Protein 2GMG (pdb70)

Foldseek 3Di:
DDPDDDDDPPVLLVVCVVVQQVHWDAQVRSVVPDDDDPDPRNVVVLVSCVVVCVVCVVVVWHKDKDWKAAPPPGGTHGGDRDDDCADPPDRRRRIDHIIIHTDDD

Structure (mmCIF, N/CA/C/O backbone):
data_2GMG
#
_entry.id   2GMG
#
_cell.length_a   1.000
_cell.length_b   1.000
_cell.length_c   1.000
_cell.angle_alpha   90.00
_cell.angle_beta   90.00
_cell.angle_gamma   90.00
#
_symmetry.space_group_name_H-M   'P 1'
#
loop_
_atom_site.group_PDB
_atom_site.id
_atom_site.type_symbol
_atom_site.label_atom_id
_atom_site.label_alt_id
_atom_site.label_comp_id
_atom_site.label_asym_id
_atom_site.label_entity_id
_atom_site.label_seq_id
_atom_site.pdbx_PDB_ins_code
_atom_site.Cartn_x
_atom_site.Cartn_y
_atom_site.Cartn_z
_atom_site.occupancy
_atom_site.B_iso_or_equiv
_atom_site.auth_seq_id
_atom_site.auth_comp_id
_atom_site.auth_asym_id
_atom_site.auth_atom_id
_atom_site.pdbx_PDB_model_num
ATOM 1 N N . ALA A 1 1 ? 19.988 17.380 -12.959 1.00 1.00 1 ALA A N 1
ATOM 2 C CA . ALA A 1 1 ? 19.230 17.856 -14.159 1.00 1.00 1 ALA A CA 1
ATOM 3 C C . ALA A 1 1 ? 18.286 16.781 -14.768 1.00 1.00 1 ALA A C 1
ATOM 4 O O . ALA A 1 1 ? 17.196 17.160 -15.244 1.00 1.00 1 ALA A O 1
ATOM 13 N N . HIS A 1 2 ? 18.717 15.469 -14.743 1.00 1.00 2 HIS A N 1
ATOM 14 C CA . HIS A 1 2 ? 17.946 14.325 -15.275 1.00 1.00 2 HIS A CA 1
ATOM 15 C C . HIS A 1 2 ? 17.467 13.399 -14.145 1.00 1.00 2 HIS A C 1
ATOM 16 O O . HIS A 1 2 ? 18.250 13.074 -13.216 1.00 1.00 2 HIS A O 1
ATOM 31 N N . HIS A 1 3 ? 16.161 13.014 -14.248 1.00 1.00 3 HIS A N 1
ATOM 32 C CA . HIS A 1 3 ? 15.475 12.114 -13.293 1.00 1.00 3 HIS A CA 1
ATOM 33 C C . HIS A 1 3 ? 15.100 10.783 -13.955 1.00 1.00 3 HIS A C 1
ATOM 34 O O . HIS A 1 3 ? 14.602 10.766 -15.111 1.00 1.00 3 HIS A O 1
ATOM 49 N N . HIS A 1 4 ? 15.364 9.672 -13.191 1.00 1.00 4 HIS A N 1
ATOM 50 C CA . HIS A 1 4 ? 15.087 8.278 -13.614 1.00 1.00 4 HIS A CA 1
ATOM 51 C C . HIS A 1 4 ? 13.807 7.733 -12.955 1.00 1.00 4 HIS A C 1
ATOM 52 O O . HIS A 1 4 ? 13.637 7.835 -11.713 1.00 1.00 4 HIS A O 1
ATOM 67 N N . HIS A 1 5 ? 12.914 7.201 -13.836 1.00 1.00 5 HIS A N 1
ATOM 68 C CA . HIS A 1 5 ? 11.612 6.616 -13.458 1.00 1.00 5 HIS A CA 1
ATOM 69 C C . HIS A 1 5 ? 11.601 5.097 -13.688 1.00 1.00 5 HIS A C 1
ATOM 70 O O . HIS A 1 5 ? 12.128 4.610 -14.720 1.00 1.00 5 HIS A O 1
ATOM 85 N N . HIS A 1 6 ? 10.983 4.369 -12.700 1.00 1.00 6 HIS A N 1
ATOM 86 C CA . HIS A 1 6 ? 10.859 2.886 -12.698 1.00 1.00 6 HIS A CA 1
ATOM 87 C C . HIS A 1 6 ? 9.475 2.430 -13.193 1.00 1.00 6 HIS A C 1
ATOM 88 O O . HIS A 1 6 ? 8.431 2.970 -12.746 1.00 1.00 6 HIS A O 1
ATOM 103 N N . HIS A 1 7 ? 9.518 1.451 -14.149 1.00 1.00 7 HIS A N 1
ATOM 104 C CA . HIS A 1 7 ? 8.326 0.859 -14.786 1.00 1.00 7 HIS A CA 1
ATOM 105 C C . HIS A 1 7 ? 8.049 -0.560 -14.264 1.00 1.00 7 HIS A C 1
ATOM 106 O O . HIS A 1 7 ? 8.972 -1.415 -14.216 1.00 1.00 7 HIS A O 1
ATOM 121 N N . GLY A 1 8 ? 6.774 -0.743 -13.824 1.00 1.00 8 GLY A N 1
ATOM 122 C CA . GLY A 1 8 ? 6.263 -2.021 -13.299 1.00 1.00 8 GLY A CA 1
ATOM 123 C C . GLY A 1 8 ? 5.212 -2.655 -14.202 1.00 1.00 8 GLY A C 1
ATOM 124 O O . GLY A 1 8 ? 4.840 -2.078 -15.246 1.00 1.00 8 GLY A O 1
ATOM 128 N N . SER A 1 9 ? 4.749 -3.873 -13.778 1.00 1.00 9 SER A N 1
ATOM 129 C CA . SER A 1 9 ? 3.684 -4.683 -14.475 1.00 1.00 9 SER A CA 1
ATOM 130 C C . SER A 1 9 ? 2.225 -4.227 -14.143 1.00 1.00 9 SER A C 1
ATOM 131 O O . SER A 1 9 ? 1.347 -4.335 -15.013 1.00 1.00 9 SER A O 1
ATOM 139 N N . ALA A 1 10 ? 2.023 -3.702 -12.873 1.00 1.00 10 ALA A N 1
ATOM 140 C CA . ALA A 1 10 ? 0.726 -3.168 -12.333 1.00 1.00 10 ALA A CA 1
ATOM 141 C C . ALA A 1 10 ? 0.335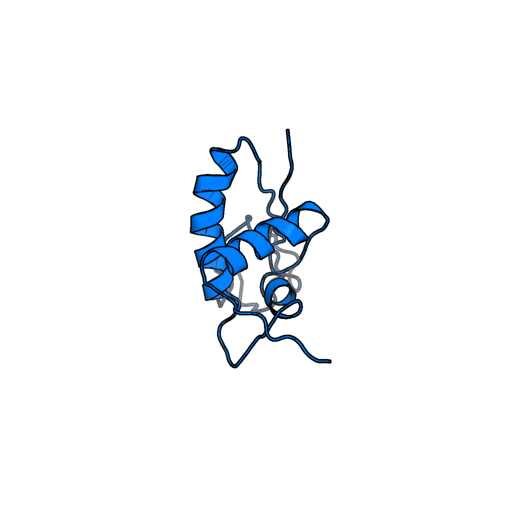 -1.748 -12.873 1.00 1.00 10 ALA A C 1
ATOM 142 O O . ALA A 1 10 ? -0.865 -1.506 -13.096 1.00 1.00 10 ALA A O 1
ATOM 149 N N . THR A 1 11 ? 1.372 -0.837 -13.071 1.00 1.00 11 THR A N 1
ATOM 150 C CA . THR A 1 11 ? 1.218 0.572 -13.620 1.00 1.00 11 THR A CA 1
ATOM 151 C C . THR A 1 11 ? 1.078 0.594 -15.181 1.00 1.00 11 THR A C 1
ATOM 152 O O . THR A 1 11 ? 0.272 1.370 -15.711 1.00 1.00 11 THR A O 1
ATOM 163 N N . ARG A 1 12 ? 1.959 -0.240 -15.874 1.00 1.00 12 ARG A N 1
ATOM 164 C CA . ARG A 1 12 ? 1.972 -0.428 -17.394 1.00 1.00 12 ARG A CA 1
ATOM 165 C C . ARG A 1 12 ? 0.553 -0.786 -17.993 1.00 1.00 12 ARG A C 1
ATOM 166 O O . ARG A 1 12 ? 0.207 -0.275 -19.068 1.00 1.00 12 ARG A O 1
ATOM 187 N N . ARG A 1 13 ? -0.239 -1.664 -17.224 1.00 1.00 13 ARG A N 1
ATOM 188 C CA . ARG A 1 13 ? -1.677 -2.058 -17.529 1.00 1.00 13 ARG A CA 1
ATOM 189 C C . ARG A 1 13 ? -2.672 -0.867 -17.270 1.00 1.00 13 ARG A C 1
ATOM 190 O O . ARG A 1 13 ? -3.644 -0.690 -18.023 1.00 1.00 13 ARG A O 1
ATOM 211 N N . GLU A 1 14 ? -2.366 -0.092 -16.153 1.00 1.00 14 GLU A N 1
ATOM 212 C CA . GLU A 1 14 ? -3.090 1.175 -15.737 1.00 1.00 14 GLU A CA 1
ATOM 213 C C . GLU A 1 14 ? -2.967 2.309 -16.835 1.00 1.00 14 GLU A C 1
ATOM 214 O O . GLU A 1 14 ? -3.891 3.123 -16.993 1.00 1.00 14 GLU A O 1
ATOM 226 N N . LYS A 1 15 ? -1.770 2.312 -17.564 1.00 1.00 15 LYS A N 1
ATOM 227 C CA . LYS A 1 15 ? -1.411 3.202 -18.735 1.00 1.00 15 LYS A CA 1
ATOM 228 C C . LYS A 1 15 ? -2.180 2.845 -20.053 1.00 1.00 15 LYS A C 1
ATOM 229 O O . LYS A 1 15 ? -2.519 3.764 -20.815 1.00 1.00 15 LYS A O 1
ATOM 248 N N . ILE A 1 16 ? -2.449 1.479 -20.302 1.00 1.00 16 ILE A N 1
ATOM 249 C CA . ILE A 1 16 ? -3.270 0.910 -21.479 1.00 1.00 16 ILE A CA 1
ATOM 250 C C . ILE A 1 16 ? -4.749 1.510 -21.422 1.00 1.00 16 ILE A C 1
ATOM 251 O O . ILE A 1 16 ? -5.239 2.050 -22.416 1.00 1.00 16 ILE A O 1
ATOM 267 N N . ILE A 1 17 ? -5.347 1.427 -20.189 1.00 1.00 17 ILE A N 1
ATOM 268 C CA . ILE A 1 17 ? -6.725 1.946 -19.808 1.00 1.00 17 ILE A CA 1
ATOM 269 C C . ILE A 1 17 ? -6.809 3.533 -19.675 1.00 1.00 17 ILE A C 1
ATOM 270 O O . ILE A 1 17 ? -7.916 4.088 -19.485 1.00 1.00 17 ILE A O 1
ATOM 286 N N . GLU A 1 18 ? -5.603 4.230 -19.832 1.00 1.00 18 GLU A N 1
ATOM 287 C CA . GLU A 1 18 ? -5.428 5.702 -19.692 1.00 1.00 18 GLU A CA 1
ATOM 288 C C . GLU A 1 18 ? -5.471 6.428 -21.077 1.00 1.00 18 GLU A C 1
ATOM 289 O O . GLU A 1 18 ? -6.119 7.488 -21.164 1.00 1.00 18 GLU A O 1
ATOM 301 N N . LEU A 1 19 ? -4.789 5.834 -22.151 1.00 1.00 19 LEU A N 1
ATOM 302 C CA . LEU A 1 19 ? -4.746 6.374 -23.562 1.00 1.00 19 LEU A CA 1
ATOM 303 C C . LEU A 1 19 ? -5.984 5.950 -24.437 1.00 1.00 19 LEU A C 1
ATOM 304 O O . LEU A 1 19 ? -6.441 6.746 -25.278 1.00 1.00 19 LEU A O 1
ATOM 320 N N . LEU A 1 20 ? -6.479 4.667 -24.194 1.00 1.00 20 LEU A N 1
ATOM 321 C CA . LEU A 1 20 ? -7.618 4.010 -24.914 1.00 1.00 20 LEU A CA 1
ATOM 322 C C . LEU A 1 20 ? -9.049 4.587 -24.607 1.00 1.00 20 LEU A C 1
ATOM 323 O O . LEU A 1 20 ? -10.007 4.282 -25.359 1.00 1.00 20 LEU A O 1
ATOM 339 N N . LEU A 1 21 ? -9.185 5.493 -23.521 1.00 1.00 21 LEU A N 1
ATOM 340 C CA . LEU A 1 21 ? -10.414 6.211 -23.078 1.00 1.00 21 LEU A CA 1
ATOM 341 C C . LEU A 1 21 ? -10.613 7.582 -23.796 1.00 1.00 21 LEU A C 1
ATOM 342 O O . LEU A 1 21 ? -11.760 8.080 -23.860 1.00 1.00 21 LEU A O 1
ATOM 358 N N . GLU A 1 22 ? -9.468 8.162 -24.320 1.00 1.00 22 GLU A N 1
ATOM 359 C CA . GLU A 1 22 ? -9.413 9.446 -25.076 1.00 1.00 22 GLU A CA 1
ATOM 360 C C . GLU A 1 22 ? -9.466 9.227 -26.626 1.00 1.00 22 GLU A C 1
ATOM 361 O O . GLU A 1 22 ? -9.966 10.123 -27.342 1.00 1.00 22 GLU A O 1
ATOM 373 N N . GLY A 1 23 ? -8.956 8.028 -27.097 1.00 1.00 23 GLY A N 1
ATOM 374 C CA . GLY A 1 23 ? -8.939 7.642 -28.526 1.00 1.00 23 GLY A CA 1
ATOM 375 C C . GLY A 1 23 ? -8.970 6.128 -28.747 1.00 1.00 23 GLY A C 1
ATOM 376 O O . GLY A 1 23 ? -9.214 5.351 -27.792 1.00 1.00 23 GLY A O 1
ATOM 380 N N . ASP A 1 24 ? -8.729 5.726 -30.025 1.00 1.00 24 ASP A N 1
ATOM 381 C CA . ASP A 1 24 ? -8.674 4.311 -30.480 1.00 1.00 24 ASP A CA 1
ATOM 382 C C . ASP A 1 24 ? -7.304 4.044 -31.128 1.00 1.00 24 ASP A C 1
ATOM 383 O O . ASP A 1 24 ? -6.890 4.803 -32.038 1.00 1.00 24 ASP A O 1
ATOM 392 N N . TYR A 1 25 ? -6.618 2.963 -30.650 1.00 1.00 25 TYR A N 1
ATOM 393 C CA . TYR A 1 25 ? -5.284 2.503 -31.114 1.00 1.00 25 TYR A CA 1
ATOM 394 C C . TYR A 1 25 ? -5.289 0.981 -31.261 1.00 1.00 25 TYR A C 1
ATOM 395 O O . TYR A 1 25 ? -5.868 0.257 -30.410 1.00 1.00 25 TYR A O 1
ATOM 413 N N . SER A 1 26 ? -4.604 0.514 -32.344 1.00 1.00 26 SER A N 1
ATOM 414 C CA . SER A 1 26 ? -4.432 -0.929 -32.736 1.00 1.00 26 SER A CA 1
ATOM 415 C C . SER A 1 26 ? -3.386 -1.662 -31.809 1.00 1.00 26 SER A C 1
ATOM 416 O O . SER A 1 26 ? -2.581 -0.911 -31.202 1.00 1.00 26 SER A O 1
ATOM 424 N N . PRO A 1 27 ? -3.326 -3.115 -31.635 1.00 1.00 27 PRO A N 1
ATOM 425 C CA . PRO A 1 27 ? -2.313 -3.810 -30.720 1.00 1.00 27 PRO A CA 1
ATOM 426 C C . PRO A 1 27 ? -0.818 -3.369 -30.926 1.00 1.00 27 PRO A C 1
ATOM 427 O O . PRO A 1 27 ? -0.128 -3.089 -29.924 1.00 1.00 27 PRO A O 1
ATOM 438 N N . SER A 1 28 ? -0.351 -3.330 -32.241 1.00 1.00 28 SER A N 1
ATOM 439 C CA . SER A 1 28 ? 0.992 -2.802 -32.681 1.00 1.00 28 SER A CA 1
ATOM 440 C C . SER A 1 28 ? 1.224 -1.272 -32.345 1.00 1.00 28 SER A C 1
ATOM 441 O O . SER A 1 28 ? 2.370 -0.880 -32.070 1.00 1.00 28 SER A O 1
ATOM 449 N N . GLU A 1 29 ? 0.091 -0.433 -32.400 1.00 1.00 29 GLU A N 1
ATOM 450 C CA . GLU A 1 29 ? 0.052 1.054 -32.056 1.00 1.00 29 GLU A CA 1
ATOM 451 C C . GLU A 1 29 ? 0.188 1.294 -30.497 1.00 1.00 29 GLU A C 1
ATOM 452 O O . GLU A 1 29 ? 0.721 2.331 -30.069 1.00 1.00 29 GLU A O 1
ATOM 464 N N . LEU A 1 30 ? -0.407 0.329 -29.719 1.00 1.00 30 LEU A N 1
ATOM 465 C CA . LEU A 1 30 ? -0.249 0.239 -28.206 1.00 1.00 30 LEU A CA 1
ATOM 466 C C . LEU A 1 30 ? 1.215 -0.185 -27.710 1.00 1.00 30 LEU A C 1
ATOM 467 O O . LEU A 1 30 ? 1.511 -0.174 -26.486 1.00 1.00 30 LEU A O 1
ATOM 483 N N . ALA A 1 31 ? 2.103 -0.488 -28.723 1.00 1.00 31 ALA A N 1
ATOM 484 C CA . ALA A 1 31 ? 3.531 -0.815 -28.582 1.00 1.00 31 ALA A CA 1
ATOM 485 C C . ALA A 1 31 ? 4.451 0.362 -28.991 1.00 1.00 31 ALA A C 1
ATOM 486 O O . ALA A 1 31 ? 5.565 0.467 -28.447 1.00 1.00 31 ALA A O 1
ATOM 493 N N . ARG A 1 32 ? 3.967 1.250 -29.970 1.00 1.00 32 ARG A N 1
ATOM 494 C CA . ARG A 1 32 ? 4.704 2.467 -30.476 1.00 1.00 32 ARG A CA 1
ATOM 495 C C . ARG A 1 32 ? 4.844 3.597 -29.371 1.00 1.00 32 ARG A C 1
ATOM 496 O O . ARG A 1 32 ? 5.921 4.195 -29.234 1.00 1.00 32 ARG A O 1
ATOM 517 N N . ILE A 1 33 ? 3.699 3.825 -28.616 1.00 1.00 33 ILE A N 1
ATOM 518 C CA . ILE A 1 33 ? 3.576 4.747 -27.436 1.00 1.00 33 ILE A CA 1
ATOM 519 C C . ILE A 1 33 ? 4.074 3.953 -26.129 1.00 1.00 33 ILE A C 1
ATOM 520 O O . ILE A 1 33 ? 3.229 3.547 -25.299 1.00 1.00 33 ILE A O 1
ATOM 536 N N . LEU A 1 34 ? 5.454 3.792 -25.936 1.00 1.00 34 LEU A N 1
ATOM 537 C CA . LEU A 1 34 ? 6.221 3.001 -24.845 1.00 1.00 34 LEU A CA 1
ATOM 538 C C . LEU A 1 34 ? 7.646 2.548 -25.379 1.00 1.00 34 LEU A C 1
ATOM 539 O O . LEU A 1 34 ? 8.189 3.173 -26.317 1.00 1.00 34 LEU A O 1
ATOM 555 N N . ASP A 1 35 ? 8.250 1.496 -24.685 1.00 1.00 35 ASP A N 1
ATOM 556 C CA . ASP A 1 35 ? 9.503 0.811 -25.030 1.00 1.00 35 ASP A CA 1
ATOM 557 C C . ASP A 1 35 ? 9.147 -0.608 -25.561 1.00 1.00 35 ASP A C 1
ATOM 558 O O . ASP A 1 35 ? 8.447 -1.396 -24.864 1.00 1.00 35 ASP A O 1
ATOM 567 N N . MET A 1 36 ? 9.572 -0.881 -26.841 1.00 1.00 36 MET A N 1
ATOM 568 C CA . MET A 1 36 ? 9.348 -2.184 -27.581 1.00 1.00 36 MET A CA 1
ATOM 569 C C . MET A 1 36 ? 10.353 -3.317 -27.236 1.00 1.00 36 MET A C 1
ATOM 570 O O . MET A 1 36 ? 9.969 -4.498 -27.268 1.00 1.00 36 MET A O 1
ATOM 584 N N . ARG A 1 37 ? 11.667 -2.931 -26.887 1.00 1.00 37 ARG A N 1
ATOM 585 C CA . ARG A 1 37 ? 12.845 -3.840 -26.481 1.00 1.00 37 ARG A CA 1
ATOM 586 C C . ARG A 1 37 ? 13.308 -4.812 -27.636 1.00 1.00 37 ARG A C 1
ATOM 587 O O . ARG A 1 37 ? 14.381 -4.568 -28.235 1.00 1.00 37 ARG A O 1
ATOM 608 N N . GLY A 1 38 ? 12.463 -5.870 -27.920 1.00 1.00 38 GLY A N 1
ATOM 609 C CA . GLY A 1 38 ? 12.696 -6.870 -28.957 1.00 1.00 38 GLY A CA 1
ATOM 610 C C . GLY A 1 38 ? 11.412 -7.186 -29.691 1.00 1.00 38 GLY A C 1
ATOM 611 O O . GLY A 1 38 ? 10.793 -6.258 -30.254 1.00 1.00 38 GLY A O 1
ATOM 615 N N . LYS A 1 39 ? 11.028 -8.497 -29.670 1.00 1.00 39 LYS A N 1
ATOM 616 C CA . LYS A 1 39 ? 9.787 -9.009 -30.316 1.00 1.00 39 LYS A CA 1
ATOM 617 C C . LYS A 1 39 ? 8.820 -9.618 -29.289 1.00 1.00 39 LYS A C 1
ATOM 618 O O . LYS A 1 39 ? 9.269 -10.315 -28.346 1.00 1.00 39 LYS A O 1
ATOM 637 N N . GLY A 1 40 ? 7.497 -9.333 -29.507 1.00 1.00 40 GLY A N 1
ATOM 638 C CA . GLY A 1 40 ? 6.409 -9.811 -28.647 1.00 1.00 40 GLY A CA 1
ATOM 639 C C . GLY A 1 40 ? 5.627 -8.669 -28.050 1.00 1.00 40 GLY A C 1
ATOM 640 O O . GLY A 1 40 ? 5.881 -8.283 -26.894 1.00 1.00 40 GLY A O 1
ATOM 644 N N . SER A 1 41 ? 4.708 -8.119 -28.889 1.00 1.00 41 SER A N 1
ATOM 645 C CA . SER A 1 41 ? 3.809 -6.981 -28.542 1.00 1.00 41 SER A CA 1
ATOM 646 C C . SER A 1 41 ? 2.310 -7.297 -28.770 1.00 1.00 41 SER A C 1
ATOM 647 O O . SER A 1 41 ? 1.497 -6.827 -27.969 1.00 1.00 41 SER A O 1
ATOM 655 N N . LYS A 1 42 ? 1.977 -8.128 -29.842 1.00 1.00 42 LYS A N 1
ATOM 656 C CA . LYS A 1 42 ? 0.577 -8.518 -30.274 1.00 1.00 42 LYS A CA 1
ATOM 657 C C . LYS A 1 42 ? -0.156 -9.523 -29.302 1.00 1.00 42 LYS A C 1
ATOM 658 O O . LYS A 1 42 ? -1.260 -9.196 -28.840 1.00 1.00 42 LYS A O 1
ATOM 677 N N . LYS A 1 43 ? 0.503 -10.709 -28.994 1.00 1.00 43 LYS A N 1
ATOM 678 C CA . LYS A 1 43 ? -0.021 -11.797 -28.067 1.00 1.00 43 LYS A CA 1
ATOM 679 C C . LYS A 1 43 ? 0.004 -11.409 -26.542 1.00 1.00 43 LYS A C 1
ATOM 680 O O . LYS A 1 43 ? -0.887 -11.827 -25.781 1.00 1.00 43 LYS A O 1
ATOM 699 N N . VAL A 1 44 ? 1.065 -10.595 -26.163 1.00 1.00 44 VAL A N 1
ATOM 700 C CA . VAL A 1 44 ? 1.308 -10.045 -24.746 1.00 1.00 44 VAL A CA 1
ATOM 701 C C . VAL A 1 44 ? 0.172 -8.990 -24.353 1.00 1.00 44 VAL A C 1
ATOM 702 O O . VAL A 1 44 ? -0.415 -9.124 -23.269 1.00 1.00 44 VAL A O 1
ATOM 715 N N . ILE A 1 45 ? -0.127 -8.043 -25.322 1.00 1.00 45 ILE A N 1
ATOM 716 C CA . ILE A 1 45 ? -1.196 -6.955 -25.164 1.00 1.00 45 ILE A CA 1
ATOM 717 C C . ILE A 1 45 ? -2.683 -7.556 -25.185 1.00 1.00 45 ILE A C 1
ATOM 718 O O . ILE A 1 45 ? -3.552 -7.048 -24.459 1.00 1.00 45 ILE A O 1
ATOM 734 N N . LEU A 1 46 ? -2.906 -8.612 -26.072 1.00 1.00 46 LEU A N 1
ATOM 735 C CA . LEU A 1 46 ? -4.179 -9.394 -26.254 1.00 1.00 46 LEU A CA 1
ATOM 736 C C . LEU A 1 46 ? -4.584 -10.272 -25.029 1.00 1.00 46 LEU A C 1
ATOM 737 O O . LEU A 1 46 ? -5.794 -10.445 -24.790 1.00 1.00 46 LEU A O 1
ATOM 753 N N . GLU A 1 47 ? -3.544 -10.857 -24.302 1.00 1.00 47 GLU A N 1
ATOM 754 C CA . GLU A 1 47 ? -3.711 -11.610 -23.000 1.00 1.00 47 GLU A CA 1
ATOM 755 C C . GLU A 1 47 ? -3.940 -10.616 -21.807 1.00 1.00 47 GLU A C 1
ATOM 756 O O . GLU A 1 47 ? -4.603 -10.980 -20.820 1.00 1.00 47 GLU A O 1
ATOM 768 N N . ASP A 1 48 ? -3.341 -9.350 -21.952 1.00 1.00 48 ASP A N 1
ATOM 769 C CA . ASP A 1 48 ? -3.546 -8.150 -21.040 1.00 1.00 48 ASP A CA 1
ATOM 770 C C . ASP A 1 48 ? -5.028 -7.625 -21.104 1.00 1.00 48 ASP A C 1
ATOM 771 O O . ASP A 1 48 ? -5.583 -7.221 -20.072 1.00 1.00 48 ASP A O 1
ATOM 780 N N . LEU A 1 49 ? -5.648 -7.736 -22.363 1.00 1.00 49 LEU A N 1
ATOM 781 C CA . LEU A 1 49 ? -7.092 -7.408 -22.681 1.00 1.00 49 LEU A CA 1
ATOM 782 C C . LEU A 1 49 ? -8.106 -8.360 -21.983 1.00 1.00 49 LEU A C 1
ATOM 783 O O . LEU A 1 49 ? -9.204 -7.923 -21.627 1.00 1.00 49 LEU A O 1
ATOM 799 N N . LYS A 1 50 ? -7.699 -9.689 -21.866 1.00 1.00 50 LYS A N 1
ATOM 800 C CA . LYS A 1 50 ? -8.449 -10.806 -21.149 1.00 1.00 50 LYS A CA 1
ATOM 801 C C . LYS A 1 50 ? -8.577 -10.535 -19.603 1.00 1.00 50 LYS A C 1
ATOM 802 O O . LYS A 1 50 ? -9.605 -10.882 -18.999 1.00 1.00 50 LYS A O 1
ATOM 821 N N . VAL A 1 51 ? -7.471 -9.922 -19.007 1.00 1.00 51 VAL A N 1
ATOM 822 C CA . VAL A 1 51 ? -7.351 -9.480 -17.557 1.00 1.00 51 VAL A CA 1
ATOM 823 C C . VAL A 1 51 ? -8.172 -8.128 -17.338 1.00 1.00 51 VAL A C 1
ATOM 824 O O . VAL A 1 51 ? -8.862 -8.009 -16.315 1.00 1.00 51 VAL A O 1
ATOM 837 N N . ILE A 1 52 ? -8.087 -7.149 -18.350 1.00 1.00 52 ILE A N 1
ATOM 838 C CA . ILE A 1 52 ? -8.829 -5.810 -18.366 1.00 1.00 52 ILE A CA 1
ATOM 839 C C . ILE A 1 52 ? -10.404 -6.016 -18.535 1.00 1.00 52 ILE A C 1
ATOM 840 O O . ILE A 1 52 ? -11.152 -5.410 -17.779 1.00 1.00 52 ILE A O 1
ATOM 856 N N . SER A 1 53 ? -10.829 -6.930 -19.492 1.00 1.00 53 SER A N 1
ATOM 857 C CA . SER A 1 53 ? -12.290 -7.277 -19.821 1.00 1.00 53 SER A CA 1
ATOM 858 C C . SER A 1 53 ? -13.162 -7.783 -18.617 1.00 1.00 53 SER A C 1
ATOM 859 O O . SER A 1 53 ? -14.396 -7.584 -18.619 1.00 1.00 53 SER A O 1
ATOM 867 N N . LYS A 1 54 ? -12.474 -8.483 -17.629 1.00 1.00 54 LYS A N 1
ATOM 868 C CA . LYS A 1 54 ? -13.063 -8.998 -16.345 1.00 1.00 54 LYS A CA 1
ATOM 869 C C . LYS A 1 54 ? -13.267 -7.895 -15.250 1.00 1.00 54 LYS A C 1
ATOM 870 O O . LYS A 1 54 ? -14.265 -7.956 -14.512 1.00 1.00 54 LYS A O 1
ATOM 889 N N . ILE A 1 55 ? -12.287 -6.909 -15.183 1.00 1.00 55 ILE A N 1
ATOM 890 C CA . ILE A 1 55 ? -12.285 -5.734 -14.215 1.00 1.00 55 ILE A CA 1
ATOM 891 C C . ILE A 1 55 ? -13.134 -4.515 -14.715 1.00 1.00 55 ILE A C 1
ATOM 892 O O . ILE A 1 55 ? -13.779 -3.838 -13.899 1.00 1.00 55 ILE A O 1
ATOM 908 N N . ALA A 1 56 ? -13.092 -4.284 -16.103 1.00 1.00 56 ALA A N 1
ATOM 909 C CA . ALA A 1 56 ? -13.849 -3.215 -16.850 1.00 1.00 56 ALA A CA 1
ATOM 910 C C . ALA A 1 56 ? -15.407 -3.298 -16.770 1.00 1.00 56 ALA A C 1
ATOM 911 O O . ALA A 1 56 ? -16.064 -2.249 -16.775 1.00 1.00 56 ALA A O 1
ATOM 918 N N . LYS A 1 57 ? -15.948 -4.571 -16.670 1.00 1.00 57 LYS A N 1
ATOM 919 C CA . LYS A 1 57 ? -17.440 -4.885 -16.599 1.00 1.00 57 LYS A CA 1
ATOM 920 C C . LYS A 1 57 ? -17.990 -4.729 -15.119 1.00 1.00 57 LYS A C 1
ATOM 921 O O . LYS A 1 57 ? -19.179 -4.435 -14.909 1.00 1.00 57 LYS A O 1
ATOM 940 N N . ARG A 1 58 ? -17.028 -4.954 -14.154 1.00 1.00 58 ARG A N 1
ATOM 941 C CA . ARG A 1 58 ? -17.193 -4.757 -12.654 1.00 1.00 58 ARG A CA 1
ATOM 942 C C . ARG A 1 58 ? -17.177 -3.241 -12.226 1.00 1.00 58 ARG A C 1
ATOM 943 O O . ARG A 1 58 ? -17.839 -2.876 -11.233 1.00 1.00 58 ARG A O 1
ATOM 964 N N . GLU A 1 59 ? -16.425 -2.413 -13.032 1.00 1.00 59 GLU A N 1
ATOM 965 C CA . GLU A 1 59 ? -16.321 -0.911 -12.868 1.00 1.00 59 GLU A CA 1
ATOM 966 C C . GLU A 1 59 ? -17.484 -0.142 -13.653 1.00 1.00 59 GLU A C 1
ATOM 967 O O . GLU A 1 59 ? -17.509 1.112 -13.704 1.00 1.00 59 GLU A O 1
ATOM 979 N N . GLY A 1 60 ? -18.443 -0.975 -14.211 1.00 1.00 60 GLY A N 1
ATOM 980 C CA . GLY A 1 60 ? -19.624 -0.523 -14.989 1.00 1.00 60 GLY A CA 1
ATOM 981 C C . GLY A 1 60 ? -19.316 0.128 -16.365 1.00 1.00 60 GLY A C 1
ATOM 982 O O . GLY A 1 60 ? -20.100 0.995 -16.790 1.00 1.00 60 GLY A O 1
ATOM 986 N N . MET A 1 61 ? -18.195 -0.313 -17.054 1.00 1.00 61 MET A N 1
ATOM 987 C CA . MET A 1 61 ? -17.684 0.212 -18.333 1.00 1.00 61 MET A CA 1
ATOM 988 C C . MET A 1 61 ? -17.794 -0.868 -19.433 1.00 1.00 61 MET A C 1
ATOM 989 O O . MET A 1 61 ? -17.576 -2.080 -19.161 1.00 1.00 61 MET A O 1
ATOM 1003 N N . VAL A 1 62 ? -18.103 -0.402 -20.670 1.00 1.00 62 VAL A N 1
ATOM 1004 C CA . VAL A 1 62 ? -18.292 -1.270 -21.862 1.00 1.00 62 VAL A CA 1
ATOM 1005 C C . VAL A 1 62 ? -17.211 -1.022 -22.917 1.00 1.00 62 VAL A C 1
ATOM 1006 O O . VAL A 1 62 ? -16.992 0.141 -23.321 1.00 1.00 62 VAL A O 1
ATOM 1019 N N . LEU A 1 63 ? -16.543 -2.156 -23.338 1.00 1.00 63 LEU A N 1
ATOM 1020 C CA . LEU A 1 63 ? -15.494 -2.165 -24.389 1.00 1.00 63 LEU A CA 1
ATOM 1021 C C . LEU A 1 63 ? -16.106 -2.595 -25.729 1.00 1.00 63 LEU A C 1
ATOM 1022 O O . LEU A 1 63 ? -16.763 -3.669 -25.823 1.00 1.00 63 LEU A O 1
ATOM 1038 N N . LEU A 1 64 ? -15.916 -1.693 -26.736 1.00 1.00 64 LEU A N 1
ATOM 1039 C CA . LEU A 1 64 ? -16.394 -1.876 -28.115 1.00 1.00 64 LEU A CA 1
ATOM 1040 C C . LEU A 1 64 ? -15.216 -2.215 -29.025 1.00 1.00 64 LEU A C 1
ATOM 1041 O O . LEU A 1 64 ? -14.196 -1.476 -29.073 1.00 1.00 64 LEU A O 1
ATOM 1057 N N . ILE A 1 65 ? -15.374 -3.391 -29.669 1.00 1.00 65 ILE A N 1
ATOM 1058 C CA . ILE A 1 65 ? -14.386 -3.982 -30.605 1.00 1.00 65 ILE A CA 1
ATOM 1059 C C . ILE A 1 65 ? -15.020 -3.928 -32.016 1.00 1.00 65 ILE A C 1
ATOM 1060 O O . ILE A 1 65 ? -16.144 -4.443 -32.218 1.00 1.00 65 ILE A O 1
ATOM 1076 N N . LYS A 1 66 ? -14.240 -3.316 -32.970 1.00 1.00 66 LYS A N 1
ATOM 1077 C CA . LYS A 1 66 ? -14.636 -3.139 -34.393 1.00 1.00 66 LYS A CA 1
ATOM 1078 C C . LYS A 1 66 ? -14.348 -4.463 -35.201 1.00 1.00 66 LYS A C 1
ATOM 1079 O O . LYS A 1 66 ? -13.215 -4.997 -35.047 1.00 1.00 66 LYS A O 1
ATOM 1098 N N . PRO A 1 67 ? -15.348 -5.070 -36.062 1.00 1.00 67 PRO A N 1
ATOM 1099 C CA . PRO A 1 67 ? -15.135 -6.388 -36.765 1.00 1.00 67 PRO A CA 1
ATOM 1100 C C . PRO A 1 67 ? -13.981 -6.421 -37.797 1.00 1.00 67 PRO A C 1
ATOM 1101 O O . PRO A 1 67 ? -13.882 -5.546 -38.693 1.00 1.00 67 PRO A O 1
ATOM 1112 N N . ALA A 1 68 ? -13.063 -7.442 -37.567 1.00 1.00 68 ALA A N 1
ATOM 1113 C CA . ALA A 1 68 ? -11.875 -7.734 -38.453 1.00 1.00 68 ALA A CA 1
ATOM 1114 C C . ALA A 1 68 ? -12.368 -8.224 -39.839 1.00 1.00 68 ALA A C 1
ATOM 1115 O O . ALA A 1 68 ? -13.345 -9.009 -39.888 1.00 1.00 68 ALA A O 1
ATOM 1122 N N . GLN A 1 69 ? -11.698 -7.792 -40.950 1.00 1.00 69 GLN A N 1
ATOM 1123 C CA . GLN A 1 69 ? -12.167 -8.084 -42.343 1.00 1.00 69 GLN A CA 1
ATOM 1124 C C . GLN A 1 69 ? -11.026 -8.450 -43.314 1.00 1.00 69 GLN A C 1
ATOM 1125 O O . GLN A 1 69 ? -9.866 -8.020 -43.125 1.00 1.00 69 GLN A O 1
ATOM 1139 N N . CYS A 1 70 ? -11.418 -9.268 -44.360 1.00 1.00 70 CYS A N 1
ATOM 1140 C CA . CYS A 1 70 ? -10.573 -9.626 -45.515 1.00 1.00 70 CYS A CA 1
ATOM 1141 C C . CYS A 1 70 ? -10.759 -8.504 -46.575 1.00 1.00 70 CYS A C 1
ATOM 1142 O O . CYS A 1 70 ? -11.890 -8.261 -47.074 1.00 1.00 70 CYS A O 1
ATOM 1150 N N . ARG A 1 71 ? -9.623 -7.797 -46.842 1.00 1.00 71 ARG A N 1
ATOM 1151 C CA . ARG A 1 71 ? -9.490 -6.600 -47.727 1.00 1.00 71 ARG A CA 1
ATOM 1152 C C . ARG A 1 71 ? -9.328 -6.917 -49.255 1.00 1.00 71 ARG A C 1
ATOM 1153 O O . ARG A 1 71 ? -9.497 -5.998 -50.095 1.00 1.00 71 ARG A O 1
ATOM 1174 N N . LYS A 1 72 ? -9.077 -8.235 -49.581 1.00 1.00 72 LYS A N 1
ATOM 1175 C CA . LYS A 1 72 ? -8.861 -8.760 -50.959 1.00 1.00 72 LYS A CA 1
ATOM 1176 C C . LYS A 1 72 ? -10.175 -9.234 -51.658 1.00 1.00 72 LYS A C 1
ATOM 1177 O O . LYS A 1 72 ? -10.373 -8.910 -52.846 1.00 1.00 72 LYS A O 1
ATOM 1196 N N . CYS A 1 73 ? -11.021 -10.006 -50.886 1.00 1.00 73 CYS A N 1
ATOM 1197 C CA . CYS A 1 73 ? -12.323 -10.537 -51.372 1.00 1.00 73 CYS A CA 1
ATOM 1198 C C . CYS A 1 73 ? -13.559 -9.690 -50.958 1.00 1.00 73 CYS A C 1
ATOM 1199 O O . CYS A 1 73 ? -14.621 -9.801 -51.623 1.00 1.00 73 CYS A O 1
ATOM 1207 N N . GLY A 1 74 ? -13.400 -8.835 -49.876 1.00 1.00 74 GLY A N 1
ATOM 1208 C CA . GLY A 1 74 ? -14.501 -8.015 -49.321 1.00 1.00 74 GLY A CA 1
ATOM 1209 C C . GLY A 1 74 ? -15.212 -8.672 -48.129 1.00 1.00 74 GLY A C 1
ATOM 1210 O O . GLY A 1 74 ? -15.909 -7.966 -47.377 1.00 1.00 74 GLY A O 1
ATOM 1214 N N . PHE A 1 75 ? -15.022 -10.063 -48.004 1.00 1.00 75 PHE A N 1
ATOM 1215 C CA . PHE A 1 75 ? -15.604 -10.925 -46.910 1.00 1.00 75 PHE A CA 1
ATOM 1216 C C . PHE A 1 75 ? -15.286 -10.364 -45.494 1.00 1.00 75 PHE A C 1
ATOM 1217 O O . PHE A 1 75 ? -14.114 -10.031 -45.194 1.00 1.00 75 PHE A O 1
ATOM 1234 N N . VAL A 1 76 ? -16.364 -10.302 -44.679 1.00 1.00 76 VAL A N 1
ATOM 1235 C CA . VAL A 1 76 ? -16.325 -9.713 -43.308 1.00 1.00 76 VAL A CA 1
ATOM 1236 C C . VAL A 1 76 ? -16.422 -10.821 -42.260 1.00 1.00 76 VAL A C 1
ATOM 1237 O O . VAL A 1 76 ? -17.364 -11.647 -42.292 1.00 1.00 76 VAL A O 1
ATOM 1250 N N . PHE A 1 77 ? -15.393 -10.807 -41.356 1.00 1.00 77 PHE A N 1
ATOM 1251 C CA . PHE A 1 77 ? -15.271 -11.757 -40.235 1.00 1.00 77 PHE A CA 1
ATOM 1252 C C . PHE A 1 77 ? -15.767 -11.134 -38.920 1.00 1.00 77 PHE A C 1
ATOM 1253 O O . PHE A 1 77 ? -15.624 -9.909 -38.705 1.00 1.00 77 PHE A O 1
ATOM 1270 N N . LYS A 1 78 ? -16.357 -12.008 -38.044 1.00 1.00 78 LYS A N 1
ATOM 1271 C CA . LYS A 1 78 ? -16.887 -11.622 -36.688 1.00 1.00 78 LYS A CA 1
ATOM 1272 C C . LYS A 1 78 ? -15.768 -11.150 -35.723 1.00 1.00 78 LYS A C 1
ATOM 1273 O O . LYS A 1 78 ? -14.657 -11.731 -35.751 1.00 1.00 78 LYS A O 1
ATOM 1292 N N . ALA A 1 79 ? -16.075 -10.064 -34.886 1.00 1.00 79 ALA A N 1
ATOM 1293 C CA . ALA A 1 79 ? -15.121 -9.411 -33.895 1.00 1.00 79 ALA A CA 1
ATOM 1294 C C . ALA A 1 79 ? -14.485 -10.442 -32.938 1.00 1.00 79 ALA A C 1
ATOM 1295 O O . ALA A 1 79 ? -15.207 -11.181 -32.212 1.00 1.00 79 ALA A O 1
ATOM 1302 N N . GLU A 1 80 ? -13.118 -10.500 -33.005 1.00 1.00 80 GLU A N 1
ATOM 1303 C CA . GLU A 1 80 ? -12.293 -11.500 -32.315 1.00 1.00 80 GLU A CA 1
ATOM 1304 C C . GLU A 1 80 ? -11.180 -10.849 -31.462 1.00 1.00 80 GLU A C 1
ATOM 1305 O O . GLU A 1 80 ? -10.813 -9.666 -31.656 1.00 1.00 80 GLU A O 1
ATOM 1317 N N . ILE A 1 81 ? -10.653 -11.715 -30.564 1.00 1.00 81 ILE A N 1
ATOM 1318 C CA . ILE A 1 81 ? -9.548 -11.353 -29.635 1.00 1.00 81 ILE A CA 1
ATOM 1319 C C . ILE A 1 81 ? -8.231 -11.924 -30.261 1.00 1.00 81 ILE A C 1
ATOM 1320 O O . ILE A 1 81 ? -7.582 -11.174 -31.022 1.00 1.00 81 ILE A O 1
ATOM 1336 N N . ASN A 1 82 ? -7.877 -13.232 -29.964 1.00 1.00 82 ASN A N 1
ATOM 1337 C CA . ASN A 1 82 ? -6.680 -13.945 -30.577 1.00 1.00 82 ASN A CA 1
ATOM 1338 C C . ASN A 1 82 ? -6.816 -13.996 -32.153 1.00 1.00 82 ASN A C 1
ATOM 1339 O O . ASN A 1 82 ? -7.941 -14.249 -32.653 1.00 1.00 82 ASN A O 1
ATOM 1350 N N . ILE A 1 83 ? -5.675 -13.777 -32.890 1.00 1.00 83 ILE A N 1
ATOM 1351 C CA . ILE A 1 83 ? -5.694 -13.626 -34.373 1.00 1.00 83 ILE A CA 1
ATOM 1352 C C . ILE A 1 83 ? -5.378 -14.949 -35.181 1.00 1.00 83 ILE A C 1
ATOM 1353 O O . ILE A 1 83 ? -4.407 -15.623 -34.790 1.00 1.00 83 ILE A O 1
ATOM 1369 N N . PRO A 1 84 ? -6.216 -15.368 -36.294 1.00 1.00 84 PRO A N 1
ATOM 1370 C CA . PRO A 1 84 ? -5.861 -16.524 -37.199 1.00 1.00 84 PRO A CA 1
ATOM 1371 C C . PRO A 1 84 ? -4.711 -16.162 -38.196 1.00 1.00 84 PRO A C 1
ATOM 1372 O O . PRO A 1 84 ? -4.653 -14.991 -38.660 1.00 1.00 84 PRO A O 1
ATOM 1383 N N . SER A 1 85 ? -3.818 -17.150 -38.495 1.00 1.00 85 SER A N 1
ATOM 1384 C CA . SER A 1 85 ? -2.667 -16.972 -39.464 1.00 1.00 85 SER A CA 1
ATOM 1385 C C . SER A 1 85 ? -3.104 -17.102 -40.976 1.00 1.00 85 SER A C 1
ATOM 1386 O O . SER A 1 85 ? -2.412 -16.598 -41.882 1.00 1.00 85 SER A O 1
ATOM 1394 N N . ARG A 1 86 ? -4.295 -17.778 -41.157 1.00 1.00 86 ARG A N 1
ATOM 1395 C CA . ARG A 1 86 ? -4.986 -18.073 -42.456 1.00 1.00 86 ARG A CA 1
ATOM 1396 C C . ARG A 1 86 ? -6.524 -18.028 -42.277 1.00 1.00 86 ARG A C 1
ATOM 1397 O O . ARG A 1 86 ? -7.034 -18.369 -41.183 1.00 1.00 86 ARG A O 1
ATOM 1418 N N . CYS A 1 87 ? -7.257 -17.612 -43.384 1.00 1.00 87 CYS A N 1
ATOM 1419 C CA . CYS A 1 87 ? -8.756 -17.548 -43.462 1.00 1.00 87 CYS A CA 1
ATOM 1420 C C . CYS A 1 87 ? -9.438 -18.997 -43.594 1.00 1.00 87 CYS A C 1
ATOM 1421 O O . CYS A 1 87 ? -8.986 -19.758 -44.487 1.00 1.00 87 CYS A O 1
ATOM 1429 N N . PRO A 1 88 ? -10.498 -19.451 -42.694 1.00 1.00 88 PRO A N 1
ATOM 1430 C CA . PRO A 1 88 ? -11.170 -20.825 -42.810 1.00 1.00 88 PRO A CA 1
ATOM 1431 C C . PRO A 1 88 ? -12.038 -21.085 -44.105 1.00 1.00 88 PRO A C 1
ATOM 1432 O O . PRO A 1 88 ? -12.282 -22.262 -44.459 1.00 1.00 88 PRO A O 1
ATOM 1443 N N . LYS A 1 89 ? -12.483 -19.953 -44.736 1.00 1.00 89 LYS A N 1
ATOM 1444 C CA . LYS A 1 89 ? -13.318 -19.924 -45.955 1.00 1.00 89 LYS A CA 1
ATOM 1445 C C . LYS A 1 89 ? -12.484 -19.817 -47.273 1.00 1.00 89 LYS A C 1
ATOM 1446 O O . LYS A 1 89 ? -12.649 -20.696 -48.147 1.00 1.00 89 LYS A O 1
ATOM 1465 N N . CYS A 1 90 ? -11.597 -18.744 -47.389 1.00 1.00 90 CYS A N 1
ATOM 1466 C CA . CYS A 1 90 ? -10.736 -18.497 -48.569 1.00 1.00 90 CYS A CA 1
ATOM 1467 C C . CYS A 1 90 ? -9.263 -19.030 -48.347 1.00 1.00 90 CYS A C 1
ATOM 1468 O O . CYS A 1 90 ? -9.121 -20.190 -47.925 1.00 1.00 90 CYS A O 1
ATOM 1476 N N . LYS A 1 91 ? -8.196 -18.170 -48.633 1.00 1.00 91 LYS A N 1
ATOM 1477 C CA . LYS A 1 91 ? -6.724 -18.516 -48.549 1.00 1.00 91 LYS A CA 1
ATOM 1478 C C . LYS A 1 91 ? -5.832 -17.299 -48.178 1.00 1.00 91 LYS A C 1
ATOM 1479 O O . LYS A 1 91 ? -4.667 -17.490 -47.749 1.00 1.00 91 LYS A O 1
ATOM 1498 N N . SER A 1 92 ? -6.413 -16.041 -48.281 1.00 1.00 92 SER A N 1
ATOM 1499 C CA . SER A 1 92 ? -5.759 -14.738 -48.029 1.00 1.00 92 SER A CA 1
ATOM 1500 C C . SER A 1 92 ? -5.290 -14.479 -46.579 1.00 1.00 92 SER A C 1
ATOM 1501 O O . SER A 1 92 ? -6.021 -14.746 -45.597 1.00 1.00 92 SER A O 1
ATOM 1509 N N . GLU A 1 93 ? -4.040 -13.950 -46.558 1.00 1.00 93 GLU A N 1
ATOM 1510 C CA . GLU A 1 93 ? -3.326 -13.550 -45.315 1.00 1.00 93 GLU A CA 1
ATOM 1511 C C . GLU A 1 93 ? -3.476 -12.011 -45.020 1.00 1.00 93 GLU A C 1
ATOM 1512 O O . GLU A 1 93 ? -2.877 -11.475 -44.048 1.00 1.00 93 GLU A O 1
ATOM 1524 N N . TRP A 1 94 ? -4.375 -11.337 -45.843 1.00 1.00 94 TRP A N 1
ATOM 1525 C CA . TRP A 1 94 ? -4.696 -9.901 -45.781 1.00 1.00 94 TRP A CA 1
ATOM 1526 C C . TRP A 1 94 ? -6.005 -9.689 -44.981 1.00 1.00 94 TRP A C 1
ATOM 1527 O O . TRP A 1 94 ? -7.155 -9.709 -45.516 1.00 1.00 94 TRP A O 1
ATOM 1548 N N . ILE A 1 95 ? -5.766 -9.598 -43.661 1.00 1.00 95 ILE A N 1
ATOM 1549 C CA . ILE A 1 95 ? -6.803 -9.368 -42.623 1.00 1.00 95 ILE A CA 1
ATOM 1550 C C . ILE A 1 95 ? -6.414 -8.061 -41.891 1.00 1.00 95 ILE A C 1
ATOM 1551 O O . ILE A 1 95 ? -5.239 -7.872 -41.494 1.00 1.00 95 ILE A O 1
ATOM 1567 N N . GLU A 1 96 ? -7.467 -7.198 -41.704 1.00 1.00 96 GLU A N 1
ATOM 1568 C CA . GLU A 1 96 ? -7.381 -5.898 -40.982 1.00 1.00 96 GLU A CA 1
ATOM 1569 C C . GLU A 1 96 ? -7.599 -6.157 -39.466 1.00 1.00 96 GLU A C 1
ATOM 1570 O O . GLU A 1 96 ? -8.553 -6.888 -39.086 1.00 1.00 96 GLU A O 1
ATOM 1582 N N . GLU A 1 97 ? -6.689 -5.567 -38.609 1.00 1.00 97 GLU A N 1
ATOM 1583 C CA . GLU A 1 97 ? -6.675 -5.762 -37.128 1.00 1.00 97 GLU A CA 1
ATOM 1584 C C . GLU A 1 97 ? -7.841 -5.019 -36.375 1.00 1.00 97 GLU A C 1
ATOM 1585 O O . GLU A 1 97 ? -8.065 -3.827 -36.695 1.00 1.00 97 GLU A O 1
ATOM 1597 N N . PRO A 1 98 ? -8.651 -5.707 -35.374 1.00 1.00 98 PRO A N 1
ATOM 1598 C CA . PRO A 1 98 ? -9.790 -5.037 -34.619 1.00 1.00 98 PRO A CA 1
ATOM 1599 C C . PRO A 1 98 ? -9.355 -3.803 -33.752 1.00 1.00 98 PRO A C 1
ATOM 1600 O O . PRO A 1 98 ? -8.170 -3.743 -33.349 1.00 1.00 98 PRO A O 1
ATOM 1611 N N . ARG A 1 99 ? -10.328 -2.862 -33.471 1.00 1.00 99 ARG A N 1
ATOM 1612 C CA . ARG A 1 99 ? -10.071 -1.626 -32.697 1.00 1.00 99 ARG A CA 1
ATOM 1613 C C . ARG A 1 99 ? -10.729 -1.749 -31.324 1.00 1.00 99 ARG A C 1
ATOM 1614 O O . ARG A 1 99 ? -11.926 -2.117 -31.215 1.00 1.00 99 ARG A O 1
ATOM 1635 N N . PHE A 1 100 ? -9.917 -1.414 -30.294 1.00 1.00 100 PHE A N 1
ATOM 1636 C CA . PHE A 1 100 ? -10.324 -1.495 -28.873 1.00 1.00 100 PHE A CA 1
ATOM 1637 C C . PHE A 1 100 ? -10.510 -0.089 -28.296 1.00 1.00 100 PHE A C 1
ATOM 1638 O O . PHE A 1 100 ? -9.636 0.779 -28.456 1.00 1.00 100 PHE A O 1
ATOM 1655 N N . LYS A 1 101 ? -11.734 0.123 -27.735 1.00 1.00 101 LYS A N 1
ATOM 1656 C CA . LYS A 1 101 ? -12.191 1.399 -27.108 1.00 1.00 101 LYS A CA 1
ATOM 1657 C C . LYS A 1 101 ? -12.972 1.134 -25.811 1.00 1.00 101 LYS A C 1
ATOM 1658 O O . LYS A 1 101 ? -13.677 0.101 -25.704 1.00 1.00 101 LYS A O 1
ATOM 1677 N N . LEU A 1 102 ? -12.868 2.113 -24.859 1.00 1.00 102 LEU A N 1
ATOM 1678 C CA . LEU A 1 102 ? -13.554 2.087 -23.556 1.00 1.00 102 LEU A CA 1
ATOM 1679 C C . LEU A 1 102 ? -14.529 3.259 -23.474 1.00 1.00 102 LEU A C 1
ATOM 1680 O O . LEU A 1 102 ? -14.140 4.435 -23.731 1.00 1.00 102 LEU A O 1
ATOM 1696 N N . GLU A 1 103 ? -15.808 2.907 -23.159 1.00 1.00 103 GLU A N 1
ATOM 1697 C CA . GLU A 1 103 ? -16.912 3.874 -23.025 1.00 1.00 103 GLU A CA 1
ATOM 1698 C C . GLU A 1 103 ? -17.501 3.841 -21.611 1.00 1.00 103 GLU A C 1
ATOM 1699 O O . GLU A 1 103 ? -17.795 2.738 -21.065 1.00 1.00 103 GLU A O 1
ATOM 1711 N N . ARG A 1 104 ? -17.636 5.072 -21.050 1.00 1.00 104 ARG A N 1
ATOM 1712 C CA . ARG A 1 104 ? -18.207 5.302 -19.694 1.00 1.00 104 ARG A CA 1
ATOM 1713 C C . ARG A 1 104 ? -19.705 5.709 -19.756 1.00 1.00 104 ARG A C 1
ATOM 1714 O O . ARG A 1 104 ? -20.071 6.747 -20.392 1.00 1.00 104 ARG A O 1
ATOM 1735 N N . LYS A 1 105 ? -20.649 4.761 -19.131 1.00 1.00 105 LYS A N 1
ATOM 1736 C CA . LYS A 1 105 ? -22.229 4.872 -19.018 1.00 1.00 105 LYS A CA 1
ATOM 1737 C C . LYS A 1 105 ? -22.729 5.103 -17.478 1.00 1.00 105 LYS A C 1
ATOM 1738 O O . LYS A 1 105 ? -23.349 6.175 -17.226 1.00 1.00 105 LYS A O 1
ATOM 1758 N N . ALA A 1 1 ? 15.909 12.491 -6.983 1.00 1.00 1 ALA A N 2
ATOM 1759 C CA . ALA A 1 1 ? 17.310 12.772 -7.420 1.00 1.00 1 ALA A CA 2
ATOM 1760 C C . ALA A 1 1 ? 18.326 11.817 -6.781 1.00 1.00 1 ALA A C 2
ATOM 1761 O O . ALA A 1 1 ? 19.328 11.462 -7.440 1.00 1.00 1 ALA A O 2
ATOM 1770 N N . HIS A 1 2 ? 18.063 11.414 -5.501 1.00 1.00 2 HIS A N 2
ATOM 1771 C CA . HIS A 1 2 ? 18.924 10.486 -4.756 1.00 1.00 2 HIS A CA 2
ATOM 1772 C C . HIS A 1 2 ? 18.335 9.077 -4.661 1.00 1.00 2 HIS A C 2
ATOM 1773 O O . HIS A 1 2 ? 19.109 8.101 -4.682 1.00 1.00 2 HIS A O 2
ATOM 1788 N N . HIS A 1 3 ? 16.970 9.006 -4.585 1.00 1.00 3 HIS A N 2
ATOM 1789 C CA . HIS A 1 3 ? 16.242 7.752 -4.474 1.00 1.00 3 HIS A CA 2
ATOM 1790 C C . HIS A 1 3 ? 15.392 7.523 -5.705 1.00 1.00 3 HIS A C 2
ATOM 1791 O O . HIS A 1 3 ? 14.631 8.437 -6.139 1.00 1.00 3 HIS A O 2
ATOM 1806 N N . HIS A 1 4 ? 15.560 6.315 -6.296 1.00 1.00 4 HIS A N 2
ATOM 1807 C CA . HIS A 1 4 ? 14.825 5.909 -7.509 1.00 1.00 4 HIS A CA 2
ATOM 1808 C C . HIS A 1 4 ? 14.014 4.660 -7.248 1.00 1.00 4 HIS A C 2
ATOM 1809 O O . HIS A 1 4 ? 14.464 3.721 -6.555 1.00 1.00 4 HIS A O 2
ATOM 1824 N N . HIS A 1 5 ? 12.803 4.653 -7.812 1.00 1.00 5 HIS A N 2
ATOM 1825 C CA . HIS A 1 5 ? 11.829 3.537 -7.676 1.00 1.00 5 HIS A CA 2
ATOM 1826 C C . HIS A 1 5 ? 11.680 2.781 -8.934 1.00 1.00 5 HIS A C 2
ATOM 1827 O O . HIS A 1 5 ? 11.590 1.535 -8.889 1.00 1.00 5 HIS A O 2
ATOM 1842 N N . HIS A 1 6 ? 11.678 3.539 -10.146 1.00 1.00 6 HIS A N 2
ATOM 1843 C CA . HIS A 1 6 ? 11.598 2.963 -11.537 1.00 1.00 6 HIS A CA 2
ATOM 1844 C C . HIS A 1 6 ? 10.278 2.194 -11.773 1.00 1.00 6 HIS A C 2
ATOM 1845 O O . HIS A 1 6 ? 9.953 1.197 -11.028 1.00 1.00 6 HIS A O 2
ATOM 1860 N N . HIS A 1 7 ? 9.486 2.700 -12.702 1.00 1.00 7 HIS A N 2
ATOM 1861 C CA . HIS A 1 7 ? 8.202 2.069 -13.047 1.00 1.00 7 HIS A CA 2
ATOM 1862 C C . HIS A 1 7 ? 8.244 1.567 -14.482 1.00 1.00 7 HIS A C 2
ATOM 1863 O O . HIS A 1 7 ? 8.737 2.302 -15.383 1.00 1.00 7 HIS A O 2
ATOM 1878 N N . GLY A 1 8 ? 7.752 0.330 -14.670 1.00 1.00 8 GLY A N 2
ATOM 1879 C CA . GLY A 1 8 ? 7.746 -0.277 -15.997 1.00 1.00 8 GLY A CA 2
ATOM 1880 C C . GLY A 1 8 ? 6.548 -1.088 -16.300 1.00 1.00 8 GLY A C 2
ATOM 1881 O O . GLY A 1 8 ? 5.824 -0.781 -17.265 1.00 1.00 8 GLY A O 2
ATOM 1885 N N . SER A 1 9 ? 6.302 -2.116 -15.442 1.00 1.00 9 SER A N 2
ATOM 1886 C CA . SER A 1 9 ? 5.143 -3.036 -15.590 1.00 1.00 9 SER A CA 2
ATOM 1887 C C . SER A 1 9 ? 3.805 -2.477 -15.058 1.00 1.00 9 SER A C 2
ATOM 1888 O O . SER A 1 9 ? 2.739 -2.810 -15.606 1.00 1.00 9 SER A O 2
ATOM 1896 N N . ALA A 1 10 ? 3.910 -1.576 -14.023 1.00 1.00 10 ALA A N 2
ATOM 1897 C CA . ALA A 1 10 ? 2.759 -0.901 -13.409 1.00 1.00 10 ALA A CA 2
ATOM 1898 C C . ALA A 1 10 ? 2.210 0.288 -14.227 1.00 1.00 10 ALA A C 2
ATOM 1899 O O . ALA A 1 10 ? 0.994 0.510 -14.248 1.00 1.00 10 ALA A O 2
ATOM 1906 N N . THR A 1 11 ? 3.142 0.987 -14.930 1.00 1.00 11 THR A N 2
ATOM 1907 C CA . THR A 1 11 ? 2.842 2.173 -15.778 1.00 1.00 11 THR A CA 2
ATOM 1908 C C . THR A 1 11 ? 2.381 1.849 -17.192 1.00 1.00 11 THR A C 2
ATOM 1909 O O . THR A 1 11 ? 1.550 2.584 -17.749 1.00 1.00 11 THR A O 2
ATOM 1920 N N . ARG A 1 12 ? 2.851 0.610 -17.658 1.00 1.00 12 ARG A N 2
ATOM 1921 C CA . ARG A 1 12 ? 2.500 0.110 -19.017 1.00 1.00 12 ARG A CA 2
ATOM 1922 C C . ARG A 1 12 ? 1.019 -0.153 -19.226 1.00 1.00 12 ARG A C 2
ATOM 1923 O O . ARG A 1 12 ? 0.418 0.462 -20.125 1.00 1.00 12 ARG A O 2
ATOM 1944 N N . ARG A 1 13 ? 0.408 -0.810 -18.165 1.00 1.00 13 ARG A N 2
ATOM 1945 C CA . ARG A 1 13 ? -1.023 -1.128 -18.129 1.00 1.00 13 ARG A CA 2
ATOM 1946 C C . ARG A 1 13 ? -1.934 0.100 -17.980 1.00 1.00 13 ARG A C 2
ATOM 1947 O O . ARG A 1 13 ? -2.910 0.198 -18.722 1.00 1.00 13 ARG A O 2
ATOM 1968 N N . GLU A 1 14 ? -1.440 1.061 -17.125 1.00 1.00 14 GLU A N 2
ATOM 1969 C CA . GLU A 1 14 ? -2.107 2.355 -16.901 1.00 1.00 14 GLU A CA 2
ATOM 1970 C C . GLU A 1 14 ? -2.104 3.234 -18.163 1.00 1.00 14 GLU A C 2
ATOM 1971 O O . GLU A 1 14 ? -3.106 3.888 -18.452 1.00 1.00 14 GLU A O 2
ATOM 1983 N N . LYS A 1 15 ? -0.962 3.157 -18.946 1.00 1.00 15 LYS A N 2
ATOM 1984 C CA . LYS A 1 15 ? -0.775 3.887 -20.213 1.00 1.00 15 LYS A CA 2
ATOM 1985 C C . LYS A 1 15 ? -1.698 3.406 -21.334 1.00 1.00 15 LYS A C 2
ATOM 1986 O O . LYS A 1 15 ? -2.138 4.215 -22.167 1.00 1.00 15 LYS A O 2
ATOM 2005 N N . ILE A 1 16 ? -2.032 2.070 -21.292 1.00 1.00 16 ILE A N 2
ATOM 2006 C CA . ILE A 1 16 ? -2.955 1.436 -22.256 1.00 1.00 16 ILE A CA 2
ATOM 2007 C C . ILE A 1 16 ? -4.393 1.999 -22.123 1.00 1.00 16 ILE A C 2
ATOM 2008 O O . ILE A 1 16 ? -4.992 2.350 -23.115 1.00 1.00 16 ILE A O 2
ATOM 2024 N N . ILE A 1 17 ? -4.864 2.049 -20.890 1.00 1.00 17 ILE A N 2
ATOM 2025 C CA . ILE A 1 17 ? -6.205 2.552 -20.533 1.00 1.00 17 ILE A CA 2
ATOM 2026 C C . ILE A 1 17 ? -6.329 4.125 -20.553 1.00 1.00 17 ILE A C 2
ATOM 2027 O O . ILE A 1 17 ? -7.329 4.687 -20.089 1.00 1.00 17 ILE A O 2
ATOM 2043 N N . GLU A 1 18 ? -5.148 4.778 -20.884 1.00 1.00 18 GLU A N 2
ATOM 2044 C CA . GLU A 1 18 ? -5.030 6.232 -20.897 1.00 1.00 18 GLU A CA 2
ATOM 2045 C C . GLU A 1 18 ? -5.171 6.859 -22.291 1.00 1.00 18 GLU A C 2
ATOM 2046 O O . GLU A 1 18 ? -5.845 7.902 -22.405 1.00 1.00 18 GLU A O 2
ATOM 2058 N N . LEU A 1 19 ? -4.472 6.262 -23.303 1.00 1.00 19 LEU A N 2
ATOM 2059 C CA . LEU A 1 19 ? -4.513 6.732 -24.685 1.00 1.00 19 LEU A CA 2
ATOM 2060 C C . LEU A 1 19 ? -5.655 6.147 -25.492 1.00 1.00 19 LEU A C 2
ATOM 2061 O O . LEU A 1 19 ? -6.217 6.833 -26.374 1.00 1.00 19 LEU A O 2
ATOM 2077 N N . LEU A 1 20 ? -6.099 4.882 -25.093 1.00 1.00 20 LEU A N 2
ATOM 2078 C CA . LEU A 1 20 ? -7.175 4.127 -25.759 1.00 1.00 20 LEU A CA 2
ATOM 2079 C C . LEU A 1 20 ? -8.576 4.674 -25.505 1.00 1.00 20 LEU A C 2
ATOM 2080 O O . LEU A 1 20 ? -9.520 4.378 -26.282 1.00 1.00 20 LEU A O 2
ATOM 2096 N N . LEU A 1 21 ? -8.703 5.665 -24.490 1.00 1.00 21 LEU A N 2
ATOM 2097 C CA . LEU A 1 21 ? -9.951 6.321 -24.125 1.00 1.00 21 LEU A CA 2
ATOM 2098 C C . LEU A 1 21 ? -10.218 7.569 -24.981 1.00 1.00 21 LEU A C 2
ATOM 2099 O O . LEU A 1 21 ? -11.351 8.086 -25.001 1.00 1.00 21 LEU A O 2
ATOM 2115 N N . GLU A 1 22 ? -9.144 8.023 -25.715 1.00 1.00 22 GLU A N 2
ATOM 2116 C CA . GLU A 1 22 ? -9.205 9.182 -26.597 1.00 1.00 22 GLU A CA 2
ATOM 2117 C C . GLU A 1 22 ? -9.342 8.809 -28.091 1.00 1.00 22 GLU A C 2
ATOM 2118 O O . GLU A 1 22 ? -9.901 9.627 -28.857 1.00 1.00 22 GLU A O 2
ATOM 2130 N N . GLY A 1 23 ? -8.853 7.602 -28.465 1.00 1.00 23 GLY A N 2
ATOM 2131 C CA . GLY A 1 23 ? -8.928 7.136 -29.824 1.00 1.00 23 GLY A CA 2
ATOM 2132 C C . GLY A 1 23 ? -8.715 5.673 -29.928 1.00 1.00 23 GLY A C 2
ATOM 2133 O O . GLY A 1 23 ? -8.814 4.933 -28.910 1.00 1.00 23 GLY A O 2
ATOM 2137 N N . ASP A 1 24 ? -8.466 5.205 -31.170 1.00 1.00 24 ASP A N 2
ATOM 2138 C CA . ASP A 1 24 ? -8.227 3.788 -31.439 1.00 1.00 24 ASP A CA 2
ATOM 2139 C C . ASP A 1 24 ? -6.853 3.613 -32.016 1.00 1.00 24 ASP A C 2
ATOM 2140 O O . ASP A 1 24 ? -6.422 4.368 -32.938 1.00 1.00 24 ASP A O 2
ATOM 2149 N N . TYR A 1 25 ? -6.131 2.602 -31.488 1.00 1.00 25 TYR A N 2
ATOM 2150 C CA . TYR A 1 25 ? -4.783 2.282 -31.934 1.00 1.00 25 TYR A CA 2
ATOM 2151 C C . TYR A 1 25 ? -4.587 0.826 -31.944 1.00 1.00 25 TYR A C 2
ATOM 2152 O O . TYR A 1 25 ? -5.113 0.100 -31.057 1.00 1.00 25 TYR A O 2
ATOM 2170 N N . SER A 1 26 ? -3.808 0.363 -32.948 1.00 1.00 26 SER A N 2
ATOM 2171 C CA . SER A 1 26 ? -3.468 -1.023 -33.112 1.00 1.00 26 SER A CA 2
ATOM 2172 C C . SER A 1 26 ? -2.388 -1.440 -32.070 1.00 1.00 26 SER A C 2
ATOM 2173 O O . SER A 1 26 ? -1.711 -0.527 -31.522 1.00 1.00 26 SER A O 2
ATOM 2181 N N . PRO A 1 27 ? -2.258 -2.803 -31.664 1.00 1.00 27 PRO A N 2
ATOM 2182 C CA . PRO A 1 27 ? -1.214 -3.269 -30.688 1.00 1.00 27 PRO A CA 2
ATOM 2183 C C . PRO A 1 27 ? 0.246 -2.879 -31.041 1.00 1.00 27 PRO A C 2
ATOM 2184 O O . PRO A 1 27 ? 1.011 -2.464 -30.136 1.00 1.00 27 PRO A O 2
ATOM 2195 N N . SER A 1 28 ? 0.594 -2.952 -32.387 1.00 1.00 28 SER A N 2
ATOM 2196 C CA . SER A 1 28 ? 1.896 -2.486 -32.926 1.00 1.00 28 SER A CA 2
ATOM 2197 C C . SER A 1 28 ? 2.064 -0.960 -32.864 1.00 1.00 28 SER A C 2
ATOM 2198 O O . SER A 1 28 ? 3.154 -0.478 -32.614 1.00 1.00 28 SER A O 2
ATOM 2206 N N . GLU A 1 29 ? 0.865 -0.248 -32.932 1.00 1.00 29 GLU A N 2
ATOM 2207 C CA . GLU A 1 29 ? 0.766 1.220 -32.855 1.00 1.00 29 GLU A CA 2
ATOM 2208 C C . GLU A 1 29 ? 0.970 1.773 -31.413 1.00 1.00 29 GLU A C 2
ATOM 2209 O O . GLU A 1 29 ? 1.619 2.804 -31.266 1.00 1.00 29 GLU A O 2
ATOM 2221 N N . LEU A 1 30 ? 0.439 0.972 -30.439 1.00 1.00 30 LEU A N 2
ATOM 2222 C CA . LEU A 1 30 ? 0.555 1.302 -29.016 1.00 1.00 30 LEU A CA 2
ATOM 2223 C C . LEU A 1 30 ? 1.990 1.220 -28.619 1.00 1.00 30 LEU A C 2
ATOM 2224 O O . LEU A 1 30 ? 2.578 2.229 -28.220 1.00 1.00 30 LEU A O 2
ATOM 2240 N N . ALA A 1 31 ? 2.608 -0.022 -28.694 1.00 1.00 31 ALA A N 2
ATOM 2241 C CA . ALA A 1 31 ? 4.048 -0.273 -28.463 1.00 1.00 31 ALA A CA 2
ATOM 2242 C C . ALA A 1 31 ? 5.002 0.673 -29.280 1.00 1.00 31 ALA A C 2
ATOM 2243 O O . ALA A 1 31 ? 6.074 1.013 -28.797 1.00 1.00 31 ALA A O 2
ATOM 2250 N N . ARG A 1 32 ? 4.426 1.302 -30.424 1.00 1.00 32 ARG A N 2
ATOM 2251 C CA . ARG A 1 32 ? 5.089 2.330 -31.245 1.00 1.00 32 ARG A CA 2
ATOM 2252 C C . ARG A 1 32 ? 5.160 3.700 -30.509 1.00 1.00 32 ARG A C 2
ATOM 2253 O O . ARG A 1 32 ? 6.210 4.320 -30.486 1.00 1.00 32 ARG A O 2
ATOM 2274 N N . ILE A 1 33 ? 4.001 4.081 -29.878 1.00 1.00 33 ILE A N 2
ATOM 2275 C CA . ILE A 1 33 ? 3.896 5.289 -29.007 1.00 1.00 33 ILE A CA 2
ATOM 2276 C C . ILE A 1 33 ? 4.414 4.862 -27.570 1.00 1.00 33 ILE A C 2
ATOM 2277 O O . ILE A 1 33 ? 3.564 4.510 -26.665 1.00 1.00 33 ILE A O 2
ATOM 2293 N N . LEU A 1 34 ? 5.688 4.906 -27.363 1.00 1.00 34 LEU A N 2
ATOM 2294 C CA . LEU A 1 34 ? 6.300 4.422 -26.097 1.00 1.00 34 LEU A CA 2
ATOM 2295 C C . LEU A 1 34 ? 7.756 4.792 -26.030 1.00 1.00 34 LEU A C 2
ATOM 2296 O O . LEU A 1 34 ? 8.330 5.354 -26.999 1.00 1.00 34 LEU A O 2
ATOM 2312 N N . ASP A 1 35 ? 8.350 4.461 -24.857 1.00 1.00 35 ASP A N 2
ATOM 2313 C CA . ASP A 1 35 ? 9.794 4.612 -24.611 1.00 1.00 35 ASP A CA 2
ATOM 2314 C C . ASP A 1 35 ? 10.557 3.269 -24.798 1.00 1.00 35 ASP A C 2
ATOM 2315 O O . ASP A 1 35 ? 11.814 3.252 -24.798 1.00 1.00 35 ASP A O 2
ATOM 2324 N N . MET A 1 36 ? 9.778 2.171 -25.058 1.00 1.00 36 MET A N 2
ATOM 2325 C CA . MET A 1 36 ? 10.332 0.825 -25.217 1.00 1.00 36 MET A CA 2
ATOM 2326 C C . MET A 1 36 ? 10.220 0.343 -26.651 1.00 1.00 36 MET A C 2
ATOM 2327 O O . MET A 1 36 ? 9.243 0.685 -27.358 1.00 1.00 36 MET A O 2
ATOM 2341 N N . ARG A 1 37 ? 11.251 -0.435 -27.078 1.00 1.00 37 ARG A N 2
ATOM 2342 C CA . ARG A 1 37 ? 11.302 -1.009 -28.433 1.00 1.00 37 ARG A CA 2
ATOM 2343 C C . ARG A 1 37 ? 11.079 -2.525 -28.365 1.00 1.00 37 ARG A C 2
ATOM 2344 O O . ARG A 1 37 ? 11.625 -3.195 -27.448 1.00 1.00 37 ARG A O 2
ATOM 2365 N N . GLY A 1 38 ? 10.267 -3.027 -29.306 1.00 1.00 38 GLY A N 2
ATOM 2366 C CA . GLY A 1 38 ? 9.966 -4.448 -29.370 1.00 1.00 38 GLY A CA 2
ATOM 2367 C C . GLY A 1 38 ? 9.606 -4.894 -30.754 1.00 1.00 38 GLY A C 2
ATOM 2368 O O . GLY A 1 38 ? 9.249 -4.050 -31.619 1.00 1.00 38 GLY A O 2
ATOM 2372 N N . LYS A 1 39 ? 9.713 -6.223 -30.972 1.00 1.00 39 LYS A N 2
ATOM 2373 C CA . LYS A 1 39 ? 9.374 -6.859 -32.275 1.00 1.00 39 LYS A CA 2
ATOM 2374 C C . LYS A 1 39 ? 8.000 -7.580 -32.240 1.00 1.00 39 LYS A C 2
ATOM 2375 O O . LYS A 1 39 ? 7.245 -7.453 -33.225 1.00 1.00 39 LYS A O 2
ATOM 2394 N N . GLY A 1 40 ? 7.714 -8.306 -31.114 1.00 1.00 40 GLY A N 2
ATOM 2395 C CA . GLY A 1 40 ? 6.458 -9.002 -30.955 1.00 1.00 40 GLY A CA 2
ATOM 2396 C C . GLY A 1 40 ? 5.693 -8.447 -29.802 1.00 1.00 40 GLY A C 2
ATOM 2397 O O . GLY A 1 40 ? 5.885 -8.896 -28.668 1.00 1.00 40 GLY A O 2
ATOM 2401 N N . SER A 1 41 ? 4.811 -7.482 -30.114 1.00 1.00 41 SER A N 2
ATOM 2402 C CA . SER A 1 41 ? 4.000 -6.765 -29.096 1.00 1.00 41 SER A CA 2
ATOM 2403 C C . SER A 1 41 ? 2.520 -7.029 -29.189 1.00 1.00 41 SER A C 2
ATOM 2404 O O . SER A 1 41 ? 1.793 -6.836 -28.190 1.00 1.00 41 SER A O 2
ATOM 2412 N N . LYS A 1 42 ? 2.089 -7.590 -30.362 1.00 1.00 42 LYS A N 2
ATOM 2413 C CA . LYS A 1 42 ? 0.659 -7.880 -30.694 1.00 1.00 42 LYS A CA 2
ATOM 2414 C C . LYS A 1 42 ? -0.036 -8.848 -29.707 1.00 1.00 42 LYS A C 2
ATOM 2415 O O . LYS A 1 42 ? -1.118 -8.510 -29.231 1.00 1.00 42 LYS A O 2
ATOM 2434 N N . LYS A 1 43 ? 0.713 -9.933 -29.331 1.00 1.00 43 LYS A N 2
ATOM 2435 C CA . LYS A 1 43 ? 0.258 -10.928 -28.333 1.00 1.00 43 LYS A CA 2
ATOM 2436 C C . LYS A 1 43 ? 0.245 -10.370 -26.896 1.00 1.00 43 LYS A C 2
ATOM 2437 O O . LYS A 1 43 ? -0.601 -10.732 -26.082 1.00 1.00 43 LYS A O 2
ATOM 2456 N N . VAL A 1 44 ? 1.194 -9.409 -26.670 1.00 1.00 44 VAL A N 2
ATOM 2457 C CA . VAL A 1 44 ? 1.361 -8.714 -25.360 1.00 1.00 44 VAL A CA 2
ATOM 2458 C C . VAL A 1 44 ? 0.148 -7.785 -25.067 1.00 1.00 44 VAL A C 2
ATOM 2459 O O . VAL A 1 44 ? -0.383 -7.826 -23.964 1.00 1.00 44 VAL A O 2
ATOM 2472 N N . ILE A 1 45 ? -0.233 -7.018 -26.098 1.00 1.00 45 ILE A N 2
ATOM 2473 C CA . ILE A 1 45 ? -1.371 -6.088 -26.028 1.00 1.00 45 ILE A CA 2
ATOM 2474 C C . ILE A 1 45 ? -2.707 -6.807 -26.058 1.00 1.00 45 ILE A C 2
ATOM 2475 O O . ILE A 1 45 ? -3.671 -6.301 -25.447 1.00 1.00 45 ILE A O 2
ATOM 2491 N N . LEU A 1 46 ? -2.742 -7.939 -26.781 1.00 1.00 46 LEU A N 2
ATOM 2492 C CA . LEU A 1 46 ? -3.928 -8.783 -26.894 1.00 1.00 46 LEU A CA 2
ATOM 2493 C C . LEU A 1 46 ? -4.322 -9.446 -25.534 1.00 1.00 46 LEU A C 2
ATOM 2494 O O . LEU A 1 46 ? -5.507 -9.483 -25.206 1.00 1.00 46 LEU A O 2
ATOM 2510 N N . GLU A 1 47 ? -3.250 -9.883 -24.786 1.00 1.00 47 GLU A N 2
ATOM 2511 C CA . GLU A 1 47 ? -3.393 -10.488 -23.449 1.00 1.00 47 GLU A CA 2
ATOM 2512 C C . GLU A 1 47 ? -3.660 -9.428 -22.371 1.00 1.00 47 GLU A C 2
ATOM 2513 O O . GLU A 1 47 ? -4.323 -9.709 -21.372 1.00 1.00 47 GLU A O 2
ATOM 2525 N N . ASP A 1 48 ? -3.145 -8.158 -22.660 1.00 1.00 48 ASP A N 2
ATOM 2526 C CA . ASP A 1 48 ? -3.384 -6.941 -21.821 1.00 1.00 48 ASP A CA 2
ATOM 2527 C C . ASP A 1 48 ? -4.869 -6.543 -21.808 1.00 1.00 48 ASP A C 2
ATOM 2528 O O . ASP A 1 48 ? -5.399 -6.138 -20.777 1.00 1.00 48 ASP A O 2
ATOM 2537 N N . LEU A 1 49 ? -5.564 -6.840 -22.969 1.00 1.00 49 LEU A N 2
ATOM 2538 C CA . LEU A 1 49 ? -7.008 -6.694 -23.104 1.00 1.00 49 LEU A CA 2
ATOM 2539 C C . LEU A 1 49 ? -7.840 -7.611 -22.268 1.00 1.00 49 LEU A C 2
ATOM 2540 O O . LEU A 1 49 ? -8.887 -7.208 -21.793 1.00 1.00 49 LEU A O 2
ATOM 2556 N N . LYS A 1 50 ? -7.280 -8.833 -22.076 1.00 1.00 50 LYS A N 2
ATOM 2557 C CA . LYS A 1 50 ? -7.889 -9.912 -21.267 1.00 1.00 50 LYS A CA 2
ATOM 2558 C C . LYS A 1 50 ? -8.048 -9.545 -19.772 1.00 1.00 50 LYS A C 2
ATOM 2559 O O . LYS A 1 50 ? -9.121 -9.710 -19.209 1.00 1.00 50 LYS A O 2
ATOM 2578 N N . VAL A 1 51 ? -7.014 -8.851 -19.250 1.00 1.00 51 VAL A N 2
ATOM 2579 C CA . VAL A 1 51 ? -6.928 -8.347 -17.863 1.00 1.00 51 VAL A CA 2
ATOM 2580 C C . VAL A 1 51 ? -7.715 -7.063 -17.648 1.00 1.00 51 VAL A C 2
ATOM 2581 O O . VAL A 1 51 ? -8.454 -6.967 -16.673 1.00 1.00 51 VAL A O 2
ATOM 2594 N N . ILE A 1 52 ? -7.662 -6.163 -18.699 1.00 1.00 52 ILE A N 2
ATOM 2595 C CA . ILE A 1 52 ? -8.406 -4.891 -18.711 1.00 1.00 52 ILE A CA 2
ATOM 2596 C C . ILE A 1 52 ? -9.945 -5.095 -18.798 1.00 1.00 52 ILE A C 2
ATOM 2597 O O . ILE A 1 52 ? -10.681 -4.297 -18.206 1.00 1.00 52 ILE A O 2
ATOM 2613 N N . SER A 1 53 ? -10.332 -6.105 -19.620 1.00 1.00 53 SER A N 2
ATOM 2614 C CA . SER A 1 53 ? -11.766 -6.441 -19.859 1.00 1.00 53 SER A CA 2
ATOM 2615 C C . SER A 1 53 ? -12.540 -6.856 -18.585 1.00 1.00 53 SER A C 2
ATOM 2616 O O . SER A 1 53 ? -13.717 -6.509 -18.433 1.00 1.00 53 SER A O 2
ATOM 2624 N N . LYS A 1 54 ? -11.767 -7.473 -17.608 1.00 1.00 54 LYS A N 2
ATOM 2625 C CA . LYS A 1 54 ? -12.306 -7.930 -16.316 1.00 1.00 54 LYS A CA 2
ATOM 2626 C C . LYS A 1 54 ? -12.612 -6.790 -15.346 1.00 1.00 54 LYS A C 2
ATOM 2627 O O . LYS A 1 54 ? -13.608 -6.835 -14.622 1.00 1.00 54 LYS A O 2
ATOM 2646 N N . ILE A 1 55 ? -11.754 -5.736 -15.432 1.00 1.00 55 ILE A N 2
ATOM 2647 C CA . ILE A 1 55 ? -11.863 -4.533 -14.591 1.00 1.00 55 ILE A CA 2
ATOM 2648 C C . ILE A 1 55 ? -12.826 -3.533 -15.188 1.00 1.00 55 ILE A C 2
ATOM 2649 O O . ILE A 1 55 ? -13.603 -2.934 -14.427 1.00 1.00 55 ILE A O 2
ATOM 2665 N N . ALA A 1 56 ? -12.751 -3.372 -16.568 1.00 1.00 56 ALA A N 2
ATOM 2666 C CA . ALA A 1 56 ? -13.625 -2.442 -17.301 1.00 1.00 56 ALA A CA 2
ATOM 2667 C C . ALA A 1 56 ? -15.168 -2.729 -17.137 1.00 1.00 56 ALA A C 2
ATOM 2668 O O . ALA A 1 56 ? -15.962 -1.859 -17.380 1.00 1.00 56 ALA A O 2
ATOM 2675 N N . LYS A 1 57 ? -15.466 -4.063 -16.840 1.00 1.00 57 LYS A N 2
ATOM 2676 C CA . LYS A 1 57 ? -16.840 -4.550 -16.649 1.00 1.00 57 LYS A CA 2
ATOM 2677 C C . LYS A 1 57 ? -17.362 -4.400 -15.159 1.00 1.00 57 LYS A C 2
ATOM 2678 O O . LYS A 1 57 ? -18.562 -4.152 -14.979 1.00 1.00 57 LYS A O 2
ATOM 2697 N N . ARG A 1 58 ? -16.403 -4.563 -14.239 1.00 1.00 58 ARG A N 2
ATOM 2698 C CA . ARG A 1 58 ? -16.634 -4.287 -12.767 1.00 1.00 58 ARG A CA 2
ATOM 2699 C C . ARG A 1 58 ? -16.688 -2.748 -12.510 1.00 1.00 58 ARG A C 2
ATOM 2700 O O . ARG A 1 58 ? -17.279 -2.286 -11.541 1.00 1.00 58 ARG A O 2
ATOM 2721 N N . GLU A 1 59 ? -16.118 -1.992 -13.523 1.00 1.00 59 GLU A N 2
ATOM 2722 C CA . GLU A 1 59 ? -16.123 -0.519 -13.525 1.00 1.00 59 GLU A CA 2
ATOM 2723 C C . GLU A 1 59 ? -17.380 0.076 -14.206 1.00 1.00 59 GLU A C 2
ATOM 2724 O O . GLU A 1 59 ? -17.510 1.315 -14.353 1.00 1.00 59 GLU A O 2
ATOM 2736 N N . GLY A 1 60 ? -18.333 -0.858 -14.601 1.00 1.00 60 GLY A N 2
ATOM 2737 C CA . GLY A 1 60 ? -19.581 -0.472 -15.277 1.00 1.00 60 GLY A CA 2
ATOM 2738 C C . GLY A 1 60 ? -19.394 0.161 -16.644 1.00 1.00 60 GLY A C 2
ATOM 2739 O O . GLY A 1 60 ? -20.085 1.139 -16.952 1.00 1.00 60 GLY A O 2
ATOM 2743 N N . MET A 1 61 ? -18.276 -0.236 -17.352 1.00 1.00 61 MET A N 2
ATOM 2744 C CA . MET A 1 61 ? -17.929 0.283 -18.661 1.00 1.00 61 MET A CA 2
ATOM 2745 C C . MET A 1 61 ? -18.042 -0.833 -19.700 1.00 1.00 61 MET A C 2
ATOM 2746 O O . MET A 1 61 ? -17.789 -2.023 -19.402 1.00 1.00 61 MET A O 2
ATOM 2760 N N . VAL A 1 62 ? -18.369 -0.427 -20.922 1.00 1.00 62 VAL A N 2
ATOM 2761 C CA . VAL A 1 62 ? -18.562 -1.352 -22.042 1.00 1.00 62 VAL A CA 2
ATOM 2762 C C . VAL A 1 62 ? -17.521 -1.128 -23.124 1.00 1.00 62 VAL A C 2
ATOM 2763 O O . VAL A 1 62 ? -17.387 0.019 -23.624 1.00 1.00 62 VAL A O 2
ATOM 2776 N N . LEU A 1 63 ? -16.817 -2.221 -23.478 1.00 1.00 63 LEU A N 2
ATOM 2777 C CA . LEU A 1 63 ? -15.813 -2.186 -24.556 1.00 1.00 63 LEU A CA 2
ATOM 2778 C C . LEU A 1 63 ? -16.408 -2.757 -25.844 1.00 1.00 63 LEU A C 2
ATOM 2779 O O . LEU A 1 63 ? -17.046 -3.848 -25.812 1.00 1.00 63 LEU A O 2
ATOM 2795 N N . LEU A 1 64 ? -16.305 -1.956 -26.929 1.00 1.00 64 LEU A N 2
ATOM 2796 C CA . LEU A 1 64 ? -16.827 -2.362 -28.255 1.00 1.00 64 LEU A CA 2
ATOM 2797 C C . LEU A 1 64 ? -15.697 -2.708 -29.206 1.00 1.00 64 LEU A C 2
ATOM 2798 O O . LEU A 1 64 ? -14.719 -1.924 -29.348 1.00 1.00 64 LEU A O 2
ATOM 2814 N N . ILE A 1 65 ? -15.821 -3.899 -29.821 1.00 1.00 65 ILE A N 2
ATOM 2815 C CA . ILE A 1 65 ? -14.794 -4.411 -30.758 1.00 1.00 65 ILE A CA 2
ATOM 2816 C C . ILE A 1 65 ? -15.417 -4.473 -32.147 1.00 1.00 65 ILE A C 2
ATOM 2817 O O . ILE A 1 65 ? -16.521 -5.033 -32.315 1.00 1.00 65 ILE A O 2
ATOM 2833 N N . LYS A 1 66 ? -14.656 -3.891 -33.137 1.00 1.00 66 LYS A N 2
ATOM 2834 C CA . LYS A 1 66 ? -15.056 -3.877 -34.525 1.00 1.00 66 LYS A CA 2
ATOM 2835 C C . LYS A 1 66 ? -14.743 -5.232 -35.202 1.00 1.00 66 LYS A C 2
ATOM 2836 O O . LYS A 1 66 ? -13.653 -5.821 -34.980 1.00 1.00 66 LYS A O 2
ATOM 2855 N N . PRO A 1 67 ? -15.735 -5.806 -36.023 1.00 1.00 67 PRO A N 2
ATOM 2856 C CA . PRO A 1 67 ? -15.544 -7.103 -36.700 1.00 1.00 67 PRO A CA 2
ATOM 2857 C C . PRO A 1 67 ? -14.489 -7.168 -37.817 1.00 1.00 67 PRO A C 2
ATOM 2858 O O . PRO A 1 67 ? -14.439 -6.334 -38.772 1.00 1.00 67 PRO A O 2
ATOM 2869 N N . ALA A 1 68 ? -13.578 -8.159 -37.573 1.00 1.00 68 ALA A N 2
ATOM 2870 C CA . ALA A 1 68 ? -12.485 -8.489 -38.523 1.00 1.00 68 ALA A CA 2
ATOM 2871 C C . ALA A 1 68 ? -13.085 -9.046 -39.810 1.00 1.00 68 ALA A C 2
ATOM 2872 O O . ALA A 1 68 ? -14.071 -9.849 -39.776 1.00 1.00 68 ALA A O 2
ATOM 2879 N N . GLN A 1 69 ? -12.512 -8.623 -40.942 1.00 1.00 69 GLN A N 2
ATOM 2880 C CA . GLN A 1 69 ? -13.048 -8.946 -42.244 1.00 1.00 69 GLN A CA 2
ATOM 2881 C C . GLN A 1 69 ? -11.959 -9.348 -43.216 1.00 1.00 69 GLN A C 2
ATOM 2882 O O . GLN A 1 69 ? -10.808 -8.908 -43.107 1.00 1.00 69 GLN A O 2
ATOM 2896 N N . CYS A 1 70 ? -12.366 -10.247 -44.186 1.00 1.00 70 CYS A N 2
ATOM 2897 C CA . CYS A 1 70 ? -11.487 -10.673 -45.309 1.00 1.00 70 CYS A CA 2
ATOM 2898 C C . CYS A 1 70 ? -11.690 -9.632 -46.416 1.00 1.00 70 CYS A C 2
ATOM 2899 O O . CYS A 1 70 ? -12.844 -9.443 -46.922 1.00 1.00 70 CYS A O 2
ATOM 2907 N N . ARG A 1 71 ? -10.584 -8.941 -46.782 1.00 1.00 71 ARG A N 2
ATOM 2908 C CA . ARG A 1 71 ? -10.620 -7.844 -47.771 1.00 1.00 71 ARG A CA 2
ATOM 2909 C C . ARG A 1 71 ? -10.393 -8.270 -49.226 1.00 1.00 71 ARG A C 2
ATOM 2910 O O . ARG A 1 71 ? -10.530 -7.433 -50.157 1.00 1.00 71 ARG A O 2
ATOM 2931 N N . LYS A 1 72 ? -10.148 -9.592 -49.429 1.00 1.00 72 LYS A N 2
ATOM 2932 C CA . LYS A 1 72 ? -9.882 -10.177 -50.744 1.00 1.00 72 LYS A CA 2
ATOM 2933 C C . LYS A 1 72 ? -11.109 -10.814 -51.392 1.00 1.00 72 LYS A C 2
ATOM 2934 O O . LYS A 1 72 ? -11.440 -10.481 -52.543 1.00 1.00 72 LYS A O 2
ATOM 2953 N N . CYS A 1 73 ? -11.833 -11.626 -50.569 1.00 1.00 73 CYS A N 2
ATOM 2954 C CA . CYS A 1 73 ? -13.044 -12.312 -51.030 1.00 1.00 73 CYS A CA 2
ATOM 2955 C C . CYS A 1 73 ?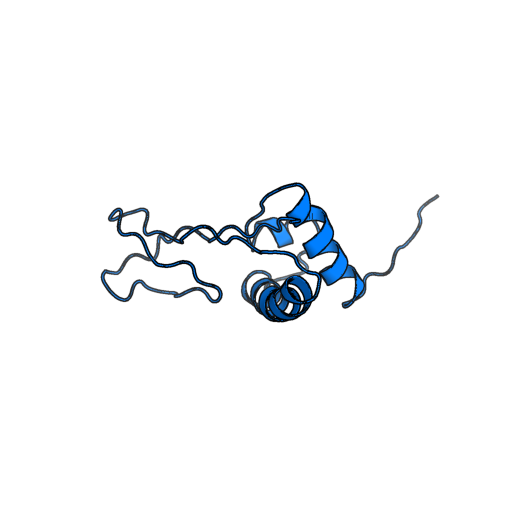 -14.331 -11.567 -50.690 1.00 1.00 73 CYS A C 2
ATOM 2956 O O . CYS A 1 73 ? -15.373 -11.775 -51.350 1.00 1.00 73 CYS A O 2
ATOM 2964 N N . GLY A 1 74 ? -14.227 -10.663 -49.650 1.00 1.00 74 GLY A N 2
ATOM 2965 C CA . GLY A 1 74 ? -15.370 -9.900 -49.172 1.00 1.00 74 GLY A CA 2
ATOM 2966 C C . GLY A 1 74 ? -16.040 -10.507 -47.981 1.00 1.00 74 GLY A C 2
ATOM 2967 O O . GLY A 1 74 ? -16.802 -9.811 -47.299 1.00 1.00 74 GLY A O 2
ATOM 2971 N N . PHE A 1 75 ? -15.759 -11.862 -47.762 1.00 1.00 75 PHE A N 2
ATOM 2972 C CA . PHE A 1 75 ? -16.299 -12.627 -46.629 1.00 1.00 75 PHE A CA 2
ATOM 2973 C C . PHE A 1 75 ? -16.020 -11.947 -45.270 1.00 1.00 75 PHE A C 2
ATOM 2974 O O . PHE A 1 75 ? -14.885 -11.467 -45.034 1.00 1.00 75 PHE A O 2
ATOM 2991 N N . VAL A 1 76 ? -17.075 -11.903 -44.453 1.00 1.00 76 VAL A N 2
ATOM 2992 C CA . VAL A 1 76 ? -17.018 -11.205 -43.177 1.00 1.00 76 VAL A CA 2
ATOM 2993 C C . VAL A 1 76 ? -16.909 -12.210 -42.058 1.00 1.00 76 VAL A C 2
ATOM 2994 O O . VAL A 1 76 ? -17.697 -13.177 -41.992 1.00 1.00 76 VAL A O 2
ATOM 3007 N N . PHE A 1 77 ? -15.893 -11.967 -41.201 1.00 1.00 77 PHE A N 2
ATOM 3008 C CA . PHE A 1 77 ? -15.697 -12.795 -40.023 1.00 1.00 77 PHE A CA 2
ATOM 3009 C C . PHE A 1 77 ? -16.257 -12.137 -38.785 1.00 1.00 77 PHE A C 2
ATOM 3010 O O . PHE A 1 77 ? -16.272 -10.886 -38.698 1.00 1.00 77 PHE A O 2
ATOM 3027 N N . LYS A 1 78 ? -16.729 -12.993 -37.837 1.00 1.00 78 LYS A N 2
ATOM 3028 C CA . LYS A 1 78 ? -17.274 -12.516 -36.533 1.00 1.00 78 LYS A CA 2
ATOM 3029 C C . LYS A 1 78 ? -16.164 -11.824 -35.717 1.00 1.00 78 LYS A C 2
ATOM 3030 O O . LYS A 1 78 ? -14.952 -12.174 -35.914 1.00 1.00 78 LYS A O 2
ATOM 3049 N N . ALA A 1 79 ? -16.556 -10.811 -34.874 1.00 1.00 79 ALA A N 2
ATOM 3050 C CA . ALA A 1 79 ? -15.612 -10.019 -34.035 1.00 1.00 79 ALA A CA 2
ATOM 3051 C C . ALA A 1 79 ? -14.877 -10.935 -33.051 1.00 1.00 79 ALA A C 2
ATOM 3052 O O . ALA A 1 79 ? -15.492 -11.799 -32.372 1.00 1.00 79 ALA A O 2
ATOM 3059 N N . GLU A 1 80 ? -13.541 -10.816 -33.079 1.00 1.00 80 GLU A N 2
ATOM 3060 C CA . GLU A 1 80 ? -12.604 -11.716 -32.370 1.00 1.00 80 GLU A CA 2
ATOM 3061 C C . GLU A 1 80 ? -11.436 -10.920 -31.741 1.00 1.00 80 GLU A C 2
ATOM 3062 O O . GLU A 1 80 ? -11.390 -9.695 -31.871 1.00 1.00 80 GLU A O 2
ATOM 3074 N N . ILE A 1 81 ? -10.712 -11.637 -30.882 1.00 1.00 81 ILE A N 2
ATOM 3075 C CA . ILE A 1 81 ? -9.546 -11.077 -30.180 1.00 1.00 81 ILE A CA 2
ATOM 3076 C C . ILE A 1 81 ? -8.227 -11.609 -30.845 1.00 1.00 81 ILE A C 2
ATOM 3077 O O . ILE A 1 81 ? -7.514 -10.821 -31.487 1.00 1.00 81 ILE A O 2
ATOM 3093 N N . ASN A 1 82 ? -7.863 -12.890 -30.457 1.00 1.00 82 ASN A N 2
ATOM 3094 C CA . ASN A 1 82 ? -6.719 -13.617 -31.066 1.00 1.00 82 ASN A CA 2
ATOM 3095 C C . ASN A 1 82 ? -7.036 -13.783 -32.587 1.00 1.00 82 ASN A C 2
ATOM 3096 O O . ASN A 1 82 ? -8.242 -13.979 -32.957 1.00 1.00 82 ASN A O 2
ATOM 3107 N N . ILE A 1 83 ? -5.994 -13.698 -33.413 1.00 1.00 83 ILE A N 2
ATOM 3108 C CA . ILE A 1 83 ? -6.115 -13.748 -34.855 1.00 1.00 83 ILE A CA 2
ATOM 3109 C C . ILE A 1 83 ? -5.657 -15.128 -35.380 1.00 1.00 83 ILE A C 2
ATOM 3110 O O . ILE A 1 83 ? -4.581 -15.583 -35.011 1.00 1.00 83 ILE A O 2
ATOM 3126 N N . PRO A 1 84 ? -6.466 -15.754 -36.360 1.00 1.00 84 PRO A N 2
ATOM 3127 C CA . PRO A 1 84 ? -6.052 -16.997 -37.044 1.00 1.00 84 PRO A CA 2
ATOM 3128 C C . PRO A 1 84 ? -4.938 -16.800 -38.115 1.00 1.00 84 PRO A C 2
ATOM 3129 O O . PRO A 1 84 ? -4.811 -15.690 -38.713 1.00 1.00 84 PRO A O 2
ATOM 3140 N N . SER A 1 85 ? -4.161 -17.881 -38.307 1.00 1.00 85 SER A N 2
ATOM 3141 C CA . SER A 1 85 ? -3.077 -17.926 -39.305 1.00 1.00 85 SER A CA 2
ATOM 3142 C C . SER A 1 85 ? -3.577 -18.389 -40.688 1.00 1.00 85 SER A C 2
ATOM 3143 O O . SER A 1 85 ? -2.967 -18.050 -41.720 1.00 1.00 85 SER A O 2
ATOM 3151 N N . ARG A 1 86 ? -4.716 -19.162 -40.683 1.00 1.00 86 ARG A N 2
ATOM 3152 C CA . ARG A 1 86 ? -5.343 -19.680 -41.888 1.00 1.00 86 ARG A CA 2
ATOM 3153 C C . ARG A 1 86 ? -6.827 -19.672 -41.744 1.00 1.00 86 ARG A C 2
ATOM 3154 O O . ARG A 1 86 ? -7.379 -20.016 -40.657 1.00 1.00 86 ARG A O 2
ATOM 3175 N N . CYS A 1 87 ? -7.530 -19.362 -42.900 1.00 1.00 87 CYS A N 2
ATOM 3176 C CA . CYS A 1 87 ? -8.987 -19.402 -42.982 1.00 1.00 87 CYS A CA 2
ATOM 3177 C C . CYS A 1 87 ? -9.512 -20.872 -42.979 1.00 1.00 87 CYS A C 2
ATOM 3178 O O . CYS A 1 87 ? -8.822 -21.752 -43.572 1.00 1.00 87 CYS A O 2
ATOM 3186 N N . PRO A 1 88 ? -10.620 -21.210 -42.167 1.00 1.00 88 PRO A N 2
ATOM 3187 C CA . PRO A 1 88 ? -11.214 -22.575 -42.202 1.00 1.00 88 PRO A CA 2
ATOM 3188 C C . PRO A 1 88 ? -12.120 -22.911 -43.443 1.00 1.00 88 PRO A C 2
ATOM 3189 O O . PRO A 1 88 ? -12.351 -24.083 -43.731 1.00 1.00 88 PRO A O 2
ATOM 3200 N N . LYS A 1 89 ? -12.594 -21.827 -44.136 1.00 1.00 89 LYS A N 2
ATOM 3201 C CA . LYS A 1 89 ? -13.451 -21.968 -45.300 1.00 1.00 89 LYS A CA 2
ATOM 3202 C C . LYS A 1 89 ? -12.635 -22.005 -46.594 1.00 1.00 89 LYS A C 2
ATOM 3203 O O . LYS A 1 89 ? -12.558 -23.078 -47.228 1.00 1.00 89 LYS A O 2
ATOM 3222 N N . CYS A 1 90 ? -11.893 -20.872 -46.845 1.00 1.00 90 CYS A N 2
ATOM 3223 C CA . CYS A 1 90 ? -11.130 -20.710 -48.032 1.00 1.00 90 CYS A CA 2
ATOM 3224 C C . CYS A 1 90 ? -9.775 -20.120 -47.748 1.00 1.00 90 CYS A C 2
ATOM 3225 O O . CYS A 1 90 ? -8.890 -20.825 -47.242 1.00 1.00 90 CYS A O 2
ATOM 3233 N N . LYS A 1 91 ? -9.628 -18.812 -48.116 1.00 1.00 91 LYS A N 2
ATOM 3234 C CA . LYS A 1 91 ? -8.368 -18.113 -48.097 1.00 1.00 91 LYS A CA 2
ATOM 3235 C C . LYS A 1 91 ? -8.524 -16.742 -47.606 1.00 1.00 91 LYS A C 2
ATOM 3236 O O . LYS A 1 91 ? -9.533 -16.033 -47.943 1.00 1.00 91 LYS A O 2
ATOM 3255 N N . SER A 1 92 ? -7.451 -16.284 -46.841 1.00 1.00 92 SER A N 2
ATOM 3256 C CA . SER A 1 92 ? -7.440 -14.901 -46.260 1.00 1.00 92 SER A CA 2
ATOM 3257 C C . SER A 1 92 ? -6.153 -14.524 -45.567 1.00 1.00 92 SER A C 2
ATOM 3258 O O . SER A 1 92 ? -5.973 -14.788 -44.328 1.00 1.00 92 SER A O 2
ATOM 3266 N N . GLU A 1 93 ? -5.134 -14.206 -46.387 1.00 1.00 93 GLU A N 2
ATOM 3267 C CA . GLU A 1 93 ? -3.854 -13.658 -45.838 1.00 1.00 93 GLU A CA 2
ATOM 3268 C C . GLU A 1 93 ? -3.934 -12.080 -45.632 1.00 1.00 93 GLU A C 2
ATOM 3269 O O . GLU A 1 93 ? -3.167 -11.532 -44.827 1.00 1.00 93 GLU A O 2
ATOM 3281 N N . TRP A 1 94 ? -4.906 -11.469 -46.359 1.00 1.00 94 TRP A N 2
ATOM 3282 C CA . TRP A 1 94 ? -5.207 -10.028 -46.251 1.00 1.00 94 TRP A CA 2
ATOM 3283 C C . TRP A 1 94 ? -6.505 -9.815 -45.490 1.00 1.00 94 TRP A C 2
ATOM 3284 O O . TRP A 1 94 ? -7.617 -9.857 -46.062 1.00 1.00 94 TRP A O 2
ATOM 3305 N N . ILE A 1 95 ? -6.358 -9.645 -44.174 1.00 1.00 95 ILE A N 2
ATOM 3306 C CA . ILE A 1 95 ? -7.510 -9.481 -43.261 1.00 1.00 95 ILE A CA 2
ATOM 3307 C C . ILE A 1 95 ? -7.364 -8.194 -42.460 1.00 1.00 95 ILE A C 2
ATOM 3308 O O . ILE A 1 95 ? -6.224 -7.799 -42.122 1.00 1.00 95 ILE A O 2
ATOM 3324 N N . GLU A 1 96 ? -8.540 -7.606 -42.089 1.00 1.00 96 GLU A N 2
ATOM 3325 C CA . GLU A 1 96 ? -8.566 -6.382 -41.275 1.00 1.00 96 GLU A CA 2
ATOM 3326 C C . GLU A 1 96 ? -8.573 -6.732 -39.776 1.00 1.00 96 GLU A C 2
ATOM 3327 O O . GLU A 1 96 ? -9.325 -7.645 -39.352 1.00 1.00 96 GLU A O 2
ATOM 3339 N N . GLU A 1 97 ? -7.674 -6.035 -39.013 1.00 1.00 97 GLU A N 2
ATOM 3340 C CA . GLU A 1 97 ? -7.557 -6.237 -37.572 1.00 1.00 97 GLU A CA 2
ATOM 3341 C C . GLU A 1 97 ? -8.654 -5.461 -36.804 1.00 1.00 97 GLU A C 2
ATOM 3342 O O . GLU A 1 97 ? -9.004 -4.331 -37.227 1.00 1.00 97 GLU A O 2
ATOM 3354 N N . PRO A 1 98 ? -9.265 -6.061 -35.675 1.00 1.00 98 PRO A N 2
ATOM 3355 C CA . PRO A 1 98 ? -10.281 -5.367 -34.874 1.00 1.00 98 PRO A CA 2
ATOM 3356 C C . PRO A 1 98 ? -9.797 -4.077 -34.151 1.00 1.00 98 PRO A C 2
ATOM 3357 O O . PRO A 1 98 ? -8.568 -3.892 -33.906 1.00 1.00 98 PRO A O 2
ATOM 3368 N N . ARG A 1 99 ? -10.801 -3.228 -33.840 1.00 1.00 99 ARG A N 2
ATOM 3369 C CA . ARG A 1 99 ? -10.569 -1.977 -33.138 1.00 1.00 99 ARG A CA 2
ATOM 3370 C C . ARG A 1 99 ? -11.084 -2.073 -31.713 1.00 1.00 99 ARG A C 2
ATOM 3371 O O . ARG A 1 99 ? -12.187 -2.635 -31.464 1.00 1.00 99 ARG A O 2
ATOM 3392 N N . PHE A 1 100 ? -10.253 -1.545 -30.785 1.00 1.00 100 PHE A N 2
ATOM 3393 C CA . PHE A 1 100 ? -10.576 -1.564 -29.347 1.00 1.00 100 PHE A CA 2
ATOM 3394 C C . PHE A 1 100 ? -10.735 -0.183 -28.826 1.00 1.00 100 PHE A C 2
ATOM 3395 O O . PHE A 1 100 ? -9.863 0.688 -29.059 1.00 1.00 100 PHE A O 2
ATOM 3412 N N . LYS A 1 101 ? -11.907 0.060 -28.191 1.00 1.00 101 LYS A N 2
ATOM 3413 C CA . LYS A 1 101 ? -12.235 1.389 -27.626 1.00 1.00 101 LYS A CA 2
ATOM 3414 C C . LYS A 1 101 ? -12.962 1.240 -26.303 1.00 1.00 101 LYS A C 2
ATOM 3415 O O . LYS A 1 101 ? -13.622 0.202 -26.060 1.00 1.00 101 LYS A O 2
ATOM 3434 N N . LEU A 1 102 ? -12.894 2.318 -25.465 1.00 1.00 102 LEU A N 2
ATOM 3435 C CA . LEU A 1 102 ? -13.562 2.359 -24.166 1.00 1.00 102 LEU A CA 2
ATOM 3436 C C . LEU A 1 102 ? -14.568 3.472 -24.141 1.00 1.00 102 LEU A C 2
ATOM 3437 O O . LEU A 1 102 ? -14.258 4.634 -24.533 1.00 1.00 102 LEU A O 2
ATOM 3453 N N . GLU A 1 103 ? -15.801 3.117 -23.713 1.00 1.00 103 GLU A N 2
ATOM 3454 C CA . GLU A 1 103 ? -16.892 4.087 -23.609 1.00 1.00 103 GLU A CA 2
ATOM 3455 C C . GLU A 1 103 ? -17.354 4.182 -22.176 1.00 1.00 103 GLU A C 2
ATOM 3456 O O . GLU A 1 103 ? -17.582 3.145 -21.501 1.00 1.00 103 GLU A O 2
ATOM 3468 N N . ARG A 1 104 ? -17.534 5.457 -21.719 1.00 1.00 104 ARG A N 2
ATOM 3469 C CA . ARG A 1 104 ? -18.039 5.745 -20.335 1.00 1.00 104 ARG A CA 2
ATOM 3470 C C . ARG A 1 104 ? -19.569 5.476 -20.261 1.00 1.00 104 ARG A C 2
ATOM 3471 O O . ARG A 1 104 ? -20.255 5.668 -21.303 1.00 1.00 104 ARG A O 2
ATOM 3492 N N . LYS A 1 105 ? -20.115 4.902 -19.058 1.00 1.00 105 LYS A N 2
ATOM 3493 C CA . LYS A 1 105 ? -21.627 4.643 -18.754 1.00 1.00 105 LYS A CA 2
ATOM 3494 C C . LYS A 1 105 ? -21.961 4.994 -17.221 1.00 1.00 105 LYS A C 2
ATOM 3495 O O . LYS A 1 105 ? -22.709 5.984 -17.004 1.00 1.00 105 LYS A O 2
ATOM 3515 N N . ALA A 1 1 ? 16.229 3.537 3.544 1.00 1.00 1 ALA A N 3
ATOM 3516 C CA . ALA A 1 1 ? 15.895 4.550 2.507 1.00 1.00 1 ALA A CA 3
ATOM 3517 C C . ALA A 1 1 ? 15.423 3.865 1.229 1.00 1.00 1 ALA A C 3
ATOM 3518 O O . ALA A 1 1 ? 16.051 2.869 0.762 1.00 1.00 1 ALA A O 3
ATOM 3527 N N . HIS A 1 2 ? 14.297 4.382 0.663 1.00 1.00 2 HIS A N 3
ATOM 3528 C CA . HIS A 1 2 ? 13.712 3.829 -0.581 1.00 1.00 2 HIS A CA 3
ATOM 3529 C C . HIS A 1 2 ? 13.717 4.864 -1.683 1.00 1.00 2 HIS A C 3
ATOM 3530 O O . HIS A 1 2 ? 13.355 6.046 -1.459 1.00 1.00 2 HIS A O 3
ATOM 3545 N N . HIS A 1 3 ? 14.158 4.425 -2.873 1.00 1.00 3 HIS A N 3
ATOM 3546 C CA . HIS A 1 3 ? 14.247 5.298 -4.069 1.00 1.00 3 HIS A CA 3
ATOM 3547 C C . HIS A 1 3 ? 13.422 4.710 -5.210 1.00 1.00 3 HIS A C 3
ATOM 3548 O O . HIS A 1 3 ? 13.621 3.511 -5.576 1.00 1.00 3 HIS A O 3
ATOM 3563 N N . HIS A 1 4 ? 12.496 5.537 -5.739 1.00 1.00 4 HIS A N 3
ATOM 3564 C CA . HIS A 1 4 ? 11.614 5.131 -6.849 1.00 1.00 4 HIS A CA 3
ATOM 3565 C C . HIS A 1 4 ? 11.714 6.106 -8.002 1.00 1.00 4 HIS A C 3
ATOM 3566 O O . HIS A 1 4 ? 11.610 7.349 -7.810 1.00 1.00 4 HIS A O 3
ATOM 3581 N N . HIS A 1 5 ? 11.970 5.538 -9.208 1.00 1.00 5 HIS A N 3
ATOM 3582 C CA . HIS A 1 5 ? 12.087 6.324 -10.455 1.00 1.00 5 HIS A CA 3
ATOM 3583 C C . HIS A 1 5 ? 11.040 5.904 -11.488 1.00 1.00 5 HIS A C 3
ATOM 3584 O O . HIS A 1 5 ? 10.330 6.780 -12.020 1.00 1.00 5 HIS A O 3
ATOM 3599 N N . HIS A 1 6 ? 10.963 4.563 -11.765 1.00 1.00 6 HIS A N 3
ATOM 3600 C CA . HIS A 1 6 ? 10.043 4.003 -12.752 1.00 1.00 6 HIS A CA 3
ATOM 3601 C C . HIS A 1 6 ? 9.256 2.857 -12.168 1.00 1.00 6 HIS A C 3
ATOM 3602 O O . HIS A 1 6 ? 9.755 2.126 -11.279 1.00 1.00 6 HIS A O 3
ATOM 3617 N N . HIS A 1 7 ? 8.010 2.681 -12.691 1.00 1.00 7 HIS A N 3
ATOM 3618 C CA . HIS A 1 7 ? 7.131 1.580 -12.257 1.00 1.00 7 HIS A CA 3
ATOM 3619 C C . HIS A 1 7 ? 7.289 0.325 -13.149 1.00 1.00 7 HIS A C 3
ATOM 3620 O O . HIS A 1 7 ? 7.418 -0.784 -12.600 1.00 1.00 7 HIS A O 3
ATOM 3635 N N . GLY A 1 8 ? 7.303 0.556 -14.499 1.00 1.00 8 GLY A N 3
ATOM 3636 C CA . GLY A 1 8 ? 7.470 -0.507 -15.454 1.00 1.00 8 GLY A CA 3
ATOM 3637 C C . GLY A 1 8 ? 6.199 -0.916 -16.122 1.00 1.00 8 GLY A C 3
ATOM 3638 O O . GLY A 1 8 ? 5.817 -0.309 -17.130 1.00 1.00 8 GLY A O 3
ATOM 3642 N N . SER A 1 9 ? 5.508 -1.923 -15.506 1.00 1.00 9 SER A N 3
ATOM 3643 C CA . SER A 1 9 ? 4.225 -2.451 -16.037 1.00 1.00 9 SER A CA 3
ATOM 3644 C C . SER A 1 9 ? 2.978 -1.648 -15.610 1.00 1.00 9 SER A C 3
ATOM 3645 O O . SER A 1 9 ? 1.961 -1.640 -16.339 1.00 1.00 9 SER A O 3
ATOM 3653 N N . ALA A 1 10 ? 3.118 -0.901 -14.463 1.00 1.00 10 ALA A N 3
ATOM 3654 C CA . ALA A 1 10 ? 2.048 -0.056 -13.903 1.00 1.00 10 ALA A CA 3
ATOM 3655 C C . ALA A 1 10 ? 1.745 1.210 -14.737 1.00 1.00 10 ALA A C 3
ATOM 3656 O O . ALA A 1 10 ? 0.582 1.605 -14.850 1.00 1.00 10 ALA A O 3
ATOM 3663 N N . THR A 1 11 ? 2.819 1.765 -15.362 1.00 1.00 11 THR A N 3
ATOM 3664 C CA . THR A 1 11 ? 2.748 2.977 -16.223 1.00 1.00 11 THR A CA 3
ATOM 3665 C C . THR A 1 11 ? 2.349 2.679 -17.665 1.00 1.00 11 THR A C 3
ATOM 3666 O O . THR A 1 11 ? 1.536 3.408 -18.244 1.00 1.00 11 THR A O 3
ATOM 3677 N N . ARG A 1 12 ? 2.902 1.499 -18.165 1.00 1.00 12 ARG A N 3
ATOM 3678 C CA . ARG A 1 12 ? 2.616 1.016 -19.547 1.00 1.00 12 ARG A CA 3
ATOM 3679 C C . ARG A 1 12 ? 1.153 0.671 -19.778 1.00 1.00 12 ARG A C 3
ATOM 3680 O O . ARG A 1 12 ? 0.543 1.193 -20.715 1.00 1.00 12 ARG A O 3
ATOM 3701 N N . ARG A 1 13 ? 0.563 0.009 -18.719 1.00 1.00 13 ARG A N 3
ATOM 3702 C CA . ARG A 1 13 ? -0.860 -0.376 -18.693 1.00 1.00 13 ARG A CA 3
ATOM 3703 C C . ARG A 1 13 ? -1.810 0.823 -18.541 1.00 1.00 13 ARG A C 3
ATOM 3704 O O . ARG A 1 13 ? -2.806 0.890 -19.266 1.00 1.00 13 ARG A O 3
ATOM 3725 N N . GLU A 1 14 ? -1.356 1.790 -17.672 1.00 1.00 14 GLU A N 3
ATOM 3726 C CA . GLU A 1 14 ? -2.071 3.061 -17.447 1.00 1.00 14 GLU A CA 3
ATOM 3727 C C . GLU A 1 14 ? -2.087 3.953 -18.706 1.00 1.00 14 GLU A C 3
ATOM 3728 O O . GLU A 1 14 ? -3.089 4.611 -18.980 1.00 1.00 14 GLU A O 3
ATOM 3740 N N . LYS A 1 15 ? -0.960 3.886 -19.500 1.00 1.00 15 LYS A N 3
ATOM 3741 C CA . LYS A 1 15 ? -0.799 4.627 -20.762 1.00 1.00 15 LYS A CA 3
ATOM 3742 C C . LYS A 1 15 ? -1.724 4.136 -21.874 1.00 1.00 15 LYS A C 3
ATOM 3743 O O . LYS A 1 15 ? -2.208 4.948 -22.677 1.00 1.00 15 LYS A O 3
ATOM 3762 N N . ILE A 1 16 ? -2.030 2.794 -21.842 1.00 1.00 16 ILE A N 3
ATOM 3763 C CA . ILE A 1 16 ? -2.939 2.153 -22.813 1.00 1.00 16 ILE A CA 3
ATOM 3764 C C . ILE A 1 16 ? -4.391 2.681 -22.675 1.00 1.00 16 ILE A C 3
ATOM 3765 O O . ILE A 1 16 ? -5.020 2.997 -23.676 1.00 1.00 16 ILE A O 3
ATOM 3781 N N . ILE A 1 17 ? -4.846 2.762 -21.435 1.00 1.00 17 ILE A N 3
ATOM 3782 C CA . ILE A 1 17 ? -6.195 3.233 -21.081 1.00 1.00 17 ILE A CA 3
ATOM 3783 C C . ILE A 1 17 ? -6.351 4.803 -21.117 1.00 1.00 17 ILE A C 3
ATOM 3784 O O . ILE A 1 17 ? -7.348 5.351 -20.621 1.00 1.00 17 ILE A O 3
ATOM 3800 N N . GLU A 1 18 ? -5.226 5.474 -21.546 1.00 1.00 18 GLU A N 3
ATOM 3801 C CA . GLU A 1 18 ? -5.145 6.938 -21.584 1.00 1.00 18 GLU A CA 3
ATOM 3802 C C . GLU A 1 18 ? -5.387 7.526 -22.983 1.00 1.00 18 GLU A C 3
ATOM 3803 O O . GLU A 1 18 ? -6.074 8.555 -23.089 1.00 1.00 18 GLU A O 3
ATOM 3815 N N . LEU A 1 19 ? -4.770 6.904 -24.006 1.00 1.00 19 LEU A N 3
ATOM 3816 C CA . LEU A 1 19 ? -4.912 7.325 -25.403 1.00 1.00 19 LEU A CA 3
ATOM 3817 C C . LEU A 1 19 ? -6.129 6.697 -26.091 1.00 1.00 19 LEU A C 3
ATOM 3818 O O . LEU A 1 19 ? -6.751 7.320 -26.957 1.00 1.00 19 LEU A O 3
ATOM 3834 N N . LEU A 1 20 ? -6.468 5.417 -25.633 1.00 1.00 20 LEU A N 3
ATOM 3835 C CA . LEU A 1 20 ? -7.561 4.607 -26.176 1.00 1.00 20 LEU A CA 3
ATOM 3836 C C . LEU A 1 20 ? -8.959 5.152 -25.848 1.00 1.00 20 LEU A C 3
ATOM 3837 O O . LEU A 1 20 ? -9.940 4.825 -26.559 1.00 1.00 20 LEU A O 3
ATOM 3853 N N . LEU A 1 21 ? -9.023 6.186 -24.881 1.00 1.00 21 LEU A N 3
ATOM 3854 C CA . LEU A 1 21 ? -10.252 6.844 -24.457 1.00 1.00 21 LEU A CA 3
ATOM 3855 C C . LEU A 1 21 ? -10.564 8.078 -25.311 1.00 1.00 21 LEU A C 3
ATOM 3856 O O . LEU A 1 21 ? -11.704 8.580 -25.289 1.00 1.00 21 LEU A O 3
ATOM 3872 N N . GLU A 1 22 ? -9.524 8.544 -26.079 1.00 1.00 22 GLU A N 3
ATOM 3873 C CA . GLU A 1 22 ? -9.635 9.692 -26.968 1.00 1.00 22 GLU A CA 3
ATOM 3874 C C . GLU A 1 22 ? -9.774 9.293 -28.456 1.00 1.00 22 GLU A C 3
ATOM 3875 O O . GLU A 1 22 ? -10.377 10.075 -29.225 1.00 1.00 22 GLU A O 3
ATOM 3887 N N . GLY A 1 23 ? -9.238 8.106 -28.819 1.00 1.00 23 GLY A N 3
ATOM 3888 C CA . GLY A 1 23 ? -9.314 7.619 -30.171 1.00 1.00 23 GLY A CA 3
ATOM 3889 C C . GLY A 1 23 ? -9.209 6.140 -30.230 1.00 1.00 23 GLY A C 3
ATOM 3890 O O . GLY A 1 23 ? -9.361 5.434 -29.197 1.00 1.00 23 GLY A O 3
ATOM 3894 N N . ASP A 1 24 ? -8.991 5.631 -31.443 1.00 1.00 24 ASP A N 3
ATOM 3895 C CA . ASP A 1 24 ? -8.874 4.189 -31.694 1.00 1.00 24 ASP A CA 3
ATOM 3896 C C . ASP A 1 24 ? -7.585 3.898 -32.409 1.00 1.00 24 ASP A C 3
ATOM 3897 O O . ASP A 1 24 ? -7.251 4.574 -33.428 1.00 1.00 24 ASP A O 3
ATOM 3906 N N . TYR A 1 25 ? -6.865 2.888 -31.908 1.00 1.00 25 TYR A N 3
ATOM 3907 C CA . TYR A 1 25 ? -5.598 2.485 -32.498 1.00 1.00 25 TYR A CA 3
ATOM 3908 C C . TYR A 1 25 ? -5.506 1.017 -32.539 1.00 1.00 25 TYR A C 3
ATOM 3909 O O . TYR A 1 25 ? -6.006 0.320 -31.619 1.00 1.00 25 TYR A O 3
ATOM 3927 N N . SER A 1 26 ? -4.846 0.518 -33.605 1.00 1.00 26 SER A N 3
ATOM 3928 C CA . SER A 1 26 ? -4.605 -0.887 -33.795 1.00 1.00 26 SER A CA 3
ATOM 3929 C C . SER A 1 26 ? -3.419 -1.347 -32.905 1.00 1.00 26 SER A C 3
ATOM 3930 O O . SER A 1 26 ? -2.673 -0.468 -32.437 1.00 1.00 26 SER A O 3
ATOM 3938 N N . PRO A 1 27 ? -3.257 -2.714 -32.542 1.00 1.00 27 PRO A N 3
ATOM 3939 C CA . PRO A 1 27 ? -2.122 -3.216 -31.720 1.00 1.00 27 PRO A CA 3
ATOM 3940 C C . PRO A 1 27 ? -0.697 -2.780 -32.186 1.00 1.00 27 PRO A C 3
ATOM 3941 O O . PRO A 1 27 ? 0.103 -2.305 -31.352 1.00 1.00 27 PRO A O 3
ATOM 3952 N N . SER A 1 28 ? -0.449 -2.916 -33.553 1.00 1.00 28 SER A N 3
ATOM 3953 C CA . SER A 1 28 ? 0.788 -2.432 -34.205 1.00 1.00 28 SER A CA 3
ATOM 3954 C C . SER A 1 28 ? 0.970 -0.901 -34.094 1.00 1.00 28 SER A C 3
ATOM 3955 O O . SER A 1 28 ? 2.084 -0.423 -33.923 1.00 1.00 28 SER A O 3
ATOM 3963 N N . GLU A 1 29 ? -0.231 -0.174 -34.097 1.00 1.00 29 GLU A N 3
ATOM 3964 C CA . GLU A 1 29 ? -0.314 1.286 -33.925 1.00 1.00 29 GLU A CA 3
ATOM 3965 C C . GLU A 1 29 ? -0.040 1.749 -32.459 1.00 1.00 29 GLU A C 3
ATOM 3966 O O . GLU A 1 29 ? 0.709 2.707 -32.262 1.00 1.00 29 GLU A O 3
ATOM 3978 N N . LEU A 1 30 ? -0.524 0.883 -31.474 1.00 1.00 30 LEU A N 3
ATOM 3979 C CA . LEU A 1 30 ? -0.251 1.068 -30.037 1.00 1.00 30 LEU A CA 3
ATOM 3980 C C . LEU A 1 30 ? 1.215 0.740 -29.681 1.00 1.00 30 LEU A C 3
ATOM 3981 O O . LEU A 1 30 ? 1.664 0.956 -28.571 1.00 1.00 30 LEU A O 3
ATOM 3997 N N . ALA A 1 31 ? 1.983 0.356 -30.775 1.00 1.00 31 ALA A N 3
ATOM 3998 C CA . ALA A 1 31 ? 3.397 0.081 -30.702 1.00 1.00 31 ALA A CA 3
ATOM 3999 C C . ALA A 1 31 ? 4.191 1.221 -31.290 1.00 1.00 31 ALA A C 3
ATOM 4000 O O . ALA A 1 31 ? 5.333 1.462 -30.863 1.00 1.00 31 ALA A O 3
ATOM 4007 N N . ARG A 1 32 ? 3.534 1.987 -32.248 1.00 1.00 32 ARG A N 3
ATOM 4008 C CA . ARG A 1 32 ? 4.123 3.198 -32.892 1.00 1.00 32 ARG A CA 3
ATOM 4009 C C . ARG A 1 32 ? 4.348 4.332 -31.872 1.00 1.00 32 ARG A C 3
ATOM 4010 O O . ARG A 1 32 ? 5.411 4.951 -31.855 1.00 1.00 32 ARG A O 3
ATOM 4031 N N . ILE A 1 33 ? 3.336 4.531 -30.969 1.00 1.00 33 ILE A N 3
ATOM 4032 C CA . ILE A 1 33 ? 3.395 5.481 -29.856 1.00 1.00 33 ILE A CA 3
ATOM 4033 C C . ILE A 1 33 ? 4.110 4.803 -28.628 1.00 1.00 33 ILE A C 3
ATOM 4034 O O . ILE A 1 33 ? 3.403 4.260 -27.703 1.00 1.00 33 ILE A O 3
ATOM 4050 N N . LEU A 1 34 ? 5.399 4.864 -28.583 1.00 1.00 34 LEU A N 3
ATOM 4051 C CA . LEU A 1 34 ? 6.178 4.234 -27.501 1.00 1.00 34 LEU A CA 3
ATOM 4052 C C . LEU A 1 34 ? 7.640 4.571 -27.622 1.00 1.00 34 LEU A C 3
ATOM 4053 O O . LEU A 1 34 ? 8.108 5.061 -28.672 1.00 1.00 34 LEU A O 3
ATOM 4069 N N . ASP A 1 35 ? 8.349 4.300 -26.524 1.00 1.00 35 ASP A N 3
ATOM 4070 C CA . ASP A 1 35 ? 9.814 4.486 -26.421 1.00 1.00 35 ASP A CA 3
ATOM 4071 C C . ASP A 1 35 ? 10.535 3.135 -26.154 1.00 1.00 35 ASP A C 3
ATOM 4072 O O . ASP A 1 35 ? 11.536 3.061 -25.385 1.00 1.00 35 ASP A O 3
ATOM 4081 N N . MET A 1 36 ? 9.999 2.049 -26.773 1.00 1.00 36 MET A N 3
ATOM 4082 C CA . MET A 1 36 ? 10.530 0.705 -26.560 1.00 1.00 36 MET A CA 3
ATOM 4083 C C . MET A 1 36 ? 11.267 0.202 -27.726 1.00 1.00 36 MET A C 3
ATOM 4084 O O . MET A 1 36 ? 12.474 -0.125 -27.572 1.00 1.00 36 MET A O 3
ATOM 4098 N N . ARG A 1 37 ? 10.575 0.181 -28.965 1.00 1.00 37 ARG A N 3
ATOM 4099 C CA . ARG A 1 37 ? 11.146 -0.349 -30.260 1.00 1.00 37 ARG A CA 3
ATOM 4100 C C . ARG A 1 37 ? 11.560 -1.861 -30.084 1.00 1.00 37 ARG A C 3
ATOM 4101 O O . ARG A 1 37 ? 12.612 -2.172 -29.411 1.00 1.00 37 ARG A O 3
ATOM 4122 N N . GLY A 1 38 ? 10.689 -2.733 -30.521 1.00 1.00 38 GLY A N 3
ATOM 4123 C CA . GLY A 1 38 ? 10.944 -4.154 -30.405 1.00 1.00 38 GLY A CA 3
ATOM 4124 C C . GLY A 1 38 ? 10.533 -4.897 -31.641 1.00 1.00 38 GLY A C 3
ATOM 4125 O O . GLY A 1 38 ? 10.318 -4.274 -32.717 1.00 1.00 38 GLY A O 3
ATOM 4129 N N . LYS A 1 39 ? 10.440 -6.231 -31.495 1.00 1.00 39 LYS A N 3
ATOM 4130 C CA . LYS A 1 39 ? 10.031 -7.139 -32.596 1.00 1.00 39 LYS A CA 3
ATOM 4131 C C . LYS A 1 39 ? 8.595 -7.697 -32.416 1.00 1.00 39 LYS A C 3
ATOM 4132 O O . LYS A 1 39 ? 7.883 -7.827 -33.432 1.00 1.00 39 LYS A O 3
ATOM 4151 N N . GLY A 1 40 ? 8.213 -7.999 -31.140 1.00 1.00 40 GLY A N 3
ATOM 4152 C CA . GLY A 1 40 ? 6.901 -8.524 -30.850 1.00 1.00 40 GLY A CA 3
ATOM 4153 C C . GLY A 1 40 ? 6.127 -7.624 -29.957 1.00 1.00 40 GLY A C 3
ATOM 4154 O O . GLY A 1 40 ? 6.524 -7.410 -28.807 1.00 1.00 40 GLY A O 3
ATOM 4158 N N . SER A 1 41 ? 5.039 -7.063 -30.511 1.00 1.00 41 SER A N 3
ATOM 4159 C CA . SER A 1 41 ? 4.161 -6.107 -29.783 1.00 1.00 41 SER A CA 3
ATOM 4160 C C . SER A 1 41 ? 2.695 -6.498 -29.836 1.00 1.00 41 SER A C 3
ATOM 4161 O O . SER A 1 41 ? 1.897 -6.074 -28.963 1.00 1.00 41 SER A O 3
ATOM 4169 N N . LYS A 1 42 ? 2.352 -7.380 -30.832 1.00 1.00 42 LYS A N 3
ATOM 4170 C CA . LYS A 1 42 ? 0.968 -7.840 -31.088 1.00 1.00 42 LYS A CA 3
ATOM 4171 C C . LYS A 1 42 ? 0.398 -8.763 -29.985 1.00 1.00 42 LYS A C 3
ATOM 4172 O O . LYS A 1 42 ? -0.643 -8.424 -29.423 1.00 1.00 42 LYS A O 3
ATOM 4191 N N . LYS A 1 43 ? 1.195 -9.812 -29.617 1.00 1.00 43 LYS A N 3
ATOM 4192 C CA . LYS A 1 43 ? 0.819 -10.788 -28.570 1.00 1.00 43 LYS A CA 3
ATOM 4193 C C . LYS A 1 43 ? 0.929 -10.220 -27.150 1.00 1.00 43 LYS A C 3
ATOM 4194 O O . LYS A 1 43 ? 0.128 -10.548 -26.278 1.00 1.00 43 LYS A O 3
ATOM 4213 N N . VAL A 1 44 ? 1.913 -9.292 -27.004 1.00 1.00 44 VAL A N 3
ATOM 4214 C CA . VAL A 1 44 ? 2.199 -8.598 -25.717 1.00 1.00 44 VAL A CA 3
ATOM 4215 C C . VAL A 1 44 ? 1.062 -7.611 -25.335 1.00 1.00 44 VAL A C 3
ATOM 4216 O O . VAL A 1 44 ? 0.621 -7.624 -24.184 1.00 1.00 44 VAL A O 3
ATOM 4229 N N . ILE A 1 45 ? 0.627 -6.840 -26.351 1.00 1.00 45 ILE A N 3
ATOM 4230 C CA . ILE A 1 45 ? -0.465 -5.870 -26.178 1.00 1.00 45 ILE A CA 3
ATOM 4231 C C . ILE A 1 45 ? -1.885 -6.557 -26.057 1.00 1.00 45 ILE A C 3
ATOM 4232 O O . ILE A 1 45 ? -2.833 -5.864 -25.676 1.00 1.00 45 ILE A O 3
ATOM 4248 N N . LEU A 1 46 ? -1.949 -7.771 -26.634 1.00 1.00 46 LEU A N 3
ATOM 4249 C CA . LEU A 1 46 ? -3.132 -8.566 -26.633 1.00 1.00 46 LEU A CA 3
ATOM 4250 C C . LEU A 1 46 ? -3.471 -9.192 -25.299 1.00 1.00 46 LEU A C 3
ATOM 4251 O O . LEU A 1 46 ? -4.660 -9.305 -24.957 1.00 1.00 46 LEU A O 3
ATOM 4267 N N . GLU A 1 47 ? -2.375 -9.568 -24.591 1.00 1.00 47 GLU A N 3
ATOM 4268 C CA . GLU A 1 47 ? -2.445 -10.127 -23.234 1.00 1.00 47 GLU A CA 3
ATOM 4269 C C . GLU A 1 47 ? -2.669 -9.027 -22.184 1.00 1.00 47 GLU A C 3
ATOM 4270 O O . GLU A 1 47 ? -3.299 -9.274 -21.151 1.00 1.00 47 GLU A O 3
ATOM 4282 N N . ASP A 1 48 ? -2.181 -7.769 -22.536 1.00 1.00 48 ASP A N 3
ATOM 4283 C CA . ASP A 1 48 ? -2.389 -6.529 -21.729 1.00 1.00 48 ASP A CA 3
ATOM 4284 C C . ASP A 1 48 ? -3.868 -6.110 -21.673 1.00 1.00 48 ASP A C 3
ATOM 4285 O O . ASP A 1 48 ? -4.355 -5.688 -20.624 1.00 1.00 48 ASP A O 3
ATOM 4294 N N . LEU A 1 49 ? -4.609 -6.448 -22.798 1.00 1.00 49 LEU A N 3
ATOM 4295 C CA . LEU A 1 49 ? -6.071 -6.244 -22.920 1.00 1.00 49 LEU A CA 3
ATOM 4296 C C . LEU A 1 49 ? -6.871 -7.133 -21.971 1.00 1.00 49 LEU A C 3
ATOM 4297 O O . LEU A 1 49 ? -7.889 -6.706 -21.450 1.00 1.00 49 LEU A O 3
ATOM 4313 N N . LYS A 1 50 ? -6.312 -8.370 -21.742 1.00 1.00 50 LYS A N 3
ATOM 4314 C CA . LYS A 1 50 ? -6.887 -9.384 -20.819 1.00 1.00 50 LYS A CA 3
ATOM 4315 C C . LYS A 1 50 ? -6.925 -8.912 -19.344 1.00 1.00 50 LYS A C 3
ATOM 4316 O O . LYS A 1 50 ? -7.933 -9.079 -18.666 1.00 1.00 50 LYS A O 3
ATOM 4335 N N . VAL A 1 51 ? -5.868 -8.157 -18.965 1.00 1.00 51 VAL A N 3
ATOM 4336 C CA . VAL A 1 51 ? -5.688 -7.570 -17.623 1.00 1.00 51 VAL A CA 3
ATOM 4337 C C . VAL A 1 51 ? -6.538 -6.311 -17.425 1.00 1.00 51 VAL A C 3
ATOM 4338 O O . VAL A 1 51 ? -7.239 -6.237 -16.414 1.00 1.00 51 VAL A O 3
ATOM 4351 N N . ILE A 1 52 ? -6.559 -5.445 -18.479 1.00 1.00 52 ILE A N 3
ATOM 4352 C CA . ILE A 1 52 ? -7.326 -4.190 -18.477 1.00 1.00 52 ILE A CA 3
ATOM 4353 C C . ILE A 1 52 ? -8.859 -4.432 -18.503 1.00 1.00 52 ILE A C 3
ATOM 4354 O O . ILE A 1 52 ? -9.595 -3.641 -17.887 1.00 1.00 52 ILE A O 3
ATOM 4370 N N . SER A 1 53 ? -9.259 -5.477 -19.267 1.00 1.00 53 SER A N 3
ATOM 4371 C CA . SER A 1 53 ? -10.691 -5.855 -19.423 1.00 1.00 53 SER A CA 3
ATOM 4372 C C . SER A 1 53 ? -11.391 -6.223 -18.090 1.00 1.00 53 SER A C 3
ATOM 4373 O O . SER A 1 53 ? -12.579 -5.917 -17.905 1.00 1.00 53 SER A O 3
ATOM 4381 N N . LYS A 1 54 ? -10.556 -6.745 -17.112 1.00 1.00 54 LYS A N 3
ATOM 4382 C CA . LYS A 1 54 ? -11.018 -7.135 -15.773 1.00 1.00 54 LYS A CA 3
ATOM 4383 C C . LYS A 1 54 ? -11.313 -5.942 -14.855 1.00 1.00 54 LYS A C 3
ATOM 4384 O O . LYS A 1 54 ? -12.270 -5.975 -14.087 1.00 1.00 54 LYS A O 3
ATOM 4403 N N . ILE A 1 55 ? -10.501 -4.877 -15.041 1.00 1.00 55 ILE A N 3
ATOM 4404 C CA . ILE A 1 55 ? -10.590 -3.637 -14.256 1.00 1.00 55 ILE A CA 3
ATOM 4405 C C . ILE A 1 55 ? -11.583 -2.668 -14.849 1.00 1.00 55 ILE A C 3
ATOM 4406 O O . ILE A 1 55 ? -12.356 -2.067 -14.089 1.00 1.00 55 ILE A O 3
ATOM 4422 N N . ALA A 1 56 ? -11.589 -2.581 -16.237 1.00 1.00 56 ALA A N 3
ATOM 4423 C CA . ALA A 1 56 ? -12.498 -1.693 -16.972 1.00 1.00 56 ALA A CA 3
ATOM 4424 C C . ALA A 1 56 ? -14.029 -2.001 -16.755 1.00 1.00 56 ALA A C 3
ATOM 4425 O O . ALA A 1 56 ? -14.848 -1.132 -16.980 1.00 1.00 56 ALA A O 3
ATOM 4432 N N . LYS A 1 57 ? -14.293 -3.316 -16.378 1.00 1.00 57 LYS A N 3
ATOM 4433 C CA . LYS A 1 57 ? -15.659 -3.820 -16.159 1.00 1.00 57 LYS A CA 3
ATOM 4434 C C . LYS A 1 57 ? -16.136 -3.651 -14.661 1.00 1.00 57 LYS A C 3
ATOM 4435 O O . LYS A 1 57 ? -17.342 -3.450 -14.442 1.00 1.00 57 LYS A O 3
ATOM 4454 N N . ARG A 1 58 ? -15.147 -3.752 -13.771 1.00 1.00 58 ARG A N 3
ATOM 4455 C CA . ARG A 1 58 ? -15.333 -3.417 -12.303 1.00 1.00 58 ARG A CA 3
ATOM 4456 C C . ARG A 1 58 ? -15.400 -1.873 -12.110 1.00 1.00 58 ARG A C 3
ATOM 4457 O O . ARG A 1 58 ? -15.962 -1.374 -11.140 1.00 1.00 58 ARG A O 3
ATOM 4478 N N . GLU A 1 59 ? -14.882 -1.153 -13.176 1.00 1.00 59 GLU A N 3
ATOM 4479 C CA . GLU A 1 59 ? -14.913 0.322 -13.241 1.00 1.00 59 GLU A CA 3
ATOM 4480 C C . GLU A 1 59 ? -16.214 0.864 -13.883 1.00 1.00 59 GLU A C 3
ATOM 4481 O O . GLU A 1 59 ? -16.369 2.087 -14.101 1.00 1.00 59 GLU A O 3
ATOM 4493 N N . GLY A 1 60 ? -17.169 -0.104 -14.180 1.00 1.00 60 GLY A N 3
ATOM 4494 C CA . GLY A 1 60 ? -18.462 0.233 -14.787 1.00 1.00 60 GLY A CA 3
ATOM 4495 C C . GLY A 1 60 ? -18.374 0.767 -16.203 1.00 1.00 60 GLY A C 3
ATOM 4496 O O . GLY A 1 60 ? -19.127 1.688 -16.544 1.00 1.00 60 GLY A O 3
ATOM 4500 N N . MET A 1 61 ? -17.294 0.348 -16.951 1.00 1.00 61 MET A N 3
ATOM 4501 C CA . MET A 1 61 ? -17.054 0.778 -18.314 1.00 1.00 61 MET A CA 3
ATOM 4502 C C . MET A 1 61 ? -17.137 -0.428 -19.248 1.00 1.00 61 MET A C 3
ATOM 4503 O O . MET A 1 61 ? -16.760 -1.561 -18.879 1.00 1.00 61 MET A O 3
ATOM 4517 N N . VAL A 1 62 ? -17.580 -0.159 -20.472 1.00 1.00 62 VAL A N 3
ATOM 4518 C CA . VAL A 1 62 ? -17.761 -1.192 -21.496 1.00 1.00 62 VAL A CA 3
ATOM 4519 C C . VAL A 1 62 ? -16.775 -1.007 -22.638 1.00 1.00 62 VAL A C 3
ATOM 4520 O O . VAL A 1 62 ? -16.679 0.116 -23.195 1.00 1.00 62 VAL A O 3
ATOM 4533 N N . LEU A 1 63 ? -16.077 -2.106 -22.980 1.00 1.00 63 LEU A N 3
ATOM 4534 C CA . LEU A 1 63 ? -15.124 -2.100 -24.096 1.00 1.00 63 LEU A CA 3
ATOM 4535 C C . LEU A 1 63 ? -15.768 -2.713 -25.344 1.00 1.00 63 LEU A C 3
ATOM 4536 O O . LEU A 1 63 ? -16.413 -3.793 -25.253 1.00 1.00 63 LEU A O 3
ATOM 4552 N N . LEU A 1 64 ? -15.699 -1.953 -26.461 1.00 1.00 64 LEU A N 3
ATOM 4553 C CA . LEU A 1 64 ? -16.270 -2.400 -27.748 1.00 1.00 64 LEU A CA 3
ATOM 4554 C C . LEU A 1 64 ? -15.181 -2.640 -28.771 1.00 1.00 64 LEU A C 3
ATOM 4555 O O . LEU A 1 64 ? -14.285 -1.776 -28.973 1.00 1.00 64 LEU A O 3
ATOM 4571 N N . ILE A 1 65 ? -15.247 -3.825 -29.402 1.00 1.00 65 ILE A N 3
ATOM 4572 C CA . ILE A 1 65 ? -14.256 -4.234 -30.422 1.00 1.00 65 ILE A CA 3
ATOM 4573 C C . ILE A 1 65 ? -14.960 -4.303 -31.770 1.00 1.00 65 ILE A C 3
ATOM 4574 O O . ILE A 1 65 ? -16.073 -4.864 -31.867 1.00 1.00 65 ILE A O 3
ATOM 4590 N N . LYS A 1 66 ? -14.265 -3.728 -32.813 1.00 1.00 66 LYS A N 3
ATOM 4591 C CA . LYS A 1 66 ? -14.761 -3.721 -34.166 1.00 1.00 66 LYS A CA 3
ATOM 4592 C C . LYS A 1 66 ? -14.490 -5.077 -34.857 1.00 1.00 66 LYS A C 3
ATOM 4593 O O . LYS A 1 66 ? -13.384 -5.661 -34.719 1.00 1.00 66 LYS A O 3
ATOM 4612 N N . PRO A 1 67 ? -15.538 -5.654 -35.606 1.00 1.00 67 PRO A N 3
ATOM 4613 C CA . PRO A 1 67 ? -15.399 -6.961 -36.273 1.00 1.00 67 PRO A CA 3
ATOM 4614 C C . PRO A 1 67 ? -14.427 -7.045 -37.467 1.00 1.00 67 PRO A C 3
ATOM 4615 O O . PRO A 1 67 ? -14.502 -6.296 -38.485 1.00 1.00 67 PRO A O 3
ATOM 4626 N N . ALA A 1 68 ? -13.430 -7.952 -37.228 1.00 1.00 68 ALA A N 3
ATOM 4627 C CA . ALA A 1 68 ? -12.403 -8.284 -38.230 1.00 1.00 68 ALA A CA 3
ATOM 4628 C C . ALA A 1 68 ? -13.038 -9.083 -39.368 1.00 1.00 68 ALA A C 3
ATOM 4629 O O . ALA A 1 68 ? -13.927 -9.940 -39.138 1.00 1.00 68 ALA A O 3
ATOM 4636 N N . GLN A 1 69 ? -12.581 -8.805 -40.578 1.00 1.00 69 GLN A N 3
ATOM 4637 C CA . GLN A 1 69 ? -13.164 -9.379 -41.788 1.00 1.00 69 GLN A CA 3
ATOM 4638 C C . GLN A 1 69 ? -12.084 -9.747 -42.815 1.00 1.00 69 GLN A C 3
ATOM 4639 O O . GLN A 1 69 ? -11.004 -9.132 -42.815 1.00 1.00 69 GLN A O 3
ATOM 4653 N N . CYS A 1 70 ? -12.472 -10.664 -43.724 1.00 1.00 70 CYS A N 3
ATOM 4654 C CA . CYS A 1 70 ? -11.636 -11.027 -44.894 1.00 1.00 70 CYS A CA 3
ATOM 4655 C C . CYS A 1 70 ? -11.931 -10.009 -46.000 1.00 1.00 70 CYS A C 3
ATOM 4656 O O . CYS A 1 70 ? -13.121 -9.839 -46.413 1.00 1.00 70 CYS A O 3
ATOM 4664 N N . ARG A 1 71 ? -10.868 -9.314 -46.458 1.00 1.00 71 ARG A N 3
ATOM 4665 C CA . ARG A 1 71 ? -10.989 -8.240 -47.475 1.00 1.00 71 ARG A CA 3
ATOM 4666 C C . ARG A 1 71 ? -10.957 -8.739 -48.927 1.00 1.00 71 ARG A C 3
ATOM 4667 O O . ARG A 1 71 ? -11.266 -7.963 -49.864 1.00 1.00 71 ARG A O 3
ATOM 4688 N N . LYS A 1 72 ? -10.713 -10.068 -49.092 1.00 1.00 72 LYS A N 3
ATOM 4689 C CA . LYS A 1 72 ? -10.610 -10.716 -50.400 1.00 1.00 72 LYS A CA 3
ATOM 4690 C C . LYS A 1 72 ? -11.922 -11.327 -50.902 1.00 1.00 72 LYS A C 3
ATOM 4691 O O . LYS A 1 72 ? -12.338 -11.033 -52.037 1.00 1.00 72 LYS A O 3
ATOM 4710 N N . CYS A 1 73 ? -12.602 -12.067 -49.985 1.00 1.00 73 CYS A N 3
ATOM 4711 C CA . CYS A 1 73 ? -13.860 -12.730 -50.312 1.00 1.00 73 CYS A CA 3
ATOM 4712 C C . CYS A 1 73 ? -15.092 -11.954 -49.867 1.00 1.00 73 CYS A C 3
ATOM 4713 O O . CYS A 1 73 ? -16.210 -12.192 -50.389 1.00 1.00 73 CYS A O 3
ATOM 4721 N N . GLY A 1 74 ? -14.874 -10.982 -48.911 1.00 1.00 74 GLY A N 3
ATOM 4722 C CA . GLY A 1 74 ? -15.957 -10.192 -48.345 1.00 1.00 74 GLY A CA 3
ATOM 4723 C C . GLY A 1 74 ? -16.519 -10.760 -47.072 1.00 1.00 74 GLY A C 3
ATOM 4724 O O . GLY A 1 74 ? -17.254 -10.054 -46.370 1.00 1.00 74 GLY A O 3
ATOM 4728 N N . PHE A 1 75 ? -16.193 -12.096 -46.815 1.00 1.00 75 PHE A N 3
ATOM 4729 C CA . PHE A 1 75 ? -16.612 -12.811 -45.604 1.00 1.00 75 PHE A CA 3
ATOM 4730 C C . PHE A 1 75 ? -16.219 -12.041 -44.316 1.00 1.00 75 PHE A C 3
ATOM 4731 O O . PHE A 1 75 ? -15.098 -11.522 -44.216 1.00 1.00 75 PHE A O 3
ATOM 4748 N N . VAL A 1 76 ? -17.173 -11.970 -43.408 1.00 1.00 76 VAL A N 3
ATOM 4749 C CA . VAL A 1 76 ? -17.031 -11.204 -42.175 1.00 1.00 76 VAL A CA 3
ATOM 4750 C C . VAL A 1 76 ? -16.927 -12.120 -40.985 1.00 1.00 76 VAL A C 3
ATOM 4751 O O . VAL A 1 76 ? -17.769 -13.050 -40.830 1.00 1.00 76 VAL A O 3
ATOM 4764 N N . PHE A 1 77 ? -15.872 -11.895 -40.195 1.00 1.00 77 PHE A N 3
ATOM 4765 C CA . PHE A 1 77 ? -15.644 -12.707 -39.000 1.00 1.00 77 PHE A CA 3
ATOM 4766 C C . PHE A 1 77 ? -16.075 -11.992 -37.751 1.00 1.00 77 PHE A C 3
ATOM 4767 O O . PHE A 1 77 ? -16.024 -10.744 -37.702 1.00 1.00 77 PHE A O 3
ATOM 4784 N N . LYS A 1 78 ? -16.509 -12.800 -36.743 1.00 1.00 78 LYS A N 3
ATOM 4785 C CA . LYS A 1 78 ? -16.914 -12.260 -35.419 1.00 1.00 78 LYS A CA 3
ATOM 4786 C C . LYS A 1 78 ? -15.694 -11.634 -34.706 1.00 1.00 78 LYS A C 3
ATOM 4787 O O . LYS A 1 78 ? -14.523 -12.011 -35.043 1.00 1.00 78 LYS A O 3
ATOM 4806 N N . ALA A 1 79 ? -15.956 -10.663 -33.776 1.00 1.00 79 ALA A N 3
ATOM 4807 C CA . ALA A 1 79 ? -14.898 -9.941 -33.028 1.00 1.00 79 ALA A CA 3
ATOM 4808 C C . ALA A 1 79 ? -14.095 -10.907 -32.143 1.00 1.00 79 ALA A C 3
ATOM 4809 O O . ALA A 1 79 ? -14.667 -11.765 -31.428 1.00 1.00 79 ALA A O 3
ATOM 4816 N N . GLU A 1 80 ? -12.773 -10.818 -32.293 1.00 1.00 80 GLU A N 3
ATOM 4817 C CA . GLU A 1 80 ? -11.803 -11.745 -31.674 1.00 1.00 80 GLU A CA 3
ATOM 4818 C C . GLU A 1 80 ? -10.649 -10.973 -31.007 1.00 1.00 80 GLU A C 3
ATOM 4819 O O . GLU A 1 80 ? -10.561 -9.746 -31.148 1.00 1.00 80 GLU A O 3
ATOM 4831 N N . ILE A 1 81 ? -9.928 -11.693 -30.144 1.00 1.00 81 ILE A N 3
ATOM 4832 C CA . ILE A 1 81 ? -8.761 -11.152 -29.443 1.00 1.00 81 ILE A CA 3
ATOM 4833 C C . ILE A 1 81 ? -7.464 -11.726 -30.109 1.00 1.00 81 ILE A C 3
ATOM 4834 O O . ILE A 1 81 ? -6.752 -10.972 -30.798 1.00 1.00 81 ILE A O 3
ATOM 4850 N N . ASN A 1 82 ? -7.110 -13.001 -29.704 1.00 1.00 82 ASN A N 3
ATOM 4851 C CA . ASN A 1 82 ? -6.018 -13.768 -30.347 1.00 1.00 82 ASN A CA 3
ATOM 4852 C C . ASN A 1 82 ? -6.447 -13.974 -31.830 1.00 1.00 82 ASN A C 3
ATOM 4853 O O . ASN A 1 82 ? -7.665 -14.267 -32.099 1.00 1.00 82 ASN A O 3
ATOM 4864 N N . ILE A 1 83 ? -5.477 -13.829 -32.747 1.00 1.00 83 ILE A N 3
ATOM 4865 C CA . ILE A 1 83 ? -5.725 -13.899 -34.160 1.00 1.00 83 ILE A CA 3
ATOM 4866 C C . ILE A 1 83 ? -5.494 -15.331 -34.757 1.00 1.00 83 ILE A C 3
ATOM 4867 O O . ILE A 1 83 ? -4.555 -16.014 -34.338 1.00 1.00 83 ILE A O 3
ATOM 4883 N N . PRO A 1 84 ? -6.306 -15.715 -35.827 1.00 1.00 84 PRO A N 3
ATOM 4884 C CA . PRO A 1 84 ? -6.042 -16.942 -36.599 1.00 1.00 84 PRO A CA 3
ATOM 4885 C C . PRO A 1 84 ? -4.919 -16.811 -37.687 1.00 1.00 84 PRO A C 3
ATOM 4886 O O . PRO A 1 84 ? -4.595 -15.675 -38.134 1.00 1.00 84 PRO A O 3
ATOM 4897 N N . SER A 1 85 ? -4.367 -17.977 -38.052 1.00 1.00 85 SER A N 3
ATOM 4898 C CA . SER A 1 85 ? -3.363 -18.084 -39.113 1.00 1.00 85 SER A CA 3
ATOM 4899 C C . SER A 1 85 ? -3.993 -18.524 -40.448 1.00 1.00 85 SER A C 3
ATOM 4900 O O . SER A 1 85 ? -3.443 -18.224 -41.527 1.00 1.00 85 SER A O 3
ATOM 4908 N N . ARG A 1 86 ? -5.148 -19.263 -40.349 1.00 1.00 86 ARG A N 3
ATOM 4909 C CA . ARG A 1 86 ? -5.877 -19.772 -41.506 1.00 1.00 86 ARG A CA 3
ATOM 4910 C C . ARG A 1 86 ? -7.351 -19.721 -41.250 1.00 1.00 86 ARG A C 3
ATOM 4911 O O . ARG A 1 86 ? -7.824 -20.052 -40.126 1.00 1.00 86 ARG A O 3
ATOM 4932 N N . CYS A 1 87 ? -8.125 -19.421 -42.353 1.00 1.00 87 CYS A N 3
ATOM 4933 C CA . CYS A 1 87 ? -9.578 -19.402 -42.322 1.00 1.00 87 CYS A CA 3
ATOM 4934 C C . CYS A 1 87 ? -10.139 -20.827 -42.458 1.00 1.00 87 CYS A C 3
ATOM 4935 O O . CYS A 1 87 ? -9.501 -21.677 -43.133 1.00 1.00 87 CYS A O 3
ATOM 4943 N N . PRO A 1 88 ? -11.288 -21.182 -41.742 1.00 1.00 88 PRO A N 3
ATOM 4944 C CA . PRO A 1 88 ? -11.912 -22.541 -41.856 1.00 1.00 88 PRO A CA 3
ATOM 4945 C C . PRO A 1 88 ? -12.707 -22.837 -43.175 1.00 1.00 88 PRO A C 3
ATOM 4946 O O . PRO A 1 88 ? -12.882 -24.016 -43.525 1.00 1.00 88 PRO A O 3
ATOM 4957 N N . LYS A 1 89 ? -13.084 -21.744 -43.914 1.00 1.00 89 LYS A N 3
ATOM 4958 C CA . LYS A 1 89 ? -13.854 -21.873 -45.137 1.00 1.00 89 LYS A CA 3
ATOM 4959 C C . LYS A 1 89 ? -12.949 -21.929 -46.378 1.00 1.00 89 LYS A C 3
ATOM 4960 O O . LYS A 1 89 ? -12.789 -23.024 -46.957 1.00 1.00 89 LYS A O 3
ATOM 4979 N N . CYS A 1 90 ? -12.324 -20.773 -46.709 1.00 1.00 90 CYS A N 3
ATOM 4980 C CA . CYS A 1 90 ? -11.469 -20.642 -47.860 1.00 1.00 90 CYS A CA 3
ATOM 4981 C C . CYS A 1 90 ? -10.123 -20.075 -47.448 1.00 1.00 90 CYS A C 3
ATOM 4982 O O . CYS A 1 90 ? -9.851 -19.868 -46.239 1.00 1.00 90 CYS A O 3
ATOM 4990 N N . LYS A 1 91 ? -9.284 -19.753 -48.487 1.00 1.00 91 LYS A N 3
ATOM 4991 C CA . LYS A 1 91 ? -7.978 -19.137 -48.302 1.00 1.00 91 LYS A CA 3
ATOM 4992 C C . LYS A 1 91 ? -8.144 -17.671 -47.942 1.00 1.00 91 LYS A C 3
ATOM 4993 O O . LYS A 1 91 ? -9.141 -17.002 -48.383 1.00 1.00 91 LYS A O 3
ATOM 5012 N N . SER A 1 92 ? -7.175 -17.171 -47.102 1.00 1.00 92 SER A N 3
ATOM 5013 C CA . SER A 1 92 ? -7.262 -15.779 -46.566 1.00 1.00 92 SER A CA 3
ATOM 5014 C C . SER A 1 92 ? -6.018 -15.341 -45.842 1.00 1.00 92 SER A C 3
ATOM 5015 O O . SER A 1 92 ? -5.876 -15.523 -44.590 1.00 1.00 92 SER A O 3
ATOM 5023 N N . GLU A 1 93 ? -4.988 -14.994 -46.646 1.00 1.00 93 GLU A N 3
ATOM 5024 C CA . GLU A 1 93 ? -3.743 -14.384 -46.085 1.00 1.00 93 GLU A CA 3
ATOM 5025 C C . GLU A 1 93 ? -3.866 -12.816 -45.911 1.00 1.00 93 GLU A C 3
ATOM 5026 O O . GLU A 1 93 ? -3.107 -12.223 -45.127 1.00 1.00 93 GLU A O 3
ATOM 5038 N N . TRP A 1 94 ? -4.876 -12.248 -46.623 1.00 1.00 94 TRP A N 3
ATOM 5039 C CA . TRP A 1 94 ? -5.203 -10.810 -46.551 1.00 1.00 94 TRP A CA 3
ATOM 5040 C C . TRP A 1 94 ? -6.469 -10.574 -45.747 1.00 1.00 94 TRP A C 3
ATOM 5041 O O . TRP A 1 94 ? -7.604 -10.660 -46.273 1.00 1.00 94 TRP A O 3
ATOM 5062 N N . ILE A 1 95 ? -6.266 -10.331 -44.449 1.00 1.00 95 ILE A N 3
ATOM 5063 C CA . ILE A 1 95 ? -7.383 -10.129 -43.508 1.00 1.00 95 ILE A CA 3
ATOM 5064 C C . ILE A 1 95 ? -7.205 -8.813 -42.783 1.00 1.00 95 ILE A C 3
ATOM 5065 O O . ILE A 1 95 ? -6.055 -8.365 -42.548 1.00 1.00 95 ILE A O 3
ATOM 5081 N N . GLU A 1 96 ? -8.366 -8.183 -42.421 1.00 1.00 96 GLU A N 3
ATOM 5082 C CA . GLU A 1 96 ? -8.360 -6.905 -41.682 1.00 1.00 96 GLU A CA 3
ATOM 5083 C C . GLU A 1 96 ? -8.297 -7.160 -40.164 1.00 1.00 96 GLU A C 3
ATOM 5084 O O . GLU A 1 96 ? -9.002 -8.065 -39.649 1.00 1.00 96 GLU A O 3
ATOM 5096 N N . GLU A 1 97 ? -7.375 -6.411 -39.487 1.00 1.00 97 GLU A N 3
ATOM 5097 C CA . GLU A 1 97 ? -7.186 -6.528 -38.041 1.00 1.00 97 GLU A CA 3
ATOM 5098 C C . GLU A 1 97 ? -8.254 -5.716 -37.267 1.00 1.00 97 GLU A C 3
ATOM 5099 O O . GLU A 1 97 ? -8.629 -4.609 -37.725 1.00 1.00 97 GLU A O 3
ATOM 5111 N N . PRO A 1 98 ? -8.816 -6.269 -36.091 1.00 1.00 98 PRO A N 3
ATOM 5112 C CA . PRO A 1 98 ? -9.809 -5.542 -35.293 1.00 1.00 98 PRO A CA 3
ATOM 5113 C C . PRO A 1 98 ? -9.303 -4.232 -34.625 1.00 1.00 98 PRO A C 3
ATOM 5114 O O . PRO A 1 98 ? -8.070 -4.034 -34.426 1.00 1.00 98 PRO A O 3
ATOM 5125 N N . ARG A 1 99 ? -10.294 -3.371 -34.311 1.00 1.00 99 ARG A N 3
ATOM 5126 C CA . ARG A 1 99 ? -10.041 -2.108 -33.648 1.00 1.00 99 ARG A CA 3
ATOM 5127 C C . ARG A 1 99 ? -10.561 -2.159 -32.217 1.00 1.00 99 ARG A C 3
ATOM 5128 O O . ARG A 1 99 ? -11.631 -2.759 -31.952 1.00 1.00 99 ARG A O 3
ATOM 5149 N N . PHE A 1 100 ? -9.772 -1.535 -31.320 1.00 1.00 100 PHE A N 3
ATOM 5150 C CA . PHE A 1 100 ? -10.099 -1.493 -29.891 1.00 1.00 100 PHE A CA 3
ATOM 5151 C C . PHE A 1 100 ? -10.433 -0.105 -29.451 1.00 1.00 100 PHE A C 3
ATOM 5152 O O . PHE A 1 100 ? -9.701 0.857 -29.785 1.00 1.00 100 PHE A O 3
ATOM 5169 N N . LYS A 1 101 ? -11.587 0.016 -28.752 1.00 1.00 101 LYS A N 3
ATOM 5170 C CA . LYS A 1 101 ? -12.059 1.320 -28.242 1.00 1.00 101 LYS A CA 3
ATOM 5171 C C . LYS A 1 101 ? -12.642 1.171 -26.847 1.00 1.00 101 LYS A C 3
ATOM 5172 O O . LYS A 1 101 ? -13.177 0.089 -26.505 1.00 1.00 101 LYS A O 3
ATOM 5191 N N . LEU A 1 102 ? -12.578 2.283 -26.057 1.00 1.00 102 LEU A N 3
ATOM 5192 C CA . LEU A 1 102 ? -13.135 2.320 -24.700 1.00 1.00 102 LEU A CA 3
ATOM 5193 C C . LEU A 1 102 ? -14.290 3.292 -24.664 1.00 1.00 102 LEU A C 3
ATOM 5194 O O . LEU A 1 102 ? -14.157 4.473 -25.094 1.00 1.00 102 LEU A O 3
ATOM 5210 N N . GLU A 1 103 ? -15.452 2.780 -24.205 1.00 1.00 103 GLU A N 3
ATOM 5211 C CA . GLU A 1 103 ? -16.668 3.591 -24.109 1.00 1.00 103 GLU A CA 3
ATOM 5212 C C . GLU A 1 103 ? -17.174 3.610 -22.682 1.00 1.00 103 GLU A C 3
ATOM 5213 O O . GLU A 1 103 ? -17.160 2.566 -21.988 1.00 1.00 103 GLU A O 3
ATOM 5225 N N . ARG A 1 104 ? -17.647 4.814 -22.262 1.00 1.00 104 ARG A N 3
ATOM 5226 C CA . ARG A 1 104 ? -18.233 4.999 -20.909 1.00 1.00 104 ARG A CA 3
ATOM 5227 C C . ARG A 1 104 ? -19.722 4.607 -20.919 1.00 1.00 104 ARG A C 3
ATOM 5228 O O . ARG A 1 104 ? -20.373 4.730 -21.986 1.00 1.00 104 ARG A O 3
ATOM 5249 N N . LYS A 1 105 ? -20.320 4.130 -19.687 1.00 1.00 105 LYS A N 3
ATOM 5250 C CA . LYS A 1 105 ? -21.821 3.769 -19.462 1.00 1.00 105 LYS A CA 3
ATOM 5251 C C . LYS A 1 105 ? -22.570 4.923 -18.607 1.00 1.00 105 LYS A C 3
ATOM 5252 O O . LYS A 1 105 ? -22.225 5.177 -17.408 1.00 1.00 105 LYS A O 3
ATOM 5272 N N . ALA A 1 1 ? 19.510 9.309 -24.590 1.00 1.00 1 ALA A N 4
ATOM 5273 C CA . ALA A 1 1 ? 20.801 9.790 -24.013 1.00 1.00 1 ALA A CA 4
ATOM 5274 C C . ALA A 1 1 ? 20.995 9.329 -22.559 1.00 1.00 1 ALA A C 4
ATOM 5275 O O . ALA A 1 1 ? 22.145 9.035 -22.170 1.00 1.00 1 ALA A O 4
ATOM 5284 N N . HIS A 1 2 ? 19.868 9.288 -21.770 1.00 1.00 2 HIS A N 4
ATOM 5285 C CA . HIS A 1 2 ? 19.888 8.866 -20.374 1.00 1.00 2 HIS A CA 4
ATOM 5286 C C . HIS A 1 2 ? 19.096 7.585 -20.204 1.00 1.00 2 HIS A C 4
ATOM 5287 O O . HIS A 1 2 ? 17.975 7.449 -20.771 1.00 1.00 2 HIS A O 4
ATOM 5302 N N . HIS A 1 3 ? 19.686 6.644 -19.417 1.00 1.00 3 HIS A N 4
ATOM 5303 C CA . HIS A 1 3 ? 19.059 5.342 -19.138 1.00 1.00 3 HIS A CA 4
ATOM 5304 C C . HIS A 1 3 ? 18.657 5.231 -17.682 1.00 1.00 3 HIS A C 4
ATOM 5305 O O . HIS A 1 3 ? 19.477 5.487 -16.758 1.00 1.00 3 HIS A O 4
ATOM 5320 N N . HIS A 1 4 ? 17.369 4.907 -17.478 1.00 1.00 4 HIS A N 4
ATOM 5321 C CA . HIS A 1 4 ? 16.768 4.764 -16.123 1.00 1.00 4 HIS A CA 4
ATOM 5322 C C . HIS A 1 4 ? 15.997 3.444 -16.014 1.00 1.00 4 HIS A C 4
ATOM 5323 O O . HIS A 1 4 ? 15.256 3.083 -16.973 1.00 1.00 4 HIS A O 4
ATOM 5338 N N . HIS A 1 5 ? 16.115 2.804 -14.831 1.00 1.00 5 HIS A N 4
ATOM 5339 C CA . HIS A 1 5 ? 15.425 1.537 -14.542 1.00 1.00 5 HIS A CA 4
ATOM 5340 C C . HIS A 1 5 ? 14.325 1.760 -13.507 1.00 1.00 5 HIS A C 4
ATOM 5341 O O . HIS A 1 5 ? 14.604 2.197 -12.353 1.00 1.00 5 HIS A O 4
ATOM 5356 N N . HIS A 1 6 ? 13.050 1.559 -13.956 1.00 1.00 6 HIS A N 4
ATOM 5357 C CA . HIS A 1 6 ? 11.867 1.752 -13.086 1.00 1.00 6 HIS A CA 4
ATOM 5358 C C . HIS A 1 6 ? 10.916 0.578 -13.172 1.00 1.00 6 HIS A C 4
ATOM 5359 O O . HIS A 1 6 ? 10.722 0.004 -14.273 1.00 1.00 6 HIS A O 4
ATOM 5374 N N . HIS A 1 7 ? 10.311 0.225 -12.000 1.00 1.00 7 HIS A N 4
ATOM 5375 C CA . HIS A 1 7 ? 9.341 -0.879 -11.920 1.00 1.00 7 HIS A CA 4
ATOM 5376 C C . HIS A 1 7 ? 7.926 -0.354 -11.685 1.00 1.00 7 HIS A C 4
ATOM 5377 O O . HIS A 1 7 ? 7.734 0.547 -10.819 1.00 1.00 7 HIS A O 4
ATOM 5392 N N . GLY A 1 8 ? 6.978 -0.882 -12.491 1.00 1.00 8 GLY A N 4
ATOM 5393 C CA . GLY A 1 8 ? 5.593 -0.472 -12.369 1.00 1.00 8 GLY A CA 4
ATOM 5394 C C . GLY A 1 8 ? 4.712 -1.139 -13.343 1.00 1.00 8 GLY A C 4
ATOM 5395 O O . GLY A 1 8 ? 4.522 -0.614 -14.463 1.00 1.00 8 GLY A O 4
ATOM 5399 N N . SER A 1 9 ? 4.177 -2.321 -12.932 1.00 1.00 9 SER A N 4
ATOM 5400 C CA . SER A 1 9 ? 3.229 -3.110 -13.771 1.00 1.00 9 SER A CA 4
ATOM 5401 C C . SER A 1 9 ? 1.755 -2.664 -13.630 1.00 1.00 9 SER A C 4
ATOM 5402 O O . SER A 1 9 ? 0.963 -2.819 -14.584 1.00 1.00 9 SER A O 4
ATOM 5410 N N . ALA A 1 10 ? 1.437 -2.035 -12.442 1.00 1.00 10 ALA A N 4
ATOM 5411 C CA . ALA A 1 10 ? 0.098 -1.503 -12.131 1.00 1.00 10 ALA A CA 4
ATOM 5412 C C . ALA A 1 10 ? -0.219 -0.163 -12.832 1.00 1.00 10 ALA A C 4
ATOM 5413 O O . ALA A 1 10 ? -1.385 0.109 -13.155 1.00 1.00 10 ALA A O 4
ATOM 5420 N N . THR A 1 11 ? 0.868 0.606 -13.143 1.00 1.00 11 THR A N 4
ATOM 5421 C CA . THR A 1 11 ? 0.794 1.925 -13.840 1.00 1.00 11 THR A CA 4
ATOM 5422 C C . THR A 1 11 ? 0.645 1.799 -15.354 1.00 1.00 11 THR A C 4
ATOM 5423 O O . THR A 1 11 ? -0.094 2.576 -15.965 1.00 1.00 11 THR A O 4
ATOM 5434 N N . ARG A 1 12 ? 1.347 0.710 -15.889 1.00 1.00 12 ARG A N 4
ATOM 5435 C CA . ARG A 1 12 ? 1.276 0.362 -17.350 1.00 1.00 12 ARG A CA 4
ATOM 5436 C C . ARG A 1 12 ? -0.149 0.020 -17.810 1.00 1.00 12 ARG A C 4
ATOM 5437 O O . ARG A 1 12 ? -0.609 0.562 -18.818 1.00 1.00 12 ARG A O 4
ATOM 5458 N N . ARG A 1 13 ? -0.885 -0.713 -16.885 1.00 1.00 13 ARG A N 4
ATOM 5459 C CA . ARG A 1 13 ? -2.304 -1.039 -17.058 1.00 1.00 13 ARG A CA 4
ATOM 5460 C C . ARG A 1 13 ? -3.231 0.186 -16.923 1.00 1.00 13 ARG A C 4
ATOM 5461 O O . ARG A 1 13 ? -4.161 0.322 -17.724 1.00 1.00 13 ARG A O 4
ATOM 5482 N N . GLU A 1 14 ? -2.819 1.103 -15.973 1.00 1.00 14 GLU A N 4
ATOM 5483 C CA . GLU A 1 14 ? -3.518 2.384 -15.732 1.00 1.00 14 GLU A CA 4
ATOM 5484 C C . GLU A 1 14 ? -3.435 3.330 -16.938 1.00 1.00 14 GLU A C 4
ATOM 5485 O O . GLU A 1 14 ? -4.419 3.990 -17.253 1.00 1.00 14 GLU A O 4
ATOM 5497 N N . LYS A 1 15 ? -2.251 3.281 -17.665 1.00 1.00 15 LYS A N 4
ATOM 5498 C CA . LYS A 1 15 ? -1.990 4.073 -18.884 1.00 1.00 15 LYS A CA 4
ATOM 5499 C C . LYS A 1 15 ? -2.899 3.689 -20.056 1.00 1.00 15 LYS A C 4
ATOM 5500 O O . LYS A 1 15 ? -3.337 4.569 -20.809 1.00 1.00 15 LYS A O 4
ATOM 5519 N N . ILE A 1 16 ? -3.247 2.355 -20.124 1.00 1.00 16 ILE A N 4
ATOM 5520 C CA . ILE A 1 16 ? -4.170 1.802 -21.138 1.00 1.00 16 ILE A CA 4
ATOM 5521 C C . ILE A 1 16 ? -5.608 2.331 -20.918 1.00 1.00 16 ILE A C 4
ATOM 5522 O O . ILE A 1 16 ? -6.226 2.773 -21.871 1.00 1.00 16 ILE A O 4
ATOM 5538 N N . ILE A 1 17 ? -6.072 2.277 -19.647 1.00 1.00 17 ILE A N 4
ATOM 5539 C CA . ILE A 1 17 ? -7.395 2.783 -19.271 1.00 1.00 17 ILE A CA 4
ATOM 5540 C C . ILE A 1 17 ? -7.519 4.382 -19.335 1.00 1.00 17 ILE A C 4
ATOM 5541 O O . ILE A 1 17 ? -8.577 4.925 -18.955 1.00 1.00 17 ILE A O 4
ATOM 5557 N N . GLU A 1 18 ? -6.324 5.005 -19.484 1.00 1.00 18 GLU A N 4
ATOM 5558 C CA . GLU A 1 18 ? -6.216 6.455 -19.430 1.00 1.00 18 GLU A CA 4
ATOM 5559 C C . GLU A 1 18 ? -6.207 7.134 -20.809 1.00 1.00 18 GLU A C 4
ATOM 5560 O O . GLU A 1 18 ? -6.827 8.207 -20.937 1.00 1.00 18 GLU A O 4
ATOM 5572 N N . LEU A 1 19 ? -5.461 6.528 -21.778 1.00 1.00 19 LEU A N 4
ATOM 5573 C CA . LEU A 1 19 ? -5.338 7.064 -23.129 1.00 1.00 19 LEU A CA 4
ATOM 5574 C C . LEU A 1 19 ? -6.416 6.577 -24.095 1.00 1.00 19 LEU A C 4
ATOM 5575 O O . LEU A 1 19 ? -6.778 7.316 -25.043 1.00 1.00 19 LEU A O 4
ATOM 5591 N N . LEU A 1 20 ? -7.003 5.365 -23.780 1.00 1.00 20 LEU A N 4
ATOM 5592 C CA . LEU A 1 20 ? -8.015 4.694 -24.610 1.00 1.00 20 LEU A CA 4
ATOM 5593 C C . LEU A 1 20 ? -9.430 5.245 -24.458 1.00 1.00 20 LEU A C 4
ATOM 5594 O O . LEU A 1 20 ? -10.300 4.986 -25.336 1.00 1.00 20 LEU A O 4
ATOM 5610 N N . LEU A 1 21 ? -9.649 6.164 -23.405 1.00 1.00 21 LEU A N 4
ATOM 5611 C CA . LEU A 1 21 ? -10.931 6.799 -23.120 1.00 1.00 21 LEU A CA 4
ATOM 5612 C C . LEU A 1 21 ? -11.143 8.094 -23.928 1.00 1.00 21 LEU A C 4
ATOM 5613 O O . LEU A 1 21 ? -12.266 8.636 -23.972 1.00 1.00 21 LEU A O 4
ATOM 5629 N N . GLU A 1 22 ? -10.025 8.562 -24.578 1.00 1.00 22 GLU A N 4
ATOM 5630 C CA . GLU A 1 22 ? -10.023 9.761 -25.412 1.00 1.00 22 GLU A CA 4
ATOM 5631 C C . GLU A 1 22 ? -10.032 9.454 -26.924 1.00 1.00 22 GLU A C 4
ATOM 5632 O O . GLU A 1 22 ? -10.520 10.308 -27.702 1.00 1.00 22 GLU A O 4
ATOM 5644 N N . GLY A 1 23 ? -9.523 8.257 -27.303 1.00 1.00 23 GLY A N 4
ATOM 5645 C CA . GLY A 1 23 ? -9.481 7.849 -28.680 1.00 1.00 23 GLY A CA 4
ATOM 5646 C C . GLY A 1 23 ? -9.275 6.389 -28.819 1.00 1.00 23 GLY A C 4
ATOM 5647 O O . GLY A 1 23 ? -9.368 5.618 -27.828 1.00 1.00 23 GLY A O 4
ATOM 5651 N N . ASP A 1 24 ? -9.021 5.967 -30.060 1.00 1.00 24 ASP A N 4
ATOM 5652 C CA . ASP A 1 24 ? -8.800 4.552 -30.396 1.00 1.00 24 ASP A CA 4
ATOM 5653 C C . ASP A 1 24 ? -7.412 4.365 -30.954 1.00 1.00 24 ASP A C 4
ATOM 5654 O O . ASP A 1 24 ? -6.988 5.129 -31.873 1.00 1.00 24 ASP A O 4
ATOM 5663 N N . TYR A 1 25 ? -6.710 3.361 -30.423 1.00 1.00 25 TYR A N 4
ATOM 5664 C CA . TYR A 1 25 ? -5.355 3.053 -30.859 1.00 1.00 25 TYR A CA 4
ATOM 5665 C C . TYR A 1 25 ? -5.183 1.602 -30.959 1.00 1.00 25 TYR A C 4
ATOM 5666 O O . TYR A 1 25 ? -5.745 0.833 -30.131 1.00 1.00 25 TYR A O 4
ATOM 5684 N N . SER A 1 26 ? -4.382 1.183 -31.961 1.00 1.00 26 SER A N 4
ATOM 5685 C CA . SER A 1 26 ? -4.069 -0.195 -32.205 1.00 1.00 26 SER A CA 4
ATOM 5686 C C . SER A 1 26 ? -2.960 -0.677 -31.226 1.00 1.00 26 SER A C 4
ATOM 5687 O O . SER A 1 26 ? -2.316 0.195 -30.612 1.00 1.00 26 SER A O 4
ATOM 5695 N N . PRO A 1 27 ? -2.774 -2.063 -30.952 1.00 1.00 27 PRO A N 4
ATOM 5696 C CA . PRO A 1 27 ? -1.698 -2.587 -30.064 1.00 1.00 27 PRO A CA 4
ATOM 5697 C C . PRO A 1 27 ? -0.262 -2.057 -30.359 1.00 1.00 27 PRO A C 4
ATOM 5698 O O . PRO A 1 27 ? 0.441 -1.634 -29.416 1.00 1.00 27 PRO A O 4
ATOM 5709 N N . SER A 1 28 ? 0.115 -2.063 -31.713 1.00 1.00 28 SER A N 4
ATOM 5710 C CA . SER A 1 28 ? 1.390 -1.484 -32.202 1.00 1.00 28 SER A CA 4
ATOM 5711 C C . SER A 1 28 ? 1.516 0.038 -31.916 1.00 1.00 28 SER A C 4
ATOM 5712 O O . SER A 1 28 ? 2.603 0.523 -31.635 1.00 1.00 28 SER A O 4
ATOM 5720 N N . GLU A 1 29 ? 0.292 0.729 -31.943 1.00 1.00 29 GLU A N 4
ATOM 5721 C CA . GLU A 1 29 ? 0.140 2.159 -31.608 1.00 1.00 29 GLU A CA 4
ATOM 5722 C C . GLU A 1 29 ? 0.260 2.436 -30.073 1.00 1.00 29 GLU A C 4
ATOM 5723 O O . GLU A 1 29 ? 0.960 3.373 -29.685 1.00 1.00 29 GLU A O 4
ATOM 5735 N N . LEU A 1 30 ? -0.294 1.434 -29.257 1.00 1.00 30 LEU A N 4
ATOM 5736 C CA . LEU A 1 30 ? -0.156 1.422 -27.784 1.00 1.00 30 LEU A CA 4
ATOM 5737 C C . LEU A 1 30 ? 1.290 1.089 -27.346 1.00 1.00 30 LEU A C 4
ATOM 5738 O O . LEU A 1 30 ? 1.660 1.214 -26.185 1.00 1.00 30 LEU A O 4
ATOM 5754 N N . ALA A 1 31 ? 2.144 0.808 -28.416 1.00 1.00 31 ALA A N 4
ATOM 5755 C CA . ALA A 1 31 ? 3.557 0.558 -28.267 1.00 1.00 31 ALA A CA 4
ATOM 5756 C C . ALA A 1 31 ? 4.349 1.786 -28.638 1.00 1.00 31 ALA A C 4
ATOM 5757 O O . ALA A 1 31 ? 5.413 2.031 -28.040 1.00 1.00 31 ALA A O 4
ATOM 5764 N N . ARG A 1 32 ? 3.782 2.620 -29.606 1.00 1.00 32 ARG A N 4
ATOM 5765 C CA . ARG A 1 32 ? 4.380 3.904 -30.061 1.00 1.00 32 ARG A CA 4
ATOM 5766 C C . ARG A 1 32 ? 4.416 4.943 -28.929 1.00 1.00 32 ARG A C 4
ATOM 5767 O O . ARG A 1 32 ? 5.463 5.544 -28.669 1.00 1.00 32 ARG A O 4
ATOM 5788 N N . ILE A 1 33 ? 3.261 5.086 -28.196 1.00 1.00 33 ILE A N 4
ATOM 5789 C CA . ILE A 1 33 ? 3.124 5.942 -27.016 1.00 1.00 33 ILE A CA 4
ATOM 5790 C C . ILE A 1 33 ? 3.660 5.152 -25.778 1.00 1.00 33 ILE A C 4
ATOM 5791 O O . ILE A 1 33 ? 2.810 4.670 -24.935 1.00 1.00 33 ILE A O 4
ATOM 5807 N N . LEU A 1 34 ? 4.942 5.104 -25.584 1.00 1.00 34 LEU A N 4
ATOM 5808 C CA . LEU A 1 34 ? 5.567 4.310 -24.483 1.00 1.00 34 LEU A CA 4
ATOM 5809 C C . LEU A 1 34 ? 7.039 4.104 -24.777 1.00 1.00 34 LEU A C 4
ATOM 5810 O O . LEU A 1 34 ? 7.610 4.732 -25.706 1.00 1.00 34 LEU A O 4
ATOM 5826 N N . ASP A 1 35 ? 7.676 3.253 -23.920 1.00 1.00 35 ASP A N 4
ATOM 5827 C CA . ASP A 1 35 ? 9.052 2.815 -24.067 1.00 1.00 35 ASP A CA 4
ATOM 5828 C C . ASP A 1 35 ? 9.050 1.329 -24.443 1.00 1.00 35 ASP A C 4
ATOM 5829 O O . ASP A 1 35 ? 8.336 0.502 -23.789 1.00 1.00 35 ASP A O 4
ATOM 5838 N N . MET A 1 36 ? 9.873 0.982 -25.469 1.00 1.00 36 MET A N 4
ATOM 5839 C CA . MET A 1 36 ? 9.957 -0.409 -25.984 1.00 1.00 36 MET A CA 4
ATOM 5840 C C . MET A 1 36 ? 11.240 -1.093 -25.546 1.00 1.00 36 MET A C 4
ATOM 5841 O O . MET A 1 36 ? 12.349 -0.520 -25.677 1.00 1.00 36 MET A O 4
ATOM 5855 N N . ARG A 1 37 ? 11.068 -2.294 -24.953 1.00 1.00 37 ARG A N 4
ATOM 5856 C CA . ARG A 1 37 ? 12.204 -3.107 -24.456 1.00 1.00 37 ARG A CA 4
ATOM 5857 C C . ARG A 1 37 ? 12.225 -4.506 -25.072 1.00 1.00 37 ARG A C 4
ATOM 5858 O O . ARG A 1 37 ? 13.326 -5.064 -25.269 1.00 1.00 37 ARG A O 4
ATOM 5879 N N . GLY A 1 38 ? 11.004 -5.019 -25.419 1.00 1.00 38 GLY A N 4
ATOM 5880 C CA . GLY A 1 38 ? 10.856 -6.335 -25.992 1.00 1.00 38 GLY A CA 4
ATOM 5881 C C . GLY A 1 38 ? 10.506 -6.306 -27.462 1.00 1.00 38 GLY A C 4
ATOM 5882 O O . GLY A 1 38 ? 10.561 -5.220 -28.111 1.00 1.00 38 GLY A O 4
ATOM 5886 N N . LYS A 1 39 ? 10.172 -7.494 -27.976 1.00 1.00 39 LYS A N 4
ATOM 5887 C CA . LYS A 1 39 ? 9.792 -7.677 -29.400 1.00 1.00 39 LYS A CA 4
ATOM 5888 C C . LYS A 1 39 ? 8.285 -7.936 -29.606 1.00 1.00 39 LYS A C 4
ATOM 5889 O O . LYS A 1 39 ? 7.746 -7.516 -30.653 1.00 1.00 39 LYS A O 4
ATOM 5908 N N . GLY A 1 40 ? 7.629 -8.578 -28.586 1.00 1.00 40 GLY A N 4
ATOM 5909 C CA . GLY A 1 40 ? 6.215 -8.884 -28.661 1.00 1.00 40 GLY A CA 4
ATOM 5910 C C . GLY A 1 40 ? 5.384 -7.980 -27.802 1.00 1.00 40 GLY A C 4
ATOM 5911 O O . GLY A 1 40 ? 5.667 -7.850 -26.603 1.00 1.00 40 GLY A O 4
ATOM 5915 N N . SER A 1 41 ? 4.419 -7.300 -28.452 1.00 1.00 41 SER A N 4
ATOM 5916 C CA . SER A 1 41 ? 3.513 -6.343 -27.771 1.00 1.00 41 SER A CA 4
ATOM 5917 C C . SER A 1 41 ? 2.053 -6.643 -28.026 1.00 1.00 41 SER A C 4
ATOM 5918 O O . SER A 1 41 ? 1.179 -6.257 -27.208 1.00 1.00 41 SER A O 4
ATOM 5926 N N . LYS A 1 42 ? 1.784 -7.426 -29.126 1.00 1.00 42 LYS A N 4
ATOM 5927 C CA . LYS A 1 42 ? 0.419 -7.800 -29.568 1.00 1.00 42 LYS A CA 4
ATOM 5928 C C . LYS A 1 42 ? -0.301 -8.793 -28.634 1.00 1.00 42 LYS A C 4
ATOM 5929 O O . LYS A 1 42 ? -1.398 -8.468 -28.168 1.00 1.00 42 LYS A O 4
ATOM 5948 N N . LYS A 1 43 ? 0.421 -9.908 -28.266 1.00 1.00 43 LYS A N 4
ATOM 5949 C CA . LYS A 1 43 ? -0.095 -10.959 -27.371 1.00 1.00 43 LYS A CA 4
ATOM 5950 C C . LYS A 1 43 ? -0.133 -10.543 -25.905 1.00 1.00 43 LYS A C 4
ATOM 5951 O O . LYS A 1 43 ? -1.056 -10.899 -25.177 1.00 1.00 43 LYS A O 4
ATOM 5970 N N . VAL A 1 44 ? 0.875 -9.694 -25.544 1.00 1.00 44 VAL A N 4
ATOM 5971 C CA . VAL A 1 44 ? 1.041 -9.141 -24.170 1.00 1.00 44 VAL A CA 4
ATOM 5972 C C . VAL A 1 44 ? -0.099 -8.142 -23.829 1.00 1.00 44 VAL A C 4
ATOM 5973 O O . VAL A 1 44 ? -0.624 -8.196 -22.714 1.00 1.00 44 VAL A O 4
ATOM 5986 N N . ILE A 1 45 ? -0.403 -7.273 -24.822 1.00 1.00 45 ILE A N 4
ATOM 5987 C CA . ILE A 1 45 ? -1.499 -6.312 -24.695 1.00 1.00 45 ILE A CA 4
ATOM 5988 C C . ILE A 1 45 ? -2.921 -6.992 -24.812 1.00 1.00 45 ILE A C 4
ATOM 5989 O O . ILE A 1 45 ? -3.912 -6.330 -24.487 1.00 1.00 45 ILE A O 4
ATOM 6005 N N . LEU A 1 46 ? -2.932 -8.162 -25.509 1.00 1.00 46 LEU A N 4
ATOM 6006 C CA . LEU A 1 46 ? -4.137 -8.932 -25.758 1.00 1.00 46 LEU A CA 4
ATOM 6007 C C . LEU A 1 46 ? -4.670 -9.618 -24.475 1.00 1.00 46 LEU A C 4
ATOM 6008 O O . LEU A 1 46 ? -5.879 -9.613 -24.249 1.00 1.00 46 LEU A O 4
ATOM 6024 N N . GLU A 1 47 ? -3.675 -10.115 -23.658 1.00 1.00 47 GLU A N 4
ATOM 6025 C CA . GLU A 1 47 ? -3.958 -10.763 -22.360 1.00 1.00 47 GLU A CA 4
ATOM 6026 C C . GLU A 1 47 ? -4.324 -9.735 -21.275 1.00 1.00 47 GLU A C 4
ATOM 6027 O O . GLU A 1 47 ? -5.085 -10.044 -20.351 1.00 1.00 47 GLU A O 4
ATOM 6039 N N . ASP A 1 48 ? -3.779 -8.468 -21.471 1.00 1.00 48 ASP A N 4
ATOM 6040 C CA . ASP A 1 48 ? -4.103 -7.280 -20.627 1.00 1.00 48 ASP A CA 4
ATOM 6041 C C . ASP A 1 48 ? -5.571 -6.844 -20.781 1.00 1.00 48 ASP A C 4
ATOM 6042 O O . ASP A 1 48 ? -6.223 -6.489 -19.801 1.00 1.00 48 ASP A O 4
ATOM 6051 N N . LEU A 1 49 ? -6.112 -7.063 -22.044 1.00 1.00 49 LEU A N 4
ATOM 6052 C CA . LEU A 1 49 ? -7.531 -6.826 -22.386 1.00 1.00 49 LEU A CA 4
ATOM 6053 C C . LEU A 1 49 ? -8.477 -7.794 -21.682 1.00 1.00 49 LEU A C 4
ATOM 6054 O O . LEU A 1 49 ? -9.560 -7.406 -21.295 1.00 1.00 49 LEU A O 4
ATOM 6070 N N . LYS A 1 50 ? -7.972 -9.060 -21.495 1.00 1.00 50 LYS A N 4
ATOM 6071 C CA . LYS A 1 50 ? -8.695 -10.167 -20.814 1.00 1.00 50 LYS A CA 4
ATOM 6072 C C . LYS A 1 50 ? -8.980 -9.878 -19.330 1.00 1.00 50 LYS A C 4
ATOM 6073 O O . LYS A 1 50 ? -10.101 -10.064 -18.866 1.00 1.00 50 LYS A O 4
ATOM 6092 N N . VAL A 1 51 ? -7.979 -9.221 -18.680 1.00 1.00 51 VAL A N 4
ATOM 6093 C CA . VAL A 1 51 ? -8.028 -8.812 -17.263 1.00 1.00 51 VAL A CA 4
ATOM 6094 C C . VAL A 1 51 ? -8.871 -7.543 -17.068 1.00 1.00 51 VAL A C 4
ATOM 6095 O O . VAL A 1 51 ? -9.732 -7.550 -16.181 1.00 1.00 51 VAL A O 4
ATOM 6108 N N . ILE A 1 52 ? -8.643 -6.544 -17.973 1.00 1.00 52 ILE A N 4
ATOM 6109 C CA . ILE A 1 52 ? -9.355 -5.258 -17.952 1.00 1.00 52 ILE A CA 4
ATOM 6110 C C . ILE A 1 52 ? -10.872 -5.417 -18.228 1.00 1.00 52 ILE A C 4
ATOM 6111 O O . ILE A 1 52 ? -11.652 -4.668 -17.636 1.00 1.00 52 ILE A O 4
ATOM 6127 N N . SER A 1 53 ? -11.181 -6.328 -19.192 1.00 1.00 53 SER A N 4
ATOM 6128 C CA . SER A 1 53 ? -12.588 -6.628 -19.593 1.00 1.00 53 SER A CA 4
ATOM 6129 C C . SER A 1 53 ? -13.468 -7.138 -18.421 1.00 1.00 53 SER A C 4
ATOM 6130 O O . SER A 1 53 ? -14.657 -6.801 -18.346 1.00 1.00 53 SER A O 4
ATOM 6138 N N . LYS A 1 54 ? -12.772 -7.835 -17.429 1.00 1.00 54 LYS A N 4
ATOM 6139 C CA . LYS A 1 54 ? -13.409 -8.361 -16.211 1.00 1.00 54 LYS A CA 4
ATOM 6140 C C . LYS A 1 54 ? -13.788 -7.268 -15.202 1.00 1.00 54 LYS A C 4
ATOM 6141 O O . LYS A 1 54 ? -14.839 -7.342 -14.569 1.00 1.00 54 LYS A O 4
ATOM 6160 N N . ILE A 1 55 ? -12.931 -6.214 -15.174 1.00 1.00 55 ILE A N 4
ATOM 6161 C CA . ILE A 1 55 ? -13.095 -5.051 -14.280 1.00 1.00 55 ILE A CA 4
ATOM 6162 C C . ILE A 1 55 ? -13.999 -4.009 -14.894 1.00 1.00 55 ILE A C 4
ATOM 6163 O O . ILE A 1 55 ? -14.833 -3.445 -14.172 1.00 1.00 55 ILE A O 4
ATOM 6179 N N . ALA A 1 56 ? -13.842 -3.800 -16.263 1.00 1.00 56 ALA A N 4
ATOM 6180 C CA . ALA A 1 56 ? -14.660 -2.847 -17.024 1.00 1.00 56 ALA A CA 4
ATOM 6181 C C . ALA A 1 56 ? -16.203 -3.151 -16.991 1.00 1.00 56 ALA A C 4
ATOM 6182 O O . ALA A 1 56 ? -16.988 -2.291 -17.295 1.00 1.00 56 ALA A O 4
ATOM 6189 N N . LYS A 1 57 ? -16.504 -4.485 -16.762 1.00 1.00 57 LYS A N 4
ATOM 6190 C CA . LYS A 1 57 ? -17.897 -5.002 -16.696 1.00 1.00 57 LYS A CA 4
ATOM 6191 C C . LYS A 1 57 ? -18.521 -4.911 -15.250 1.00 1.00 57 LYS A C 4
ATOM 6192 O O . LYS A 1 57 ? -19.731 -4.661 -15.135 1.00 1.00 57 LYS A O 4
ATOM 6211 N N . ARG A 1 58 ? -17.631 -5.123 -14.270 1.00 1.00 58 ARG A N 4
ATOM 6212 C CA . ARG A 1 58 ? -17.954 -4.881 -12.809 1.00 1.00 58 ARG A CA 4
ATOM 6213 C C . ARG A 1 58 ? -18.062 -3.345 -12.520 1.00 1.00 58 ARG A C 4
ATOM 6214 O O . ARG A 1 58 ? -18.746 -2.919 -11.597 1.00 1.00 58 ARG A O 4
ATOM 6235 N N . GLU A 1 59 ? -17.428 -2.551 -13.470 1.00 1.00 59 GLU A N 4
ATOM 6236 C CA . GLU A 1 59 ? -17.463 -1.082 -13.443 1.00 1.00 59 GLU A CA 4
ATOM 6237 C C . GLU A 1 59 ? -18.656 -0.489 -14.231 1.00 1.00 59 GLU A C 4
ATOM 6238 O O . GLU A 1 59 ? -18.788 0.755 -14.357 1.00 1.00 59 GLU A O 4
ATOM 6250 N N . GLY A 1 60 ? -19.560 -1.425 -14.719 1.00 1.00 60 GLY A N 4
ATOM 6251 C CA . GLY A 1 60 ? -20.752 -1.038 -15.495 1.00 1.00 60 GLY A CA 4
ATOM 6252 C C . GLY A 1 60 ? -20.462 -0.343 -16.815 1.00 1.00 60 GLY A C 4
ATOM 6253 O O . GLY A 1 60 ? -21.136 0.646 -17.130 1.00 1.00 60 GLY A O 4
ATOM 6257 N N . MET A 1 61 ? -19.300 -0.717 -17.453 1.00 1.00 61 MET A N 4
ATOM 6258 C CA . MET A 1 61 ? -18.848 -0.128 -18.702 1.00 1.00 61 MET A CA 4
ATOM 6259 C C . MET A 1 61 ? -18.864 -1.192 -19.797 1.00 1.00 61 MET A C 4
ATOM 6260 O O . MET A 1 61 ? -18.579 -2.384 -19.541 1.00 1.00 61 MET A O 4
ATOM 6274 N N . VAL A 1 62 ? -19.134 -0.732 -21.017 1.00 1.00 62 VAL A N 4
ATOM 6275 C CA . VAL A 1 62 ? -19.238 -1.603 -22.190 1.00 1.00 62 VAL A CA 4
ATOM 6276 C C . VAL A 1 62 ? -18.119 -1.333 -23.180 1.00 1.00 62 VAL A C 4
ATOM 6277 O O . VAL A 1 62 ? -17.943 -0.165 -23.613 1.00 1.00 62 VAL A O 4
ATOM 6290 N N . LEU A 1 63 ? -17.378 -2.410 -23.515 1.00 1.00 63 LEU A N 4
ATOM 6291 C CA . LEU A 1 63 ? -16.295 -2.333 -24.509 1.00 1.00 63 LEU A CA 4
ATOM 6292 C C . LEU A 1 63 ? -16.769 -2.908 -25.848 1.00 1.00 63 LEU A C 4
ATOM 6293 O O . LEU A 1 63 ? -17.347 -4.030 -25.881 1.00 1.00 63 LEU A O 4
ATOM 6309 N N . LEU A 1 64 ? -16.639 -2.073 -26.901 1.00 1.00 64 LEU A N 4
ATOM 6310 C CA . LEU A 1 64 ? -17.039 -2.473 -28.272 1.00 1.00 64 LEU A CA 4
ATOM 6311 C C . LEU A 1 64 ? -15.824 -2.737 -29.145 1.00 1.00 64 LEU A C 4
ATOM 6312 O O . LEU A 1 64 ? -14.863 -1.920 -29.165 1.00 1.00 64 LEU A O 4
ATOM 6328 N N . ILE A 1 65 ? -15.858 -3.899 -29.825 1.00 1.00 65 ILE A N 4
ATOM 6329 C CA . ILE A 1 65 ? -14.745 -4.334 -30.696 1.00 1.00 65 ILE A CA 4
ATOM 6330 C C . ILE A 1 65 ? -15.247 -4.346 -32.138 1.00 1.00 65 ILE A C 4
ATOM 6331 O O . ILE A 1 65 ? -16.331 -4.904 -32.416 1.00 1.00 65 ILE A O 4
ATOM 6347 N N . LYS A 1 66 ? -14.405 -3.727 -33.039 1.00 1.00 66 LYS A N 4
ATOM 6348 C CA . LYS A 1 66 ? -14.689 -3.659 -34.451 1.00 1.00 66 LYS A CA 4
ATOM 6349 C C . LYS A 1 66 ? -14.316 -4.985 -35.150 1.00 1.00 66 LYS A C 4
ATOM 6350 O O . LYS A 1 66 ? -13.236 -5.575 -34.873 1.00 1.00 66 LYS A O 4
ATOM 6369 N N . PRO A 1 67 ? -15.243 -5.535 -36.062 1.00 1.00 67 PRO A N 4
ATOM 6370 C CA . PRO A 1 67 ? -14.998 -6.812 -36.761 1.00 1.00 67 PRO A CA 4
ATOM 6371 C C . PRO A 1 67 ? -13.868 -6.840 -37.804 1.00 1.00 67 PRO A C 4
ATOM 6372 O O . PRO A 1 67 ? -13.756 -5.984 -38.733 1.00 1.00 67 PRO A O 4
ATOM 6383 N N . ALA A 1 68 ? -12.963 -7.824 -37.522 1.00 1.00 68 ALA A N 4
ATOM 6384 C CA . ALA A 1 68 ? -11.811 -8.122 -38.396 1.00 1.00 68 ALA A CA 4
ATOM 6385 C C . ALA A 1 68 ? -12.296 -8.739 -39.706 1.00 1.00 68 ALA A C 4
ATOM 6386 O O . ALA A 1 68 ? -13.259 -9.542 -39.721 1.00 1.00 68 ALA A O 4
ATOM 6393 N N . GLN A 1 69 ? -11.657 -8.342 -40.794 1.00 1.00 69 GLN A N 4
ATOM 6394 C CA . GLN A 1 69 ? -12.065 -8.745 -42.140 1.00 1.00 69 GLN A CA 4
ATOM 6395 C C . GLN A 1 69 ? -10.844 -9.070 -43.023 1.00 1.00 69 GLN A C 4
ATOM 6396 O O . GLN A 1 69 ? -9.751 -8.531 -42.773 1.00 1.00 69 GLN A O 4
ATOM 6410 N N . CYS A 1 70 ? -11.122 -9.844 -44.099 1.00 1.00 70 CYS A N 4
ATOM 6411 C CA . CYS A 1 70 ? -10.127 -10.128 -45.154 1.00 1.00 70 CYS A CA 4
ATOM 6412 C C . CYS A 1 70 ? -10.245 -9.010 -46.199 1.00 1.00 70 CYS A C 4
ATOM 6413 O O . CYS A 1 70 ? -11.368 -8.758 -46.744 1.00 1.00 70 CYS A O 4
ATOM 6421 N N . ARG A 1 71 ? -9.108 -8.323 -46.456 1.00 1.00 71 ARG A N 4
ATOM 6422 C CA . ARG A 1 71 ? -9.060 -7.179 -47.391 1.00 1.00 71 ARG A CA 4
ATOM 6423 C C . ARG A 1 71 ? -8.758 -7.551 -48.853 1.00 1.00 71 ARG A C 4
ATOM 6424 O O . ARG A 1 71 ? -8.932 -6.699 -49.765 1.00 1.00 71 ARG A O 4
ATOM 6445 N N . LYS A 1 72 ? -8.445 -8.856 -49.080 1.00 1.00 72 LYS A N 4
ATOM 6446 C CA . LYS A 1 72 ? -8.096 -9.390 -50.403 1.00 1.00 72 LYS A CA 4
ATOM 6447 C C . LYS A 1 72 ? -9.286 -9.970 -51.175 1.00 1.00 72 LYS A C 4
ATOM 6448 O O . LYS A 1 72 ? -9.513 -9.576 -52.332 1.00 1.00 72 LYS A O 4
ATOM 6467 N N . CYS A 1 73 ? -10.088 -10.796 -50.447 1.00 1.00 73 CYS A N 4
ATOM 6468 C CA . CYS A 1 73 ? -11.272 -11.433 -51.032 1.00 1.00 73 CYS A CA 4
ATOM 6469 C C . CYS A 1 73 ? -12.565 -10.672 -50.755 1.00 1.00 73 CYS A C 4
ATOM 6470 O O . CYS A 1 73 ? -13.574 -10.854 -51.479 1.00 1.00 73 CYS A O 4
ATOM 6478 N N . GLY A 1 74 ? -12.515 -9.795 -49.682 1.00 1.00 74 GLY A N 4
ATOM 6479 C CA . GLY A 1 74 ? -13.679 -9.028 -49.264 1.00 1.00 74 GLY A CA 4
ATOM 6480 C C . GLY A 1 74 ? -14.461 -9.676 -48.164 1.00 1.00 74 GLY A C 4
ATOM 6481 O O . GLY A 1 74 ? -15.281 -9.003 -47.528 1.00 1.00 74 GLY A O 4
ATOM 6485 N N . PHE A 1 75 ? -14.210 -11.044 -47.975 1.00 1.00 75 PHE A N 4
ATOM 6486 C CA . PHE A 1 75 ? -14.846 -11.850 -46.930 1.00 1.00 75 PHE A CA 4
ATOM 6487 C C . PHE A 1 75 ? -14.636 -11.236 -45.520 1.00 1.00 75 PHE A C 4
ATOM 6488 O O . PHE A 1 75 ? -13.527 -10.791 -45.198 1.00 1.00 75 PHE A O 4
ATOM 6505 N N . VAL A 1 76 ? -15.722 -11.203 -44.778 1.00 1.00 76 VAL A N 4
ATOM 6506 C CA . VAL A 1 76 ? -15.764 -10.571 -43.464 1.00 1.00 76 VAL A CA 4
ATOM 6507 C C . VAL A 1 76 ? -15.817 -11.595 -42.365 1.00 1.00 76 VAL A C 4
ATOM 6508 O O . VAL A 1 76 ? -16.646 -12.548 -42.432 1.00 1.00 76 VAL A O 4
ATOM 6521 N N . PHE A 1 77 ? -14.893 -11.439 -41.414 1.00 1.00 77 PHE A N 4
ATOM 6522 C CA . PHE A 1 77 ? -14.841 -12.348 -40.260 1.00 1.00 77 PHE A CA 4
ATOM 6523 C C . PHE A 1 77 ? -15.494 -11.740 -39.050 1.00 1.00 77 PHE A C 4
ATOM 6524 O O . PHE A 1 77 ? -15.550 -10.493 -38.934 1.00 1.00 77 PHE A O 4
ATOM 6541 N N . LYS A 1 78 ? -16.031 -12.627 -38.175 1.00 1.00 78 LYS A N 4
ATOM 6542 C CA . LYS A 1 78 ? -16.660 -12.193 -36.897 1.00 1.00 78 LYS A CA 4
ATOM 6543 C C . LYS A 1 78 ? -15.601 -11.541 -35.984 1.00 1.00 78 LYS A C 4
ATOM 6544 O O . LYS A 1 78 ? -14.384 -11.904 -36.101 1.00 1.00 78 LYS A O 4
ATOM 6563 N N . ALA A 1 79 ? -16.046 -10.552 -35.136 1.00 1.00 79 ALA A N 4
ATOM 6564 C CA . ALA A 1 79 ? -15.153 -9.797 -34.216 1.00 1.00 79 ALA A CA 4
ATOM 6565 C C . ALA A 1 79 ? -14.493 -10.746 -33.201 1.00 1.00 79 ALA A C 4
ATOM 6566 O O . ALA A 1 79 ? -15.175 -11.615 -32.593 1.00 1.00 79 ALA A O 4
ATOM 6573 N N . GLU A 1 80 ? -13.135 -10.649 -33.140 1.00 1.00 80 GLU A N 4
ATOM 6574 C CA . GLU A 1 80 ? -12.287 -11.556 -32.365 1.00 1.00 80 GLU A CA 4
ATOM 6575 C C . GLU A 1 80 ? -11.189 -10.773 -31.624 1.00 1.00 80 GLU A C 4
ATOM 6576 O O . GLU A 1 80 ? -11.148 -9.539 -31.680 1.00 1.00 80 GLU A O 4
ATOM 6588 N N . ILE A 1 81 ? -10.532 -11.520 -30.722 1.00 1.00 81 ILE A N 4
ATOM 6589 C CA . ILE A 1 81 ? -9.431 -10.982 -29.906 1.00 1.00 81 ILE A CA 4
ATOM 6590 C C . ILE A 1 81 ? -8.060 -11.474 -30.491 1.00 1.00 81 ILE A C 4
ATOM 6591 O O . ILE A 1 81 ? -7.317 -10.655 -31.065 1.00 1.00 81 ILE A O 4
ATOM 6607 N N . ASN A 1 82 ? -7.701 -12.756 -30.118 1.00 1.00 82 ASN A N 4
ATOM 6608 C CA . ASN A 1 82 ? -6.500 -13.447 -30.666 1.00 1.00 82 ASN A CA 4
ATOM 6609 C C . ASN A 1 82 ? -6.702 -13.580 -32.205 1.00 1.00 82 ASN A C 4
ATOM 6610 O O . ASN A 1 82 ? -7.883 -13.740 -32.671 1.00 1.00 82 ASN A O 4
ATOM 6621 N N . ILE A 1 83 ? -5.596 -13.515 -32.947 1.00 1.00 83 ILE A N 4
ATOM 6622 C CA . ILE A 1 83 ? -5.609 -13.529 -34.393 1.00 1.00 83 ILE A CA 4
ATOM 6623 C C . ILE A 1 83 ? -5.141 -14.904 -34.921 1.00 1.00 83 ILE A C 4
ATOM 6624 O O . ILE A 1 83 ? -4.112 -15.401 -34.477 1.00 1.00 83 ILE A O 4
ATOM 6640 N N . PRO A 1 84 ? -5.886 -15.480 -35.980 1.00 1.00 84 PRO A N 4
ATOM 6641 C CA . PRO A 1 84 ? -5.446 -16.711 -36.670 1.00 1.00 84 PRO A CA 4
ATOM 6642 C C . PRO A 1 84 ? -4.255 -16.504 -37.650 1.00 1.00 84 PRO A C 4
ATOM 6643 O O . PRO A 1 84 ? -4.067 -15.379 -38.203 1.00 1.00 84 PRO A O 4
ATOM 6654 N N . SER A 1 85 ? -3.484 -17.598 -37.823 1.00 1.00 85 SER A N 4
ATOM 6655 C CA . SER A 1 85 ? -2.333 -17.634 -38.746 1.00 1.00 85 SER A CA 4
ATOM 6656 C C . SER A 1 85 ? -2.759 -17.981 -40.190 1.00 1.00 85 SER A C 4
ATOM 6657 O O . SER A 1 85 ? -2.060 -17.613 -41.153 1.00 1.00 85 SER A O 4
ATOM 6665 N N . ARG A 1 86 ? -3.929 -18.700 -40.309 1.00 1.00 86 ARG A N 4
ATOM 6666 C CA . ARG A 1 86 ? -4.500 -19.103 -41.581 1.00 1.00 86 ARG A CA 4
ATOM 6667 C C . ARG A 1 86 ? -5.996 -19.029 -41.523 1.00 1.00 86 ARG A C 4
ATOM 6668 O O . ARG A 1 86 ? -6.624 -19.438 -40.506 1.00 1.00 86 ARG A O 4
ATOM 6689 N N . CYS A 1 87 ? -6.609 -18.616 -42.693 1.00 1.00 87 CYS A N 4
ATOM 6690 C CA . CYS A 1 87 ? -8.056 -18.568 -42.859 1.00 1.00 87 CYS A CA 4
ATOM 6691 C C . CYS A 1 87 ? -8.600 -19.970 -43.235 1.00 1.00 87 CYS A C 4
ATOM 6692 O O . CYS A 1 87 ? -7.875 -20.716 -43.954 1.00 1.00 87 CYS A O 4
ATOM 6700 N N . PRO A 1 88 ? -9.825 -20.414 -42.696 1.00 1.00 88 PRO A N 4
ATOM 6701 C CA . PRO A 1 88 ? -10.414 -21.729 -43.077 1.00 1.00 88 PRO A CA 4
ATOM 6702 C C . PRO A 1 88 ? -11.023 -21.847 -44.525 1.00 1.00 88 PRO A C 4
ATOM 6703 O O . PRO A 1 88 ? -11.264 -22.969 -44.996 1.00 1.00 88 PRO A O 4
ATOM 6714 N N . LYS A 1 89 ? -11.198 -20.662 -45.196 1.00 1.00 89 LYS A N 4
ATOM 6715 C CA . LYS A 1 89 ? -11.802 -20.608 -46.500 1.00 1.00 89 LYS A CA 4
ATOM 6716 C C . LYS A 1 89 ? -10.791 -20.623 -47.640 1.00 1.00 89 LYS A C 4
ATOM 6717 O O . LYS A 1 89 ? -10.547 -21.712 -48.216 1.00 1.00 89 LYS A O 4
ATOM 6736 N N . CYS A 1 90 ? -10.079 -19.465 -47.804 1.00 1.00 90 CYS A N 4
ATOM 6737 C CA . CYS A 1 90 ? -9.194 -19.259 -48.901 1.00 1.00 90 CYS A CA 4
ATOM 6738 C C . CYS A 1 90 ? -7.856 -18.693 -48.489 1.00 1.00 90 CYS A C 4
ATOM 6739 O O . CYS A 1 90 ? -7.028 -19.429 -47.940 1.00 1.00 90 CYS A O 4
ATOM 6747 N N . LYS A 1 91 ? -7.691 -17.360 -48.769 1.00 1.00 91 LYS A N 4
ATOM 6748 C CA . LYS A 1 91 ? -6.453 -16.645 -48.596 1.00 1.00 91 LYS A CA 4
ATOM 6749 C C . LYS A 1 91 ? -6.242 -16.182 -47.159 1.00 1.00 91 LYS A C 4
ATOM 6750 O O . LYS A 1 91 ? -7.194 -16.164 -46.354 1.00 1.00 91 LYS A O 4
ATOM 6769 N N . SER A 1 92 ? -4.954 -15.825 -46.842 1.00 1.00 92 SER A N 4
ATOM 6770 C CA . SER A 1 92 ? -4.558 -15.455 -45.482 1.00 1.00 92 SER A CA 4
ATOM 6771 C C . SER A 1 92 ? -3.241 -14.742 -45.447 1.00 1.00 92 SER A C 4
ATOM 6772 O O . SER A 1 92 ? -2.140 -15.343 -45.225 1.00 1.00 92 SER A O 4
ATOM 6780 N N . GLU A 1 93 ? -3.302 -13.424 -45.748 1.00 1.00 93 GLU A N 4
ATOM 6781 C CA . GLU A 1 93 ? -2.105 -12.543 -45.677 1.00 1.00 93 GLU A CA 4
ATOM 6782 C C . GLU A 1 93 ? -2.500 -11.134 -45.235 1.00 1.00 93 GLU A C 4
ATOM 6783 O O . GLU A 1 93 ? -1.905 -10.619 -44.264 1.00 1.00 93 GLU A O 4
ATOM 6795 N N . TRP A 1 94 ? -3.488 -10.546 -45.967 1.00 1.00 94 TRP A N 4
ATOM 6796 C CA . TRP A 1 94 ? -3.974 -9.194 -45.720 1.00 1.00 94 TRP A CA 4
ATOM 6797 C C . TRP A 1 94 ? -5.308 -9.175 -44.987 1.00 1.00 94 TRP A C 4
ATOM 6798 O O . TRP A 1 94 ? -6.391 -9.338 -45.593 1.00 1.00 94 TRP A O 4
ATOM 6819 N N . ILE A 1 95 ? -5.204 -9.054 -43.668 1.00 1.00 95 ILE A N 4
ATOM 6820 C CA . ILE A 1 95 ? -6.382 -9.017 -42.781 1.00 1.00 95 ILE A CA 4
ATOM 6821 C C . ILE A 1 95 ? -6.330 -7.767 -41.924 1.00 1.00 95 ILE A C 4
ATOM 6822 O O . ILE A 1 95 ? -5.221 -7.357 -41.496 1.00 1.00 95 ILE A O 4
ATOM 6838 N N . GLU A 1 96 ? -7.536 -7.226 -41.605 1.00 1.00 96 GLU A N 4
ATOM 6839 C CA . GLU A 1 96 ? -7.650 -6.034 -40.748 1.00 1.00 96 GLU A CA 4
ATOM 6840 C C . GLU A 1 96 ? -7.765 -6.438 -39.271 1.00 1.00 96 GLU A C 4
ATOM 6841 O O . GLU A 1 96 ? -8.507 -7.385 -38.948 1.00 1.00 96 GLU A O 4
ATOM 6853 N N . GLU A 1 97 ? -6.934 -5.767 -38.415 1.00 1.00 97 GLU A N 4
ATOM 6854 C CA . GLU A 1 97 ? -6.931 -6.014 -36.982 1.00 1.00 97 GLU A CA 4
ATOM 6855 C C . GLU A 1 97 ? -8.050 -5.210 -36.289 1.00 1.00 97 GLU A C 4
ATOM 6856 O O . GLU A 1 97 ? -8.352 -4.070 -36.719 1.00 1.00 97 GLU A O 4
ATOM 6868 N N . PRO A 1 98 ? -8.740 -5.796 -35.202 1.00 1.00 98 PRO A N 4
ATOM 6869 C CA . PRO A 1 98 ? -9.816 -5.097 -34.474 1.00 1.00 98 PRO A CA 4
ATOM 6870 C C . PRO A 1 98 ? -9.385 -3.848 -33.678 1.00 1.00 98 PRO A C 4
ATOM 6871 O O . PRO A 1 98 ? -8.175 -3.646 -33.366 1.00 1.00 98 PRO A O 4
ATOM 6882 N N . ARG A 1 99 ? -10.410 -2.975 -33.428 1.00 1.00 99 ARG A N 4
ATOM 6883 C CA . ARG A 1 99 ? -10.230 -1.742 -32.679 1.00 1.00 99 ARG A CA 4
ATOM 6884 C C . ARG A 1 99 ? -10.904 -1.859 -31.323 1.00 1.00 99 ARG A C 4
ATOM 6885 O O . ARG A 1 99 ? -12.037 -2.406 -31.212 1.00 1.00 99 ARG A O 4
ATOM 6906 N N . PHE A 1 100 ? -10.183 -1.350 -30.296 1.00 1.00 100 PHE A N 4
ATOM 6907 C CA . PHE A 1 100 ? -10.662 -1.395 -28.904 1.00 1.00 100 PHE A CA 4
ATOM 6908 C C . PHE A 1 100 ? -10.921 -0.021 -28.389 1.00 1.00 100 PHE A C 4
ATOM 6909 O O . PHE A 1 100 ? -10.060 0.883 -28.536 1.00 1.00 100 PHE A O 4
ATOM 6926 N N . LYS A 1 101 ? -12.158 0.172 -27.876 1.00 1.00 101 LYS A N 4
ATOM 6927 C CA . LYS A 1 101 ? -12.591 1.482 -27.336 1.00 1.00 101 LYS A CA 4
ATOM 6928 C C . LYS A 1 101 ? -13.443 1.300 -26.095 1.00 1.00 101 LYS A C 4
ATOM 6929 O O . LYS A 1 101 ? -14.102 0.243 -25.935 1.00 1.00 101 LYS A O 4
ATOM 6948 N N . LEU A 1 102 ? -13.452 2.352 -25.226 1.00 1.00 102 LEU A N 4
ATOM 6949 C CA . LEU A 1 102 ? -14.246 2.360 -23.996 1.00 1.00 102 LEU A CA 4
ATOM 6950 C C . LEU A 1 102 ? -15.254 3.478 -24.049 1.00 1.00 102 LEU A C 4
ATOM 6951 O O . LEU A 1 102 ? -14.904 4.651 -24.369 1.00 1.00 102 LEU A O 4
ATOM 6967 N N . GLU A 1 103 ? -16.528 3.111 -23.777 1.00 1.00 103 GLU A N 4
ATOM 6968 C CA . GLU A 1 103 ? -17.627 4.079 -23.772 1.00 1.00 103 GLU A CA 4
ATOM 6969 C C . GLU A 1 103 ? -18.265 4.118 -22.402 1.00 1.00 103 GLU A C 4
ATOM 6970 O O . GLU A 1 103 ? -18.529 3.053 -21.786 1.00 1.00 103 GLU A O 4
ATOM 6982 N N . ARG A 1 104 ? -18.553 5.374 -21.938 1.00 1.00 104 ARG A N 4
ATOM 6983 C CA . ARG A 1 104 ? -19.227 5.603 -20.622 1.00 1.00 104 ARG A CA 4
ATOM 6984 C C . ARG A 1 104 ? -20.747 5.322 -20.747 1.00 1.00 104 ARG A C 4
ATOM 6985 O O . ARG A 1 104 ? -21.310 5.556 -21.847 1.00 1.00 104 ARG A O 4
ATOM 7006 N N . LYS A 1 105 ? -21.439 4.782 -19.600 1.00 1.00 105 LYS A N 4
ATOM 7007 C CA . LYS A 1 105 ? -22.967 4.493 -19.490 1.00 1.00 105 LYS A CA 4
ATOM 7008 C C . LYS A 1 105 ? -23.673 5.481 -18.425 1.00 1.00 105 LYS A C 4
ATOM 7009 O O . LYS A 1 105 ? -23.361 5.443 -17.191 1.00 1.00 105 LYS A O 4
ATOM 7029 N N . ALA A 1 1 ? 12.688 15.576 -16.386 1.00 1.00 1 ALA A N 5
ATOM 7030 C CA . ALA A 1 1 ? 12.825 16.645 -15.351 1.00 1.00 1 ALA A CA 5
ATOM 7031 C C . ALA A 1 1 ? 11.580 16.751 -14.460 1.00 1.00 1 ALA A C 5
ATOM 7032 O O . ALA A 1 1 ? 11.721 17.001 -13.248 1.00 1.00 1 ALA A O 5
ATOM 7041 N N . HIS A 1 2 ? 10.373 16.581 -15.074 1.00 1.00 2 HIS A N 5
ATOM 7042 C CA . HIS A 1 2 ? 9.095 16.629 -14.359 1.00 1.00 2 HIS A CA 5
ATOM 7043 C C . HIS A 1 2 ? 8.443 15.251 -14.224 1.00 1.00 2 HIS A C 5
ATOM 7044 O O . HIS A 1 2 ? 7.766 14.997 -13.212 1.00 1.00 2 HIS A O 5
ATOM 7059 N N . HIS A 1 3 ? 8.677 14.381 -15.249 1.00 1.00 3 HIS A N 5
ATOM 7060 C CA . HIS A 1 3 ? 8.136 13.033 -15.289 1.00 1.00 3 HIS A CA 5
ATOM 7061 C C . HIS A 1 3 ? 9.240 11.998 -15.168 1.00 1.00 3 HIS A C 5
ATOM 7062 O O . HIS A 1 3 ? 10.315 12.133 -15.811 1.00 1.00 3 HIS A O 5
ATOM 7077 N N . HIS A 1 4 ? 8.975 10.981 -14.312 1.00 1.00 4 HIS A N 5
ATOM 7078 C CA . HIS A 1 4 ? 9.917 9.875 -14.073 1.00 1.00 4 HIS A CA 5
ATOM 7079 C C . HIS A 1 4 ? 9.336 8.555 -14.560 1.00 1.00 4 HIS A C 5
ATOM 7080 O O . HIS A 1 4 ? 8.111 8.315 -14.428 1.00 1.00 4 HIS A O 5
ATOM 7095 N N . HIS A 1 5 ? 10.238 7.692 -15.107 1.00 1.00 5 HIS A N 5
ATOM 7096 C CA . HIS A 1 5 ? 9.862 6.364 -15.626 1.00 1.00 5 HIS A CA 5
ATOM 7097 C C . HIS A 1 5 ? 10.220 5.266 -14.615 1.00 1.00 5 HIS A C 5
ATOM 7098 O O . HIS A 1 5 ? 11.349 5.263 -14.062 1.00 1.00 5 HIS A O 5
ATOM 7113 N N . HIS A 1 6 ? 9.225 4.394 -14.328 1.00 1.00 6 HIS A N 5
ATOM 7114 C CA . HIS A 1 6 ? 9.403 3.287 -13.370 1.00 1.00 6 HIS A CA 5
ATOM 7115 C C . HIS A 1 6 ? 9.291 1.938 -14.058 1.00 1.00 6 HIS A C 5
ATOM 7116 O O . HIS A 1 6 ? 8.506 1.785 -15.020 1.00 1.00 6 HIS A O 5
ATOM 7131 N N . HIS A 1 7 ? 10.073 0.944 -13.542 1.00 1.00 7 HIS A N 5
ATOM 7132 C CA . HIS A 1 7 ? 10.056 -0.419 -14.089 1.00 1.00 7 HIS A CA 5
ATOM 7133 C C . HIS A 1 7 ? 9.112 -1.329 -13.287 1.00 1.00 7 HIS A C 5
ATOM 7134 O O . HIS A 1 7 ? 9.160 -1.324 -12.029 1.00 1.00 7 HIS A O 5
ATOM 7149 N N . GLY A 1 8 ? 8.241 -2.029 -14.019 1.00 1.00 8 GLY A N 5
ATOM 7150 C CA . GLY A 1 8 ? 7.281 -2.916 -13.393 1.00 1.00 8 GLY A CA 5
ATOM 7151 C C . GLY A 1 8 ? 6.263 -3.421 -14.351 1.00 1.00 8 GLY A C 5
ATOM 7152 O O . GLY A 1 8 ? 6.043 -2.814 -15.430 1.00 1.00 8 GLY A O 5
ATOM 7156 N N . SER A 1 9 ? 5.617 -4.546 -13.970 1.00 1.00 9 SER A N 5
ATOM 7157 C CA . SER A 1 9 ? 4.542 -5.168 -14.790 1.00 1.00 9 SER A CA 5
ATOM 7158 C C . SER A 1 9 ? 3.146 -4.558 -14.543 1.00 1.00 9 SER A C 5
ATOM 7159 O O . SER A 1 9 ? 2.293 -4.565 -15.452 1.00 1.00 9 SER A O 5
ATOM 7167 N N . ALA A 1 10 ? 2.973 -3.951 -13.320 1.00 1.00 10 ALA A N 5
ATOM 7168 C CA . ALA A 1 10 ? 1.722 -3.290 -12.910 1.00 1.00 10 ALA A CA 5
ATOM 7169 C C . ALA A 1 10 ? 1.513 -1.902 -13.552 1.00 1.00 10 ALA A C 5
ATOM 7170 O O . ALA A 1 10 ? 0.368 -1.490 -13.784 1.00 1.00 10 ALA A O 5
ATOM 7177 N N . THR A 1 11 ? 2.650 -1.254 -13.927 1.00 1.00 11 THR A N 5
ATOM 7178 C CA . THR A 1 11 ? 2.669 0.092 -14.570 1.00 1.00 11 THR A CA 5
ATOM 7179 C C . THR A 1 11 ? 2.388 0.045 -16.078 1.00 1.00 11 THR A C 5
ATOM 7180 O O . THR A 1 11 ? 1.660 0.896 -16.590 1.00 1.00 11 THR A O 5
ATOM 7191 N N . ARG A 1 12 ? 2.962 -1.055 -16.710 1.00 1.00 12 ARG A N 5
ATOM 7192 C CA . ARG A 1 12 ? 2.766 -1.305 -18.169 1.00 1.00 12 ARG A CA 5
ATOM 7193 C C . ARG A 1 12 ? 1.297 -1.551 -18.529 1.00 1.00 12 ARG A C 5
ATOM 7194 O O . ARG A 1 12 ? 0.790 -0.955 -19.483 1.00 1.00 12 ARG A O 5
ATOM 7215 N N . ARG A 1 13 ? 0.593 -2.296 -17.596 1.00 1.00 13 ARG A N 5
ATOM 7216 C CA . ARG A 1 13 ? -0.847 -2.557 -17.690 1.00 1.00 13 ARG A CA 5
ATOM 7217 C C . ARG A 1 13 ? -1.694 -1.299 -17.429 1.00 1.00 13 ARG A C 5
ATOM 7218 O O . ARG A 1 13 ? -2.669 -1.070 -18.147 1.00 1.00 13 ARG A O 5
ATOM 7239 N N . GLU A 1 14 ? -1.182 -0.465 -16.458 1.00 1.00 14 GLU A N 5
ATOM 7240 C CA . GLU A 1 14 ? -1.792 0.835 -16.115 1.00 1.00 14 GLU A CA 5
ATOM 7241 C C . GLU A 1 14 ? -1.713 1.839 -17.279 1.00 1.00 14 GLU A C 5
ATOM 7242 O O . GLU A 1 14 ? -2.666 2.581 -17.508 1.00 1.00 14 GLU A O 5
ATOM 7254 N N . LYS A 1 15 ? -0.581 1.756 -18.066 1.00 1.00 15 LYS A N 5
ATOM 7255 C CA . LYS A 1 15 ? -0.336 2.596 -19.252 1.00 1.00 15 LYS A CA 5
ATOM 7256 C C . LYS A 1 15 ? -1.299 2.298 -20.405 1.00 1.00 15 LYS A C 5
ATOM 7257 O O . LYS A 1 15 ? -1.675 3.213 -21.155 1.00 1.00 15 LYS A O 5
ATOM 7276 N N . ILE A 1 16 ? -1.742 1.002 -20.484 1.00 1.00 16 ILE A N 5
ATOM 7277 C CA . ILE A 1 16 ? -2.721 0.546 -21.490 1.00 1.00 16 ILE A CA 5
ATOM 7278 C C . ILE A 1 16 ? -4.109 1.189 -21.260 1.00 1.00 16 ILE A C 5
ATOM 7279 O O . ILE A 1 16 ? -4.693 1.697 -22.186 1.00 1.00 16 ILE A O 5
ATOM 7295 N N . ILE A 1 17 ? -4.561 1.139 -20.018 1.00 1.00 17 ILE A N 5
ATOM 7296 C CA . ILE A 1 17 ? -5.860 1.689 -19.589 1.00 1.00 17 ILE A CA 5
ATOM 7297 C C . ILE A 1 17 ? -5.865 3.254 -19.435 1.00 1.00 17 ILE A C 5
ATOM 7298 O O . ILE A 1 17 ? -6.825 3.835 -18.919 1.00 1.00 17 ILE A O 5
ATOM 7314 N N . GLU A 1 18 ? -4.656 3.851 -19.703 1.00 1.00 18 GLU A N 5
ATOM 7315 C CA . GLU A 1 18 ? -4.433 5.288 -19.551 1.00 1.00 18 GLU A CA 5
ATOM 7316 C C . GLU A 1 18 ? -4.439 6.051 -20.885 1.00 1.00 18 GLU A C 5
ATOM 7317 O O . GLU A 1 18 ? -4.991 7.167 -20.929 1.00 1.00 18 GLU A O 5
ATOM 7329 N N . LEU A 1 19 ? -3.771 5.469 -21.922 1.00 1.00 19 LEU A N 5
ATOM 7330 C CA . LEU A 1 19 ? -3.688 6.079 -23.248 1.00 1.00 19 LEU A CA 5
ATOM 7331 C C . LEU A 1 19 ? -4.841 5.684 -24.173 1.00 1.00 19 LEU A C 5
ATOM 7332 O O . LEU A 1 19 ? -5.246 6.487 -25.038 1.00 1.00 19 LEU A O 5
ATOM 7348 N N . LEU A 1 20 ? -5.440 4.464 -23.897 1.00 1.00 20 LEU A N 5
ATOM 7349 C CA . LEU A 1 20 ? -6.528 3.882 -24.696 1.00 1.00 20 LEU A CA 5
ATOM 7350 C C . LEU A 1 20 ? -7.903 4.492 -24.406 1.00 1.00 20 LEU A C 5
ATOM 7351 O O . LEU A 1 20 ? -8.857 4.304 -25.203 1.00 1.00 20 LEU A O 5
ATOM 7367 N N . LEU A 1 21 ? -7.994 5.357 -23.296 1.00 1.00 21 LEU A N 5
ATOM 7368 C CA . LEU A 1 21 ? -9.212 6.051 -22.890 1.00 1.00 21 LEU A CA 5
ATOM 7369 C C . LEU A 1 21 ? -9.376 7.408 -23.608 1.00 1.00 21 LEU A C 5
ATOM 7370 O O . LEU A 1 21 ? -10.456 8.023 -23.556 1.00 1.00 21 LEU A O 5
ATOM 7386 N N . GLU A 1 22 ? -8.266 7.844 -24.291 1.00 1.00 22 GLU A N 5
ATOM 7387 C CA . GLU A 1 22 ? -8.236 9.088 -25.052 1.00 1.00 22 GLU A CA 5
ATOM 7388 C C . GLU A 1 22 ? -8.320 8.867 -26.578 1.00 1.00 22 GLU A C 5
ATOM 7389 O O . GLU A 1 22 ? -8.800 9.776 -27.289 1.00 1.00 22 GLU A O 5
ATOM 7401 N N . GLY A 1 23 ? -7.871 7.679 -27.044 1.00 1.00 23 GLY A N 5
ATOM 7402 C CA . GLY A 1 23 ? -7.906 7.350 -28.445 1.00 1.00 23 GLY A CA 5
ATOM 7403 C C . GLY A 1 23 ? -7.795 5.886 -28.678 1.00 1.00 23 GLY A C 5
ATOM 7404 O O . GLY A 1 23 ? -8.005 5.063 -27.749 1.00 1.00 23 GLY A O 5
ATOM 7408 N N . ASP A 1 24 ? -7.509 5.527 -29.929 1.00 1.00 24 ASP A N 5
ATOM 7409 C CA . ASP A 1 24 ? -7.365 4.124 -30.339 1.00 1.00 24 ASP A CA 5
ATOM 7410 C C . ASP A 1 24 ? -5.991 3.885 -30.902 1.00 1.00 24 ASP A C 5
ATOM 7411 O O . ASP A 1 24 ? -5.510 4.681 -31.761 1.00 1.00 24 ASP A O 5
ATOM 7420 N N . TYR A 1 25 ? -5.365 2.795 -30.459 1.00 1.00 25 TYR A N 5
ATOM 7421 C CA . TYR A 1 25 ? -4.042 2.422 -30.933 1.00 1.00 25 TYR A CA 5
ATOM 7422 C C . TYR A 1 25 ? -3.970 0.961 -31.095 1.00 1.00 25 TYR A C 5
ATOM 7423 O O . TYR A 1 25 ? -4.530 0.194 -30.266 1.00 1.00 25 TYR A O 5
ATOM 7441 N N . SER A 1 26 ? -3.249 0.540 -32.149 1.00 1.00 26 SER A N 5
ATOM 7442 C CA . SER A 1 26 ? -3.050 -0.849 -32.469 1.00 1.00 26 SER A CA 5
ATOM 7443 C C . SER A 1 26 ? -1.980 -1.478 -31.533 1.00 1.00 26 SER A C 5
ATOM 7444 O O . SER A 1 26 ? -1.262 -0.707 -30.871 1.00 1.00 26 SER A O 5
ATOM 7452 N N . PRO A 1 27 ? -1.906 -2.883 -31.352 1.00 1.00 27 PRO A N 5
ATOM 7453 C CA . PRO A 1 27 ? -0.872 -3.541 -30.510 1.00 1.00 27 PRO A CA 5
ATOM 7454 C C . PRO A 1 27 ? 0.603 -3.126 -30.802 1.00 1.00 27 PRO A C 5
ATOM 7455 O O . PRO A 1 27 ? 1.359 -2.825 -29.856 1.00 1.00 27 PRO A O 5
ATOM 7466 N N . SER A 1 28 ? 0.953 -3.085 -32.152 1.00 1.00 28 SER A N 5
ATOM 7467 C CA . SER A 1 28 ? 2.263 -2.594 -32.635 1.00 1.00 28 SER A CA 5
ATOM 7468 C C . SER A 1 28 ? 2.516 -1.107 -32.274 1.00 1.00 28 SER A C 5
ATOM 7469 O O . SER A 1 28 ? 3.643 -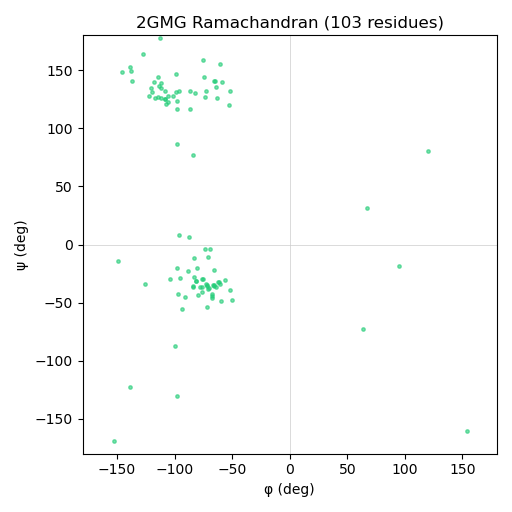0.729 -31.974 1.00 1.00 28 SER A O 5
ATOM 7477 N N . GLU A 1 29 ? 1.359 -0.321 -32.220 1.00 1.00 29 GLU A N 5
ATOM 7478 C CA . GLU A 1 29 ? 1.341 1.096 -31.820 1.00 1.00 29 GLU A CA 5
ATOM 7479 C C . GLU A 1 29 ? 1.520 1.288 -30.286 1.00 1.00 29 GLU A C 5
ATOM 7480 O O . GLU A 1 29 ? 2.310 2.140 -29.871 1.00 1.00 29 GLU A O 5
ATOM 7492 N N . LEU A 1 30 ? 0.895 0.316 -29.493 1.00 1.00 30 LEU A N 5
ATOM 7493 C CA . LEU A 1 30 ? 1.072 0.233 -28.032 1.00 1.00 30 LEU A CA 5
ATOM 7494 C C . LEU A 1 30 ? 2.489 -0.254 -27.655 1.00 1.00 30 LEU A C 5
ATOM 7495 O O . LEU A 1 30 ? 2.885 -0.248 -26.499 1.00 1.00 30 LEU A O 5
ATOM 7511 N N . ALA A 1 31 ? 3.289 -0.550 -28.749 1.00 1.00 31 ALA A N 5
ATOM 7512 C CA . ALA A 1 31 ? 4.679 -0.929 -28.642 1.00 1.00 31 ALA A CA 5
ATOM 7513 C C . ALA A 1 31 ? 5.573 0.231 -29.018 1.00 1.00 31 ALA A C 5
ATOM 7514 O O . ALA A 1 31 ? 6.678 0.354 -28.465 1.00 1.00 31 ALA A O 5
ATOM 7521 N N . ARG A 1 32 ? 5.048 1.135 -29.935 1.00 1.00 32 ARG A N 5
ATOM 7522 C CA . ARG A 1 32 ? 5.746 2.377 -30.366 1.00 1.00 32 ARG A CA 5
ATOM 7523 C C . ARG A 1 32 ? 5.912 3.358 -29.192 1.00 1.00 32 ARG A C 5
ATOM 7524 O O . ARG A 1 32 ? 7.003 3.885 -28.968 1.00 1.00 32 ARG A O 5
ATOM 7545 N N . ILE A 1 33 ? 4.806 3.542 -28.401 1.00 1.00 33 ILE A N 5
ATOM 7546 C CA . ILE A 1 33 ? 4.789 4.334 -27.165 1.00 1.00 33 ILE A CA 5
ATOM 7547 C C . ILE A 1 33 ? 5.303 3.436 -25.975 1.00 1.00 33 ILE A C 5
ATOM 7548 O O . ILE A 1 33 ? 4.469 2.827 -25.221 1.00 1.00 33 ILE A O 5
ATOM 7564 N N . LEU A 1 34 ? 6.577 3.360 -25.801 1.00 1.00 34 LEU A N 5
ATOM 7565 C CA . LEU A 1 34 ? 7.163 2.512 -24.746 1.00 1.00 34 LEU A CA 5
ATOM 7566 C C . LEU A 1 34 ? 8.561 2.790 -24.517 1.00 1.00 34 LEU A C 5
ATOM 7567 O O . LEU A 1 34 ? 9.081 2.495 -23.406 1.00 1.00 34 LEU A O 5
ATOM 7583 N N . ASP A 1 35 ? 9.263 3.406 -25.572 1.00 1.00 35 ASP A N 5
ATOM 7584 C CA . ASP A 1 35 ? 10.758 3.685 -25.567 1.00 1.00 35 ASP A CA 5
ATOM 7585 C C . ASP A 1 35 ? 11.600 2.363 -25.400 1.00 1.00 35 ASP A C 5
ATOM 7586 O O . ASP A 1 35 ? 12.660 2.343 -24.744 1.00 1.00 35 ASP A O 5
ATOM 7595 N N . MET A 1 36 ? 11.007 1.225 -25.901 1.00 1.00 36 MET A N 5
ATOM 7596 C CA . MET A 1 36 ? 11.609 -0.099 -25.769 1.00 1.00 36 MET A CA 5
ATOM 7597 C C . MET A 1 36 ? 11.647 -0.807 -27.097 1.00 1.00 36 MET A C 5
ATOM 7598 O O . MET A 1 36 ? 10.696 -0.694 -27.905 1.00 1.00 36 MET A O 5
ATOM 7612 N N . ARG A 1 37 ? 12.760 -1.554 -27.318 1.00 1.00 37 ARG A N 5
ATOM 7613 C CA . ARG A 1 37 ? 12.957 -2.327 -28.556 1.00 1.00 37 ARG A CA 5
ATOM 7614 C C . ARG A 1 37 ? 12.884 -3.827 -28.256 1.00 1.00 37 ARG A C 5
ATOM 7615 O O . ARG A 1 37 ? 13.478 -4.296 -27.250 1.00 1.00 37 ARG A O 5
ATOM 7636 N N . GLY A 1 38 ? 12.139 -4.546 -29.106 1.00 1.00 38 GLY A N 5
ATOM 7637 C CA . GLY A 1 38 ? 11.977 -5.983 -28.944 1.00 1.00 38 GLY A CA 5
ATOM 7638 C C . GLY A 1 38 ? 10.930 -6.554 -29.853 1.00 1.00 38 GLY A C 5
ATOM 7639 O O . GLY A 1 38 ? 10.103 -5.792 -30.420 1.00 1.00 38 GLY A O 5
ATOM 7643 N N . LYS A 1 39 ? 10.951 -7.900 -29.978 1.00 1.00 39 LYS A N 5
ATOM 7644 C CA . LYS A 1 39 ? 9.992 -8.637 -30.835 1.00 1.00 39 LYS A CA 5
ATOM 7645 C C . LYS A 1 39 ? 8.991 -9.418 -29.981 1.00 1.00 39 LYS A C 5
ATOM 7646 O O . LYS A 1 39 ? 9.394 -10.103 -29.005 1.00 1.00 39 LYS A O 5
ATOM 7665 N N . GLY A 1 40 ? 7.686 -9.268 -30.323 1.00 1.00 40 GLY A N 5
ATOM 7666 C CA . GLY A 1 40 ? 6.630 -9.966 -29.584 1.00 1.00 40 GLY A CA 5
ATOM 7667 C C . GLY A 1 40 ? 5.846 -9.052 -28.698 1.00 1.00 40 GLY A C 5
ATOM 7668 O O . GLY A 1 40 ? 6.202 -8.871 -27.510 1.00 1.00 40 GLY A O 5
ATOM 7672 N N . SER A 1 41 ? 4.821 -8.444 -29.284 1.00 1.00 41 SER A N 5
ATOM 7673 C CA . SER A 1 41 ? 3.944 -7.465 -28.590 1.00 1.00 41 SER A CA 5
ATOM 7674 C C . SER A 1 41 ? 2.472 -7.685 -28.884 1.00 1.00 41 SER A C 5
ATOM 7675 O O . SER A 1 41 ? 1.602 -7.269 -28.081 1.00 1.00 41 SER A O 5
ATOM 7683 N N . LYS A 1 42 ? 2.198 -8.418 -30.012 1.00 1.00 42 LYS A N 5
ATOM 7684 C CA . LYS A 1 42 ? 0.834 -8.675 -30.512 1.00 1.00 42 LYS A CA 5
ATOM 7685 C C . LYS A 1 42 ? 0.015 -9.654 -29.642 1.00 1.00 42 LYS A C 5
ATOM 7686 O O . LYS A 1 42 ? -1.012 -9.232 -29.099 1.00 1.00 42 LYS A O 5
ATOM 7705 N N . LYS A 1 43 ? 0.595 -10.867 -29.390 1.00 1.00 43 LYS A N 5
ATOM 7706 C CA . LYS A 1 43 ? -0.049 -11.926 -28.594 1.00 1.00 43 LYS A CA 5
ATOM 7707 C C . LYS A 1 43 ? -0.044 -11.656 -27.087 1.00 1.00 43 LYS A C 5
ATOM 7708 O O . LYS A 1 43 ? -0.988 -11.996 -26.388 1.00 1.00 43 LYS A O 5
ATOM 7727 N N . VAL A 1 44 ? 1.038 -10.970 -26.663 1.00 1.00 44 VAL A N 5
ATOM 7728 C CA . VAL A 1 44 ? 1.273 -10.576 -25.247 1.00 1.00 44 VAL A CA 5
ATOM 7729 C C . VAL A 1 44 ? 0.263 -9.518 -24.761 1.00 1.00 44 VAL A C 5
ATOM 7730 O O . VAL A 1 44 ? -0.224 -9.613 -23.637 1.00 1.00 44 VAL A O 5
ATOM 7743 N N . ILE A 1 45 ? -0.063 -8.576 -25.690 1.00 1.00 45 ILE A N 5
ATOM 7744 C CA . ILE A 1 45 ? -1.067 -7.540 -25.424 1.00 1.00 45 ILE A CA 5
ATOM 7745 C C . ILE A 1 45 ? -2.546 -8.093 -25.458 1.00 1.00 45 ILE A C 5
ATOM 7746 O O . ILE A 1 45 ? -3.447 -7.387 -24.999 1.00 1.00 45 ILE A O 5
ATOM 7762 N N . LEU A 1 46 ? -2.708 -9.202 -26.207 1.00 1.00 46 LEU A N 5
ATOM 7763 C CA . LEU A 1 46 ? -3.988 -9.861 -26.400 1.00 1.00 46 LEU A CA 5
ATOM 7764 C C . LEU A 1 46 ? -4.458 -10.608 -25.154 1.00 1.00 46 LEU A C 5
ATOM 7765 O O . LEU A 1 46 ? -5.650 -10.593 -24.842 1.00 1.00 46 LEU A O 5
ATOM 7781 N N . GLU A 1 47 ? -3.444 -11.217 -24.459 1.00 1.00 47 GLU A N 5
ATOM 7782 C CA . GLU A 1 47 ? -3.660 -11.934 -23.188 1.00 1.00 47 GLU A CA 5
ATOM 7783 C C . GLU A 1 47 ? -3.841 -10.953 -22.016 1.00 1.00 47 GLU A C 5
ATOM 7784 O O . GLU A 1 47 ? -4.545 -11.257 -21.044 1.00 1.00 47 GLU A O 5
ATOM 7796 N N . ASP A 1 48 ? -3.206 -9.729 -22.177 1.00 1.00 48 ASP A N 5
ATOM 7797 C CA . ASP A 1 48 ? -3.353 -8.582 -21.234 1.00 1.00 48 ASP A CA 5
ATOM 7798 C C . ASP A 1 48 ? -4.777 -7.999 -21.249 1.00 1.00 48 ASP A C 5
ATOM 7799 O O . ASP A 1 48 ? -5.307 -7.645 -20.206 1.00 1.00 48 ASP A O 5
ATOM 7808 N N . LEU A 1 49 ? -5.433 -8.102 -22.464 1.00 1.00 49 LEU A N 5
ATOM 7809 C CA . LEU A 1 49 ? -6.846 -7.714 -22.671 1.00 1.00 49 LEU A CA 5
ATOM 7810 C C . LEU A 1 49 ? -7.822 -8.624 -21.928 1.00 1.00 49 LEU A C 5
ATOM 7811 O O . LEU A 1 49 ? -8.836 -8.157 -21.427 1.00 1.00 49 LEU A O 5
ATOM 7827 N N . LYS A 1 50 ? -7.419 -9.932 -21.831 1.00 1.00 50 LYS A N 5
ATOM 7828 C CA . LYS A 1 50 ? -8.187 -10.990 -21.135 1.00 1.00 50 LYS A CA 5
ATOM 7829 C C . LYS A 1 50 ? -8.322 -10.739 -19.623 1.00 1.00 50 LYS A C 5
ATOM 7830 O O . LYS A 1 50 ? -9.408 -10.878 -19.064 1.00 1.00 50 LYS A O 5
ATOM 7849 N N . VAL A 1 51 ? -7.232 -10.182 -19.035 1.00 1.00 51 VAL A N 5
ATOM 7850 C CA . VAL A 1 51 ? -7.138 -9.840 -17.603 1.00 1.00 51 VAL A CA 5
ATOM 7851 C C . VAL A 1 51 ? -7.922 -8.560 -17.279 1.00 1.00 51 VAL A C 5
ATOM 7852 O O . VAL A 1 51 ? -8.721 -8.577 -16.344 1.00 1.00 51 VAL A O 5
ATOM 7865 N N . ILE A 1 52 ? -7.757 -7.545 -18.150 1.00 1.00 52 ILE A N 5
ATOM 7866 C CA . ILE A 1 52 ? -8.398 -6.230 -17.991 1.00 1.00 52 ILE A CA 5
ATOM 7867 C C . ILE A 1 52 ? -9.897 -6.258 -18.226 1.00 1.00 52 ILE A C 5
ATOM 7868 O O . ILE A 1 52 ? -10.590 -5.482 -17.576 1.00 1.00 52 ILE A O 5
ATOM 7884 N N . SER A 1 53 ? -10.308 -7.135 -19.149 1.00 1.00 53 SER A N 5
ATOM 7885 C CA . SER A 1 53 ? -11.741 -7.326 -19.481 1.00 1.00 53 SER A CA 5
ATOM 7886 C C . SER A 1 53 ? -12.593 -7.825 -18.283 1.00 1.00 53 SER A C 5
ATOM 7887 O O . SER A 1 53 ? -13.749 -7.409 -18.130 1.00 1.00 53 SER A O 5
ATOM 7895 N N . LYS A 1 54 ? -11.910 -8.617 -17.372 1.00 1.00 54 LYS A N 5
ATOM 7896 C CA . LYS A 1 54 ? -12.535 -9.160 -16.154 1.00 1.00 54 LYS A CA 5
ATOM 7897 C C . LYS A 1 54 ? -12.784 -8.097 -15.080 1.00 1.00 54 LYS A C 5
ATOM 7898 O O . LYS A 1 54 ? -13.797 -8.134 -14.386 1.00 1.00 54 LYS A O 5
ATOM 7917 N N . ILE A 1 55 ? -11.858 -7.108 -15.046 1.00 1.00 55 ILE A N 5
ATOM 7918 C CA . ILE A 1 55 ? -11.899 -5.988 -14.091 1.00 1.00 55 ILE A CA 5
ATOM 7919 C C . ILE A 1 55 ? -12.755 -4.853 -14.605 1.00 1.00 55 ILE A C 5
ATOM 7920 O O . ILE A 1 55 ? -13.522 -4.281 -13.823 1.00 1.00 55 ILE A O 5
ATOM 7936 N N . ALA A 1 56 ? -12.643 -4.579 -15.961 1.00 1.00 56 ALA A N 5
ATOM 7937 C CA . ALA A 1 56 ? -13.417 -3.520 -16.624 1.00 1.00 56 ALA A CA 5
ATOM 7938 C C . ALA A 1 56 ? -14.972 -3.707 -16.527 1.00 1.00 56 ALA A C 5
ATOM 7939 O O . ALA A 1 56 ? -15.697 -2.769 -16.717 1.00 1.00 56 ALA A O 5
ATOM 7946 N N . LYS A 1 57 ? -15.373 -5.012 -16.332 1.00 1.00 57 LYS A N 5
ATOM 7947 C CA . LYS A 1 57 ? -16.797 -5.412 -16.227 1.00 1.00 57 LYS A CA 5
ATOM 7948 C C . LYS A 1 57 ? -17.339 -5.368 -14.752 1.00 1.00 57 LYS A C 5
ATOM 7949 O O . LYS A 1 57 ? -18.515 -5.034 -14.553 1.00 1.00 57 LYS A O 5
ATOM 7968 N N . ARG A 1 58 ? -16.429 -5.705 -13.839 1.00 1.00 58 ARG A N 5
ATOM 7969 C CA . ARG A 1 58 ? -16.666 -5.531 -12.353 1.00 1.00 58 ARG A CA 5
ATOM 7970 C C . ARG A 1 58 ? -16.615 -4.020 -11.968 1.00 1.00 58 ARG A C 5
ATOM 7971 O O . ARG A 1 58 ? -17.180 -3.599 -10.966 1.00 1.00 58 ARG A O 5
ATOM 7992 N N . GLU A 1 59 ? -15.974 -3.223 -12.898 1.00 1.00 59 GLU A N 5
ATOM 7993 C CA . GLU A 1 59 ? -15.878 -1.762 -12.772 1.00 1.00 59 GLU A CA 5
ATOM 7994 C C . GLU A 1 59 ? -17.051 -1.025 -13.453 1.00 1.00 59 GLU A C 5
ATOM 7995 O O . GLU A 1 59 ? -17.088 0.229 -13.498 1.00 1.00 59 GLU A O 5
ATOM 8007 N N . GLY A 1 60 ? -18.050 -1.846 -13.950 1.00 1.00 60 GLY A N 5
ATOM 8008 C CA . GLY A 1 60 ? -19.235 -1.308 -14.637 1.00 1.00 60 GLY A CA 5
ATOM 8009 C C . GLY A 1 60 ? -18.936 -0.560 -15.929 1.00 1.00 60 GLY A C 5
ATOM 8010 O O . GLY A 1 60 ? -19.528 0.499 -16.161 1.00 1.00 60 GLY A O 5
ATOM 8014 N N . MET A 1 61 ? -17.846 -0.994 -16.643 1.00 1.00 61 MET A N 5
ATOM 8015 C CA . MET A 1 61 ? -17.413 -0.382 -17.885 1.00 1.00 61 MET A CA 5
ATOM 8016 C C . MET A 1 61 ? -17.560 -1.388 -19.030 1.00 1.00 61 MET A C 5
ATOM 8017 O O . MET A 1 61 ? -17.389 -2.611 -18.845 1.00 1.00 61 MET A O 5
ATOM 8031 N N . VAL A 1 62 ? -17.833 -0.850 -20.216 1.00 1.00 62 VAL A N 5
ATOM 8032 C CA . VAL A 1 62 ? -18.053 -1.655 -21.415 1.00 1.00 62 VAL A CA 5
ATOM 8033 C C . VAL A 1 62 ? -16.972 -1.402 -22.453 1.00 1.00 62 VAL A C 5
ATOM 8034 O O . VAL A 1 62 ? -16.748 -0.230 -22.844 1.00 1.00 62 VAL A O 5
ATOM 8047 N N . LEU A 1 63 ? -16.321 -2.497 -22.882 1.00 1.00 63 LEU A N 5
ATOM 8048 C CA . LEU A 1 63 ? -15.301 -2.430 -23.932 1.00 1.00 63 LEU A CA 5
ATOM 8049 C C . LEU A 1 63 ? -15.893 -2.850 -25.277 1.00 1.00 63 LEU A C 5
ATOM 8050 O O . LEU A 1 63 ? -16.585 -3.899 -25.359 1.00 1.00 63 LEU A O 5
ATOM 8066 N N . LEU A 1 64 ? -15.723 -1.965 -26.285 1.00 1.00 64 LEU A N 5
ATOM 8067 C CA . LEU A 1 64 ? -16.239 -2.225 -27.644 1.00 1.00 64 LEU A CA 5
ATOM 8068 C C . LEU A 1 64 ? -15.103 -2.455 -28.624 1.00 1.00 64 LEU A C 5
ATOM 8069 O O . LEU A 1 64 ? -14.135 -1.654 -28.680 1.00 1.00 64 LEU A O 5
ATOM 8085 N N . ILE A 1 65 ? -15.221 -3.559 -29.378 1.00 1.00 65 ILE A N 5
ATOM 8086 C CA . ILE A 1 65 ? -14.198 -3.946 -30.371 1.00 1.00 65 ILE A CA 5
ATOM 8087 C C . ILE A 1 65 ? -14.791 -3.788 -31.770 1.00 1.00 65 ILE A C 5
ATOM 8088 O O . ILE A 1 65 ? -15.925 -4.244 -32.022 1.00 1.00 65 ILE A O 5
ATOM 8104 N N . LYS A 1 66 ? -13.969 -3.163 -32.674 1.00 1.00 66 LYS A N 5
ATOM 8105 C CA . LYS A 1 66 ? -14.348 -2.957 -34.053 1.00 1.00 66 LYS A CA 5
ATOM 8106 C C . LYS A 1 66 ? -14.167 -4.265 -34.871 1.00 1.00 66 LYS A C 5
ATOM 8107 O O . LYS A 1 66 ? -13.123 -4.953 -34.721 1.00 1.00 66 LYS A O 5
ATOM 8126 N N . PRO A 1 67 ? -15.209 -4.668 -35.732 1.00 1.00 67 PRO A N 5
ATOM 8127 C CA . PRO A 1 67 ? -15.128 -5.899 -36.517 1.00 1.00 67 PRO A CA 5
ATOM 8128 C C . PRO A 1 67 ? -14.055 -5.954 -37.633 1.00 1.00 67 PRO A C 5
ATOM 8129 O O . PRO A 1 67 ? -13.975 -5.077 -38.546 1.00 1.00 67 PRO A O 5
ATOM 8140 N N . ALA A 1 68 ? -13.216 -6.994 -37.462 1.00 1.00 68 ALA A N 5
ATOM 8141 C CA . ALA A 1 68 ? -12.155 -7.314 -38.421 1.00 1.00 68 ALA A CA 5
ATOM 8142 C C . ALA A 1 68 ? -12.761 -7.826 -39.726 1.00 1.00 68 ALA A C 5
ATOM 8143 O O . ALA A 1 68 ? -13.764 -8.571 -39.721 1.00 1.00 68 ALA A O 5
ATOM 8150 N N . GLN A 1 69 ? -12.159 -7.415 -40.826 1.00 1.00 69 GLN A N 5
ATOM 8151 C CA . GLN A 1 69 ? -12.681 -7.703 -42.162 1.00 1.00 69 GLN A CA 5
ATOM 8152 C C . GLN A 1 69 ? -11.556 -8.074 -43.136 1.00 1.00 69 GLN A C 5
ATOM 8153 O O . GLN A 1 69 ? -10.411 -7.658 -42.934 1.00 1.00 69 GLN A O 5
ATOM 8167 N N . CYS A 1 70 ? -11.946 -8.787 -44.212 1.00 1.00 70 CYS A N 5
ATOM 8168 C CA . CYS A 1 70 ? -11.033 -9.125 -45.322 1.00 1.00 70 CYS A CA 5
ATOM 8169 C C . CYS A 1 70 ? -11.100 -7.987 -46.337 1.00 1.00 70 CYS A C 5
ATOM 8170 O O . CYS A 1 70 ? -12.214 -7.616 -46.819 1.00 1.00 70 CYS A O 5
ATOM 8178 N N . ARG A 1 71 ? -9.921 -7.397 -46.638 1.00 1.00 71 ARG A N 5
ATOM 8179 C CA . ARG A 1 71 ? -9.820 -6.228 -47.535 1.00 1.00 71 ARG A CA 5
ATOM 8180 C C . ARG A 1 71 ? -9.764 -6.565 -49.036 1.00 1.00 71 ARG A C 5
ATOM 8181 O O . ARG A 1 71 ? -9.978 -5.669 -49.888 1.00 1.00 71 ARG A O 5
ATOM 8202 N N . LYS A 1 72 ? -9.588 -7.877 -49.343 1.00 1.00 72 LYS A N 5
ATOM 8203 C CA . LYS A 1 72 ? -9.456 -8.374 -50.714 1.00 1.00 72 LYS A CA 5
ATOM 8204 C C . LYS A 1 72 ? -10.773 -8.829 -51.350 1.00 1.00 72 LYS A C 5
ATOM 8205 O O . LYS A 1 72 ? -11.123 -8.349 -52.441 1.00 1.00 72 LYS A O 5
ATOM 8224 N N . CYS A 1 73 ? -11.538 -9.642 -50.578 1.00 1.00 73 CYS A N 5
ATOM 8225 C CA . CYS A 1 73 ? -12.814 -10.181 -51.049 1.00 1.00 73 CYS A CA 5
ATOM 8226 C C . CYS A 1 73 ? -14.014 -9.372 -50.591 1.00 1.00 73 CYS A C 5
ATOM 8227 O O . CYS A 1 73 ? -15.110 -9.468 -51.192 1.00 1.00 73 CYS A O 5
ATOM 8235 N N . GLY A 1 74 ? -13.793 -8.541 -49.511 1.00 1.00 74 GLY A N 5
ATOM 8236 C CA . GLY A 1 74 ? -14.855 -7.725 -48.937 1.00 1.00 74 GLY A CA 5
ATOM 8237 C C . GLY A 1 74 ? -15.566 -8.376 -47.786 1.00 1.00 74 GLY A C 5
ATOM 8238 O O . GLY A 1 74 ? -16.298 -7.692 -47.061 1.00 1.00 74 GLY A O 5
ATOM 8242 N N . PHE A 1 75 ? -15.367 -9.751 -47.666 1.00 1.00 75 PHE A N 5
ATOM 8243 C CA . PHE A 1 75 ? -15.954 -10.564 -46.593 1.00 1.00 75 PHE A CA 5
ATOM 8244 C C . PHE A 1 75 ? -15.619 -9.998 -45.192 1.00 1.00 75 PHE A C 5
ATOM 8245 O O . PHE A 1 75 ? -14.475 -9.628 -44.936 1.00 1.00 75 PHE A O 5
ATOM 8262 N N . VAL A 1 76 ? -16.648 -9.924 -44.373 1.00 1.00 76 VAL A N 5
ATOM 8263 C CA . VAL A 1 76 ? -16.557 -9.316 -43.046 1.00 1.00 76 VAL A CA 5
ATOM 8264 C C . VAL A 1 76 ? -16.618 -10.363 -41.963 1.00 1.00 76 VAL A C 5
ATOM 8265 O O . VAL A 1 76 ? -17.514 -11.247 -41.993 1.00 1.00 76 VAL A O 5
ATOM 8278 N N . PHE A 1 77 ? -15.631 -10.301 -41.070 1.00 1.00 77 PHE A N 5
ATOM 8279 C CA . PHE A 1 77 ? -15.563 -11.244 -39.953 1.00 1.00 77 PHE A CA 5
ATOM 8280 C C . PHE A 1 77 ? -16.080 -10.637 -38.675 1.00 1.00 77 PHE A C 5
ATOM 8281 O O . PHE A 1 77 ? -15.962 -9.409 -38.479 1.00 1.00 77 PHE A O 5
ATOM 8298 N N . LYS A 1 78 ? -16.652 -11.511 -37.811 1.00 1.00 78 LYS A N 5
ATOM 8299 C CA . LYS A 1 78 ? -17.172 -11.083 -36.485 1.00 1.00 78 LYS A CA 5
ATOM 8300 C C . LYS A 1 78 ? -16.011 -10.627 -35.577 1.00 1.00 78 LYS A C 5
ATOM 8301 O O . LYS A 1 78 ? -14.866 -11.144 -35.734 1.00 1.00 78 LYS A O 5
ATOM 8320 N N . ALA A 1 79 ? -16.293 -9.644 -34.672 1.00 1.00 79 ALA A N 5
ATOM 8321 C CA . ALA A 1 79 ? -15.275 -9.061 -33.766 1.00 1.00 79 ALA A CA 5
ATOM 8322 C C . ALA A 1 79 ? -14.796 -10.094 -32.728 1.00 1.00 79 ALA A C 5
ATOM 8323 O O . ALA A 1 79 ? -15.617 -10.720 -32.014 1.00 1.00 79 ALA A O 5
ATOM 8330 N N . GLU A 1 80 ? -13.468 -10.345 -32.776 1.00 1.00 80 GLU A N 5
ATOM 8331 C CA . GLU A 1 80 ? -12.816 -11.363 -31.946 1.00 1.00 80 GLU A CA 5
ATOM 8332 C C . GLU A 1 80 ? -11.639 -10.748 -31.160 1.00 1.00 80 GLU A C 5
ATOM 8333 O O . GLU A 1 80 ? -11.445 -9.526 -31.164 1.00 1.00 80 GLU A O 5
ATOM 8345 N N . ILE A 1 81 ? -11.028 -11.608 -30.342 1.00 1.00 81 ILE A N 5
ATOM 8346 C CA . ILE A 1 81 ? -9.880 -11.232 -29.496 1.00 1.00 81 ILE A CA 5
ATOM 8347 C C . ILE A 1 81 ? -8.560 -11.778 -30.133 1.00 1.00 81 ILE A C 5
ATOM 8348 O O . ILE A 1 81 ? -7.848 -11.003 -30.770 1.00 1.00 81 ILE A O 5
ATOM 8364 N N . ASN A 1 82 ? -8.255 -13.096 -29.841 1.00 1.00 82 ASN A N 5
ATOM 8365 C CA . ASN A 1 82 ? -7.114 -13.820 -30.458 1.00 1.00 82 ASN A CA 5
ATOM 8366 C C . ASN A 1 82 ? -7.339 -13.819 -31.999 1.00 1.00 82 ASN A C 5
ATOM 8367 O O . ASN A 1 82 ? -8.519 -13.938 -32.462 1.00 1.00 82 ASN A O 5
ATOM 8378 N N . ILE A 1 83 ? -6.246 -13.673 -32.745 1.00 1.00 83 ILE A N 5
ATOM 8379 C CA . ILE A 1 83 ? -6.279 -13.556 -34.178 1.00 1.00 83 ILE A CA 5
ATOM 8380 C C . ILE A 1 83 ? -5.986 -14.919 -34.913 1.00 1.00 83 ILE A C 5
ATOM 8381 O O . ILE A 1 83 ? -5.063 -15.636 -34.513 1.00 1.00 83 ILE A O 5
ATOM 8397 N N . PRO A 1 84 ? -6.733 -15.206 -36.041 1.00 1.00 84 PRO A N 5
ATOM 8398 C CA . PRO A 1 84 ? -6.379 -16.324 -36.924 1.00 1.00 84 PRO A CA 5
ATOM 8399 C C . PRO A 1 84 ? -5.229 -16.026 -37.934 1.00 1.00 84 PRO A C 5
ATOM 8400 O O . PRO A 1 84 ? -5.026 -14.847 -38.345 1.00 1.00 84 PRO A O 5
ATOM 8411 N N . SER A 1 85 ? -4.514 -17.106 -38.301 1.00 1.00 85 SER A N 5
ATOM 8412 C CA . SER A 1 85 ? -3.463 -17.057 -39.332 1.00 1.00 85 SER A CA 5
ATOM 8413 C C 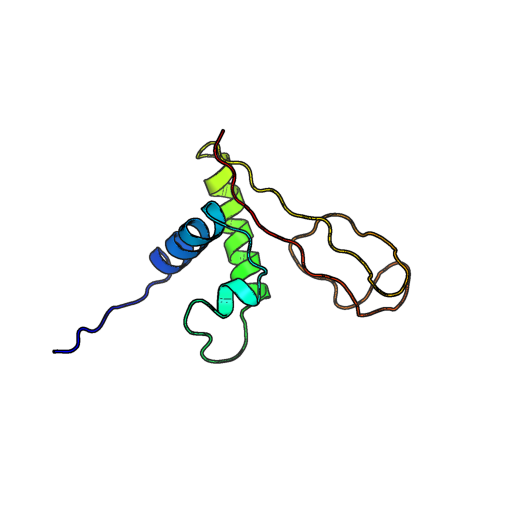. SER A 1 85 ? -4.060 -17.254 -40.740 1.00 1.00 85 SER A C 5
ATOM 8414 O O . SER A 1 85 ? -3.435 -16.909 -41.758 1.00 1.00 85 SER A O 5
ATOM 8422 N N . ARG A 1 86 ? -5.313 -17.801 -40.778 1.00 1.00 86 ARG A N 5
ATOM 8423 C CA . ARG A 1 86 ? -6.057 -18.077 -42.015 1.00 1.00 86 ARG A CA 5
ATOM 8424 C C . ARG A 1 86 ? -7.548 -17.948 -41.769 1.00 1.00 86 ARG A C 5
ATOM 8425 O O . ARG A 1 86 ? -8.049 -18.423 -40.714 1.00 1.00 86 ARG A O 5
ATOM 8446 N N . CYS A 1 87 ? -8.273 -17.470 -42.827 1.00 1.00 87 CYS A N 5
ATOM 8447 C CA . CYS A 1 87 ? -9.728 -17.337 -42.794 1.00 1.00 87 CYS A CA 5
ATOM 8448 C C . CYS A 1 87 ? -10.394 -18.734 -42.935 1.00 1.00 87 CYS A C 5
ATOM 8449 O O . CYS A 1 87 ? -10.005 -19.506 -43.839 1.00 1.00 87 CYS A O 5
ATOM 8457 N N . PRO A 1 88 ? -11.340 -19.150 -41.975 1.00 1.00 88 PRO A N 5
ATOM 8458 C CA . PRO A 1 88 ? -12.020 -20.473 -42.065 1.00 1.00 88 PRO A CA 5
ATOM 8459 C C . PRO A 1 88 ? -13.007 -20.693 -43.264 1.00 1.00 88 PRO A C 5
ATOM 8460 O O . PRO A 1 88 ? -13.240 -21.843 -43.642 1.00 1.00 88 PRO A O 5
ATOM 8471 N N . LYS A 1 89 ? -13.484 -19.571 -43.861 1.00 1.00 89 LYS A N 5
ATOM 8472 C CA . LYS A 1 89 ? -14.421 -19.623 -44.963 1.00 1.00 89 LYS A CA 5
ATOM 8473 C C . LYS A 1 89 ? -13.755 -19.437 -46.310 1.00 1.00 89 LYS A C 5
ATOM 8474 O O . LYS A 1 89 ? -13.612 -20.419 -47.065 1.00 1.00 89 LYS A O 5
ATOM 8493 N N . CYS A 1 90 ? -13.135 -18.235 -46.498 1.00 1.00 90 CYS A N 5
ATOM 8494 C CA . CYS A 1 90 ? -12.560 -17.852 -47.761 1.00 1.00 90 CYS A CA 5
ATOM 8495 C C . CYS A 1 90 ? -11.142 -18.081 -47.849 1.00 1.00 90 CYS A C 5
ATOM 8496 O O . CYS A 1 90 ? -10.649 -18.387 -48.980 1.00 1.00 90 CYS A O 5
ATOM 8504 N N . LYS A 1 91 ? -10.442 -18.212 -46.625 1.00 1.00 91 LYS A N 5
ATOM 8505 C CA . LYS A 1 91 ? -8.961 -18.305 -46.512 1.00 1.00 91 LYS A CA 5
ATOM 8506 C C . LYS A 1 91 ? -8.276 -17.276 -47.467 1.00 1.00 91 LYS A C 5
ATOM 8507 O O . LYS A 1 91 ? -8.730 -17.093 -48.646 1.00 1.00 91 LYS A O 5
ATOM 8526 N N . SER A 1 92 ? -7.138 -16.843 -47.059 1.00 1.00 92 SER A N 5
ATOM 8527 C CA . SER A 1 92 ? -6.328 -15.944 -47.910 1.00 1.00 92 SER A CA 5
ATOM 8528 C C . SER A 1 92 ? -5.119 -15.447 -47.163 1.00 1.00 92 SER A C 5
ATOM 8529 O O . SER A 1 92 ? -4.383 -16.238 -46.550 1.00 1.00 92 SER A O 5
ATOM 8537 N N . GLU A 1 93 ? -4.879 -14.117 -47.314 1.00 1.00 93 GLU A N 5
ATOM 8538 C CA . GLU A 1 93 ? -3.662 -13.454 -46.842 1.00 1.00 93 GLU A CA 5
ATOM 8539 C C . GLU A 1 93 ? -3.909 -12.043 -46.286 1.00 1.00 93 GLU A C 5
ATOM 8540 O O . GLU A 1 93 ? -3.233 -11.672 -45.311 1.00 1.00 93 GLU A O 5
ATOM 8552 N N . TRP A 1 94 ? -4.863 -11.321 -46.924 1.00 1.00 94 TRP A N 5
ATOM 8553 C CA . TRP A 1 94 ? -5.175 -9.934 -46.572 1.00 1.00 94 TRP A CA 5
ATOM 8554 C C . TRP A 1 94 ? -6.318 -9.791 -45.581 1.00 1.00 94 TRP A C 5
ATOM 8555 O O . TRP A 1 94 ? -7.515 -9.852 -45.955 1.00 1.00 94 TRP A O 5
ATOM 8576 N N . ILE A 1 95 ? -5.932 -9.711 -44.292 1.00 1.00 95 ILE A N 5
ATOM 8577 C CA . ILE A 1 95 ? -6.919 -9.562 -43.211 1.00 1.00 95 ILE A CA 5
ATOM 8578 C C . ILE A 1 95 ? -6.609 -8.260 -42.462 1.00 1.00 95 ILE A C 5
ATOM 8579 O O . ILE A 1 95 ? -5.435 -7.957 -42.203 1.00 1.00 95 ILE A O 5
ATOM 8595 N N . GLU A 1 96 ? -7.714 -7.548 -42.102 1.00 1.00 96 GLU A N 5
ATOM 8596 C CA . GLU A 1 96 ? -7.611 -6.301 -41.328 1.00 1.00 96 GLU A CA 5
ATOM 8597 C C . GLU A 1 96 ? -7.743 -6.606 -39.838 1.00 1.00 96 GLU A C 5
ATOM 8598 O O . GLU A 1 96 ? -8.589 -7.447 -39.438 1.00 1.00 96 GLU A O 5
ATOM 8610 N N . GLU A 1 97 ? -6.838 -5.984 -39.022 1.00 1.00 97 GLU A N 5
ATOM 8611 C CA . GLU A 1 97 ? -6.827 -6.176 -37.577 1.00 1.00 97 GLU A CA 5
ATOM 8612 C C . GLU A 1 97 ? -7.892 -5.305 -36.873 1.00 1.00 97 GLU A C 5
ATOM 8613 O O . GLU A 1 97 ? -8.228 -4.208 -37.368 1.00 1.00 97 GLU A O 5
ATOM 8625 N N . PRO A 1 98 ? -8.521 -5.816 -35.720 1.00 1.00 98 PRO A N 5
ATOM 8626 C CA . PRO A 1 98 ? -9.523 -5.046 -34.967 1.00 1.00 98 PRO A CA 5
ATOM 8627 C C . PRO A 1 98 ? -8.970 -3.853 -34.149 1.00 1.00 98 PRO A C 5
ATOM 8628 O O . PRO A 1 98 ? -7.731 -3.718 -33.932 1.00 1.00 98 PRO A O 5
ATOM 8639 N N . ARG A 1 99 ? -9.923 -2.955 -33.776 1.00 1.00 99 ARG A N 5
ATOM 8640 C CA . ARG A 1 99 ? -9.619 -1.777 -32.982 1.00 1.00 99 ARG A CA 5
ATOM 8641 C C . ARG A 1 99 ? -10.263 -1.904 -31.614 1.00 1.00 99 ARG A C 5
ATOM 8642 O O . ARG A 1 99 ? -11.424 -2.374 -31.492 1.00 1.00 99 ARG A O 5
ATOM 8663 N N . PHE A 1 100 ? -9.486 -1.487 -30.592 1.00 1.00 100 PHE A N 5
ATOM 8664 C CA . PHE A 1 100 ? -9.930 -1.550 -29.194 1.00 1.00 100 PHE A CA 5
ATOM 8665 C C . PHE A 1 100 ? -10.120 -0.183 -28.620 1.00 1.00 100 PHE A C 5
ATOM 8666 O O . PHE A 1 100 ? -9.236 0.694 -28.770 1.00 1.00 100 PHE A O 5
ATOM 8683 N N . LYS A 1 101 ? -11.317 0.031 -28.035 1.00 1.00 101 LYS A N 5
ATOM 8684 C CA . LYS A 1 101 ? -11.669 1.331 -27.426 1.00 1.00 101 LYS A CA 5
ATOM 8685 C C . LYS A 1 101 ? -12.383 1.131 -26.108 1.00 1.00 101 LYS A C 5
ATOM 8686 O O . LYS A 1 101 ? -13.114 0.130 -25.937 1.00 1.00 101 LYS A O 5
ATOM 8705 N N . LEU A 1 102 ? -12.208 2.113 -25.176 1.00 1.00 102 LEU A N 5
ATOM 8706 C CA . LEU A 1 102 ? -12.859 2.089 -23.867 1.00 1.00 102 LEU A CA 5
ATOM 8707 C C . LEU A 1 102 ? -13.718 3.315 -23.700 1.00 1.00 102 LEU A C 5
ATOM 8708 O O . LEU A 1 102 ? -13.271 4.459 -23.994 1.00 1.00 102 LEU A O 5
ATOM 8724 N N . GLU A 1 103 ? -14.976 3.081 -23.262 1.00 1.00 103 GLU A N 5
ATOM 8725 C CA . GLU A 1 103 ? -15.930 4.172 -23.027 1.00 1.00 103 GLU A CA 5
ATOM 8726 C C . GLU A 1 103 ? -16.354 4.186 -21.564 1.00 1.00 103 GLU A C 5
ATOM 8727 O O . GLU A 1 103 ? -16.690 3.119 -20.991 1.00 1.00 103 GLU A O 5
ATOM 8739 N N . ARG A 1 104 ? -16.347 5.408 -20.985 1.00 1.00 104 ARG A N 5
ATOM 8740 C CA . ARG A 1 104 ? -16.742 5.597 -19.575 1.00 1.00 104 ARG A CA 5
ATOM 8741 C C . ARG A 1 104 ? -18.182 6.149 -19.471 1.00 1.00 104 ARG A C 5
ATOM 8742 O O . ARG A 1 104 ? -18.473 7.211 -20.075 1.00 1.00 104 ARG A O 5
ATOM 8763 N N . LYS A 1 105 ? -19.134 5.343 -18.746 1.00 1.00 105 LYS A N 5
ATOM 8764 C CA . LYS A 1 105 ? -20.638 5.672 -18.495 1.00 1.00 105 LYS A CA 5
ATOM 8765 C C . LYS A 1 105 ? -20.944 5.940 -16.936 1.00 1.00 105 LYS A C 5
ATOM 8766 O O . LYS A 1 105 ? -20.767 5.025 -16.068 1.00 1.00 105 LYS A O 5
ATOM 8786 N N . ALA A 1 1 ? 2.832 11.629 -10.743 1.00 1.00 1 ALA A N 6
ATOM 8787 C CA . ALA A 1 1 ? 3.499 10.619 -9.882 1.00 1.00 1 ALA A CA 6
ATOM 8788 C C . ALA A 1 1 ? 4.745 11.213 -9.234 1.00 1.00 1 ALA A C 6
ATOM 8789 O O . ALA A 1 1 ? 5.541 11.927 -9.904 1.00 1.00 1 ALA A O 6
ATOM 8798 N N . HIS A 1 2 ? 4.907 10.947 -7.914 1.00 1.00 2 HIS A N 6
ATOM 8799 C CA . HIS A 1 2 ? 6.085 11.421 -7.146 1.00 1.00 2 HIS A CA 6
ATOM 8800 C C . HIS A 1 2 ? 7.053 10.284 -6.800 1.00 1.00 2 HIS A C 6
ATOM 8801 O O . HIS A 1 2 ? 8.276 10.498 -6.864 1.00 1.00 2 HIS A O 6
ATOM 8816 N N . HIS A 1 3 ? 6.476 9.098 -6.438 1.00 1.00 3 HIS A N 6
ATOM 8817 C CA . HIS A 1 3 ? 7.243 7.922 -6.065 1.00 1.00 3 HIS A CA 6
ATOM 8818 C C . HIS A 1 3 ? 6.938 6.776 -6.998 1.00 1.00 3 HIS A C 6
ATOM 8819 O O . HIS A 1 3 ? 5.760 6.339 -7.121 1.00 1.00 3 HIS A O 6
ATOM 8834 N N . HIS A 1 4 ? 8.002 6.317 -7.715 1.00 1.00 4 HIS A N 6
ATOM 8835 C CA . HIS A 1 4 ? 7.894 5.196 -8.676 1.00 1.00 4 HIS A CA 6
ATOM 8836 C C . HIS A 1 4 ? 8.996 4.184 -8.453 1.00 1.00 4 HIS A C 6
ATOM 8837 O O . HIS A 1 4 ? 10.192 4.548 -8.308 1.00 1.00 4 HIS A O 6
ATOM 8852 N N . HIS A 1 5 ? 8.583 2.891 -8.385 1.00 1.00 5 HIS A N 6
ATOM 8853 C CA . HIS A 1 5 ? 9.511 1.770 -8.176 1.00 1.00 5 HIS A CA 6
ATOM 8854 C C . HIS A 1 5 ? 9.362 0.827 -9.281 1.00 1.00 5 HIS A C 6
ATOM 8855 O O . HIS A 1 5 ? 8.205 0.466 -9.675 1.00 1.00 5 HIS A O 6
ATOM 8870 N N . HIS A 1 6 ? 10.548 0.367 -9.880 1.00 1.00 6 HIS A N 6
ATOM 8871 C CA . HIS A 1 6 ? 10.601 -0.648 -11.029 1.00 1.00 6 HIS A CA 6
ATOM 8872 C C . HIS A 1 6 ? 9.922 -0.104 -12.309 1.00 1.00 6 HIS A C 6
ATOM 8873 O O . HIS A 1 6 ? 8.700 0.281 -12.294 1.00 1.00 6 HIS A O 6
ATOM 8888 N N . HIS A 1 7 ? 10.696 -0.008 -13.372 1.00 1.00 7 HIS A N 6
ATOM 8889 C CA . HIS A 1 7 ? 10.183 0.511 -14.649 1.00 1.00 7 HIS A CA 6
ATOM 8890 C C . HIS A 1 7 ? 10.183 -0.576 -15.715 1.00 1.00 7 HIS A C 6
ATOM 8891 O O . HIS A 1 7 ? 11.195 -1.318 -15.844 1.00 1.00 7 HIS A O 6
ATOM 8906 N N . GLY A 1 8 ? 9.039 -0.689 -16.419 1.00 1.00 8 GLY A N 6
ATOM 8907 C CA . GLY A 1 8 ? 8.923 -1.672 -17.488 1.00 1.00 8 GLY A CA 6
ATOM 8908 C C . GLY A 1 8 ? 7.577 -2.259 -17.629 1.00 1.00 8 GLY A C 6
ATOM 8909 O O . GLY A 1 8 ? 6.860 -1.929 -18.589 1.00 1.00 8 GLY A O 6
ATOM 8913 N N . SER A 1 9 ? 7.202 -3.125 -16.649 1.00 1.00 9 SER A N 6
ATOM 8914 C CA . SER A 1 9 ? 5.876 -3.805 -16.643 1.00 1.00 9 SER A CA 6
ATOM 8915 C C . SER A 1 9 ? 4.731 -2.953 -16.053 1.00 1.00 9 SER A C 6
ATOM 8916 O O . SER A 1 9 ? 3.587 -3.058 -16.525 1.00 1.00 9 SER A O 6
ATOM 8924 N N . ALA A 1 10 ? 5.094 -2.084 -15.055 1.00 1.00 10 ALA A N 6
ATOM 8925 C CA . ALA A 1 10 ? 4.151 -1.179 -14.385 1.00 1.00 10 ALA A CA 6
ATOM 8926 C C . ALA A 1 10 ? 3.777 0.065 -15.219 1.00 1.00 10 ALA A C 6
ATOM 8927 O O . ALA A 1 10 ? 2.641 0.540 -15.140 1.00 1.00 10 ALA A O 6
ATOM 8934 N N . THR A 1 11 ? 4.753 0.527 -16.045 1.00 1.00 11 THR A N 6
ATOM 8935 C CA . THR A 1 11 ? 4.605 1.707 -16.943 1.00 1.00 11 THR A CA 6
ATOM 8936 C C . THR A 1 11 ? 3.960 1.396 -18.292 1.00 1.00 11 THR A C 6
ATOM 8937 O O . THR A 1 11 ? 3.180 2.213 -18.807 1.00 1.00 11 THR A O 6
ATOM 8948 N N . ARG A 1 12 ? 4.151 0.071 -18.712 1.00 1.00 12 ARG A N 6
ATOM 8949 C CA . ARG A 1 12 ? 3.585 -0.418 -19.984 1.00 1.00 12 ARG A CA 6
ATOM 8950 C C . ARG A 1 12 ? 2.085 -0.552 -19.980 1.00 1.00 12 ARG A C 6
ATOM 8951 O O . ARG A 1 12 ? 1.409 0.121 -20.788 1.00 1.00 12 ARG A O 6
ATOM 8972 N N . ARG A 1 13 ? 1.571 -1.173 -18.853 1.00 1.00 13 ARG A N 6
ATOM 8973 C CA . ARG A 1 13 ? 0.144 -1.400 -18.640 1.00 1.00 13 ARG A CA 6
ATOM 8974 C C . ARG A 1 13 ? -0.674 -0.122 -18.440 1.00 1.00 13 ARG A C 6
ATOM 8975 O O . ARG A 1 13 ? -1.696 0.030 -19.116 1.00 1.00 13 ARG A O 6
ATOM 8996 N N . GLU A 1 14 ? -0.063 0.834 -17.662 1.00 1.00 14 GLU A N 6
ATOM 8997 C CA . GLU A 1 14 ? -0.642 2.160 -17.411 1.00 1.00 14 GLU A CA 6
ATOM 8998 C C . GLU A 1 14 ? -0.706 3.010 -18.683 1.00 1.00 14 GLU A C 6
ATOM 8999 O O . GLU A 1 14 ? -1.709 3.682 -18.911 1.00 1.00 14 GLU A O 6
ATOM 9011 N N . LYS A 1 15 ? 0.369 2.885 -19.547 1.00 1.00 15 LYS A N 6
ATOM 9012 C CA . LYS A 1 15 ? 0.466 3.587 -20.840 1.00 1.00 15 LYS A CA 6
ATOM 9013 C C . LYS A 1 15 ? -0.574 3.121 -21.865 1.00 1.00 15 LYS A C 6
ATOM 9014 O O . LYS A 1 15 ? -1.038 3.921 -22.694 1.00 1.00 15 LYS A O 6
ATOM 9033 N N . ILE A 1 16 ? -0.971 1.814 -21.750 1.00 1.00 16 ILE A N 6
ATOM 9034 C CA . ILE A 1 16 ? -2.006 1.208 -22.606 1.00 1.00 16 ILE A CA 6
ATOM 9035 C C . ILE A 1 16 ? -3.395 1.848 -22.355 1.00 1.00 16 ILE A C 6
ATOM 9036 O O . ILE A 1 16 ? -4.065 2.213 -23.287 1.00 1.00 16 ILE A O 6
ATOM 9052 N N . ILE A 1 17 ? -3.752 1.943 -21.088 1.00 1.00 17 ILE A N 6
ATOM 9053 C CA . ILE A 1 17 ? -5.030 2.513 -20.633 1.00 1.00 17 ILE A CA 6
ATOM 9054 C C . ILE A 1 17 ? -5.073 4.080 -20.661 1.00 1.00 17 ILE A C 6
ATOM 9055 O O . ILE A 1 17 ? -6.033 4.697 -20.180 1.00 1.00 17 ILE A O 6
ATOM 9071 N N . GLU A 1 18 ? -3.892 4.672 -21.051 1.00 1.00 18 GLU A N 6
ATOM 9072 C CA . GLU A 1 18 ? -3.696 6.121 -21.066 1.00 1.00 18 GLU A CA 6
ATOM 9073 C C . GLU A 1 18 ? -3.791 6.743 -22.464 1.00 1.00 18 GLU A C 6
ATOM 9074 O O . GLU A 1 18 ? -4.366 7.840 -22.588 1.00 1.00 18 GLU A O 6
ATOM 9086 N N . LEU A 1 19 ? -3.173 6.072 -23.462 1.00 1.00 19 LEU A N 6
ATOM 9087 C CA . LEU A 1 19 ? -3.173 6.541 -24.853 1.00 1.00 19 LEU A CA 6
ATOM 9088 C C . LEU A 1 19 ? -4.376 6.067 -25.660 1.00 1.00 19 LEU A C 6
ATOM 9089 O O . LEU A 1 19 ? -4.784 6.740 -26.635 1.00 1.00 19 LEU A O 6
ATOM 9105 N N . LEU A 1 20 ? -5.009 4.941 -25.194 1.00 1.00 20 LEU A N 6
ATOM 9106 C CA . LEU A 1 20 ? -6.140 4.288 -25.868 1.00 1.00 20 LEU A CA 6
ATOM 9107 C C . LEU A 1 20 ? -7.497 4.924 -25.593 1.00 1.00 20 LEU A C 6
ATOM 9108 O O . LEU A 1 20 ? -8.477 4.666 -26.348 1.00 1.00 20 LEU A O 6
ATOM 9124 N N . LEU A 1 21 ? -7.548 5.901 -24.582 1.00 1.00 21 LEU A N 6
ATOM 9125 C CA . LEU A 1 21 ? -8.768 6.605 -24.182 1.00 1.00 21 LEU A CA 6
ATOM 9126 C C . LEU A 1 21 ? -9.023 7.866 -25.017 1.00 1.00 21 LEU A C 6
ATOM 9127 O O . LEU A 1 21 ? -10.114 8.464 -24.941 1.00 1.00 21 LEU A O 6
ATOM 9143 N N . GLU A 1 22 ? -7.980 8.265 -25.812 1.00 1.00 22 GLU A N 6
ATOM 9144 C CA . GLU A 1 22 ? -8.037 9.431 -26.689 1.00 1.00 22 GLU A CA 6
ATOM 9145 C C . GLU A 1 22 ? -8.240 9.061 -28.176 1.00 1.00 22 GLU A C 6
ATOM 9146 O O . GLU A 1 22 ? -8.805 9.888 -28.923 1.00 1.00 22 GLU A O 6
ATOM 9158 N N . GLY A 1 23 ? -7.793 7.847 -28.561 1.00 1.00 23 GLY A N 6
ATOM 9159 C CA . GLY A 1 23 ? -7.936 7.380 -29.919 1.00 1.00 23 GLY A CA 6
ATOM 9160 C C . GLY A 1 23 ? -7.817 5.901 -30.023 1.00 1.00 23 GLY A C 6
ATOM 9161 O O . GLY A 1 23 ? -7.846 5.178 -28.992 1.00 1.00 23 GLY A O 6
ATOM 9165 N N . ASP A 1 24 ? -7.730 5.410 -31.275 1.00 1.00 24 ASP A N 6
ATOM 9166 C CA . ASP A 1 24 ? -7.596 3.974 -31.541 1.00 1.00 24 ASP A CA 6
ATOM 9167 C C . ASP A 1 24 ? -6.312 3.716 -32.275 1.00 1.00 24 ASP A C 6
ATOM 9168 O O . ASP A 1 24 ? -5.967 4.418 -33.270 1.00 1.00 24 ASP A O 6
ATOM 9177 N N . TYR A 1 25 ? -5.572 2.705 -31.788 1.00 1.00 25 TYR A N 6
ATOM 9178 C CA . TYR A 1 25 ? -4.299 2.319 -32.381 1.00 1.00 25 TYR A CA 6
ATOM 9179 C C . TYR A 1 25 ? -4.175 0.852 -32.420 1.00 1.00 25 TYR A C 6
ATOM 9180 O O . TYR A 1 25 ? -4.661 0.145 -31.503 1.00 1.00 25 TYR A O 6
ATOM 9198 N N . SER A 1 26 ? -3.505 0.366 -33.487 1.00 1.00 26 SER A N 6
ATOM 9199 C CA . SER A 1 26 ? -3.234 -1.035 -33.674 1.00 1.00 26 SER A CA 6
ATOM 9200 C C . SER A 1 26 ? -2.061 -1.479 -32.752 1.00 1.00 26 SER A C 6
ATOM 9201 O O . SER A 1 26 ? -1.321 -0.585 -32.270 1.00 1.00 26 SER A O 6
ATOM 9209 N N . PRO A 1 27 ? -1.900 -2.846 -32.384 1.00 1.00 27 PRO A N 6
ATOM 9210 C CA . PRO A 1 27 ? -0.776 -3.324 -31.521 1.00 1.00 27 PRO A CA 6
ATOM 9211 C C . PRO A 1 27 ? 0.646 -2.908 -31.980 1.00 1.00 27 PRO A C 6
ATOM 9212 O O . PRO A 1 27 ? 1.472 -2.488 -31.133 1.00 1.00 27 PRO A O 6
ATOM 9223 N N . SER A 1 28 ? 0.900 -2.996 -33.340 1.00 1.00 28 SER A N 6
ATOM 9224 C CA . SER A 1 28 ? 2.151 -2.512 -33.967 1.00 1.00 28 SER A CA 6
ATOM 9225 C C . SER A 1 28 ? 2.319 -0.982 -33.896 1.00 1.00 28 SER A C 6
ATOM 9226 O O . SER A 1 28 ? 3.426 -0.494 -33.718 1.00 1.00 28 SER A O 6
ATOM 9234 N N . GLU A 1 29 ? 1.122 -0.274 -33.881 1.00 1.00 29 GLU A N 6
ATOM 9235 C CA . GLU A 1 29 ? 1.034 1.191 -33.782 1.00 1.00 29 GLU A CA 6
ATOM 9236 C C . GLU A 1 29 ? 1.325 1.723 -32.349 1.00 1.00 29 GLU A C 6
ATOM 9237 O O . GLU A 1 29 ? 2.003 2.736 -32.223 1.00 1.00 29 GLU A O 6
ATOM 9249 N N . LEU A 1 30 ? 0.845 0.923 -31.343 1.00 1.00 30 LEU A N 6
ATOM 9250 C CA . LEU A 1 30 ? 1.050 1.235 -29.934 1.00 1.00 30 LEU A CA 6
ATOM 9251 C C . LEU A 1 30 ? 2.504 1.142 -29.630 1.00 1.00 30 LEU A C 6
ATOM 9252 O O . LEU A 1 30 ? 3.117 2.147 -29.291 1.00 1.00 30 LEU A O 6
ATOM 9268 N N . ALA A 1 31 ? 3.102 -0.100 -29.719 1.00 1.00 31 ALA A N 6
ATOM 9269 C CA . ALA A 1 31 ? 4.550 -0.359 -29.553 1.00 1.00 31 ALA A CA 6
ATOM 9270 C C . ALA A 1 31 ? 5.473 0.598 -30.386 1.00 1.00 31 ALA A C 6
ATOM 9271 O O . ALA A 1 31 ? 6.552 0.942 -29.925 1.00 1.00 31 ALA A O 6
ATOM 9278 N N . ARG A 1 32 ? 4.864 1.226 -31.502 1.00 1.00 32 ARG A N 6
ATOM 9279 C CA . ARG A 1 32 ? 5.505 2.257 -32.334 1.00 1.00 32 ARG A CA 6
ATOM 9280 C C . ARG A 1 32 ? 5.661 3.604 -31.567 1.00 1.00 32 ARG A C 6
ATOM 9281 O O . ARG A 1 32 ? 6.723 4.203 -31.606 1.00 1.00 32 ARG A O 6
ATOM 9302 N N . ILE A 1 33 ? 4.569 3.991 -30.836 1.00 1.00 33 ILE A N 6
ATOM 9303 C CA . ILE A 1 33 ? 4.563 5.166 -29.928 1.00 1.00 33 ILE A CA 6
ATOM 9304 C C . ILE A 1 33 ? 5.158 4.700 -28.542 1.00 1.00 33 ILE A C 6
ATOM 9305 O O . ILE A 1 33 ? 4.364 4.339 -27.603 1.00 1.00 33 ILE A O 6
ATOM 9321 N N . LEU A 1 34 ? 6.443 4.722 -28.408 1.00 1.00 34 LEU A N 6
ATOM 9322 C CA . LEU A 1 34 ? 7.120 4.198 -27.196 1.00 1.00 34 LEU A CA 6
ATOM 9323 C C . LEU A 1 34 ? 8.579 4.554 -27.198 1.00 1.00 34 LEU A C 6
ATOM 9324 O O . LEU A 1 34 ? 9.115 5.098 -28.197 1.00 1.00 34 LEU A O 6
ATOM 9340 N N . ASP A 1 35 ? 9.230 4.222 -26.054 1.00 1.00 35 ASP A N 6
ATOM 9341 C CA . ASP A 1 35 ? 10.687 4.363 -25.879 1.00 1.00 35 ASP A CA 6
ATOM 9342 C C . ASP A 1 35 ? 11.437 3.036 -26.197 1.00 1.00 35 ASP A C 6
ATOM 9343 O O . ASP A 1 35 ? 12.689 3.001 -26.207 1.00 1.00 35 ASP A O 6
ATOM 9352 N N . MET A 1 36 ? 10.643 1.973 -26.531 1.00 1.00 36 MET A N 6
ATOM 9353 C CA . MET A 1 36 ? 11.180 0.652 -26.847 1.00 1.00 36 MET A CA 6
ATOM 9354 C C . MET A 1 36 ? 11.154 0.401 -28.346 1.00 1.00 36 MET A C 6
ATOM 9355 O O . MET A 1 36 ? 10.386 1.059 -29.097 1.00 1.00 36 MET A O 6
ATOM 9369 N N . ARG A 1 37 ? 12.007 -0.571 -28.798 1.00 1.00 37 ARG A N 6
ATOM 9370 C CA . ARG A 1 37 ? 12.091 -0.954 -30.226 1.00 1.00 37 ARG A CA 6
ATOM 9371 C C . ARG A 1 37 ? 10.826 -1.743 -30.702 1.00 1.00 37 ARG A C 6
ATOM 9372 O O . ARG A 1 37 ? 10.229 -1.348 -31.715 1.00 1.00 37 ARG A O 6
ATOM 9393 N N . GLY A 1 38 ? 10.424 -2.759 -29.882 1.00 1.00 38 GLY A N 6
ATOM 9394 C CA . GLY A 1 38 ? 9.272 -3.555 -30.170 1.00 1.00 38 GLY A CA 6
ATOM 9395 C C . GLY A 1 38 ? 9.600 -4.934 -30.683 1.00 1.00 38 GLY A C 6
ATOM 9396 O O . GLY A 1 38 ? 9.613 -5.133 -31.920 1.00 1.00 38 GLY A O 6
ATOM 9400 N N . LYS A 1 39 ? 9.919 -5.840 -29.735 1.00 1.00 39 LYS A N 6
ATOM 9401 C CA . LYS A 1 39 ? 10.244 -7.248 -30.048 1.00 1.00 39 LYS A CA 6
ATOM 9402 C C . LYS A 1 39 ? 9.129 -8.166 -29.499 1.00 1.00 39 LYS A C 6
ATOM 9403 O O . LYS A 1 39 ? 9.284 -8.860 -28.455 1.00 1.00 39 LYS A O 6
ATOM 9422 N N . GLY A 1 40 ? 7.959 -8.164 -30.205 1.00 1.00 40 GLY A N 6
ATOM 9423 C CA . GLY A 1 40 ? 6.810 -8.979 -29.759 1.00 1.00 40 GLY A CA 6
ATOM 9424 C C . GLY A 1 40 ? 5.845 -8.155 -28.951 1.00 1.00 40 GLY A C 6
ATOM 9425 O O . GLY A 1 40 ? 6.061 -7.958 -27.730 1.00 1.00 40 GLY A O 6
ATOM 9429 N N . SER A 1 41 ? 4.844 -7.626 -29.643 1.00 1.00 41 SER A N 6
ATOM 9430 C CA . SER A 1 41 ? 3.837 -6.716 -29.049 1.00 1.00 41 SER A CA 6
ATOM 9431 C C . SER A 1 41 ? 2.422 -7.080 -29.423 1.00 1.00 41 SER A C 6
ATOM 9432 O O . SER A 1 41 ? 1.476 -6.684 -28.720 1.00 1.00 41 SER A O 6
ATOM 9440 N N . LYS A 1 42 ? 2.274 -7.923 -30.497 1.00 1.00 42 LYS A N 6
ATOM 9441 C CA . LYS A 1 42 ? 0.968 -8.333 -31.053 1.00 1.00 42 LYS A CA 6
ATOM 9442 C C . LYS A 1 42 ? 0.147 -9.255 -30.116 1.00 1.00 42 LYS A C 6
ATOM 9443 O O . LYS A 1 42 ? -0.905 -8.813 -29.643 1.00 1.00 42 LYS A O 6
ATOM 9462 N N . LYS A 1 43 ? 0.727 -10.439 -29.791 1.00 1.00 43 LYS A N 6
ATOM 9463 C CA . LYS A 1 43 ? 0.099 -11.433 -28.900 1.00 1.00 43 LYS A CA 6
ATOM 9464 C C . LYS A 1 43 ? 0.172 -11.043 -27.414 1.00 1.00 43 LYS A C 6
ATOM 9465 O O . LYS A 1 43 ? -0.710 -11.373 -26.632 1.00 1.00 43 LYS A O 6
ATOM 9484 N N . VAL A 1 44 ? 1.243 -10.271 -27.111 1.00 1.00 44 VAL A N 6
ATOM 9485 C CA . VAL A 1 44 ? 1.529 -9.768 -25.736 1.00 1.00 44 VAL A CA 6
ATOM 9486 C C . VAL A 1 44 ? 0.472 -8.723 -25.283 1.00 1.00 44 VAL A C 6
ATOM 9487 O O . VAL A 1 44 ? 0.097 -8.723 -24.117 1.00 1.00 44 VAL A O 6
ATOM 9500 N N . ILE A 1 45 ? 0.074 -7.892 -26.254 1.00 1.00 45 ILE A N 6
ATOM 9501 C CA . ILE A 1 45 ? -0.966 -6.867 -26.012 1.00 1.00 45 ILE A CA 6
ATOM 9502 C C . ILE A 1 45 ? -2.419 -7.485 -25.909 1.00 1.00 45 ILE A C 6
ATOM 9503 O O . ILE A 1 45 ? -3.335 -6.762 -25.506 1.00 1.00 45 ILE A O 6
ATOM 9519 N N . LEU A 1 46 ? -2.558 -8.673 -26.517 1.00 1.00 46 LEU A N 6
ATOM 9520 C CA . LEU A 1 46 ? -3.812 -9.410 -26.564 1.00 1.00 46 LEU A CA 6
ATOM 9521 C C . LEU A 1 46 ? -4.157 -10.058 -25.226 1.00 1.00 46 LEU A C 6
ATOM 9522 O O . LEU A 1 46 ? -5.327 -10.116 -24.856 1.00 1.00 46 LEU A O 6
ATOM 9538 N N . GLU A 1 47 ? -3.060 -10.524 -24.543 1.00 1.00 47 GLU A N 6
ATOM 9539 C CA . GLU A 1 47 ? -3.150 -11.114 -23.195 1.00 1.00 47 GLU A CA 6
ATOM 9540 C C . GLU A 1 47 ? -3.320 -10.027 -22.119 1.00 1.00 47 GLU A C 6
ATOM 9541 O O . GLU A 1 47 ? -3.951 -10.261 -21.085 1.00 1.00 47 GLU A O 6
ATOM 9553 N N . ASP A 1 48 ? -2.771 -8.785 -22.448 1.00 1.00 48 ASP A N 6
ATOM 9554 C CA . ASP A 1 48 ? -2.911 -7.553 -21.611 1.00 1.00 48 ASP A CA 6
ATOM 9555 C C . ASP A 1 48 ? -4.368 -7.071 -21.543 1.00 1.00 48 ASP A C 6
ATOM 9556 O O . ASP A 1 48 ? -4.827 -6.640 -20.498 1.00 1.00 48 ASP A O 6
ATOM 9565 N N . LEU A 1 49 ? -5.125 -7.345 -22.660 1.00 1.00 49 LEU A N 6
ATOM 9566 C CA . LEU A 1 49 ? -6.565 -7.103 -22.735 1.00 1.00 49 LEU A CA 6
ATOM 9567 C C . LEU A 1 49 ? -7.410 -7.947 -21.832 1.00 1.00 49 LEU A C 6
ATOM 9568 O O . LEU A 1 49 ? -8.399 -7.461 -21.302 1.00 1.00 49 LEU A O 6
ATOM 9584 N N . LYS A 1 50 ? -6.922 -9.197 -21.646 1.00 1.00 50 LYS A N 6
ATOM 9585 C CA . LYS A 1 50 ? -7.557 -10.211 -20.784 1.00 1.00 50 LYS A CA 6
ATOM 9586 C C . LYS A 1 50 ? -7.621 -9.805 -19.294 1.00 1.00 50 LYS A C 6
ATOM 9587 O O . LYS A 1 50 ? -8.668 -9.916 -18.668 1.00 1.00 50 LYS A O 6
ATOM 9606 N N . VAL A 1 51 ? -6.543 -9.136 -18.845 1.00 1.00 51 VAL A N 6
ATOM 9607 C CA . VAL A 1 51 ? -6.367 -8.631 -17.468 1.00 1.00 51 VAL A CA 6
ATOM 9608 C C . VAL A 1 51 ? -7.134 -7.348 -17.203 1.00 1.00 51 VAL A C 6
ATOM 9609 O O . VAL A 1 51 ? -7.902 -7.296 -16.244 1.00 1.00 51 VAL A O 6
ATOM 9622 N N . ILE A 1 52 ? -7.076 -6.426 -18.200 1.00 1.00 52 ILE A N 6
ATOM 9623 C CA . ILE A 1 52 ? -7.760 -5.116 -18.138 1.00 1.00 52 ILE A CA 6
ATOM 9624 C C . ILE A 1 52 ? -9.272 -5.211 -18.273 1.00 1.00 52 ILE A C 6
ATOM 9625 O O . ILE A 1 52 ? -9.950 -4.377 -17.682 1.00 1.00 52 ILE A O 6
ATOM 9641 N N . SER A 1 53 ? -9.703 -6.202 -19.058 1.00 1.00 53 SER A N 6
ATOM 9642 C CA . SER A 1 53 ? -11.149 -6.478 -19.262 1.00 1.00 53 SER A CA 6
ATOM 9643 C C . SER A 1 53 ? -11.887 -6.876 -17.947 1.00 1.00 53 SER A C 6
ATOM 9644 O O . SER A 1 53 ? -13.045 -6.500 -17.751 1.00 1.00 53 SER A O 6
ATOM 9652 N N . LYS A 1 54 ? -11.100 -7.536 -17.019 1.00 1.00 54 LYS A N 6
ATOM 9653 C CA . LYS A 1 54 ? -11.607 -7.977 -15.708 1.00 1.00 54 LYS A CA 6
ATOM 9654 C C . LYS A 1 54 ? -11.821 -6.823 -14.725 1.00 1.00 54 LYS A C 6
ATOM 9655 O O . LYS A 1 54 ? -12.759 -6.840 -13.934 1.00 1.00 54 LYS A O 6
ATOM 9674 N N . ILE A 1 55 ? -10.944 -5.801 -14.869 1.00 1.00 55 ILE A N 6
ATOM 9675 C CA . ILE A 1 55 ? -10.959 -4.593 -14.024 1.00 1.00 55 ILE A CA 6
ATOM 9676 C C . ILE A 1 55 ? -11.901 -3.547 -14.570 1.00 1.00 55 ILE A C 6
ATOM 9677 O O . ILE A 1 55 ? -12.637 -2.936 -13.788 1.00 1.00 55 ILE A O 6
ATOM 9693 N N . ALA A 1 56 ? -11.898 -3.399 -15.952 1.00 1.00 56 ALA A N 6
ATOM 9694 C CA . ALA A 1 56 ? -12.773 -2.440 -16.645 1.00 1.00 56 ALA A CA 6
ATOM 9695 C C . ALA A 1 56 ? -14.305 -2.691 -16.416 1.00 1.00 56 ALA A C 6
ATOM 9696 O O . ALA A 1 56 ? -15.098 -1.818 -16.652 1.00 1.00 56 ALA A O 6
ATOM 9703 N N . LYS A 1 57 ? -14.617 -3.994 -16.067 1.00 1.00 57 LYS A N 6
ATOM 9704 C CA . LYS A 1 57 ? -16.003 -4.457 -15.834 1.00 1.00 57 LYS A CA 6
ATOM 9705 C C . LYS A 1 57 ? -16.443 -4.302 -14.320 1.00 1.00 57 LYS A C 6
ATOM 9706 O O . LYS A 1 57 ? -17.621 -4.010 -14.077 1.00 1.00 57 LYS A O 6
ATOM 9725 N N . ARG A 1 58 ? -15.454 -4.509 -13.454 1.00 1.00 58 ARG A N 6
ATOM 9726 C CA . ARG A 1 58 ? -15.598 -4.215 -11.979 1.00 1.00 58 ARG A CA 6
ATOM 9727 C C . ARG A 1 58 ? -15.610 -2.665 -11.734 1.00 1.00 58 ARG A C 6
ATOM 9728 O O . ARG A 1 58 ? -16.133 -2.188 -10.737 1.00 1.00 58 ARG A O 6
ATOM 9749 N N . GLU A 1 59 ? -15.076 -1.930 -12.770 1.00 1.00 59 GLU A N 6
ATOM 9750 C CA . GLU A 1 59 ? -15.040 -0.458 -12.774 1.00 1.00 59 GLU A CA 6
ATOM 9751 C C . GLU A 1 59 ? -16.282 0.169 -13.434 1.00 1.00 59 GLU A C 6
ATOM 9752 O O . GLU A 1 59 ? -16.371 1.409 -13.596 1.00 1.00 59 GLU A O 6
ATOM 9764 N N . GLY A 1 60 ? -17.279 -0.731 -13.791 1.00 1.00 60 GLY A N 6
ATOM 9765 C CA . GLY A 1 60 ? -18.531 -0.299 -14.430 1.00 1.00 60 GLY A CA 6
ATOM 9766 C C . GLY A 1 60 ? -18.357 0.353 -15.795 1.00 1.00 60 GLY A C 6
ATOM 9767 O O . GLY A 1 60 ? -18.999 1.373 -16.061 1.00 1.00 60 GLY A O 6
ATOM 9771 N N . MET A 1 61 ? -17.294 -0.090 -16.542 1.00 1.00 61 MET A N 6
ATOM 9772 C CA . MET A 1 61 ? -16.967 0.437 -17.855 1.00 1.00 61 MET A CA 6
ATOM 9773 C C . MET A 1 61 ? -17.140 -0.656 -18.910 1.00 1.00 61 MET A C 6
ATOM 9774 O O . MET A 1 61 ? -16.957 -1.860 -18.632 1.00 1.00 61 MET A O 6
ATOM 9788 N N . VAL A 1 62 ? -17.456 -0.218 -20.126 1.00 1.00 62 VAL A N 6
ATOM 9789 C CA . VAL A 1 62 ? -17.706 -1.123 -21.248 1.00 1.00 62 VAL A CA 6
ATOM 9790 C C . VAL A 1 62 ? -16.723 -0.886 -22.379 1.00 1.00 62 VAL A C 6
ATOM 9791 O O . VAL A 1 62 ? -16.614 0.262 -22.878 1.00 1.00 62 VAL A O 6
ATOM 9804 N N . LEU A 1 63 ? -16.024 -1.965 -22.764 1.00 1.00 63 LEU A N 6
ATOM 9805 C CA . LEU A 1 63 ? -15.091 -1.923 -23.904 1.00 1.00 63 LEU A CA 6
ATOM 9806 C C . LEU A 1 63 ? -15.760 -2.517 -25.145 1.00 1.00 63 LEU A C 6
ATOM 9807 O O . LEU A 1 63 ? -16.366 -3.621 -25.067 1.00 1.00 63 LEU A O 6
ATOM 9823 N N . LEU A 1 64 ? -15.752 -1.727 -26.239 1.00 1.00 64 LEU A N 6
ATOM 9824 C CA . LEU A 1 64 ? -16.357 -2.159 -27.522 1.00 1.00 64 LEU A CA 6
ATOM 9825 C C . LEU A 1 64 ? -15.285 -2.466 -28.555 1.00 1.00 64 LEU A C 6
ATOM 9826 O O . LEU A 1 64 ? -14.336 -1.663 -28.748 1.00 1.00 64 LEU A O 6
ATOM 9842 N N . ILE A 1 65 ? -15.430 -3.639 -29.192 1.00 1.00 65 ILE A N 6
ATOM 9843 C CA . ILE A 1 65 ? -14.466 -4.108 -30.209 1.00 1.00 65 ILE A CA 6
ATOM 9844 C C . ILE A 1 65 ? -15.167 -4.129 -31.566 1.00 1.00 65 ILE A C 6
ATOM 9845 O O . ILE A 1 65 ? -16.284 -4.666 -31.683 1.00 1.00 65 ILE A O 6
ATOM 9861 N N . LYS A 1 66 ? -14.450 -3.554 -32.588 1.00 1.00 66 LYS A N 6
ATOM 9862 C CA . LYS A 1 66 ? -14.933 -3.507 -33.947 1.00 1.00 66 LYS A CA 6
ATOM 9863 C C . LYS A 1 66 ? -14.656 -4.844 -34.663 1.00 1.00 66 LYS A C 6
ATOM 9864 O O . LYS A 1 66 ? -13.554 -5.431 -34.522 1.00 1.00 66 LYS A O 6
ATOM 9883 N N . PRO A 1 67 ? -15.687 -5.401 -35.439 1.00 1.00 67 PRO A N 6
ATOM 9884 C CA . PRO A 1 67 ? -15.537 -6.691 -36.131 1.00 1.00 67 PRO A CA 6
ATOM 9885 C C . PRO A 1 67 ? -14.544 -6.760 -37.303 1.00 1.00 67 PRO A C 6
ATOM 9886 O O . PRO A 1 67 ? -14.562 -5.959 -38.281 1.00 1.00 67 PRO A O 6
ATOM 9897 N N . ALA A 1 68 ? -13.603 -7.726 -37.097 1.00 1.00 68 ALA A N 6
ATOM 9898 C CA . ALA A 1 68 ? -12.574 -8.063 -38.101 1.00 1.00 68 ALA A CA 6
ATOM 9899 C C . ALA A 1 68 ? -13.240 -8.719 -39.310 1.00 1.00 68 ALA A C 6
ATOM 9900 O O . ALA A 1 68 ? -14.192 -9.531 -39.168 1.00 1.00 68 ALA A O 6
ATOM 9907 N N . GLN A 1 69 ? -12.747 -8.376 -40.486 1.00 1.00 69 GLN A N 6
ATOM 9908 C CA . GLN A 1 69 ? -13.359 -8.793 -41.745 1.00 1.00 69 GLN A CA 6
ATOM 9909 C C . GLN A 1 69 ? -12.305 -9.182 -42.788 1.00 1.00 69 GLN A C 6
ATOM 9910 O O . GLN A 1 69 ? -11.186 -8.640 -42.753 1.00 1.00 69 GLN A O 6
ATOM 9924 N N . CYS A 1 70 ? -12.743 -10.020 -43.753 1.00 1.00 70 CYS A N 6
ATOM 9925 C CA . CYS A 1 70 ? -11.922 -10.391 -44.927 1.00 1.00 70 CYS A CA 6
ATOM 9926 C C . CYS A 1 70 ? -12.214 -9.362 -46.027 1.00 1.00 70 CYS A C 6
ATOM 9927 O O . CYS A 1 70 ? -13.397 -9.191 -46.447 1.00 1.00 70 CYS A O 6
ATOM 9935 N N . ARG A 1 71 ? -11.141 -8.679 -46.484 1.00 1.00 71 ARG A N 6
ATOM 9936 C CA . ARG A 1 71 ? -11.262 -7.591 -47.477 1.00 1.00 71 ARG A CA 6
ATOM 9937 C C . ARG A 1 71 ? -11.075 -8.032 -48.938 1.00 1.00 71 ARG A C 6
ATOM 9938 O O . ARG A 1 71 ? -11.169 -7.196 -49.869 1.00 1.00 71 ARG A O 6
ATOM 9959 N N . LYS A 1 72 ? -10.878 -9.357 -49.132 1.00 1.00 72 LYS A N 6
ATOM 9960 C CA . LYS A 1 72 ? -10.667 -9.952 -50.455 1.00 1.00 72 LYS A CA 6
ATOM 9961 C C . LYS A 1 72 ? -11.933 -10.573 -51.041 1.00 1.00 72 LYS A C 6
ATOM 9962 O O . LYS A 1 72 ? -12.317 -10.241 -52.174 1.00 1.00 72 LYS A O 6
ATOM 9981 N N . CYS A 1 73 ? -12.625 -11.381 -50.188 1.00 1.00 73 CYS A N 6
ATOM 9982 C CA . CYS A 1 73 ? -13.857 -12.057 -50.597 1.00 1.00 73 CYS A CA 6
ATOM 9983 C C . CYS A 1 73 ? -15.126 -11.328 -50.165 1.00 1.00 73 CYS A C 6
ATOM 9984 O O . CYS A 1 73 ? -16.202 -11.537 -50.763 1.00 1.00 73 CYS A O 6
ATOM 9992 N N . GLY A 1 74 ? -14.967 -10.445 -49.125 1.00 1.00 74 GLY A N 6
ATOM 9993 C CA . GLY A 1 74 ? -16.088 -9.707 -48.571 1.00 1.00 74 GLY A CA 6
ATOM 9994 C C . GLY A 1 74 ? -16.621 -10.297 -47.306 1.00 1.00 74 GLY A C 6
ATOM 9995 O O . GLY A 1 74 ? -17.329 -9.601 -46.565 1.00 1.00 74 GLY A O 6
ATOM 9999 N N . PHE A 1 75 ? -16.286 -11.635 -47.077 1.00 1.00 75 PHE A N 6
ATOM 10000 C CA . PHE A 1 75 ? -16.693 -12.371 -45.870 1.00 1.00 75 PHE A CA 6
ATOM 10001 C C . PHE A 1 75 ? -16.307 -11.630 -44.567 1.00 1.00 75 PHE A C 6
ATOM 10002 O O . PHE A 1 75 ? -15.182 -11.149 -44.444 1.00 1.00 75 PHE A O 6
ATOM 10019 N N . VAL A 1 76 ? -17.281 -11.529 -43.688 1.00 1.00 76 VAL A N 6
ATOM 10020 C CA . VAL A 1 76 ? -17.141 -10.782 -42.442 1.00 1.00 76 VAL A CA 6
ATOM 10021 C C . VAL A 1 76 ? -17.077 -11.713 -41.266 1.00 1.00 76 VAL A C 6
ATOM 10022 O O . VAL A 1 76 ? -17.931 -12.634 -41.141 1.00 1.00 76 VAL A O 6
ATOM 10035 N N . PHE A 1 77 ? -16.036 -11.521 -40.450 1.00 1.00 77 PHE A N 6
ATOM 10036 C CA . PHE A 1 77 ? -15.856 -12.349 -39.259 1.00 1.00 77 PHE A CA 6
ATOM 10037 C C . PHE A 1 77 ? -16.370 -11.664 -38.017 1.00 1.00 77 PHE A C 6
ATOM 10038 O O . PHE A 1 77 ? -16.387 -10.418 -37.959 1.00 1.00 77 PHE A O 6
ATOM 10055 N N . LYS A 1 78 ? -16.817 -12.493 -37.039 1.00 1.00 78 LYS A N 6
ATOM 10056 C CA . LYS A 1 78 ? -17.304 -11.980 -35.732 1.00 1.00 78 LYS A CA 6
ATOM 10057 C C . LYS A 1 78 ? -16.139 -11.329 -34.955 1.00 1.00 78 LYS A C 6
ATOM 10058 O O . LYS A 1 78 ? -14.958 -11.752 -35.144 1.00 1.00 78 LYS A O 6
ATOM 10077 N N . ALA A 1 79 ? -16.458 -10.290 -34.127 1.00 1.00 79 ALA A N 6
ATOM 10078 C CA . ALA A 1 79 ? -15.451 -9.534 -33.343 1.00 1.00 79 ALA A CA 6
ATOM 10079 C C . ALA A 1 79 ? -14.804 -10.427 -32.265 1.00 1.00 79 ALA A C 6
ATOM 10080 O O . ALA A 1 79 ? -15.499 -10.989 -31.383 1.00 1.00 79 ALA A O 6
ATOM 10087 N N . GLU A 1 80 ? -13.480 -10.649 -32.453 1.00 1.00 80 GLU A N 6
ATOM 10088 C CA . GLU A 1 80 ? -12.692 -11.541 -31.603 1.00 1.00 80 GLU A CA 6
ATOM 10089 C C . GLU A 1 80 ? -11.502 -10.789 -30.977 1.00 1.00 80 GLU A C 6
ATOM 10090 O O . GLU A 1 80 ? -11.381 -9.566 -31.110 1.00 1.00 80 GLU A O 6
ATOM 10102 N N . ILE A 1 81 ? -10.778 -11.522 -30.095 1.00 1.00 81 ILE A N 6
ATOM 10103 C CA . ILE A 1 81 ? -9.596 -11.009 -29.415 1.00 1.00 81 ILE A CA 6
ATOM 10104 C C . ILE A 1 81 ? -8.295 -11.532 -30.106 1.00 1.00 81 ILE A C 6
ATOM 10105 O O . ILE A 1 81 ? -7.676 -10.766 -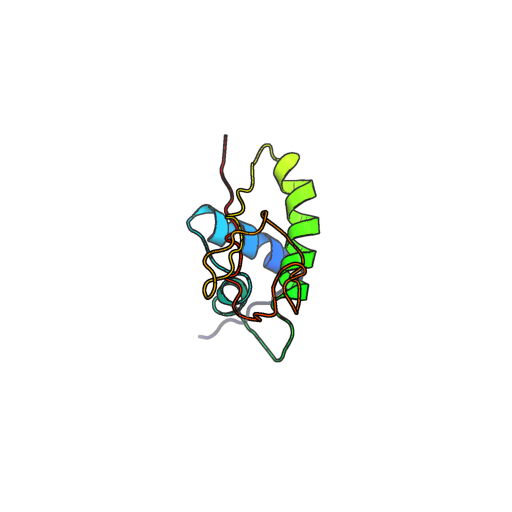30.850 1.00 1.00 81 ILE A O 6
ATOM 10121 N N . ASN A 1 82 ? -7.885 -12.796 -29.722 1.00 1.00 82 ASN A N 6
ATOM 10122 C CA . ASN A 1 82 ? -6.749 -13.510 -30.368 1.00 1.00 82 ASN A CA 6
ATOM 10123 C C . ASN A 1 82 ? -7.089 -13.637 -31.890 1.00 1.00 82 ASN A C 6
ATOM 10124 O O . ASN A 1 82 ? -8.290 -13.888 -32.241 1.00 1.00 82 ASN A O 6
ATOM 10135 N N . ILE A 1 83 ? -6.068 -13.453 -32.733 1.00 1.00 83 ILE A N 6
ATOM 10136 C CA . ILE A 1 83 ? -6.228 -13.451 -34.156 1.00 1.00 83 ILE A CA 6
ATOM 10137 C C . ILE A 1 83 ? -5.846 -14.814 -34.818 1.00 1.00 83 ILE A C 6
ATOM 10138 O O . ILE A 1 83 ? -4.886 -15.453 -34.374 1.00 1.00 83 ILE A O 6
ATOM 10154 N N . PRO A 1 84 ? -6.547 -15.186 -35.964 1.00 1.00 84 PRO A N 6
ATOM 10155 C CA . PRO A 1 84 ? -6.128 -16.334 -36.792 1.00 1.00 84 PRO A CA 6
ATOM 10156 C C . PRO A 1 84 ? -4.953 -16.041 -37.787 1.00 1.00 84 PRO A C 6
ATOM 10157 O O . PRO A 1 84 ? -4.736 -14.863 -38.186 1.00 1.00 84 PRO A O 6
ATOM 10168 N N . SER A 1 85 ? -4.247 -17.122 -38.142 1.00 1.00 85 SER A N 6
ATOM 10169 C CA . SER A 1 85 ? -3.166 -17.077 -39.135 1.00 1.00 85 SER A CA 6
ATOM 10170 C C . SER A 1 85 ? -3.660 -17.513 -40.525 1.00 1.00 85 SER A C 6
ATOM 10171 O O . SER A 1 85 ? -3.035 -17.198 -41.553 1.00 1.00 85 SER A O 6
ATOM 10179 N N . ARG A 1 86 ? -4.803 -18.260 -40.527 1.00 1.00 86 ARG A N 6
ATOM 10180 C CA . ARG A 1 86 ? -5.431 -18.793 -41.755 1.00 1.00 86 ARG A CA 6
ATOM 10181 C C . ARG A 1 86 ? -6.926 -18.902 -41.578 1.00 1.00 86 ARG A C 6
ATOM 10182 O O . ARG A 1 86 ? -7.394 -19.326 -40.484 1.00 1.00 86 ARG A O 6
ATOM 10203 N N . CYS A 1 87 ? -7.670 -18.639 -42.697 1.00 1.00 87 CYS A N 6
ATOM 10204 C CA . CYS A 1 87 ? -9.123 -18.758 -42.722 1.00 1.00 87 CYS A CA 6
ATOM 10205 C C . CYS A 1 87 ? -9.572 -20.249 -42.669 1.00 1.00 87 CYS A C 6
ATOM 10206 O O . CYS A 1 87 ? -8.972 -21.085 -43.396 1.00 1.00 87 CYS A O 6
ATOM 10214 N N . PRO A 1 88 ? -10.520 -20.649 -41.696 1.00 1.00 88 PRO A N 6
ATOM 10215 C CA . PRO A 1 88 ? -11.025 -22.050 -41.636 1.00 1.00 88 PRO A CA 6
ATOM 10216 C C . PRO A 1 88 ? -11.991 -22.502 -42.786 1.00 1.00 88 PRO A C 6
ATOM 10217 O O . PRO A 1 88 ? -12.144 -23.699 -43.017 1.00 1.00 88 PRO A O 6
ATOM 10228 N N . LYS A 1 89 ? -12.612 -21.500 -43.462 1.00 1.00 89 LYS A N 6
ATOM 10229 C CA . LYS A 1 89 ? -13.532 -21.760 -44.571 1.00 1.00 89 LYS A CA 6
ATOM 10230 C C . LYS A 1 89 ? -12.771 -21.935 -45.899 1.00 1.00 89 LYS A C 6
ATOM 10231 O O . LYS A 1 89 ? -12.894 -22.996 -46.527 1.00 1.00 89 LYS A O 6
ATOM 10250 N N . CYS A 1 90 ? -11.884 -20.927 -46.186 1.00 1.00 90 CYS A N 6
ATOM 10251 C CA . CYS A 1 90 ? -11.124 -20.904 -47.393 1.00 1.00 90 CYS A CA 6
ATOM 10252 C C . CYS A 1 90 ? -9.727 -20.396 -47.154 1.00 1.00 90 CYS A C 6
ATOM 10253 O O . CYS A 1 90 ? -8.860 -21.161 -46.706 1.00 1.00 90 CYS A O 6
ATOM 10261 N N . LYS A 1 91 ? -9.518 -19.103 -47.524 1.00 1.00 91 LYS A N 6
ATOM 10262 C CA . LYS A 1 91 ? -8.213 -18.486 -47.548 1.00 1.00 91 LYS A CA 6
ATOM 10263 C C . LYS A 1 91 ? -8.262 -17.105 -46.987 1.00 1.00 91 LYS A C 6
ATOM 10264 O O . LYS A 1 91 ? -9.223 -16.331 -47.241 1.00 1.00 91 LYS A O 6
ATOM 10283 N N . SER A 1 92 ? -7.124 -16.711 -46.329 1.00 1.00 92 SER A N 6
ATOM 10284 C CA . SER A 1 92 ? -7.007 -15.379 -45.736 1.00 1.00 92 SER A CA 6
ATOM 10285 C C . SER A 1 92 ? -5.626 -14.840 -45.933 1.00 1.00 92 SER A C 6
ATOM 10286 O O . SER A 1 92 ? -4.606 -15.566 -45.813 1.00 1.00 92 SER A O 6
ATOM 10294 N N . GLU A 1 93 ? -5.575 -13.529 -46.307 1.00 1.00 93 GLU A N 6
ATOM 10295 C CA . GLU A 1 93 ? -4.297 -12.782 -46.472 1.00 1.00 93 GLU A CA 6
ATOM 10296 C C . GLU A 1 93 ? -4.509 -11.299 -46.137 1.00 1.00 93 GLU A C 6
ATOM 10297 O O . GLU A 1 93 ? -3.711 -10.740 -45.362 1.00 1.00 93 GLU A O 6
ATOM 10309 N N . TRP A 1 94 ? -5.552 -10.708 -46.767 1.00 1.00 94 TRP A N 6
ATOM 10310 C CA . TRP A 1 94 ? -5.928 -9.310 -46.557 1.00 1.00 94 TRP A CA 6
ATOM 10311 C C . TRP A 1 94 ? -7.139 -9.206 -45.635 1.00 1.00 94 TRP A C 6
ATOM 10312 O O . TRP A 1 94 ? -8.302 -9.310 -46.073 1.00 1.00 94 TRP A O 6
ATOM 10333 N N . ILE A 1 95 ? -6.846 -9.030 -44.346 1.00 1.00 95 ILE A N 6
ATOM 10334 C CA . ILE A 1 95 ? -7.889 -8.966 -43.303 1.00 1.00 95 ILE A CA 6
ATOM 10335 C C . ILE A 1 95 ? -7.723 -7.709 -42.492 1.00 1.00 95 ILE A C 6
ATOM 10336 O O . ILE A 1 95 ? -6.574 -7.265 -42.253 1.00 1.00 95 ILE A O 6
ATOM 10352 N N . GLU A 1 96 ? -8.876 -7.153 -42.021 1.00 1.00 96 GLU A N 6
ATOM 10353 C CA . GLU A 1 96 ? -8.872 -5.930 -41.201 1.00 1.00 96 GLU A CA 6
ATOM 10354 C C . GLU A 1 96 ? -8.776 -6.287 -39.710 1.00 1.00 96 GLU A C 6
ATOM 10355 O O . GLU A 1 96 ? -9.497 -7.197 -39.239 1.00 1.00 96 GLU A O 6
ATOM 10367 N N . GLU A 1 97 ? -7.832 -5.599 -39.007 1.00 1.00 97 GLU A N 6
ATOM 10368 C CA . GLU A 1 97 ? -7.613 -5.819 -37.577 1.00 1.00 97 GLU A CA 6
ATOM 10369 C C . GLU A 1 97 ? -8.662 -5.069 -36.722 1.00 1.00 97 GLU A C 6
ATOM 10370 O O . GLU A 1 97 ? -9.053 -3.936 -37.097 1.00 1.00 97 GLU A O 6
ATOM 10382 N N . PRO A 1 98 ? -9.194 -5.700 -35.577 1.00 1.00 98 PRO A N 6
ATOM 10383 C CA . PRO A 1 98 ? -10.155 -5.029 -34.692 1.00 1.00 98 PRO A CA 6
ATOM 10384 C C . PRO A 1 98 ? -9.626 -3.752 -33.978 1.00 1.00 98 PRO A C 6
ATOM 10385 O O . PRO A 1 98 ? -8.386 -3.553 -33.824 1.00 1.00 98 PRO A O 6
ATOM 10396 N N . ARG A 1 99 ? -10.608 -2.914 -33.581 1.00 1.00 99 ARG A N 6
ATOM 10397 C CA . ARG A 1 99 ? -10.328 -1.670 -32.893 1.00 1.00 99 ARG A CA 6
ATOM 10398 C C . ARG A 1 99 ? -10.762 -1.754 -31.442 1.00 1.00 99 ARG A C 6
ATOM 10399 O O . ARG A 1 99 ? -11.854 -2.294 -31.131 1.00 1.00 99 ARG A O 6
ATOM 10420 N N . PHE A 1 100 ? -9.867 -1.252 -30.561 1.00 1.00 100 PHE A N 6
ATOM 10421 C CA . PHE A 1 100 ? -10.121 -1.248 -29.113 1.00 1.00 100 PHE A CA 6
ATOM 10422 C C . PHE A 1 100 ? -10.170 0.146 -28.589 1.00 1.00 100 PHE A C 6
ATOM 10423 O O . PHE A 1 100 ? -9.276 0.970 -28.890 1.00 1.00 100 PHE A O 6
ATOM 10440 N N . LYS A 1 101 ? -11.275 0.449 -27.869 1.00 1.00 101 LYS A N 6
ATOM 10441 C CA . LYS A 1 101 ? -11.487 1.794 -27.287 1.00 1.00 101 LYS A CA 6
ATOM 10442 C C . LYS A 1 101 ? -12.114 1.684 -25.910 1.00 1.00 101 LYS A C 6
ATOM 10443 O O . LYS A 1 101 ? -12.810 0.688 -25.613 1.00 1.00 101 LYS A O 6
ATOM 10462 N N . LEU A 1 102 ? -11.921 2.747 -25.082 1.00 1.00 102 LEU A N 6
ATOM 10463 C CA . LEU A 1 102 ? -12.471 2.813 -23.732 1.00 1.00 102 LEU A CA 6
ATOM 10464 C C . LEU A 1 102 ? -13.296 4.054 -23.575 1.00 1.00 102 LEU A C 6
ATOM 10465 O O . LEU A 1 102 ? -12.906 5.160 -24.026 1.00 1.00 102 LEU A O 6
ATOM 10481 N N . GLU A 1 103 ? -14.458 3.880 -22.944 1.00 1.00 103 GLU A N 6
ATOM 10482 C CA . GLU A 1 103 ? -15.394 4.993 -22.678 1.00 1.00 103 GLU A CA 6
ATOM 10483 C C . GLU A 1 103 ? -15.603 5.141 -21.166 1.00 1.00 103 GLU A C 6
ATOM 10484 O O . GLU A 1 103 ? -15.920 4.123 -20.489 1.00 1.00 103 GLU A O 6
ATOM 10496 N N . ARG A 1 104 ? -15.519 6.387 -20.701 1.00 1.00 104 ARG A N 6
ATOM 10497 C CA . ARG A 1 104 ? -15.708 6.685 -19.270 1.00 1.00 104 ARG A CA 6
ATOM 10498 C C . ARG A 1 104 ? -17.102 7.280 -19.015 1.00 1.00 104 ARG A C 6
ATOM 10499 O O . ARG A 1 104 ? -17.465 8.298 -19.667 1.00 1.00 104 ARG A O 6
ATOM 10520 N N . LYS A 1 105 ? -17.950 6.569 -18.087 1.00 1.00 105 LYS A N 6
ATOM 10521 C CA . LYS A 1 105 ? -19.396 6.958 -17.654 1.00 1.00 105 LYS A CA 6
ATOM 10522 C C . LYS A 1 105 ? -19.464 7.403 -16.107 1.00 1.00 105 LYS A C 6
ATOM 10523 O O . LYS A 1 105 ? -19.169 6.583 -15.178 1.00 1.00 105 LYS A O 6
ATOM 10543 N N . ALA A 1 1 ? 18.542 13.308 -19.886 1.00 1.00 1 ALA A N 7
ATOM 10544 C CA . ALA A 1 1 ? 17.872 14.587 -19.510 1.00 1.00 1 ALA A CA 7
ATOM 10545 C C . ALA A 1 1 ? 16.612 14.358 -18.661 1.00 1.00 1 ALA A C 7
ATOM 10546 O O . ALA A 1 1 ? 16.323 15.184 -17.769 1.00 1.00 1 ALA A O 7
ATOM 10555 N N . HIS A 1 2 ? 15.876 13.239 -18.950 1.00 1.00 2 HIS A N 7
ATOM 10556 C CA . HIS A 1 2 ? 14.650 12.887 -18.235 1.00 1.00 2 HIS A CA 7
ATOM 10557 C C . HIS A 1 2 ? 14.837 11.595 -17.464 1.00 1.00 2 HIS A C 7
ATOM 10558 O O . HIS A 1 2 ? 15.475 10.637 -17.976 1.00 1.00 2 HIS A O 7
ATOM 10573 N N . HIS A 1 3 ? 14.280 11.581 -16.223 1.00 1.00 3 HIS A N 7
ATOM 10574 C CA . HIS A 1 3 ? 14.342 10.397 -15.345 1.00 1.00 3 HIS A CA 7
ATOM 10575 C C . HIS A 1 3 ? 12.964 9.757 -15.217 1.00 1.00 3 HIS A C 7
ATOM 10576 O O . HIS A 1 3 ? 11.952 10.468 -14.966 1.00 1.00 3 HIS A O 7
ATOM 10591 N N . HIS A 1 4 ? 12.932 8.421 -15.444 1.00 1.00 4 HIS A N 7
ATOM 10592 C CA . HIS A 1 4 ? 11.690 7.634 -15.376 1.00 1.00 4 HIS A CA 7
ATOM 10593 C C . HIS A 1 4 ? 11.789 6.544 -14.320 1.00 1.00 4 HIS A C 7
ATOM 10594 O O . HIS A 1 4 ? 12.867 5.923 -14.145 1.00 1.00 4 HIS A O 7
ATOM 10609 N N . HIS A 1 5 ? 10.641 6.315 -13.614 1.00 1.00 5 HIS A N 7
ATOM 10610 C CA . HIS A 1 5 ? 10.527 5.271 -12.578 1.00 1.00 5 HIS A CA 7
ATOM 10611 C C . HIS A 1 5 ? 9.753 4.066 -13.118 1.00 1.00 5 HIS A C 7
ATOM 10612 O O . HIS A 1 5 ? 8.733 4.245 -13.837 1.00 1.00 5 HIS A O 7
ATOM 10627 N N . HIS A 1 6 ? 10.265 2.849 -12.796 1.00 1.00 6 HIS A N 7
ATOM 10628 C CA . HIS A 1 6 ? 9.651 1.591 -13.266 1.00 1.00 6 HIS A CA 7
ATOM 10629 C C . HIS A 1 6 ? 9.039 0.809 -12.120 1.00 1.00 6 HIS A C 7
ATOM 10630 O O . HIS A 1 6 ? 9.671 0.652 -11.044 1.00 1.00 6 HIS A O 7
ATOM 10645 N N . HIS A 1 7 ? 7.779 0.363 -12.336 1.00 1.00 7 HIS A N 7
ATOM 10646 C CA . HIS A 1 7 ? 7.051 -0.445 -11.334 1.00 1.00 7 HIS A CA 7
ATOM 10647 C C . HIS A 1 7 ? 6.886 -1.910 -11.776 1.00 1.00 7 HIS A C 7
ATOM 10648 O O . HIS A 1 7 ? 6.955 -2.799 -10.904 1.00 1.00 7 HIS A O 7
ATOM 10663 N N . GLY A 1 8 ? 6.689 -2.109 -13.107 1.00 1.00 8 GLY A N 7
ATOM 10664 C CA . GLY A 1 8 ? 6.539 -3.423 -13.660 1.00 1.00 8 GLY A CA 7
ATOM 10665 C C . GLY A 1 8 ? 5.282 -3.578 -14.426 1.00 1.00 8 GLY A C 7
ATOM 10666 O O . GLY A 1 8 ? 5.126 -2.943 -15.481 1.00 1.00 8 GLY A O 7
ATOM 10670 N N . SER A 1 9 ? 4.369 -4.429 -13.889 1.00 1.00 9 SER A N 7
ATOM 10671 C CA . SER A 1 9 ? 3.055 -4.704 -14.532 1.00 1.00 9 SER A CA 7
ATOM 10672 C C . SER A 1 9 ? 1.940 -3.707 -14.166 1.00 1.00 9 SER A C 7
ATOM 10673 O O . SER A 1 9 ? 1.004 -3.502 -14.962 1.00 1.00 9 SER A O 7
ATOM 10681 N N . ALA A 1 10 ? 2.119 -3.022 -12.985 1.00 1.00 10 ALA A N 7
ATOM 10682 C CA . ALA A 1 10 ? 1.161 -2.031 -12.460 1.00 1.00 10 ALA A CA 7
ATOM 10683 C C . ALA A 1 10 ? 1.086 -0.720 -13.274 1.00 1.00 10 ALA A C 7
ATOM 10684 O O . ALA A 1 10 ? -0.004 -0.170 -13.437 1.00 1.00 10 ALA A O 7
ATOM 10691 N N . THR A 1 11 ? 2.259 -0.309 -13.828 1.00 1.00 11 THR A N 7
ATOM 10692 C CA . THR A 1 11 ? 2.410 0.919 -14.662 1.00 1.00 11 THR A CA 7
ATOM 10693 C C . THR A 1 11 ? 2.044 0.723 -16.140 1.00 1.00 11 THR A C 7
ATOM 10694 O O . THR A 1 11 ? 1.340 1.565 -16.718 1.00 1.00 11 THR A O 7
ATOM 10705 N N . ARG A 1 12 ? 2.425 -0.535 -16.633 1.00 1.00 12 ARG A N 7
ATOM 10706 C CA . ARG A 1 12 ? 2.116 -0.922 -18.033 1.00 1.00 12 ARG A CA 7
ATOM 10707 C C . ARG A 1 12 ? 0.637 -1.116 -18.294 1.00 1.00 12 ARG A C 7
ATOM 10708 O O . ARG A 1 12 ? 0.097 -0.511 -19.230 1.00 1.00 12 ARG A O 7
ATOM 10729 N N . ARG A 1 13 ? -0.033 -1.774 -17.273 1.00 1.00 13 ARG A N 7
ATOM 10730 C CA . ARG A 1 13 ? -1.477 -2.018 -17.283 1.00 1.00 13 ARG A CA 7
ATOM 10731 C C . ARG A 1 13 ? -2.310 -0.738 -17.108 1.00 1.00 13 ARG A C 7
ATOM 10732 O O . ARG A 1 13 ? -3.300 -0.566 -17.828 1.00 1.00 13 ARG A O 7
ATOM 10753 N N . GLU A 1 14 ? -1.774 0.183 -16.227 1.00 1.00 14 GLU A N 7
ATOM 10754 C CA . GLU A 1 14 ? -2.368 1.503 -15.979 1.00 1.00 14 GLU A CA 7
ATOM 10755 C C . GLU A 1 14 ? -2.276 2.414 -17.205 1.00 1.00 14 GLU A C 7
ATOM 10756 O O . GLU A 1 14 ? -3.219 3.144 -17.486 1.00 1.00 14 GLU A O 7
ATOM 10768 N N . LYS A 1 15 ? -1.125 2.288 -17.972 1.00 1.00 15 LYS A N 7
ATOM 10769 C CA . LYS A 1 15 ? -0.874 3.046 -19.218 1.00 1.00 15 LYS A CA 7
ATOM 10770 C C . LYS A 1 15 ? -1.861 2.701 -20.341 1.00 1.00 15 LYS A C 7
ATOM 10771 O O . LYS A 1 15 ? -2.256 3.585 -21.111 1.00 1.00 15 LYS A O 7
ATOM 10790 N N . ILE A 1 16 ? -2.312 1.399 -20.352 1.00 1.00 16 ILE A N 7
ATOM 10791 C CA . ILE A 1 16 ? -3.318 0.899 -21.307 1.00 1.00 16 ILE A CA 7
ATOM 10792 C C . ILE A 1 16 ? -4.703 1.541 -21.041 1.00 1.00 16 ILE A C 7
ATOM 10793 O O . ILE A 1 16 ? -5.336 1.993 -21.981 1.00 1.00 16 ILE A O 7
ATOM 10809 N N . ILE A 1 17 ? -5.103 1.568 -19.750 1.00 1.00 17 ILE A N 7
ATOM 10810 C CA . ILE A 1 17 ? -6.374 2.168 -19.337 1.00 1.00 17 ILE A CA 7
ATOM 10811 C C . ILE A 1 17 ? -6.392 3.763 -19.433 1.00 1.00 17 ILE A C 7
ATOM 10812 O O . ILE A 1 17 ? -7.408 4.383 -19.055 1.00 1.00 17 ILE A O 7
ATOM 10828 N N . GLU A 1 18 ? -5.175 4.309 -19.636 1.00 1.00 18 GLU A N 7
ATOM 10829 C CA . GLU A 1 18 ? -4.961 5.749 -19.597 1.00 1.00 18 GLU A CA 7
ATOM 10830 C C . GLU A 1 18 ? -4.917 6.414 -20.979 1.00 1.00 18 GLU A C 7
ATOM 10831 O O . GLU A 1 18 ? -5.423 7.543 -21.104 1.00 1.00 18 GLU A O 7
ATOM 10843 N N . LEU A 1 19 ? -4.261 5.729 -21.956 1.00 1.00 19 LEU A N 7
ATOM 10844 C CA . LEU A 1 19 ? -4.122 6.235 -23.315 1.00 1.00 19 LEU A CA 7
ATOM 10845 C C . LEU A 1 19 ? -5.272 5.842 -24.243 1.00 1.00 19 LEU A C 7
ATOM 10846 O O . LEU A 1 19 ? -5.551 6.564 -25.233 1.00 1.00 19 LEU A O 7
ATOM 10862 N N . LEU A 1 20 ? -6.003 4.750 -23.859 1.00 1.00 20 LEU A N 7
ATOM 10863 C CA . LEU A 1 20 ? -7.077 4.153 -24.662 1.00 1.00 20 LEU A CA 7
ATOM 10864 C C . LEU A 1 20 ? -8.443 4.814 -24.481 1.00 1.00 20 LEU A C 7
ATOM 10865 O O . LEU A 1 20 ? -9.360 4.588 -25.326 1.00 1.00 20 LEU A O 7
ATOM 10881 N N . LEU A 1 21 ? -8.565 5.755 -23.445 1.00 1.00 21 LEU A N 7
ATOM 10882 C CA . LEU A 1 21 ? -9.804 6.466 -23.126 1.00 1.00 21 LEU A CA 7
ATOM 10883 C C . LEU A 1 21 ? -9.992 7.749 -23.960 1.00 1.00 21 LEU A C 7
ATOM 10884 O O . LEU A 1 21 ? -11.090 8.341 -23.962 1.00 1.00 21 LEU A O 7
ATOM 10900 N N . GLU A 1 22 ? -8.890 8.148 -24.672 1.00 1.00 22 GLU A N 7
ATOM 10901 C CA . GLU A 1 22 ? -8.876 9.328 -25.529 1.00 1.00 22 GLU A CA 7
ATOM 10902 C C . GLU A 1 22 ? -8.956 8.987 -27.034 1.00 1.00 22 GLU A C 7
ATOM 10903 O O . GLU A 1 22 ? -9.449 9.835 -27.811 1.00 1.00 22 GLU A O 7
ATOM 10915 N N . GLY A 1 23 ? -8.489 7.773 -27.404 1.00 1.00 23 GLY A N 7
ATOM 10916 C CA . GLY A 1 23 ? -8.517 7.333 -28.774 1.00 1.00 23 GLY A CA 7
ATOM 10917 C C . GLY A 1 23 ? -8.417 5.855 -28.887 1.00 1.00 23 GLY A C 7
ATOM 10918 O O . GLY A 1 23 ? -8.325 5.128 -27.866 1.00 1.00 23 GLY A O 7
ATOM 10922 N N . ASP A 1 24 ? -8.440 5.376 -30.133 1.00 1.00 24 ASP A N 7
ATOM 10923 C CA . ASP A 1 24 ? -8.358 3.934 -30.437 1.00 1.00 24 ASP A CA 7
ATOM 10924 C C . ASP A 1 24 ? -7.047 3.622 -31.124 1.00 1.00 24 ASP A C 7
ATOM 10925 O O . ASP A 1 24 ? -6.674 4.310 -32.122 1.00 1.00 24 ASP A O 7
ATOM 10934 N N . TYR A 1 25 ? -6.376 2.595 -30.620 1.00 1.00 25 TYR A N 7
ATOM 10935 C CA . TYR A 1 25 ? -5.100 2.174 -31.176 1.00 1.00 25 TYR A CA 7
ATOM 10936 C C . TYR A 1 25 ? -5.058 0.709 -31.298 1.00 1.00 25 TYR A C 7
ATOM 10937 O O . TYR A 1 25 ? -5.641 -0.016 -30.451 1.00 1.00 25 TYR A O 7
ATOM 10955 N N . SER A 1 26 ? -4.353 0.241 -32.347 1.00 1.00 26 SER A N 7
ATOM 10956 C CA . SER A 1 26 ? -4.161 -1.161 -32.607 1.00 1.00 26 SER A CA 7
ATOM 10957 C C . SER A 1 26 ? -3.045 -1.726 -31.685 1.00 1.00 26 SER A C 7
ATOM 10958 O O . SER A 1 26 ? -2.334 -0.907 -31.061 1.00 1.00 26 SER A O 7
ATOM 10966 N N . PRO A 1 27 ? -2.918 -3.132 -31.454 1.00 1.00 27 PRO A N 7
ATOM 10967 C CA . PRO A 1 27 ? -1.836 -3.718 -30.610 1.00 1.00 27 PRO A CA 7
ATOM 10968 C C . PRO A 1 27 ? -0.399 -3.287 -30.988 1.00 1.00 27 PRO A C 7
ATOM 10969 O O . PRO A 1 27 ? 0.383 -2.896 -30.080 1.00 1.00 27 PRO A O 7
ATOM 10980 N N . SER A 1 28 ? -0.075 -3.333 -32.349 1.00 1.00 28 SER A N 7
ATOM 10981 C CA . SER A 1 28 ? 1.211 -2.821 -32.901 1.00 1.00 28 SER A CA 7
ATOM 10982 C C . SER A 1 28 ? 1.426 -1.308 -32.635 1.00 1.00 28 SER A C 7
ATOM 10983 O O . SER A 1 28 ? 2.541 -0.876 -32.384 1.00 1.00 28 SER A O 7
ATOM 10991 N N . GLU A 1 29 ? 0.241 -0.554 -32.615 1.00 1.00 29 GLU A N 7
ATOM 10992 C CA . GLU A 1 29 ? 0.179 0.885 -32.283 1.00 1.00 29 GLU A CA 7
ATOM 10993 C C . GLU A 1 29 ? 0.421 1.167 -30.764 1.00 1.00 29 GLU A C 7
ATOM 10994 O O . GLU A 1 29 ? 1.192 2.070 -30.436 1.00 1.00 29 GLU A O 7
ATOM 11006 N N . LEU A 1 30 ? -0.112 0.197 -29.899 1.00 1.00 30 LEU A N 7
ATOM 11007 C CA . LEU A 1 30 ? 0.130 0.195 -28.445 1.00 1.00 30 LEU A CA 7
ATOM 11008 C C . LEU A 1 30 ? 1.584 -0.194 -28.100 1.00 1.00 30 LEU A C 7
ATOM 11009 O O . LEU A 1 30 ? 2.037 -0.069 -26.967 1.00 1.00 30 LEU A O 7
ATOM 11025 N N . ALA A 1 31 ? 2.350 -0.532 -29.215 1.00 1.00 31 ALA A N 7
ATOM 11026 C CA . ALA A 1 31 ? 3.758 -0.843 -29.151 1.00 1.00 31 ALA A CA 7
ATOM 11027 C C . ALA A 1 31 ? 4.571 0.337 -29.616 1.00 1.00 31 ALA A C 7
ATOM 11028 O O . ALA A 1 31 ? 5.684 0.551 -29.105 1.00 1.00 31 ALA A O 7
ATOM 11035 N N . ARG A 1 32 ? 3.976 1.159 -30.575 1.00 1.00 32 ARG A N 7
ATOM 11036 C CA . ARG A 1 32 ? 4.592 2.409 -31.099 1.00 1.00 32 ARG A CA 7
ATOM 11037 C C . ARG A 1 32 ? 4.733 3.470 -29.993 1.00 1.00 32 ARG A C 7
ATOM 11038 O O . ARG A 1 32 ? 5.819 4.017 -29.789 1.00 1.00 32 ARG A O 7
ATOM 11059 N N . ILE A 1 33 ? 3.620 3.683 -29.214 1.00 1.00 33 ILE A N 7
ATOM 11060 C CA . ILE A 1 33 ? 3.585 4.565 -28.047 1.00 1.00 33 ILE A CA 7
ATOM 11061 C C . ILE A 1 33 ? 4.110 3.760 -26.821 1.00 1.00 33 ILE A C 7
ATOM 11062 O O . ILE A 1 33 ? 3.243 3.300 -25.991 1.00 1.00 33 ILE A O 7
ATOM 11078 N N . LEU A 1 34 ? 5.391 3.669 -26.636 1.00 1.00 34 LEU A N 7
ATOM 11079 C CA . LEU A 1 34 ? 6.012 2.858 -25.533 1.00 1.00 34 LEU A CA 7
ATOM 11080 C C . LEU A 1 34 ? 7.398 2.413 -25.969 1.00 1.00 34 LEU A C 7
ATOM 11081 O O . LEU A 1 34 ? 8.017 3.007 -26.880 1.00 1.00 34 LEU A O 7
ATOM 11097 N N . ASP A 1 35 ? 7.900 1.369 -25.245 1.00 1.00 35 ASP A N 7
ATOM 11098 C CA . ASP A 1 35 ? 9.158 0.701 -25.533 1.00 1.00 35 ASP A CA 7
ATOM 11099 C C . ASP A 1 35 ? 8.848 -0.634 -26.198 1.00 1.00 35 ASP A C 7
ATOM 11100 O O . ASP A 1 35 ? 7.977 -1.422 -25.713 1.00 1.00 35 ASP A O 7
ATOM 11109 N N . MET A 1 36 ? 9.571 -0.908 -27.312 1.00 1.00 36 MET A N 7
ATOM 11110 C CA . MET A 1 36 ? 9.369 -2.141 -28.124 1.00 1.00 36 MET A CA 7
ATOM 11111 C C . MET A 1 36 ? 10.119 -3.321 -27.643 1.00 1.00 36 MET A C 7
ATOM 11112 O O . MET A 1 36 ? 9.568 -4.451 -27.723 1.00 1.00 36 MET A O 7
ATOM 11126 N N . ARG A 1 37 ? 11.384 -3.079 -27.052 1.00 1.00 37 ARG A N 7
ATOM 11127 C CA . ARG A 1 37 ? 12.304 -4.150 -26.503 1.00 1.00 37 ARG A CA 7
ATOM 11128 C C . ARG A 1 37 ? 12.833 -5.066 -27.679 1.00 1.00 37 ARG A C 7
ATOM 11129 O O . ARG A 1 37 ? 13.892 -4.769 -28.209 1.00 1.00 37 ARG A O 7
ATOM 11150 N N . GLY A 1 38 ? 11.953 -6.034 -28.113 1.00 1.00 38 GLY A N 7
ATOM 11151 C CA . GLY A 1 38 ? 12.274 -6.939 -29.147 1.00 1.00 38 GLY A CA 7
ATOM 11152 C C . GLY A 1 38 ? 11.075 -7.568 -29.757 1.00 1.00 38 GLY A C 7
ATOM 11153 O O . GLY A 1 38 ? 10.320 -6.873 -30.478 1.00 1.00 38 GLY A O 7
ATOM 11157 N N . LYS A 1 39 ? 10.895 -8.870 -29.449 1.00 1.00 39 LYS A N 7
ATOM 11158 C CA . LYS A 1 39 ? 9.779 -9.679 -29.996 1.00 1.00 39 LYS A CA 7
ATOM 11159 C C . LYS A 1 39 ? 8.758 -10.030 -28.915 1.00 1.00 39 LYS A C 7
ATOM 11160 O O . LYS A 1 39 ? 9.152 -10.379 -27.772 1.00 1.00 39 LYS A O 7
ATOM 11179 N N . GLY A 1 40 ? 7.453 -9.874 -29.269 1.00 1.00 40 GLY A N 7
ATOM 11180 C CA . GLY A 1 40 ? 6.379 -10.198 -28.334 1.00 1.00 40 GLY A CA 7
ATOM 11181 C C . GLY A 1 40 ? 5.666 -8.990 -27.816 1.00 1.00 40 GLY A C 7
ATOM 11182 O O . GLY A 1 40 ? 5.943 -8.547 -26.674 1.00 1.00 40 GLY A O 7
ATOM 11186 N N . SER A 1 41 ? 4.796 -8.441 -28.663 1.00 1.00 41 SER A N 7
ATOM 11187 C CA . SER A 1 41 ? 4.010 -7.227 -28.339 1.00 1.00 41 SER A CA 7
ATOM 11188 C C . SER A 1 41 ? 2.530 -7.404 -28.611 1.00 1.00 41 SER A C 7
ATOM 11189 O O . SER A 1 41 ? 1.695 -6.834 -27.872 1.00 1.00 41 SER A O 7
ATOM 11197 N N . LYS A 1 42 ? 2.206 -8.254 -29.648 1.00 1.00 42 LYS A N 7
ATOM 11198 C CA . LYS A 1 42 ? 0.829 -8.513 -30.101 1.00 1.00 42 LYS A CA 7
ATOM 11199 C C . LYS A 1 42 ? -0.005 -9.412 -29.156 1.00 1.00 42 LYS A C 7
ATOM 11200 O O . LYS A 1 42 ? -1.033 -8.936 -28.656 1.00 1.00 42 LYS A O 7
ATOM 11219 N N . LYS A 1 43 ? 0.565 -10.605 -28.812 1.00 1.00 43 LYS A N 7
ATOM 11220 C CA . LYS A 1 43 ? -0.094 -11.607 -27.953 1.00 1.00 43 LYS A CA 7
ATOM 11221 C C . LYS A 1 43 ? -0.117 -11.231 -26.471 1.00 1.00 43 LYS A C 7
ATOM 11222 O O . LYS A 1 43 ? -1.054 -11.569 -25.752 1.00 1.00 43 LYS A O 7
ATOM 11241 N N . VAL A 1 44 ? 0.932 -10.457 -26.093 1.00 1.00 44 VAL A N 7
ATOM 11242 C CA . VAL A 1 44 ? 1.120 -9.952 -24.704 1.00 1.00 44 VAL A CA 7
ATOM 11243 C C . VAL A 1 44 ? 0.025 -8.915 -24.327 1.00 1.00 44 VAL A C 7
ATOM 11244 O O . VAL A 1 44 ? -0.460 -8.946 -23.195 1.00 1.00 44 VAL A O 7
ATOM 11257 N N . ILE A 1 45 ? -0.291 -8.052 -25.313 1.00 1.00 45 ILE A N 7
ATOM 11258 C CA . ILE A 1 45 ? -1.335 -7.034 -25.142 1.00 1.00 45 ILE A CA 7
ATOM 11259 C C . ILE A 1 45 ? -2.796 -7.640 -25.161 1.00 1.00 45 ILE A C 7
ATOM 11260 O O . ILE A 1 45 ? -3.731 -6.918 -24.798 1.00 1.00 45 ILE A O 7
ATOM 11276 N N . LEU A 1 46 ? -2.900 -8.807 -25.828 1.00 1.00 46 LEU A N 7
ATOM 11277 C CA . LEU A 1 46 ? -4.152 -9.531 -25.991 1.00 1.00 46 LEU A CA 7
ATOM 11278 C C . LEU A 1 46 ? -4.595 -10.214 -24.697 1.00 1.00 46 LEU A C 7
ATOM 11279 O O . LEU A 1 46 ? -5.788 -10.244 -24.397 1.00 1.00 46 LEU A O 7
ATOM 11295 N N . GLU A 1 47 ? -3.548 -10.725 -23.950 1.00 1.00 47 GLU A N 7
ATOM 11296 C CA . GLU A 1 47 ? -3.739 -11.349 -22.626 1.00 1.00 47 GLU A CA 7
ATOM 11297 C C . GLU A 1 47 ? -4.031 -10.292 -21.545 1.00 1.00 47 GLU A C 7
ATOM 11298 O O . GLU A 1 47 ? -4.744 -10.566 -20.573 1.00 1.00 47 GLU A O 7
ATOM 11310 N N . ASP A 1 48 ? -3.490 -9.032 -21.804 1.00 1.00 48 ASP A N 7
ATOM 11311 C CA . ASP A 1 48 ? -3.744 -7.819 -20.971 1.00 1.00 48 ASP A CA 7
ATOM 11312 C C . ASP A 1 48 ? -5.212 -7.385 -21.028 1.00 1.00 48 ASP A C 7
ATOM 11313 O O . ASP A 1 48 ? -5.794 -7.053 -19.995 1.00 1.00 48 ASP A O 7
ATOM 11322 N N . LEU A 1 49 ? -5.844 -7.617 -22.239 1.00 1.00 49 LEU A N 7
ATOM 11323 C CA . LEU A 1 49 ? -7.272 -7.393 -22.466 1.00 1.00 49 LEU A CA 7
ATOM 11324 C C . LEU A 1 49 ? -8.210 -8.265 -21.688 1.00 1.00 49 LEU A C 7
ATOM 11325 O O . LEU A 1 49 ? -9.269 -7.800 -21.264 1.00 1.00 49 LEU A O 7
ATOM 11341 N N . LYS A 1 50 ? -7.733 -9.519 -21.490 1.00 1.00 50 LYS A N 7
ATOM 11342 C CA . LYS A 1 50 ? -8.433 -10.556 -20.707 1.00 1.00 50 LYS A CA 7
ATOM 11343 C C . LYS A 1 50 ? -8.572 -10.171 -19.222 1.00 1.00 50 LYS A C 7
ATOM 11344 O O . LYS A 1 50 ? -9.630 -10.345 -18.626 1.00 1.00 50 LYS A O 7
ATOM 11363 N N . VAL A 1 51 ? -7.514 -9.489 -18.705 1.00 1.00 51 VAL A N 7
ATOM 11364 C CA . VAL A 1 51 ? -7.439 -8.982 -17.319 1.00 1.00 51 VAL A CA 7
ATOM 11365 C C . VAL A 1 51 ? -8.325 -7.742 -17.119 1.00 1.00 51 VAL A C 7
ATOM 11366 O O . VAL A 1 51 ? -9.125 -7.742 -16.186 1.00 1.00 51 VAL A O 7
ATOM 11379 N N . ILE A 1 52 ? -8.237 -6.805 -18.092 1.00 1.00 52 ILE A N 7
ATOM 11380 C CA . ILE A 1 52 ? -8.968 -5.531 -18.065 1.00 1.00 52 ILE A CA 7
ATOM 11381 C C . ILE A 1 52 ? -10.487 -5.722 -18.262 1.00 1.00 52 ILE A C 7
ATOM 11382 O O . ILE A 1 52 ? -11.246 -4.976 -17.646 1.00 1.00 52 ILE A O 7
ATOM 11398 N N . SER A 1 53 ? -10.847 -6.690 -19.120 1.00 1.00 53 SER A N 7
ATOM 11399 C CA . SER A 1 53 ? -12.265 -7.021 -19.419 1.00 1.00 53 SER A CA 7
ATOM 11400 C C . SER A 1 53 ? -13.086 -7.486 -18.189 1.00 1.00 53 SER A C 7
ATOM 11401 O O . SER A 1 53 ? -14.262 -7.139 -18.062 1.00 1.00 53 SER A O 7
ATOM 11409 N N . LYS A 1 54 ? -12.347 -8.170 -17.231 1.00 1.00 54 LYS A N 7
ATOM 11410 C CA . LYS A 1 54 ? -12.921 -8.669 -15.968 1.00 1.00 54 LYS A CA 7
ATOM 11411 C C . LYS A 1 54 ? -13.257 -7.555 -14.977 1.00 1.00 54 LYS A C 7
ATOM 11412 O O . LYS A 1 54 ? -14.294 -7.597 -14.321 1.00 1.00 54 LYS A O 7
ATOM 11431 N N . ILE A 1 55 ? -12.399 -6.513 -15.014 1.00 1.00 55 ILE A N 7
ATOM 11432 C CA . ILE A 1 55 ? -12.515 -5.329 -14.146 1.00 1.00 55 ILE A CA 7
ATOM 11433 C C . ILE A 1 55 ? -13.454 -4.307 -14.728 1.00 1.00 55 ILE A C 7
ATOM 11434 O O . ILE A 1 55 ? -14.265 -3.761 -13.979 1.00 1.00 55 ILE A O 7
ATOM 11450 N N . ALA A 1 56 ? -13.386 -4.137 -16.105 1.00 1.00 56 ALA A N 7
ATOM 11451 C CA . ALA A 1 56 ? -14.230 -3.181 -16.840 1.00 1.00 56 ALA A CA 7
ATOM 11452 C C . ALA A 1 56 ? -15.777 -3.433 -16.708 1.00 1.00 56 ALA A C 7
ATOM 11453 O O . ALA A 1 56 ? -16.542 -2.505 -16.806 1.00 1.00 56 ALA A O 7
ATOM 11460 N N . LYS A 1 57 ? -16.125 -4.743 -16.410 1.00 1.00 57 LYS A N 7
ATOM 11461 C CA . LYS A 1 57 ? -17.520 -5.196 -16.310 1.00 1.00 57 LYS A CA 7
ATOM 11462 C C . LYS A 1 57 ? -18.093 -5.061 -14.839 1.00 1.00 57 LYS A C 7
ATOM 11463 O O . LYS A 1 57 ? -19.292 -4.780 -14.699 1.00 1.00 57 LYS A O 7
ATOM 11482 N N . ARG A 1 58 ? -17.193 -5.303 -13.907 1.00 1.00 58 ARG A N 7
ATOM 11483 C CA . ARG A 1 58 ? -17.458 -5.027 -12.432 1.00 1.00 58 ARG A CA 7
ATOM 11484 C C . ARG A 1 58 ? -17.461 -3.482 -12.169 1.00 1.00 58 ARG A C 7
ATOM 11485 O O . ARG A 1 58 ? -18.092 -3.007 -11.235 1.00 1.00 58 ARG A O 7
ATOM 11506 N N . GLU A 1 59 ? -16.785 -2.744 -13.127 1.00 1.00 59 GLU A N 7
ATOM 11507 C CA . GLU A 1 59 ? -16.687 -1.287 -13.100 1.00 1.00 59 GLU A CA 7
ATOM 11508 C C . GLU A 1 59 ? -17.612 -0.597 -14.112 1.00 1.00 59 GLU A C 7
ATOM 11509 O O . GLU A 1 59 ? -17.577 0.657 -14.256 1.00 1.00 59 GLU A O 7
ATOM 11521 N N . GLY A 1 60 ? -18.561 -1.406 -14.675 1.00 1.00 60 GLY A N 7
ATOM 11522 C CA . GLY A 1 60 ? -19.530 -0.883 -15.678 1.00 1.00 60 GLY A CA 7
ATOM 11523 C C . GLY A 1 60 ? -18.980 -0.577 -17.058 1.00 1.00 60 GLY A C 7
ATOM 11524 O O . GLY A 1 60 ? -19.429 -1.208 -18.005 1.00 1.00 60 GLY A O 7
ATOM 11528 N N . MET A 1 61 ? -17.965 0.391 -17.051 1.00 1.00 61 MET A N 7
ATOM 11529 C CA . MET A 1 61 ? -17.278 0.824 -18.319 1.00 1.00 61 MET A CA 7
ATOM 11530 C C . MET A 1 61 ? -17.063 -0.390 -19.281 1.00 1.00 61 MET A C 7
ATOM 11531 O O . MET A 1 61 ? -16.500 -1.418 -18.912 1.00 1.00 61 MET A O 7
ATOM 11545 N N . VAL A 1 62 ? -17.716 -0.318 -20.410 1.00 1.00 62 VAL A N 7
ATOM 11546 C CA . VAL A 1 62 ? -17.784 -1.434 -21.365 1.00 1.00 62 VAL A CA 7
ATOM 11547 C C . VAL A 1 62 ? -16.746 -1.330 -22.465 1.00 1.00 62 VAL A C 7
ATOM 11548 O O . VAL A 1 62 ? -16.498 -0.210 -22.964 1.00 1.00 62 VAL A O 7
ATOM 11561 N N . LEU A 1 63 ? -16.164 -2.492 -22.804 1.00 1.00 63 LEU A N 7
ATOM 11562 C CA . LEU A 1 63 ? -15.214 -2.570 -23.895 1.00 1.00 63 LEU A CA 7
ATOM 11563 C C . LEU A 1 63 ? -15.836 -2.970 -25.184 1.00 1.00 63 LEU A C 7
ATOM 11564 O O . LEU A 1 63 ? -16.557 -3.988 -25.219 1.00 1.00 63 LEU A O 7
ATOM 11580 N N . LEU A 1 64 ? -15.644 -2.108 -26.225 1.00 1.00 64 LEU A N 7
ATOM 11581 C CA . LEU A 1 64 ? -16.224 -2.365 -27.555 1.00 1.00 64 LEU A CA 7
ATOM 11582 C C . LEU A 1 64 ? -15.138 -2.669 -28.565 1.00 1.00 64 LEU A C 7
ATOM 11583 O O . LEU A 1 64 ? -14.122 -1.927 -28.655 1.00 1.00 64 LEU A O 7
ATOM 11599 N N . ILE A 1 65 ? -15.352 -3.764 -29.312 1.00 1.00 65 ILE A N 7
ATOM 11600 C CA . ILE A 1 65 ? -14.376 -4.233 -30.316 1.00 1.00 65 ILE A CA 7
ATOM 11601 C C . ILE A 1 65 ? -14.988 -4.079 -31.708 1.00 1.00 65 ILE A C 7
ATOM 11602 O O . ILE A 1 65 ? -16.130 -4.529 -31.938 1.00 1.00 65 ILE A O 7
ATOM 11618 N N . LYS A 1 66 ? -14.171 -3.461 -32.626 1.00 1.00 66 LYS A N 7
ATOM 11619 C CA . LYS A 1 66 ? -14.555 -3.265 -34.001 1.00 1.00 66 LYS A CA 7
ATOM 11620 C C . LYS A 1 66 ? -14.258 -4.538 -34.815 1.00 1.00 66 LYS A C 7
ATOM 11621 O O . LYS A 1 66 ? -13.176 -5.164 -34.651 1.00 1.00 66 LYS A O 7
ATOM 11640 N N . PRO A 1 67 ? -15.248 -5.002 -35.704 1.00 1.00 67 PRO A N 7
ATOM 11641 C CA . PRO A 1 67 ? -15.075 -6.233 -36.503 1.00 1.00 67 PRO A CA 7
ATOM 11642 C C . PRO A 1 67 ? -14.000 -6.216 -37.607 1.00 1.00 67 PRO A C 7
ATOM 11643 O O . PRO A 1 67 ? -13.966 -5.351 -38.536 1.00 1.00 67 PRO A O 7
ATOM 11654 N N . ALA A 1 68 ? -13.042 -7.166 -37.365 1.00 1.00 68 ALA A N 7
ATOM 11655 C CA . ALA A 1 68 ? -11.922 -7.422 -38.302 1.00 1.00 68 ALA A CA 7
ATOM 11656 C C . ALA A 1 68 ? -12.488 -7.908 -39.639 1.00 1.00 68 ALA A C 7
ATOM 11657 O O . ALA A 1 68 ? -13.487 -8.694 -39.669 1.00 1.00 68 ALA A O 7
ATOM 11664 N N . GLN A 1 69 ? -11.862 -7.454 -40.728 1.00 1.00 69 GLN A N 7
ATOM 11665 C CA . GLN A 1 69 ? -12.372 -7.686 -42.058 1.00 1.00 69 GLN A CA 7
ATOM 11666 C C . GLN A 1 69 ? -11.272 -8.092 -43.024 1.00 1.00 69 GLN A C 7
ATOM 11667 O O . GLN A 1 69 ? -10.105 -7.729 -42.848 1.00 1.00 69 GLN A O 7
ATOM 11681 N N . CYS A 1 70 ? -11.684 -8.930 -44.036 1.00 1.00 70 CYS A N 7
ATOM 11682 C CA . CYS A 1 70 ? -10.809 -9.320 -45.162 1.00 1.00 70 CYS A CA 7
ATOM 11683 C C . CYS A 1 70 ? -11.041 -8.279 -46.271 1.00 1.00 70 CYS A C 7
ATOM 11684 O O . CYS A 1 70 ? -12.196 -8.106 -46.764 1.00 1.00 70 CYS A O 7
ATOM 11692 N N . ARG A 1 71 ? -9.944 -7.583 -46.649 1.00 1.00 71 ARG A N 7
ATOM 11693 C CA . ARG A 1 71 ? -9.997 -6.493 -47.641 1.00 1.00 71 ARG A CA 7
ATOM 11694 C C . ARG A 1 71 ? -9.763 -6.943 -49.095 1.00 1.00 71 ARG A C 7
ATOM 11695 O O . ARG A 1 71 ? -9.852 -6.110 -50.035 1.00 1.00 71 ARG A O 7
ATOM 11716 N N . LYS A 1 72 ? -9.549 -8.275 -49.285 1.00 1.00 72 LYS A N 7
ATOM 11717 C CA . LYS A 1 72 ? -9.293 -8.871 -50.595 1.00 1.00 72 LYS A CA 7
ATOM 11718 C C . LYS A 1 72 ? -10.528 -9.524 -51.209 1.00 1.00 72 LYS A C 7
ATOM 11719 O O . LYS A 1 72 ? -10.913 -9.169 -52.341 1.00 1.00 72 LYS A O 7
ATOM 11738 N N . CYS A 1 73 ? -11.222 -10.380 -50.381 1.00 1.00 73 CYS A N 7
ATOM 11739 C CA . CYS A 1 73 ? -12.429 -11.071 -50.821 1.00 1.00 73 CYS A CA 7
ATOM 11740 C C . CYS A 1 73 ? -13.709 -10.350 -50.418 1.00 1.00 73 CYS A C 7
ATOM 11741 O O . CYS A 1 73 ? -14.763 -10.541 -51.062 1.00 1.00 73 CYS A O 7
ATOM 11749 N N . GLY A 1 74 ? -13.581 -9.474 -49.360 1.00 1.00 74 GLY A N 7
ATOM 11750 C CA . GLY A 1 74 ? -14.717 -8.731 -48.840 1.00 1.00 74 GLY A CA 7
ATOM 11751 C C . GLY A 1 74 ? -15.324 -9.344 -47.626 1.00 1.00 74 GLY A C 7
ATOM 11752 O O . GLY A 1 74 ? -16.074 -8.660 -46.913 1.00 1.00 74 GLY A O 7
ATOM 11756 N N . PHE A 1 75 ? -15.002 -10.691 -47.402 1.00 1.00 75 PHE A N 7
ATOM 11757 C CA . PHE A 1 75 ? -15.482 -11.452 -46.246 1.00 1.00 75 PHE A CA 7
ATOM 11758 C C . PHE A 1 75 ? -15.183 -10.758 -44.893 1.00 1.00 75 PHE A C 7
ATOM 11759 O O . PHE A 1 75 ? -14.067 -10.265 -44.688 1.00 1.00 75 PHE A O 7
ATOM 11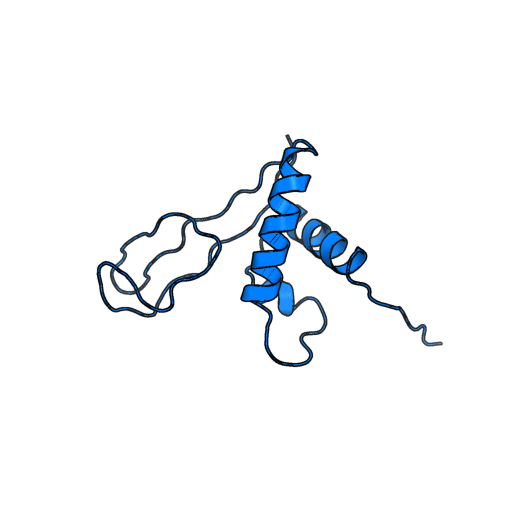776 N N . VAL A 1 76 ? -16.228 -10.691 -44.067 1.00 1.00 76 VAL A N 7
ATOM 11777 C CA . VAL A 1 76 ? -16.147 -10.009 -42.788 1.00 1.00 76 VAL A CA 7
ATOM 11778 C C . VAL A 1 76 ? -16.089 -11.029 -41.677 1.00 1.00 76 VAL A C 7
ATOM 11779 O O . VAL A 1 76 ? -16.892 -11.986 -41.642 1.00 1.00 76 VAL A O 7
ATOM 11792 N N . PHE A 1 77 ? -15.091 -10.822 -40.794 1.00 1.00 77 PHE A N 7
ATOM 11793 C CA . PHE A 1 77 ? -14.932 -11.668 -39.623 1.00 1.00 77 PHE A CA 7
ATOM 11794 C C . PHE A 1 77 ? -15.545 -11.029 -38.392 1.00 1.00 77 PHE A C 7
ATOM 11795 O O . PHE A 1 77 ? -15.548 -9.784 -38.273 1.00 1.00 77 PHE A O 7
ATOM 11812 N N . LYS A 1 78 ? -16.069 -11.897 -37.484 1.00 1.00 78 LYS A N 7
ATOM 11813 C CA . LYS A 1 78 ? -16.681 -11.434 -36.212 1.00 1.00 78 LYS A CA 7
ATOM 11814 C C . LYS A 1 78 ? -15.597 -10.892 -35.253 1.00 1.00 78 LYS A C 7
ATOM 11815 O O . LYS A 1 78 ? -14.409 -11.318 -35.357 1.00 1.00 78 LYS A O 7
ATOM 11834 N N . ALA A 1 79 ? -16.005 -9.956 -34.342 1.00 1.00 79 ALA A N 7
ATOM 11835 C CA . ALA A 1 79 ? -15.090 -9.319 -33.366 1.00 1.00 79 ALA A CA 7
ATOM 11836 C C . ALA A 1 79 ? -14.612 -10.332 -32.300 1.00 1.00 79 ALA A C 7
ATOM 11837 O O . ALA A 1 79 ? -15.426 -10.971 -31.595 1.00 1.00 79 ALA A O 7
ATOM 11844 N N . GLU A 1 80 ? -13.302 -10.545 -32.317 1.00 1.00 80 GLU A N 7
ATOM 11845 C CA . GLU A 1 80 ? -12.625 -11.544 -31.467 1.00 1.00 80 GLU A CA 7
ATOM 11846 C C . GLU A 1 80 ? -11.537 -10.875 -30.614 1.00 1.00 80 GLU A C 7
ATOM 11847 O O . GLU A 1 80 ? -11.324 -9.656 -30.701 1.00 1.00 80 GLU A O 7
ATOM 11859 N N . ILE A 1 81 ? -10.959 -11.675 -29.742 1.00 1.00 81 ILE A N 7
ATOM 11860 C CA . ILE A 1 81 ? -9.871 -11.245 -28.857 1.00 1.00 81 ILE A CA 7
ATOM 11861 C C . ILE A 1 81 ? -8.480 -11.769 -29.345 1.00 1.00 81 ILE A C 7
ATOM 11862 O O . ILE A 1 81 ? -7.658 -12.272 -28.532 1.00 1.00 81 ILE A O 7
ATOM 11878 N N . ASN A 1 82 ? -8.195 -11.626 -30.681 1.00 1.00 82 ASN A N 7
ATOM 11879 C CA . ASN A 1 82 ? -6.941 -12.185 -31.287 1.00 1.00 82 ASN A CA 7
ATOM 11880 C C . ASN A 1 82 ? -6.743 -11.677 -32.708 1.00 1.00 82 ASN A C 7
ATOM 11881 O O . ASN A 1 82 ? -7.641 -11.015 -33.278 1.00 1.00 82 ASN A O 7
ATOM 11892 N N . ILE A 1 83 ? -5.553 -11.973 -33.255 1.00 1.00 83 ILE A N 7
ATOM 11893 C CA . ILE A 1 83 ? -5.196 -11.658 -34.599 1.00 1.00 83 ILE A CA 7
ATOM 11894 C C . ILE A 1 83 ? -4.887 -13.005 -35.362 1.00 1.00 83 ILE A C 7
ATOM 11895 O O . ILE A 1 83 ? -3.948 -13.718 -34.968 1.00 1.00 83 ILE A O 7
ATOM 11911 N N . PRO A 1 84 ? -5.559 -13.258 -36.551 1.00 1.00 84 PRO A N 7
ATOM 11912 C CA . PRO A 1 84 ? -5.198 -14.403 -37.411 1.00 1.00 84 PRO A CA 7
ATOM 11913 C C . PRO A 1 84 ? -3.923 -14.210 -38.291 1.00 1.00 84 PRO A C 7
ATOM 11914 O O . PRO A 1 84 ? -3.630 -13.071 -38.745 1.00 1.00 84 PRO A O 7
ATOM 11925 N N . SER A 1 85 ? -3.211 -15.333 -38.482 1.00 1.00 85 SER A N 7
ATOM 11926 C CA . SER A 1 85 ? -2.020 -15.388 -39.346 1.00 1.00 85 SER A CA 7
ATOM 11927 C C . SER A 1 85 ? -2.377 -15.911 -40.744 1.00 1.00 85 SER A C 7
ATOM 11928 O O . SER A 1 85 ? -1.688 -15.590 -41.734 1.00 1.00 85 SER A O 7
ATOM 11936 N N . ARG A 1 86 ? -3.482 -16.736 -40.813 1.00 1.00 86 ARG A N 7
ATOM 11937 C CA . ARG A 1 86 ? -3.988 -17.313 -42.059 1.00 1.00 86 ARG A CA 7
ATOM 11938 C C . ARG A 1 86 ? -5.476 -17.438 -42.002 1.00 1.00 86 ARG A C 7
ATOM 11939 O O . ARG A 1 86 ? -6.049 -17.810 -40.934 1.00 1.00 86 ARG A O 7
ATOM 11960 N N . CYS A 1 87 ? -6.138 -17.147 -43.198 1.00 1.00 87 CYS A N 7
ATOM 11961 C CA . CYS A 1 87 ? -7.594 -17.280 -43.368 1.00 1.00 87 CYS A CA 7
ATOM 11962 C C . CYS A 1 87 ? -8.007 -18.774 -43.226 1.00 1.00 87 CYS A C 7
ATOM 11963 O O . CYS A 1 87 ? -7.356 -19.669 -43.836 1.00 1.00 87 CYS A O 7
ATOM 11971 N N . PRO A 1 88 ? -8.988 -19.116 -42.268 1.00 1.00 88 PRO A N 7
ATOM 11972 C CA . PRO A 1 88 ? -9.422 -20.537 -42.024 1.00 1.00 88 PRO A CA 7
ATOM 11973 C C . PRO A 1 88 ? -10.178 -21.263 -43.182 1.00 1.00 88 PRO A C 7
ATOM 11974 O O . PRO A 1 88 ? -9.960 -22.454 -43.397 1.00 1.00 88 PRO A O 7
ATOM 11985 N N . LYS A 1 89 ? -10.959 -20.501 -43.918 1.00 1.00 89 LYS A N 7
ATOM 11986 C CA . LYS A 1 89 ? -11.718 -21.002 -45.086 1.00 1.00 89 LYS A CA 7
ATOM 11987 C C . LYS A 1 89 ? -10.836 -21.085 -46.355 1.00 1.00 89 LYS A C 7
ATOM 11988 O O . LYS A 1 89 ? -10.824 -22.118 -47.020 1.00 1.00 89 LYS A O 7
ATOM 12007 N N . CYS A 1 90 ? -10.017 -19.982 -46.556 1.00 1.00 90 CYS A N 7
ATOM 12008 C CA . CYS A 1 90 ? -9.178 -19.845 -47.665 1.00 1.00 90 CYS A CA 7
ATOM 12009 C C . CYS A 1 90 ? -7.737 -19.764 -47.233 1.00 1.00 90 CYS A C 7
ATOM 12010 O O . CYS A 1 90 ? -7.176 -20.748 -46.725 1.00 1.00 90 CYS A O 7
ATOM 12018 N N . LYS A 1 91 ? -7.125 -18.606 -47.549 1.00 1.00 91 LYS A N 7
ATOM 12019 C CA . LYS A 1 91 ? -5.676 -18.374 -47.411 1.00 1.00 91 LYS A CA 7
ATOM 12020 C C . LYS A 1 91 ? -5.289 -16.933 -47.490 1.00 1.00 91 LYS A C 7
ATOM 12021 O O . LYS A 1 91 ? -4.049 -16.650 -47.583 1.00 1.00 91 LYS A O 7
ATOM 12040 N N . SER A 1 92 ? -6.332 -16.035 -47.627 1.00 1.00 92 SER A N 7
ATOM 12041 C CA . SER A 1 92 ? -6.150 -14.596 -47.838 1.00 1.00 92 SER A CA 7
ATOM 12042 C C . SER A 1 92 ? -5.078 -13.938 -46.902 1.00 1.00 92 SER A C 7
ATOM 12043 O O . SER A 1 92 ? -4.486 -14.599 -45.980 1.00 1.00 92 SER A O 7
ATOM 12051 N N . GLU A 1 93 ? -4.836 -12.673 -47.158 1.00 1.00 93 GLU A N 7
ATOM 12052 C CA . GLU A 1 93 ? -3.668 -11.984 -46.608 1.00 1.00 93 GLU A CA 7
ATOM 12053 C C . GLU A 1 93 ? -3.976 -10.571 -46.107 1.00 1.00 93 GLU A C 7
ATOM 12054 O O . GLU A 1 93 ? -3.252 -10.100 -45.213 1.00 1.00 93 GLU A O 7
ATOM 12066 N N . TRP A 1 94 ? -4.966 -9.935 -46.766 1.00 1.00 94 TRP A N 7
ATOM 12067 C CA . TRP A 1 94 ? -5.384 -8.556 -46.440 1.00 1.00 94 TRP A CA 7
ATOM 12068 C C . TRP A 1 94 ? -6.436 -8.513 -45.332 1.00 1.00 94 TRP A C 7
ATOM 12069 O O . TRP A 1 94 ? -7.641 -8.707 -45.570 1.00 1.00 94 TRP A O 7
ATOM 12090 N N . ILE A 1 95 ? -5.938 -8.337 -44.095 1.00 1.00 95 ILE A N 7
ATOM 12091 C CA . ILE A 1 95 ? -6.819 -8.335 -42.912 1.00 1.00 95 ILE A CA 7
ATOM 12092 C C . ILE A 1 95 ? -6.666 -7.000 -42.199 1.00 1.00 95 ILE A C 7
ATOM 12093 O O . ILE A 1 95 ? -5.537 -6.514 -42.027 1.00 1.00 95 ILE A O 7
ATOM 12109 N N . GLU A 1 96 ? -7.842 -6.472 -41.748 1.00 1.00 96 GLU A N 7
ATOM 12110 C CA . GLU A 1 96 ? -7.885 -5.225 -40.972 1.00 1.00 96 GLU A CA 7
ATOM 12111 C C . GLU A 1 96 ? -7.930 -5.570 -39.487 1.00 1.00 96 GLU A C 7
ATOM 12112 O O . GLU A 1 96 ? -8.703 -6.481 -39.067 1.00 1.00 96 GLU A O 7
ATOM 12124 N N . GLU A 1 97 ? -7.045 -4.892 -38.702 1.00 1.00 97 GLU A N 7
ATOM 12125 C CA . GLU A 1 97 ? -6.941 -5.123 -37.254 1.00 1.00 97 GLU A CA 7
ATOM 12126 C C . GLU A 1 97 ? -8.118 -4.485 -36.472 1.00 1.00 97 GLU A C 7
ATOM 12127 O O . GLU A 1 97 ? -8.578 -3.383 -36.856 1.00 1.00 97 GLU A O 7
ATOM 12139 N N . PRO A 1 98 ? -8.707 -5.216 -35.409 1.00 1.00 98 PRO A N 7
ATOM 12140 C CA . PRO A 1 98 ? -9.773 -4.643 -34.578 1.00 1.00 98 PRO A CA 7
ATOM 12141 C C . PRO A 1 98 ? -9.334 -3.424 -33.720 1.00 1.00 98 PRO A C 7
ATOM 12142 O O . PRO A 1 98 ? -8.114 -3.238 -33.422 1.00 1.00 98 PRO A O 7
ATOM 12153 N N . ARG A 1 99 ? -10.359 -2.625 -33.342 1.00 1.00 99 ARG A N 7
ATOM 12154 C CA . ARG A 1 99 ? -10.163 -1.441 -32.533 1.00 1.00 99 ARG A CA 7
ATOM 12155 C C . ARG A 1 99 ? -10.788 -1.622 -31.163 1.00 1.00 99 ARG A C 7
ATOM 12156 O O . ARG A 1 99 ? -11.897 -2.206 -31.036 1.00 1.00 99 ARG A O 7
ATOM 12177 N N . PHE A 1 100 ? -10.033 -1.152 -30.145 1.00 1.00 100 PHE A N 7
ATOM 12178 C CA . PHE A 1 100 ? -10.480 -1.220 -28.746 1.00 1.00 100 PHE A CA 7
ATOM 12179 C C . PHE A 1 100 ? -10.666 0.156 -28.199 1.00 1.00 100 PHE A C 7
ATOM 12180 O O . PHE A 1 100 ? -9.796 1.039 -28.400 1.00 1.00 100 PHE A O 7
ATOM 12197 N N . LYS A 1 101 ? -11.849 0.373 -27.578 1.00 1.00 101 LYS A N 7
ATOM 12198 C CA . LYS A 1 101 ? -12.206 1.680 -26.994 1.00 1.00 101 LYS A CA 7
ATOM 12199 C C . LYS A 1 101 ? -12.891 1.505 -25.650 1.00 1.00 101 LYS A C 7
ATOM 12200 O O . LYS A 1 101 ? -13.576 0.486 -25.430 1.00 1.00 101 LYS A O 7
ATOM 12219 N N . LEU A 1 102 ? -12.759 2.549 -24.782 1.00 1.00 102 LEU A N 7
ATOM 12220 C CA . LEU A 1 102 ? -13.388 2.558 -23.456 1.00 1.00 102 LEU A CA 7
ATOM 12221 C C . LEU A 1 102 ? -14.375 3.694 -23.374 1.00 1.00 102 LEU A C 7
ATOM 12222 O O . LEU A 1 102 ? -14.052 4.859 -23.744 1.00 1.00 102 LEU A O 7
ATOM 12238 N N . GLU A 1 103 ? -15.605 3.352 -22.936 1.00 1.00 103 GLU A N 7
ATOM 12239 C CA . GLU A 1 103 ? -16.684 4.340 -22.790 1.00 1.00 103 GLU A CA 7
ATOM 12240 C C . GLU A 1 103 ? -17.229 4.322 -21.372 1.00 1.00 103 GLU A C 7
ATOM 12241 O O . GLU A 1 103 ? -17.291 3.246 -20.743 1.00 1.00 103 GLU A O 7
ATOM 12253 N N . ARG A 1 104 ? -17.680 5.517 -20.924 1.00 1.00 104 ARG A N 7
ATOM 12254 C CA . ARG A 1 104 ? -18.255 5.670 -19.581 1.00 1.00 104 ARG A CA 7
ATOM 12255 C C . ARG A 1 104 ? -19.783 5.797 -19.657 1.00 1.00 104 ARG A C 7
ATOM 12256 O O . ARG A 1 104 ? -20.294 6.710 -20.358 1.00 1.00 104 ARG A O 7
ATOM 12277 N N . LYS A 1 105 ? -20.549 4.791 -18.960 1.00 1.00 105 LYS A N 7
ATOM 12278 C CA . LYS A 1 105 ? -22.103 4.688 -18.875 1.00 1.00 105 LYS A CA 7
ATOM 12279 C C . LYS A 1 105 ? -22.648 4.980 -17.387 1.00 1.00 105 LYS A C 7
ATOM 12280 O O . LYS A 1 105 ? -23.374 5.997 -17.226 1.00 1.00 105 LYS A O 7
ATOM 12300 N N . ALA A 1 1 ? 15.420 17.201 -14.347 1.00 1.00 1 ALA A N 8
ATOM 12301 C CA . ALA A 1 1 ? 14.613 16.120 -14.961 1.00 1.00 1 ALA A CA 8
ATOM 12302 C C . ALA A 1 1 ? 13.307 15.927 -14.179 1.00 1.00 1 ALA A C 8
ATOM 12303 O O . ALA A 1 1 ? 13.323 15.926 -12.912 1.00 1.00 1 ALA A O 8
ATOM 12312 N N . HIS A 1 2 ? 12.190 15.783 -14.943 1.00 1.00 2 HIS A N 8
ATOM 12313 C CA . HIS A 1 2 ? 10.847 15.572 -14.355 1.00 1.00 2 HIS A CA 8
ATOM 12314 C C . HIS A 1 2 ? 10.272 14.173 -14.630 1.00 1.00 2 HIS A C 8
ATOM 12315 O O . HIS A 1 2 ? 9.413 13.691 -13.834 1.00 1.00 2 HIS A O 8
ATOM 12330 N N . HIS A 1 3 ? 10.800 13.519 -15.712 1.00 1.00 3 HIS A N 8
ATOM 12331 C CA . HIS A 1 3 ? 10.372 12.196 -16.132 1.00 1.00 3 HIS A CA 8
ATOM 12332 C C . HIS A 1 3 ? 11.360 11.114 -15.670 1.00 1.00 3 HIS A C 8
ATOM 12333 O O . HIS A 1 3 ? 12.603 11.252 -15.860 1.00 1.00 3 HIS A O 8
ATOM 12348 N N . HIS A 1 4 ? 10.784 10.095 -14.981 1.00 1.00 4 HIS A N 8
ATOM 12349 C CA . HIS A 1 4 ? 11.546 8.960 -14.458 1.00 1.00 4 HIS A CA 8
ATOM 12350 C C . HIS A 1 4 ? 11.088 7.654 -15.100 1.00 1.00 4 HIS A C 8
ATOM 12351 O O . HIS A 1 4 ? 9.877 7.503 -15.412 1.00 1.00 4 HIS A O 8
ATOM 12366 N N . HIS A 1 5 ? 12.073 6.711 -15.274 1.00 1.00 5 HIS A N 8
ATOM 12367 C CA . HIS A 1 5 ? 11.828 5.389 -15.868 1.00 1.00 5 HIS A CA 8
ATOM 12368 C C . HIS A 1 5 ? 11.521 4.351 -14.757 1.00 1.00 5 HIS A C 8
ATOM 12369 O O . HIS A 1 5 ? 12.347 4.161 -13.814 1.00 1.00 5 HIS A O 8
ATOM 12384 N N . HIS A 1 6 ? 10.281 3.786 -14.830 1.00 1.00 6 HIS A N 8
ATOM 12385 C CA . HIS A 1 6 ? 9.802 2.807 -13.846 1.00 1.00 6 HIS A CA 8
ATOM 12386 C C . HIS A 1 6 ? 9.495 1.468 -14.504 1.00 1.00 6 HIS A C 8
ATOM 12387 O O . HIS A 1 6 ? 8.937 1.431 -15.628 1.00 1.00 6 HIS A O 8
ATOM 12402 N N . HIS A 1 7 ? 9.898 0.387 -13.799 1.00 1.00 7 HIS A N 8
ATOM 12403 C CA . HIS A 1 7 ? 9.707 -0.987 -14.271 1.00 1.00 7 HIS A CA 8
ATOM 12404 C C . HIS A 1 7 ? 8.752 -1.744 -13.350 1.00 1.00 7 HIS A C 8
ATOM 12405 O O . HIS A 1 7 ? 8.915 -1.700 -12.097 1.00 1.00 7 HIS A O 8
ATOM 12420 N N . GLY A 1 8 ? 7.766 -2.393 -13.979 1.00 1.00 8 GLY A N 8
ATOM 12421 C CA . GLY A 1 8 ? 6.772 -3.137 -13.246 1.00 1.00 8 GLY A CA 8
ATOM 12422 C C . GLY A 1 8 ? 5.679 -3.644 -14.133 1.00 1.00 8 GLY A C 8
ATOM 12423 O O . GLY A 1 8 ? 5.436 -3.075 -15.229 1.00 1.00 8 GLY A O 8
ATOM 12427 N N . SER A 1 9 ? 4.994 -4.702 -13.637 1.00 1.00 9 SER A N 8
ATOM 12428 C CA . SER A 1 9 ? 3.857 -5.336 -14.352 1.00 1.00 9 SER A CA 8
ATOM 12429 C C . SER A 1 9 ? 2.494 -4.642 -14.082 1.00 1.00 9 SER A C 8
ATOM 12430 O O . SER A 1 9 ? 1.597 -4.664 -14.974 1.00 1.00 9 SER A O 8
ATOM 12438 N N . ALA A 1 10 ? 2.404 -3.971 -12.884 1.00 1.00 10 ALA A N 8
ATOM 12439 C CA . ALA A 1 10 ? 1.206 -3.240 -12.439 1.00 1.00 10 ALA A CA 8
ATOM 12440 C C . ALA A 1 10 ? 1.065 -1.840 -13.084 1.00 1.00 10 ALA A C 8
ATOM 12441 O O . ALA A 1 10 ? -0.078 -1.389 -13.322 1.00 1.00 10 ALA A O 8
ATOM 12448 N N . THR A 1 11 ? 2.242 -1.238 -13.456 1.00 1.00 11 THR A N 8
ATOM 12449 C CA . THR A 1 11 ? 2.334 0.101 -14.090 1.00 1.00 11 THR A CA 8
ATOM 12450 C C . THR A 1 11 ? 2.095 0.059 -15.611 1.00 1.00 11 THR A C 8
ATOM 12451 O O . THR A 1 11 ? 1.374 0.935 -16.130 1.00 1.00 11 THR A O 8
ATOM 12462 N N . ARG A 1 12 ? 2.693 -1.023 -16.242 1.00 1.00 12 ARG A N 8
ATOM 12463 C CA . ARG A 1 12 ? 2.543 -1.283 -17.716 1.00 1.00 12 ARG A CA 8
ATOM 12464 C C . ARG A 1 12 ? 1.081 -1.514 -18.117 1.00 1.00 12 ARG A C 8
ATOM 12465 O O . ARG A 1 12 ? 0.629 -0.906 -19.114 1.00 1.00 12 ARG A O 8
ATOM 12486 N N . ARG A 1 13 ? 0.334 -2.261 -17.216 1.00 1.00 13 ARG A N 8
ATOM 12487 C CA . ARG A 1 13 ? -1.109 -2.498 -17.355 1.00 1.00 13 ARG A CA 8
ATOM 12488 C C . ARG A 1 13 ? -1.949 -1.240 -17.099 1.00 1.00 13 ARG A C 8
ATOM 12489 O O . ARG A 1 13 ? -2.932 -1.002 -17.841 1.00 1.00 13 ARG A O 8
ATOM 12510 N N . GLU A 1 14 ? -1.462 -0.417 -16.108 1.00 1.00 14 GLU A N 8
ATOM 12511 C CA . GLU A 1 14 ? -2.069 0.900 -15.769 1.00 1.00 14 GLU A CA 8
ATOM 12512 C C . GLU A 1 14 ? -1.945 1.930 -16.912 1.00 1.00 14 GLU A C 8
ATOM 12513 O O . GLU A 1 14 ? -2.882 2.717 -17.134 1.00 1.00 14 GLU A O 8
ATOM 12525 N N . LYS A 1 15 ? -0.805 1.826 -17.683 1.00 1.00 15 LYS A N 8
ATOM 12526 C CA . LYS A 1 15 ? -0.523 2.670 -18.866 1.00 1.00 15 LYS A CA 8
ATOM 12527 C C . LYS A 1 15 ? -1.428 2.359 -20.063 1.00 1.00 15 LYS A C 8
ATOM 12528 O O . LYS A 1 15 ? -1.723 3.262 -20.878 1.00 1.00 15 LYS A O 8
ATOM 12547 N N . ILE A 1 16 ? -1.937 1.085 -20.093 1.00 1.00 16 ILE A N 8
ATOM 12548 C CA . ILE A 1 16 ? -2.892 0.604 -21.124 1.00 1.00 16 ILE A CA 8
ATOM 12549 C C . ILE A 1 16 ? -4.255 1.265 -20.992 1.00 1.00 16 ILE A C 8
ATOM 12550 O O . ILE A 1 16 ? -4.794 1.714 -21.985 1.00 1.00 16 ILE A O 8
ATOM 12566 N N . ILE A 1 17 ? -4.743 1.299 -19.749 1.00 1.00 17 ILE A N 8
ATOM 12567 C CA . ILE A 1 17 ? -6.025 1.905 -19.375 1.00 1.00 17 ILE A CA 8
ATOM 12568 C C . ILE A 1 17 ? -5.956 3.461 -19.236 1.00 1.00 17 ILE A C 8
ATOM 12569 O O . ILE A 1 17 ? -6.950 4.123 -18.804 1.00 1.00 17 ILE A O 8
ATOM 12585 N N . GLU A 1 18 ? -4.735 4.051 -19.550 1.00 1.00 18 GLU A N 8
ATOM 12586 C CA . GLU A 1 18 ? -4.449 5.443 -19.379 1.00 1.00 18 GLU A CA 8
ATOM 12587 C C . GLU A 1 18 ? -4.367 6.198 -20.715 1.00 1.00 18 GLU A C 8
ATOM 12588 O O . GLU A 1 18 ? -4.876 7.341 -20.779 1.00 1.00 18 GLU A O 8
ATOM 12600 N N . LEU A 1 19 ? -3.740 5.555 -21.760 1.00 1.00 19 LEU A N 8
ATOM 12601 C CA . LEU A 1 19 ? -3.588 6.134 -23.095 1.00 1.00 19 LEU A CA 8
ATOM 12602 C C . LEU A 1 19 ? -4.749 5.776 -24.038 1.00 1.00 19 LEU A C 8
ATOM 12603 O O . LEU A 1 19 ? -5.058 6.583 -24.960 1.00 1.00 19 LEU A O 8
ATOM 12619 N N . LEU A 1 20 ? -5.475 4.634 -23.714 1.00 1.00 20 LEU A N 8
ATOM 12620 C CA . LEU A 1 20 ? -6.552 4.088 -24.513 1.00 1.00 20 LEU A CA 8
ATOM 12621 C C . LEU A 1 20 ? -7.926 4.788 -24.288 1.00 1.00 20 LEU A C 8
ATOM 12622 O O . LEU A 1 20 ? -8.837 4.619 -25.152 1.00 1.00 20 LEU A O 8
ATOM 12638 N N . LEU A 1 21 ? -8.024 5.674 -23.218 1.00 1.00 21 LEU A N 8
ATOM 12639 C CA . LEU A 1 21 ? -9.215 6.409 -22.857 1.00 1.00 21 LEU A CA 8
ATOM 12640 C C . LEU A 1 21 ? -9.329 7.770 -23.603 1.00 1.00 21 LEU A C 8
ATOM 12641 O O . LEU A 1 21 ? -10.415 8.415 -23.565 1.00 1.00 21 LEU A O 8
ATOM 12657 N N . GLU A 1 22 ? -8.209 8.149 -24.294 1.00 1.00 22 GLU A N 8
ATOM 12658 C CA . GLU A 1 22 ? -8.132 9.364 -25.093 1.00 1.00 22 GLU A CA 8
ATOM 12659 C C . GLU A 1 22 ? -8.204 9.113 -26.610 1.00 1.00 22 GLU A C 8
ATOM 12660 O O . GLU A 1 22 ? -8.669 10.019 -27.345 1.00 1.00 22 GLU A O 8
ATOM 12672 N N . GLY A 1 23 ? -7.785 7.896 -27.051 1.00 1.00 23 GLY A N 8
ATOM 12673 C CA . GLY A 1 23 ? -7.814 7.526 -28.434 1.00 1.00 23 GLY A CA 8
ATOM 12674 C C . GLY A 1 23 ? -7.710 6.042 -28.619 1.00 1.00 23 GLY A C 8
ATOM 12675 O O . GLY A 1 23 ? -7.761 5.266 -27.623 1.00 1.00 23 GLY A O 8
ATOM 12679 N N . ASP A 1 24 ? -7.598 5.637 -29.892 1.00 1.00 24 ASP A N 8
ATOM 12680 C CA . ASP A 1 24 ? -7.504 4.238 -30.282 1.00 1.00 24 ASP A CA 8
ATOM 12681 C C . ASP A 1 24 ? -6.167 3.955 -30.928 1.00 1.00 24 ASP A C 8
ATOM 12682 O O . ASP A 1 24 ? -5.723 4.724 -31.828 1.00 1.00 24 ASP A O 8
ATOM 12691 N N . TYR A 1 25 ? -5.513 2.883 -30.448 1.00 1.00 25 TYR A N 8
ATOM 12692 C CA . TYR A 1 25 ? -4.230 2.467 -30.970 1.00 1.00 25 TYR A CA 8
ATOM 12693 C C . TYR A 1 25 ? -4.198 1.001 -31.123 1.00 1.00 25 TYR A C 8
ATOM 12694 O O . TYR A 1 25 ? -4.781 0.261 -30.270 1.00 1.00 25 TYR A O 8
ATOM 12712 N N . SER A 1 26 ? -3.502 0.546 -32.194 1.00 1.00 26 SER A N 8
ATOM 12713 C CA . SER A 1 26 ? -3.309 -0.852 -32.487 1.00 1.00 26 SER A CA 8
ATOM 12714 C C . SER A 1 26 ? -2.295 -1.482 -31.489 1.00 1.00 26 SER A C 8
ATOM 12715 O O . SER A 1 26 ? -1.578 -0.693 -30.825 1.00 1.00 26 SER A O 8
ATOM 12723 N N . PRO A 1 27 ? -2.256 -2.899 -31.290 1.00 1.00 27 PRO A N 8
ATOM 12724 C CA . PRO A 1 27 ? -1.301 -3.556 -30.353 1.00 1.00 27 PRO A CA 8
ATOM 12725 C C . PRO A 1 27 ? 0.195 -3.185 -30.573 1.00 1.00 27 PRO A C 8
ATOM 12726 O O . PRO A 1 27 ? 0.894 -2.870 -29.585 1.00 1.00 27 PRO A O 8
ATOM 12737 N N . SER A 1 28 ? 0.648 -3.193 -31.897 1.00 1.00 28 SER A N 8
ATOM 12738 C CA . SER A 1 28 ? 1.993 -2.748 -32.320 1.00 1.00 28 SER A CA 8
ATOM 12739 C C . SER A 1 28 ? 2.218 -1.223 -32.115 1.00 1.00 28 SER A C 8
ATOM 12740 O O . SER A 1 28 ? 3.360 -0.817 -31.800 1.00 1.00 28 SER A O 8
ATOM 12748 N N . GLU A 1 29 ? 1.075 -0.456 -32.157 1.00 1.00 29 GLU A N 8
ATOM 12749 C CA . GLU A 1 29 ? 1.050 1.007 -31.985 1.00 1.00 29 GLU A CA 8
ATOM 12750 C C . GLU A 1 29 ? 1.220 1.445 -30.504 1.00 1.00 29 GLU A C 8
ATOM 12751 O O . GLU A 1 29 ? 1.956 2.428 -30.258 1.00 1.00 29 GLU A O 8
ATOM 12763 N N . LEU A 1 30 ? 0.548 0.651 -29.608 1.00 1.00 30 LEU A N 8
ATOM 12764 C CA . LEU A 1 30 ? 0.636 0.877 -28.134 1.00 1.00 30 LEU A CA 8
ATOM 12765 C C . LEU A 1 30 ? 2.039 0.678 -27.639 1.00 1.00 30 LEU A C 8
ATOM 12766 O O . LEU A 1 30 ? 2.618 1.642 -27.197 1.00 1.00 30 LEU A O 8
ATOM 12782 N N . ALA A 1 31 ? 2.591 -0.579 -27.750 1.00 1.00 31 ALA A N 8
ATOM 12783 C CA . ALA A 1 31 ? 3.981 -0.930 -27.400 1.00 1.00 31 ALA A CA 8
ATOM 12784 C C . ALA A 1 31 ? 5.072 -0.013 -28.049 1.00 1.00 31 ALA A C 8
ATOM 12785 O O . ALA A 1 31 ? 6.144 0.176 -27.428 1.00 1.00 31 ALA A O 8
ATOM 12792 N N . ARG A 1 32 ? 4.666 0.697 -29.183 1.00 1.00 32 ARG A N 8
ATOM 12793 C CA . ARG A 1 32 ? 5.490 1.705 -29.883 1.00 1.00 32 ARG A CA 8
ATOM 12794 C C . ARG A 1 32 ? 5.674 3.014 -29.060 1.00 1.00 32 ARG A C 8
ATOM 12795 O O . ARG A 1 32 ? 6.805 3.504 -28.944 1.00 1.00 32 ARG A O 8
ATOM 12816 N N . ILE A 1 33 ? 4.534 3.459 -28.416 1.00 1.00 33 ILE A N 8
ATOM 12817 C CA . ILE A 1 33 ? 4.511 4.599 -27.464 1.00 1.00 33 ILE A CA 8
ATOM 12818 C C . ILE A 1 33 ? 4.996 4.102 -26.058 1.00 1.00 33 ILE A C 8
ATOM 12819 O O . ILE A 1 33 ? 4.205 3.754 -25.135 1.00 1.00 33 ILE A O 8
ATOM 12835 N N . LEU A 1 34 ? 6.294 4.083 -25.860 1.00 1.00 34 LEU A N 8
ATOM 12836 C CA . LEU A 1 34 ? 6.873 3.475 -24.651 1.00 1.00 34 LEU A CA 8
ATOM 12837 C C . LEU A 1 34 ? 8.341 3.719 -24.526 1.00 1.00 34 LEU A C 8
ATOM 12838 O O . LEU A 1 34 ? 8.903 3.442 -23.436 1.00 1.00 34 LEU A O 8
ATOM 12854 N N . ASP A 1 35 ? 8.969 4.302 -25.650 1.00 1.00 35 ASP A N 8
ATOM 12855 C CA . ASP A 1 35 ? 10.460 4.508 -25.797 1.00 1.00 35 ASP A CA 8
ATOM 12856 C C . ASP A 1 35 ? 11.242 3.135 -25.790 1.00 1.00 35 ASP A C 8
ATOM 12857 O O . ASP A 1 35 ? 12.402 3.020 -25.290 1.00 1.00 35 ASP A O 8
ATOM 12866 N N . MET A 1 36 ? 10.520 2.060 -26.252 1.00 1.00 36 MET A N 8
ATOM 12867 C CA . MET A 1 36 ? 11.052 0.703 -26.283 1.00 1.00 36 MET A CA 8
ATOM 12868 C C . MET A 1 36 ? 10.825 0.051 -27.634 1.00 1.00 36 MET A C 8
ATOM 12869 O O . MET A 1 36 ? 9.903 0.471 -28.389 1.00 1.00 36 MET A O 8
ATOM 12883 N N . ARG A 1 37 ? 11.683 -0.963 -27.934 1.00 1.00 37 ARG A N 8
ATOM 12884 C CA . ARG A 1 37 ? 11.587 -1.745 -29.172 1.00 1.00 37 ARG A CA 8
ATOM 12885 C C . ARG A 1 37 ? 10.798 -3.041 -28.909 1.00 1.00 37 ARG A C 8
ATOM 12886 O O . ARG A 1 37 ? 11.035 -3.729 -27.869 1.00 1.00 37 ARG A O 8
ATOM 12907 N N . GLY A 1 38 ? 9.834 -3.309 -29.819 1.00 1.00 38 GLY A N 8
ATOM 12908 C CA . GLY A 1 38 ? 8.953 -4.454 -29.669 1.00 1.00 38 GLY A CA 8
ATOM 12909 C C . GLY A 1 38 ? 9.004 -5.380 -30.853 1.00 1.00 38 GLY A C 8
ATOM 12910 O O . GLY A 1 38 ? 8.872 -4.908 -32.002 1.00 1.00 38 GLY A O 8
ATOM 12914 N N . LYS A 1 39 ? 9.240 -6.685 -30.551 1.00 1.00 39 LYS A N 8
ATOM 12915 C CA . LYS A 1 39 ? 9.280 -7.756 -31.570 1.00 1.00 39 LYS A CA 8
ATOM 12916 C C . LYS A 1 39 ? 8.063 -8.697 -31.477 1.00 1.00 39 LYS A C 8
ATOM 12917 O O . LYS A 1 39 ? 7.521 -9.074 -32.542 1.00 1.00 39 LYS A O 8
ATOM 12936 N N . GLY A 1 40 ? 7.666 -9.056 -30.216 1.00 1.00 40 GLY A N 8
ATOM 12937 C CA . GLY A 1 40 ? 6.517 -9.893 -29.990 1.00 1.00 40 GLY A CA 8
ATOM 12938 C C . GLY A 1 40 ? 5.681 -9.377 -28.868 1.00 1.00 40 GLY A C 8
ATOM 12939 O O . GLY A 1 40 ? 5.860 -9.831 -27.733 1.00 1.00 40 GLY A O 8
ATOM 12943 N N . SER A 1 41 ? 4.771 -8.433 -29.217 1.00 1.00 41 SER A N 8
ATOM 12944 C CA . SER A 1 41 ? 3.897 -7.743 -28.243 1.00 1.00 41 SER A CA 8
ATOM 12945 C C . SER A 1 41 ? 2.406 -7.974 -28.513 1.00 1.00 41 SER A C 8
ATOM 12946 O O . SER A 1 41 ? 1.558 -7.715 -27.603 1.00 1.00 41 SER A O 8
ATOM 12954 N N . LYS A 1 42 ? 2.095 -8.565 -29.728 1.00 1.00 42 LYS A N 8
ATOM 12955 C CA . LYS A 1 42 ? 0.717 -8.771 -30.226 1.00 1.00 42 LYS A CA 8
ATOM 12956 C C . LYS A 1 42 ? -0.112 -9.740 -29.352 1.00 1.00 42 LYS A C 8
ATOM 12957 O O . LYS A 1 42 ? -1.170 -9.308 -28.853 1.00 1.00 42 LYS A O 8
ATOM 12976 N N . LYS A 1 43 ? 0.455 -10.968 -29.078 1.00 1.00 43 LYS A N 8
ATOM 12977 C CA . LYS A 1 43 ? -0.186 -12.000 -28.244 1.00 1.00 43 LYS A CA 8
ATOM 12978 C C . LYS A 1 43 ? -0.157 -11.691 -26.735 1.00 1.00 43 LYS A C 8
ATOM 12979 O O . LYS A 1 43 ? -1.103 -12.047 -26.005 1.00 1.00 43 LYS A O 8
ATOM 12998 N N . VAL A 1 44 ? 0.921 -10.951 -26.346 1.00 1.00 44 VAL A N 8
ATOM 12999 C CA . VAL A 1 44 ? 1.161 -10.499 -24.949 1.00 1.00 44 VAL A CA 8
ATOM 13000 C C . VAL A 1 44 ? 0.105 -9.451 -24.505 1.00 1.00 44 VAL A C 8
ATOM 13001 O O . VAL A 1 44 ? -0.413 -9.552 -23.372 1.00 1.00 44 VAL A O 8
ATOM 13014 N N . ILE A 1 45 ? -0.209 -8.503 -25.441 1.00 1.00 45 ILE A N 8
ATOM 13015 C CA . ILE A 1 45 ? -1.201 -7.461 -25.189 1.00 1.00 45 ILE A CA 8
ATOM 13016 C C . ILE A 1 45 ? -2.676 -7.990 -25.221 1.00 1.00 45 ILE A C 8
ATOM 13017 O O . ILE A 1 45 ? -3.594 -7.281 -24.759 1.00 1.00 45 ILE A O 8
ATOM 13033 N N . LEU A 1 46 ? -2.861 -9.151 -25.928 1.00 1.00 46 LEU A N 8
ATOM 13034 C CA . LEU A 1 46 ? -4.144 -9.783 -26.127 1.00 1.00 46 LEU A CA 8
ATOM 13035 C C . LEU A 1 46 ? -4.625 -10.523 -24.888 1.00 1.00 46 LEU A C 8
ATOM 13036 O O . LEU A 1 46 ? -5.838 -10.479 -24.589 1.00 1.00 46 LEU A O 8
ATOM 13052 N N . GLU A 1 47 ? -3.619 -11.119 -24.165 1.00 1.00 47 GLU A N 8
ATOM 13053 C CA . GLU A 1 47 ? -3.839 -11.795 -22.878 1.00 1.00 47 GLU A CA 8
ATOM 13054 C C . GLU A 1 47 ? -4.030 -10.788 -21.728 1.00 1.00 47 GLU A C 8
ATOM 13055 O O . GLU A 1 47 ? -4.771 -11.078 -20.760 1.00 1.00 47 GLU A O 8
ATOM 13067 N N . ASP A 1 48 ? -3.402 -9.558 -21.920 1.00 1.00 48 ASP A N 8
ATOM 13068 C CA . ASP A 1 48 ? -3.570 -8.385 -21.022 1.00 1.00 48 ASP A CA 8
ATOM 13069 C C . ASP A 1 48 ? -4.995 -7.828 -21.057 1.00 1.00 48 ASP A C 8
ATOM 13070 O O . ASP A 1 48 ? -5.536 -7.503 -19.984 1.00 1.00 48 ASP A O 8
ATOM 13079 N N . LEU A 1 49 ? -5.627 -7.906 -22.288 1.00 1.00 49 LEU A N 8
ATOM 13080 C CA . LEU A 1 49 ? -7.037 -7.501 -22.524 1.00 1.00 49 LEU A CA 8
ATOM 13081 C C . LEU A 1 49 ? -8.047 -8.382 -21.790 1.00 1.00 49 LEU A C 8
ATOM 13082 O O . LEU A 1 49 ? -9.086 -7.864 -21.344 1.00 1.00 49 LEU A O 8
ATOM 13098 N N . LYS A 1 50 ? -7.672 -9.698 -21.656 1.00 1.00 50 LYS A N 8
ATOM 13099 C CA . LYS A 1 50 ? -8.457 -10.723 -20.914 1.00 1.00 50 LYS A CA 8
ATOM 13100 C C . LYS A 1 50 ? -8.591 -10.395 -19.418 1.00 1.00 50 LYS A C 8
ATOM 13101 O O . LYS A 1 50 ? -9.684 -10.541 -18.849 1.00 1.00 50 LYS A O 8
ATOM 13120 N N . VAL A 1 51 ? -7.484 -9.803 -18.851 1.00 1.00 51 VAL A N 8
ATOM 13121 C CA . VAL A 1 51 ? -7.383 -9.371 -17.442 1.00 1.00 51 VAL A CA 8
ATOM 13122 C C . VAL A 1 51 ? -8.178 -8.069 -17.197 1.00 1.00 51 VAL A C 8
ATOM 13123 O O . VAL A 1 51 ? -8.978 -8.037 -16.257 1.00 1.00 51 VAL A O 8
ATOM 13136 N N . ILE A 1 52 ? -8.021 -7.098 -18.141 1.00 1.00 52 ILE A N 8
ATOM 13137 C CA . ILE A 1 52 ? -8.650 -5.766 -18.067 1.00 1.00 52 ILE A CA 8
ATOM 13138 C C . ILE A 1 52 ? -10.178 -5.848 -18.295 1.00 1.00 52 ILE A C 8
ATOM 13139 O O . ILE A 1 52 ? -10.906 -5.075 -17.663 1.00 1.00 52 ILE A O 8
ATOM 13155 N N . SER A 1 53 ? -10.622 -6.820 -19.149 1.00 1.00 53 SER A N 8
ATOM 13156 C CA . SER A 1 53 ? -12.049 -7.029 -19.478 1.00 1.00 53 SER A CA 8
ATOM 13157 C C . SER A 1 53 ? -12.899 -7.460 -18.257 1.00 1.00 53 SER A C 8
ATOM 13158 O O . SER A 1 53 ? -14.065 -7.007 -18.135 1.00 1.00 53 SER A O 8
ATOM 13166 N N . LYS A 1 54 ? -12.233 -8.222 -17.312 1.00 1.00 54 LYS A N 8
ATOM 13167 C CA . LYS A 1 54 ? -12.854 -8.697 -16.060 1.00 1.00 54 LYS A CA 8
ATOM 13168 C C . LYS A 1 54 ? -13.086 -7.587 -15.028 1.00 1.00 54 LYS A C 8
ATOM 13169 O O . LYS A 1 54 ? -14.131 -7.595 -14.340 1.00 1.00 54 LYS A O 8
ATOM 13188 N N . ILE A 1 55 ? -12.137 -6.605 -15.018 1.00 1.00 55 ILE A N 8
ATOM 13189 C CA . ILE A 1 55 ? -12.167 -5.446 -14.113 1.00 1.00 55 ILE A CA 8
ATOM 13190 C C . ILE A 1 55 ? -13.028 -4.300 -14.673 1.00 1.00 55 ILE A C 8
ATOM 13191 O O . ILE A 1 55 ? -13.779 -3.729 -13.874 1.00 1.00 55 ILE A O 8
ATOM 13207 N N . ALA A 1 56 ? -12.918 -4.048 -16.024 1.00 1.00 56 ALA A N 8
ATOM 13208 C CA . ALA A 1 56 ? -13.675 -3.020 -16.728 1.00 1.00 56 ALA A CA 8
ATOM 13209 C C . ALA A 1 56 ? -15.220 -3.207 -16.641 1.00 1.00 56 ALA A C 8
ATOM 13210 O O . ALA A 1 56 ? -15.952 -2.214 -16.827 1.00 1.00 56 ALA A O 8
ATOM 13217 N N . LYS A 1 57 ? -15.636 -4.475 -16.435 1.00 1.00 57 LYS A N 8
ATOM 13218 C CA . LYS A 1 57 ? -17.079 -4.860 -16.281 1.00 1.00 57 LYS A CA 8
ATOM 13219 C C . LYS A 1 57 ? -17.618 -4.797 -14.860 1.00 1.00 57 LYS A C 8
ATOM 13220 O O . LYS A 1 57 ? -18.799 -4.437 -14.614 1.00 1.00 57 LYS A O 8
ATOM 13239 N N . ARG A 1 58 ? -16.703 -5.153 -13.904 1.00 1.00 58 ARG A N 8
ATOM 13240 C CA . ARG A 1 58 ? -16.920 -4.897 -12.433 1.00 1.00 58 ARG A CA 8
ATOM 13241 C C . ARG A 1 58 ? -16.860 -3.379 -12.055 1.00 1.00 58 ARG A C 8
ATOM 13242 O O . ARG A 1 58 ? -17.498 -2.939 -11.065 1.00 1.00 58 ARG A O 8
ATOM 13263 N N . GLU A 1 59 ? -16.221 -2.606 -13.001 1.00 1.00 59 GLU A N 8
ATOM 13264 C CA . GLU A 1 59 ? -16.129 -1.146 -12.917 1.00 1.00 59 GLU A CA 8
ATOM 13265 C C . GLU A 1 59 ? -17.295 -0.420 -13.648 1.00 1.00 59 GLU A C 8
ATOM 13266 O O . GLU A 1 59 ? -17.322 0.853 -13.733 1.00 1.00 59 GLU A O 8
ATOM 13278 N N . GLY A 1 60 ? -18.299 -1.258 -14.123 1.00 1.00 60 GLY A N 8
ATOM 13279 C CA . GLY A 1 60 ? -19.490 -0.747 -14.823 1.00 1.00 60 GLY A CA 8
ATOM 13280 C C . GLY A 1 60 ? -19.191 -0.019 -16.131 1.00 1.00 60 GLY A C 8
ATOM 13281 O O . GLY A 1 60 ? -19.828 1.024 -16.376 1.00 1.00 60 GLY A O 8
ATOM 13285 N N . MET A 1 61 ? -18.136 -0.490 -16.871 1.00 1.00 61 MET A N 8
ATOM 13286 C CA . MET A 1 61 ? -17.695 0.095 -18.108 1.00 1.00 61 MET A CA 8
ATOM 13287 C C . MET A 1 61 ? -17.782 -0.960 -19.217 1.00 1.00 61 MET A C 8
ATOM 13288 O O . MET A 1 61 ? -17.604 -2.184 -18.965 1.00 1.00 61 MET A O 8
ATOM 13302 N N . VAL A 1 62 ? -18.069 -0.471 -20.426 1.00 1.00 62 VAL A N 8
ATOM 13303 C CA . VAL A 1 62 ? -18.271 -1.313 -21.597 1.00 1.00 62 VAL A CA 8
ATOM 13304 C C . VAL A 1 62 ? -17.198 -1.048 -22.647 1.00 1.00 62 VAL A C 8
ATOM 13305 O O . VAL A 1 62 ? -16.991 0.128 -23.053 1.00 1.00 62 VAL A O 8
ATOM 13318 N N . LEU A 1 63 ? -16.511 -2.148 -23.063 1.00 1.00 63 LEU A N 8
ATOM 13319 C CA . LEU A 1 63 ? -15.507 -2.090 -24.114 1.00 1.00 63 LEU A CA 8
ATOM 13320 C C . LEU A 1 63 ? -16.112 -2.547 -25.453 1.00 1.00 63 LEU A C 8
ATOM 13321 O O . LEU A 1 63 ? -16.839 -3.583 -25.499 1.00 1.00 63 LEU A O 8
ATOM 13337 N N . LEU A 1 64 ? -15.928 -1.684 -26.494 1.00 1.00 64 LEU A N 8
ATOM 13338 C CA . LEU A 1 64 ? -16.425 -1.964 -27.843 1.00 1.00 64 LEU A CA 8
ATOM 13339 C C . LEU A 1 64 ? -15.278 -2.282 -28.794 1.00 1.00 64 LEU A C 8
ATOM 13340 O O . LEU A 1 64 ? -14.263 -1.527 -28.854 1.00 1.00 64 LEU A O 8
ATOM 13356 N N . ILE A 1 65 ? -15.418 -3.443 -29.466 1.00 1.00 65 ILE A N 8
ATOM 13357 C CA . ILE A 1 65 ? -14.408 -3.933 -30.410 1.00 1.00 65 ILE A CA 8
ATOM 13358 C C . ILE A 1 65 ? -14.978 -3.870 -31.822 1.00 1.00 65 ILE A C 8
ATOM 13359 O O . ILE A 1 65 ? -16.125 -4.361 -32.055 1.00 1.00 65 ILE A O 8
ATOM 13375 N N . LYS A 1 66 ? -14.148 -3.297 -32.747 1.00 1.00 66 LYS A N 8
ATOM 13376 C CA . LYS A 1 66 ? -14.518 -3.163 -34.141 1.00 1.00 66 LYS A CA 8
ATOM 13377 C C . LYS A 1 66 ? -14.246 -4.476 -34.914 1.00 1.00 66 LYS A C 8
ATOM 13378 O O . LYS A 1 66 ? -13.170 -5.116 -34.702 1.00 1.00 66 LYS A O 8
ATOM 13397 N N . PRO A 1 67 ? -15.249 -4.942 -35.802 1.00 1.00 67 PRO A N 8
ATOM 13398 C CA . PRO A 1 67 ? -15.125 -6.219 -36.525 1.00 1.00 67 PRO A CA 8
ATOM 13399 C C . PRO A 1 67 ? -14.029 -6.251 -37.626 1.00 1.00 67 PRO A C 8
ATOM 13400 O O . PRO A 1 67 ? -13.919 -5.348 -38.518 1.00 1.00 67 PRO A O 8
ATOM 13411 N N . ALA A 1 68 ? -13.190 -7.306 -37.446 1.00 1.00 68 ALA A N 8
ATOM 13412 C CA . ALA A 1 68 ? -12.108 -7.622 -38.386 1.00 1.00 68 ALA A CA 8
ATOM 13413 C C . ALA A 1 68 ? -12.707 -8.042 -39.728 1.00 1.00 68 ALA A C 8
ATOM 13414 O O . ALA A 1 68 ? -13.741 -8.759 -39.772 1.00 1.00 68 ALA A O 8
ATOM 13421 N N . GLN A 1 69 ? -12.057 -7.576 -40.821 1.00 1.00 69 GLN A N 8
ATOM 13422 C CA . GLN A 1 69 ? -12.580 -7.751 -42.156 1.00 1.00 69 GLN A CA 8
ATOM 13423 C C . GLN A 1 69 ? -11.478 -8.175 -43.120 1.00 1.00 69 GLN A C 8
ATOM 13424 O O . GLN A 1 69 ? -10.301 -7.826 -42.921 1.00 1.00 69 GLN A O 8
ATOM 13438 N N . CYS A 1 70 ? -11.890 -8.987 -44.136 1.00 1.00 70 CYS A N 8
ATOM 13439 C CA . CYS A 1 70 ? -11.025 -9.372 -45.258 1.00 1.00 70 CYS A CA 8
ATOM 13440 C C . CYS A 1 70 ? -11.130 -8.300 -46.345 1.00 1.00 70 CYS A C 8
ATOM 13441 O O . CYS A 1 70 ? -12.262 -7.974 -46.822 1.00 1.00 70 CYS A O 8
ATOM 13449 N N . ARG A 1 71 ? -9.963 -7.718 -46.669 1.00 1.00 71 ARG A N 8
ATOM 13450 C CA . ARG A 1 71 ? -9.877 -6.548 -47.588 1.00 1.00 71 ARG A CA 8
ATOM 13451 C C . ARG A 1 71 ? -9.741 -6.912 -49.089 1.00 1.00 71 ARG A C 8
ATOM 13452 O O . ARG A 1 71 ? -9.887 -6.008 -49.969 1.00 1.00 71 ARG A O 8
ATOM 13473 N N . LYS A 1 72 ? -9.601 -8.249 -49.372 1.00 1.00 72 LYS A N 8
ATOM 13474 C CA . LYS A 1 72 ? -9.425 -8.781 -50.717 1.00 1.00 72 LYS A CA 8
ATOM 13475 C C . LYS A 1 72 ? -10.740 -9.251 -51.366 1.00 1.00 72 LYS A C 8
ATOM 13476 O O . LYS A 1 72 ? -11.071 -8.756 -52.469 1.00 1.00 72 LYS A O 8
ATOM 13495 N N . CYS A 1 73 ? -11.506 -10.090 -50.600 1.00 1.00 73 CYS A N 8
ATOM 13496 C CA . CYS A 1 73 ? -12.766 -10.656 -51.083 1.00 1.00 73 CYS A CA 8
ATOM 13497 C C . CYS A 1 73 ? -14.003 -9.846 -50.643 1.00 1.00 73 CYS A C 8
ATOM 13498 O O . CYS A 1 73 ? -15.077 -9.970 -51.303 1.00 1.00 73 CYS A O 8
ATOM 13506 N N . GLY A 1 74 ? -13.814 -9.006 -49.566 1.00 1.00 74 GLY A N 8
ATOM 13507 C CA . GLY A 1 74 ? -14.893 -8.217 -49.014 1.00 1.00 74 GLY A CA 8
ATOM 13508 C C . GLY A 1 74 ? -15.566 -8.843 -47.829 1.00 1.00 74 GLY A C 8
ATOM 13509 O O . GLY A 1 74 ? -16.278 -8.116 -47.106 1.00 1.00 74 GLY A O 8
ATOM 13513 N N . PHE A 1 75 ? -15.357 -10.225 -47.679 1.00 1.00 75 PHE A N 8
ATOM 13514 C CA . PHE A 1 75 ? -15.907 -11.018 -46.580 1.00 1.00 75 PHE A CA 8
ATOM 13515 C C . PHE A 1 75 ? -15.530 -10.419 -45.204 1.00 1.00 75 PHE A C 8
ATOM 13516 O O . PHE A 1 75 ? -14.369 -10.031 -44.964 1.00 1.00 75 PHE A O 8
ATOM 13533 N N . VAL A 1 76 ? -16.561 -10.325 -44.362 1.00 1.00 76 VAL A N 8
ATOM 13534 C CA . VAL A 1 76 ? -16.438 -9.756 -43.030 1.00 1.00 76 VAL A CA 8
ATOM 13535 C C . VAL A 1 76 ? -16.432 -10.881 -41.973 1.00 1.00 76 VAL A C 8
ATOM 13536 O O . VAL A 1 76 ? -17.319 -11.776 -41.986 1.00 1.00 76 VAL A O 8
ATOM 13549 N N . PHE A 1 77 ? -15.459 -10.775 -41.077 1.00 1.00 77 PHE A N 8
ATOM 13550 C CA . PHE A 1 77 ? -15.376 -11.683 -39.956 1.00 1.00 77 PHE A CA 8
ATOM 13551 C C . PHE A 1 77 ? -15.893 -11.037 -38.684 1.00 1.00 77 PHE A C 8
ATOM 13552 O O . PHE A 1 77 ? -15.806 -9.794 -38.506 1.00 1.00 77 PHE A O 8
ATOM 13569 N N . LYS A 1 78 ? -16.452 -11.908 -37.791 1.00 1.00 78 LYS A N 8
ATOM 13570 C CA . LYS A 1 78 ? -16.960 -11.468 -36.474 1.00 1.00 78 LYS A CA 8
ATOM 13571 C C . LYS A 1 78 ? -15.800 -10.974 -35.582 1.00 1.00 78 LYS A C 8
ATOM 13572 O O . LYS A 1 78 ? -14.654 -11.482 -35.724 1.00 1.00 78 LYS A O 8
ATOM 13591 N N . ALA A 1 79 ? -16.099 -9.941 -34.718 1.00 1.00 79 ALA A N 8
ATOM 13592 C CA . ALA A 1 79 ? -15.094 -9.306 -33.839 1.00 1.00 79 ALA A CA 8
ATOM 13593 C C . ALA A 1 79 ? -14.606 -10.296 -32.760 1.00 1.00 79 ALA A C 8
ATOM 13594 O O . ALA A 1 79 ? -15.429 -10.872 -31.982 1.00 1.00 79 ALA A O 8
ATOM 13601 N N . GLU A 1 80 ? -13.279 -10.573 -32.844 1.00 1.00 80 GLU A N 8
ATOM 13602 C CA . GLU A 1 80 ? -12.618 -11.573 -32.009 1.00 1.00 80 GLU A CA 8
ATOM 13603 C C . GLU A 1 80 ? -11.429 -10.929 -31.246 1.00 1.00 80 GLU A C 8
ATOM 13604 O O . GLU A 1 80 ? -11.203 -9.698 -31.318 1.00 1.00 80 GLU A O 8
ATOM 13616 N N . ILE A 1 81 ? -10.787 -11.780 -30.420 1.00 1.00 81 ILE A N 8
ATOM 13617 C CA . ILE A 1 81 ? -9.651 -11.390 -29.605 1.00 1.00 81 ILE A CA 8
ATOM 13618 C C . ILE A 1 81 ? -8.356 -11.989 -30.197 1.00 1.00 81 ILE A C 8
ATOM 13619 O O . ILE A 1 81 ? -7.592 -11.246 -30.873 1.00 1.00 81 ILE A O 8
ATOM 13635 N N . ASN A 1 82 ? -8.095 -13.311 -29.891 1.00 1.00 82 ASN A N 8
ATOM 13636 C CA . ASN A 1 82 ? -7.004 -14.074 -30.535 1.00 1.00 82 ASN A CA 8
ATOM 13637 C C . ASN A 1 82 ? -7.294 -14.178 -32.036 1.00 1.00 82 ASN A C 8
ATOM 13638 O O . ASN A 1 82 ? -8.501 -14.298 -32.436 1.00 1.00 82 ASN A O 8
ATOM 13649 N N . ILE A 1 83 ? -6.222 -14.112 -32.841 1.00 1.00 83 ILE A N 8
ATOM 13650 C CA . ILE A 1 83 ? -6.332 -14.038 -34.277 1.00 1.00 83 ILE A CA 8
ATOM 13651 C C . ILE A 1 83 ? -6.014 -15.424 -34.948 1.00 1.00 83 ILE A C 8
ATOM 13652 O O . ILE A 1 83 ? -5.130 -16.177 -34.454 1.00 1.00 83 ILE A O 8
ATOM 13668 N N . PRO A 1 84 ? -6.714 -15.738 -36.136 1.00 1.00 84 PRO A N 8
ATOM 13669 C CA . PRO A 1 84 ? -6.346 -16.880 -36.970 1.00 1.00 84 PRO A CA 8
ATOM 13670 C C . PRO A 1 84 ? -5.115 -16.631 -37.901 1.00 1.00 84 PRO A C 8
ATOM 13671 O O . PRO A 1 84 ? -4.743 -15.455 -38.178 1.00 1.00 84 PRO A O 8
ATOM 13682 N N . SER A 1 85 ? -4.503 -17.761 -38.339 1.00 1.00 85 SER A N 8
ATOM 13683 C CA . SER A 1 85 ? -3.377 -17.756 -39.292 1.00 1.00 85 SER A CA 8
ATOM 13684 C C . SER A 1 85 ? -3.859 -17.824 -40.755 1.00 1.00 85 SER A C 8
ATOM 13685 O O . SER A 1 85 ? -3.117 -17.430 -41.688 1.00 1.00 85 SER A O 8
ATOM 13693 N N . ARG A 1 86 ? -5.116 -18.335 -40.923 1.00 1.00 86 ARG A N 8
ATOM 13694 C CA . ARG A 1 86 ? -5.764 -18.487 -42.230 1.00 1.00 86 ARG A CA 8
ATOM 13695 C C . ARG A 1 86 ? -7.287 -18.400 -42.101 1.00 1.00 86 ARG A C 8
ATOM 13696 O O . ARG A 1 86 ? -7.850 -18.853 -41.061 1.00 1.00 86 ARG A O 8
ATOM 13717 N N . CYS A 1 87 ? -7.932 -17.966 -43.224 1.00 1.00 87 CYS A N 8
ATOM 13718 C CA . CYS A 1 87 ? -9.376 -17.919 -43.325 1.00 1.00 87 CYS A CA 8
ATOM 13719 C C . CYS A 1 87 ? -9.970 -19.335 -43.580 1.00 1.00 87 CYS A C 8
ATOM 13720 O O . CYS A 1 87 ? -9.296 -20.175 -44.227 1.00 1.00 87 CYS A O 8
ATOM 13728 N N . PRO A 1 88 ? -11.197 -19.687 -42.966 1.00 1.00 88 PRO A N 8
ATOM 13729 C CA . PRO A 1 88 ? -11.861 -21.009 -43.202 1.00 1.00 88 PRO A CA 8
ATOM 13730 C C . PRO A 1 88 ? -12.469 -21.206 -44.631 1.00 1.00 88 PRO A C 8
ATOM 13731 O O . PRO A 1 88 ? -12.695 -22.376 -45.061 1.00 1.00 88 PRO A O 8
ATOM 13742 N N . LYS A 1 89 ? -12.658 -20.048 -45.339 1.00 1.00 89 LYS A N 8
ATOM 13743 C CA . LYS A 1 89 ? -13.174 -20.083 -46.726 1.00 1.00 89 LYS A CA 8
ATOM 13744 C C . LYS A 1 89 ? -12.017 -20.280 -47.742 1.00 1.00 89 LYS A C 8
ATOM 13745 O O . LYS A 1 89 ? -11.974 -21.349 -48.396 1.00 1.00 89 LYS A O 8
ATOM 13764 N N . CYS A 1 90 ? -11.092 -19.281 -47.834 1.00 1.00 90 CYS A N 8
ATOM 13765 C CA . CYS A 1 90 ? -9.934 -19.322 -48.688 1.00 1.00 90 CYS A CA 8
ATOM 13766 C C . CYS A 1 90 ? -8.646 -19.196 -47.845 1.00 1.00 90 CYS A C 8
ATOM 13767 O O . CYS A 1 90 ? -8.711 -19.194 -46.581 1.00 1.00 90 CYS A O 8
ATOM 13775 N N . LYS A 1 91 ? -7.512 -18.991 -48.559 1.00 1.00 91 LYS A N 8
ATOM 13776 C CA . LYS A 1 91 ? -6.208 -18.804 -47.935 1.00 1.00 91 LYS A CA 8
ATOM 13777 C C . LYS A 1 91 ? -5.748 -17.330 -48.009 1.00 1.00 91 LYS A C 8
ATOM 13778 O O . LYS A 1 91 ? -4.518 -17.021 -48.002 1.00 1.00 91 LYS A O 8
ATOM 13797 N N . SER A 1 92 ? -6.776 -16.401 -48.075 1.00 1.00 92 SER A N 8
ATOM 13798 C CA . SER A 1 92 ? -6.538 -14.947 -48.125 1.00 1.00 92 SER A CA 8
ATOM 13799 C C . SER A 1 92 ? -5.887 -14.463 -46.804 1.00 1.00 92 SER A C 8
ATOM 13800 O O . SER A 1 92 ? -6.471 -14.628 -45.681 1.00 1.00 92 SER A O 8
ATOM 13808 N N . GLU A 1 93 ? -4.610 -14.029 -46.958 1.00 1.00 93 GLU A N 8
ATOM 13809 C CA . GLU A 1 93 ? -3.794 -13.582 -45.807 1.00 1.00 93 GLU A CA 8
ATOM 13810 C C . GLU A 1 93 ? -3.899 -12.050 -45.509 1.00 1.00 93 GLU A C 8
ATOM 13811 O O . GLU A 1 93 ? -3.244 -11.533 -44.547 1.00 1.00 93 GLU A O 8
ATOM 13823 N N . TRP A 1 94 ? -4.820 -11.359 -46.276 1.00 1.00 94 TRP A N 8
ATOM 13824 C CA . TRP A 1 94 ? -5.065 -9.931 -46.133 1.00 1.00 94 TRP A CA 8
ATOM 13825 C C . TRP A 1 94 ? -6.281 -9.650 -45.235 1.00 1.00 94 TRP A C 8
ATOM 13826 O O . TRP A 1 94 ? -7.462 -9.571 -45.700 1.00 1.00 94 TRP A O 8
ATOM 13847 N N . ILE A 1 95 ? -5.976 -9.565 -43.936 1.00 1.00 95 ILE A N 8
ATOM 13848 C CA . ILE A 1 95 ? -7.004 -9.347 -42.920 1.00 1.00 95 ILE A CA 8
ATOM 13849 C C . ILE A 1 95 ? -6.699 -8.048 -42.164 1.00 1.00 95 ILE A C 8
ATOM 13850 O O . ILE A 1 95 ? -5.511 -7.738 -41.886 1.00 1.00 95 ILE A O 8
ATOM 13866 N N . GLU A 1 96 ? -7.803 -7.345 -41.809 1.00 1.00 96 GLU A N 8
ATOM 13867 C CA . GLU A 1 96 ? -7.732 -6.119 -41.021 1.00 1.00 96 GLU A CA 8
ATOM 13868 C C . GLU A 1 96 ? -7.861 -6.451 -39.535 1.00 1.00 96 GLU A C 8
ATOM 13869 O O . GLU A 1 96 ? -8.724 -7.285 -39.144 1.00 1.00 96 GLU A O 8
ATOM 13881 N N . GLU A 1 97 ? -6.942 -5.856 -38.715 1.00 1.00 97 GLU A N 8
ATOM 13882 C CA . GLU A 1 97 ? -6.895 -6.102 -37.271 1.00 1.00 97 GLU A CA 8
ATOM 13883 C C . GLU A 1 97 ? -7.938 -5.252 -36.515 1.00 1.00 97 GLU A C 8
ATOM 13884 O O . GLU A 1 97 ? -8.180 -4.079 -36.912 1.00 1.00 97 GLU A O 8
ATOM 13896 N N . PRO A 1 98 ? -8.647 -5.863 -35.446 1.00 1.00 98 PRO A N 8
ATOM 13897 C CA . PRO A 1 98 ? -9.652 -5.122 -34.660 1.00 1.00 98 PRO A CA 8
ATOM 13898 C C . PRO A 1 98 ? -9.070 -3.945 -33.822 1.00 1.00 98 PRO A C 8
ATOM 13899 O O . PRO A 1 98 ? -7.830 -3.893 -33.567 1.00 1.00 98 PRO A O 8
ATOM 13910 N N . ARG A 1 99 ? -9.992 -3.021 -33.448 1.00 1.00 99 ARG A N 8
ATOM 13911 C CA . ARG A 1 99 ? -9.671 -1.852 -32.668 1.00 1.00 99 ARG A CA 8
ATOM 13912 C C . ARG A 1 99 ? -10.343 -1.947 -31.305 1.00 1.00 99 ARG A C 8
ATOM 13913 O O . ARG A 1 99 ? -11.508 -2.430 -31.188 1.00 1.00 99 ARG A O 8
ATOM 13934 N N . PHE A 1 100 ? -9.561 -1.526 -30.282 1.00 1.00 100 PHE A N 8
ATOM 13935 C CA . PHE A 1 100 ? -10.002 -1.561 -28.887 1.00 1.00 100 PHE A CA 8
ATOM 13936 C C . PHE A 1 100 ? -10.092 -0.157 -28.334 1.00 1.00 100 PHE A C 8
ATOM 13937 O O . PHE A 1 100 ? -9.166 0.671 -28.553 1.00 1.00 100 PHE A O 8
ATOM 13954 N N . LYS A 1 101 ? -11.264 0.138 -27.720 1.00 1.00 101 LYS A N 8
ATOM 13955 C CA . LYS A 1 101 ? -11.529 1.446 -27.109 1.00 1.00 101 LYS A CA 8
ATOM 13956 C C . LYS A 1 101 ? -12.278 1.285 -25.785 1.00 1.00 101 LYS A C 8
ATOM 13957 O O . LYS A 1 101 ? -13.033 0.293 -25.623 1.00 1.00 101 LYS A O 8
ATOM 13976 N N . LEU A 1 102 ? -12.070 2.268 -24.864 1.00 1.00 102 LEU A N 8
ATOM 13977 C CA . LEU A 1 102 ? -12.721 2.290 -23.565 1.00 1.00 102 LEU A CA 8
ATOM 13978 C C . LEU A 1 102 ? -13.542 3.556 -23.414 1.00 1.00 102 LEU A C 8
ATOM 13979 O O . LEU A 1 102 ? -13.051 4.681 -23.746 1.00 1.00 102 LEU A O 8
ATOM 13995 N N . GLU A 1 103 ? -14.810 3.357 -22.981 1.00 1.00 103 GLU A N 8
ATOM 13996 C CA . GLU A 1 103 ? -15.739 4.460 -22.771 1.00 1.00 103 GLU A CA 8
ATOM 13997 C C . GLU A 1 103 ? -16.209 4.493 -21.315 1.00 1.00 103 GLU A C 8
ATOM 13998 O O . GLU A 1 103 ? -16.506 3.416 -20.716 1.00 1.00 103 GLU A O 8
ATOM 14010 N N . ARG A 1 104 ? -16.241 5.738 -20.767 1.00 1.00 104 ARG A N 8
ATOM 14011 C CA . ARG A 1 104 ? -16.686 5.958 -19.376 1.00 1.00 104 ARG A CA 8
ATOM 14012 C C . ARG A 1 104 ? -18.172 6.402 -19.324 1.00 1.00 104 ARG A C 8
ATOM 14013 O O . ARG A 1 104 ? -18.541 7.420 -19.958 1.00 1.00 104 ARG A O 8
ATOM 14034 N N . LYS A 1 105 ? -19.071 5.542 -18.593 1.00 1.00 105 LYS A N 8
ATOM 14035 C CA . LYS A 1 105 ? -20.601 5.751 -18.381 1.00 1.00 105 LYS A CA 8
ATOM 14036 C C . LYS A 1 105 ? -20.960 6.037 -16.837 1.00 1.00 105 LYS A C 8
ATOM 14037 O O . LYS A 1 105 ? -20.737 5.160 -15.940 1.00 1.00 105 LYS A O 8
ATOM 14057 N N . ALA A 1 1 ? 12.138 18.237 -20.359 1.00 1.00 1 ALA A N 9
ATOM 14058 C CA . ALA A 1 1 ? 12.590 16.827 -20.214 1.00 1.00 1 ALA A CA 9
ATOM 14059 C C . ALA A 1 1 ? 12.069 16.205 -18.909 1.00 1.00 1 ALA A C 9
ATOM 14060 O O . ALA A 1 1 ? 12.098 16.862 -17.836 1.00 1.00 1 ALA A O 9
ATOM 14069 N N . HIS A 1 2 ? 11.578 14.938 -19.043 1.00 1.00 2 HIS A N 9
ATOM 14070 C CA . HIS A 1 2 ? 11.026 14.130 -17.929 1.00 1.00 2 HIS A CA 9
ATOM 14071 C C . HIS A 1 2 ? 11.898 12.899 -17.655 1.00 1.00 2 HIS A C 9
ATOM 14072 O O . HIS A 1 2 ? 12.319 12.192 -18.609 1.00 1.00 2 HIS A O 9
ATOM 14087 N N . HIS A 1 3 ? 12.166 12.679 -16.334 1.00 1.00 3 HIS A N 9
ATOM 14088 C CA . HIS A 1 3 ? 12.980 11.550 -15.826 1.00 1.00 3 HIS A CA 9
ATOM 14089 C C . HIS A 1 3 ? 12.116 10.558 -15.044 1.00 1.00 3 HIS A C 9
ATOM 14090 O O . HIS A 1 3 ? 11.315 10.957 -14.160 1.00 1.00 3 HIS A O 9
ATOM 14105 N N . HIS A 1 4 ? 12.297 9.270 -15.422 1.00 1.00 4 HIS A N 9
ATOM 14106 C CA . HIS A 1 4 ? 11.568 8.103 -14.854 1.00 1.00 4 HIS A CA 9
ATOM 14107 C C . HIS A 1 4 ? 12.512 7.161 -14.071 1.00 1.00 4 HIS A C 9
ATOM 14108 O O . HIS A 1 4 ? 13.537 6.695 -14.623 1.00 1.00 4 HIS A O 9
ATOM 14123 N N . HIS A 1 5 ? 12.144 6.950 -12.775 1.00 1.00 5 HIS A N 9
ATOM 14124 C CA . HIS A 1 5 ? 12.855 6.055 -11.827 1.00 1.00 5 HIS A CA 9
ATOM 14125 C C . HIS A 1 5 ? 11.945 4.878 -11.433 1.00 1.00 5 HIS A C 9
ATOM 14126 O O . HIS A 1 5 ? 10.744 5.064 -11.146 1.00 1.00 5 HIS A O 9
ATOM 14141 N N . HIS A 1 6 ? 12.560 3.615 -11.422 1.00 1.00 6 HIS A N 9
ATOM 14142 C CA . HIS A 1 6 ? 11.923 2.236 -11.115 1.00 1.00 6 HIS A CA 9
ATOM 14143 C C . HIS A 1 6 ? 10.898 1.785 -12.187 1.00 1.00 6 HIS A C 9
ATOM 14144 O O . HIS A 1 6 ? 10.055 2.607 -12.610 1.00 1.00 6 HIS A O 9
ATOM 14159 N N . HIS A 1 7 ? 11.015 0.482 -12.608 1.00 1.00 7 HIS A N 9
ATOM 14160 C CA . HIS A 1 7 ? 10.125 -0.158 -13.609 1.00 1.00 7 HIS A CA 9
ATOM 14161 C C . HIS A 1 7 ? 9.136 -1.120 -12.943 1.00 1.00 7 HIS A C 9
ATOM 14162 O O . HIS A 1 7 ? 9.541 -1.996 -12.134 1.00 1.00 7 HIS A O 9
ATOM 14177 N N . GLY A 1 8 ? 7.842 -0.889 -13.287 1.00 1.00 8 GLY A N 9
ATOM 14178 C CA . GLY A 1 8 ? 6.711 -1.667 -12.772 1.00 1.00 8 GLY A CA 9
ATOM 14179 C C . GLY A 1 8 ? 5.847 -2.268 -13.860 1.00 1.00 8 GLY A C 9
ATOM 14180 O O . GLY A 1 8 ? 5.580 -1.609 -14.891 1.00 1.00 8 GLY A O 9
ATOM 14184 N N . SER A 1 9 ? 5.395 -3.532 -13.586 1.00 1.00 9 SER A N 9
ATOM 14185 C CA . SER A 1 9 ? 4.500 -4.357 -14.473 1.00 1.00 9 SER A CA 9
ATOM 14186 C C . SER A 1 9 ? 2.984 -3.990 -14.347 1.00 1.00 9 SER A C 9
ATOM 14187 O O . SER A 1 9 ? 2.220 -4.188 -15.313 1.00 1.00 9 SER A O 9
ATOM 14195 N N . ALA A 1 10 ? 2.594 -3.434 -13.133 1.00 1.00 10 ALA A N 9
ATOM 14196 C CA . ALA A 1 10 ? 1.221 -2.942 -12.774 1.00 1.00 10 ALA A CA 9
ATOM 14197 C C . ALA A 1 10 ? 0.870 -1.549 -13.404 1.00 1.00 10 ALA A C 9
ATOM 14198 O O . ALA A 1 10 ? -0.316 -1.291 -13.683 1.00 1.00 10 ALA A O 9
ATOM 14205 N N . THR A 1 11 ? 1.943 -0.674 -13.618 1.00 1.00 11 THR A N 9
ATOM 14206 C CA . THR A 1 11 ? 1.864 0.703 -14.269 1.00 1.00 11 THR A CA 9
ATOM 14207 C C . THR A 1 11 ? 1.674 0.611 -15.824 1.00 1.00 11 THR A C 9
ATOM 14208 O O . THR A 1 11 ? 0.939 1.419 -16.392 1.00 1.00 11 THR A O 9
ATOM 14219 N N . ARG A 1 12 ? 2.456 -0.361 -16.474 1.00 1.00 12 ARG A N 9
ATOM 14220 C CA . ARG A 1 12 ? 2.349 -0.679 -17.975 1.00 1.00 12 ARG A CA 9
ATOM 14221 C C . ARG A 1 12 ? 0.860 -1.001 -18.421 1.00 1.00 12 ARG A C 9
ATOM 14222 O O . ARG A 1 12 ? 0.445 -0.571 -19.511 1.00 1.00 12 ARG A O 9
ATOM 14243 N N . ARG A 1 13 ? 0.096 -1.771 -17.521 1.00 1.00 13 ARG A N 9
ATOM 14244 C CA . ARG A 1 13 ? -1.394 -2.075 -17.647 1.00 1.00 13 ARG A CA 9
ATOM 14245 C C . ARG A 1 13 ? -2.290 -0.799 -17.388 1.00 1.00 13 ARG A C 9
ATOM 14246 O O . ARG A 1 13 ? -3.350 -0.637 -18.018 1.00 1.00 13 ARG A O 9
ATOM 14267 N N . GLU A 1 14 ? -1.796 0.056 -16.408 1.00 1.00 14 GLU A N 9
ATOM 14268 C CA . GLU A 1 14 ? -2.394 1.405 -16.032 1.00 1.00 14 GLU A CA 9
ATOM 14269 C C . GLU A 1 14 ? -2.302 2.456 -17.202 1.00 1.00 14 GLU A C 9
ATOM 14270 O O . GLU A 1 14 ? -3.199 3.302 -17.338 1.00 1.00 14 GLU A O 9
ATOM 14282 N N . LYS A 1 15 ? -1.169 2.363 -18.030 1.00 1.00 15 LYS A N 9
ATOM 14283 C CA . LYS A 1 15 ? -0.871 3.177 -19.269 1.00 1.00 15 LYS A CA 9
ATOM 14284 C C . LYS A 1 15 ? -1.880 2.895 -20.433 1.00 1.00 15 LYS A C 9
ATOM 14285 O O . LYS A 1 15 ? -2.242 3.839 -21.155 1.00 1.00 15 LYS A O 9
ATOM 14304 N N . ILE A 1 16 ? -2.320 1.561 -20.595 1.00 1.00 16 ILE A N 9
ATOM 14305 C CA . ILE A 1 16 ? -3.384 1.076 -21.588 1.00 1.00 16 ILE A CA 9
ATOM 14306 C C . ILE A 1 16 ? -4.778 1.763 -21.221 1.00 1.00 16 ILE A C 9
ATOM 14307 O O . ILE A 1 16 ? -5.395 2.354 -22.099 1.00 1.00 16 ILE A O 9
ATOM 14323 N N . ILE A 1 17 ? -5.168 1.696 -19.889 1.00 1.00 17 ILE A N 9
ATOM 14324 C CA . ILE A 1 17 ? -6.416 2.319 -19.297 1.00 1.00 17 ILE A CA 9
ATOM 14325 C C . ILE A 1 17 ? -6.388 3.942 -19.264 1.00 1.00 17 ILE A C 9
ATOM 14326 O O . ILE A 1 17 ? -7.457 4.560 -19.101 1.00 1.00 17 ILE A O 9
ATOM 14342 N N . GLU A 1 18 ? -5.137 4.543 -19.417 1.00 1.00 18 GLU A N 9
ATOM 14343 C CA . GLU A 1 18 ? -4.868 6.021 -19.339 1.00 1.00 18 GLU A CA 9
ATOM 14344 C C . GLU A 1 18 ? -4.857 6.711 -20.743 1.00 1.00 18 GLU A C 9
ATOM 14345 O O . GLU A 1 18 ? -5.409 7.821 -20.851 1.00 1.00 18 GLU A O 9
ATOM 14357 N N . LEU A 1 19 ? -4.222 6.050 -21.803 1.00 1.00 19 LEU A N 9
ATOM 14358 C CA . LEU A 1 19 ? -4.118 6.569 -23.222 1.00 1.00 19 LEU A CA 9
ATOM 14359 C C . LEU A 1 19 ? -5.333 6.211 -24.148 1.00 1.00 19 LEU A C 9
ATOM 14360 O O . LEU A 1 19 ? -5.648 7.000 -25.064 1.00 1.00 19 LEU A O 9
ATOM 14376 N N . LEU A 1 20 ? -5.992 5.022 -23.862 1.00 1.00 20 LEU A N 9
ATOM 14377 C CA . LEU A 1 20 ? -7.151 4.470 -24.654 1.00 1.00 20 LEU A CA 9
ATOM 14378 C C . LEU A 1 20 ? -8.561 5.078 -24.352 1.00 1.00 20 LEU A C 9
ATOM 14379 O O . LEU A 1 20 ? -9.506 4.836 -25.138 1.00 1.00 20 LEU A O 9
ATOM 14395 N N . LEU A 1 21 ? -8.712 5.936 -23.239 1.00 1.00 21 LEU A N 9
ATOM 14396 C CA . LEU A 1 21 ? -9.957 6.670 -22.823 1.00 1.00 21 LEU A CA 9
ATOM 14397 C C . LEU A 1 21 ? -10.128 8.042 -23.582 1.00 1.00 21 LEU A C 9
ATOM 14398 O O . LEU A 1 21 ? -11.237 8.622 -23.582 1.00 1.00 21 LEU A O 9
ATOM 14414 N N . GLU A 1 22 ? -8.997 8.499 -24.233 1.00 1.00 22 GLU A N 9
ATOM 14415 C CA . GLU A 1 22 ? -8.912 9.747 -25.045 1.00 1.00 22 GLU A CA 9
ATOM 14416 C C . GLU A 1 22 ? -9.015 9.464 -26.582 1.00 1.00 22 GLU A C 9
ATOM 14417 O O . GLU A 1 22 ? -9.502 10.345 -27.323 1.00 1.00 22 GLU A O 9
ATOM 14429 N N . GLY A 1 23 ? -8.556 8.230 -27.013 1.00 1.00 23 GLY A N 9
ATOM 14430 C CA . GLY A 1 23 ? -8.572 7.780 -28.426 1.00 1.00 23 GLY A CA 9
ATOM 14431 C C . GLY A 1 23 ? -8.504 6.257 -28.588 1.00 1.00 23 GLY A C 9
ATOM 14432 O O . GLY A 1 23 ? -8.367 5.518 -27.586 1.00 1.00 23 GLY A O 9
ATOM 14436 N N . ASP A 1 24 ? -8.604 5.810 -29.873 1.00 1.00 24 ASP A N 9
ATOM 14437 C CA . ASP A 1 24 ? -8.541 4.369 -30.282 1.00 1.00 24 ASP A CA 9
ATOM 14438 C C . ASP A 1 24 ? -7.198 4.076 -30.980 1.00 1.00 24 ASP A C 9
ATOM 14439 O O . ASP A 1 24 ? -6.832 4.789 -31.944 1.00 1.00 24 ASP A O 9
ATOM 14448 N N . TYR A 1 25 ? -6.478 3.029 -30.470 1.00 1.00 25 TYR A N 9
ATOM 14449 C CA . TYR A 1 25 ? -5.160 2.550 -30.969 1.00 1.00 25 TYR A CA 9
ATOM 14450 C C . TYR A 1 25 ? -5.154 1.019 -31.053 1.00 1.00 25 TYR A C 9
ATOM 14451 O O . TYR A 1 25 ? -5.665 0.327 -30.142 1.00 1.00 25 TYR A O 9
ATOM 14469 N N . SER A 1 26 ? -4.524 0.518 -32.151 1.00 1.00 26 SER A N 9
ATOM 14470 C CA . SER A 1 26 ? -4.369 -0.939 -32.502 1.00 1.00 26 SER A CA 9
ATOM 14471 C C . SER A 1 26 ? -3.238 -1.646 -31.647 1.00 1.00 26 SER A C 9
ATOM 14472 O O . SER A 1 26 ? -2.422 -0.883 -31.089 1.00 1.00 26 SER A O 9
ATOM 14480 N N . PRO A 1 27 ? -3.125 -3.100 -31.489 1.00 1.00 27 PRO A N 9
ATOM 14481 C CA . PRO A 1 27 ? -2.026 -3.784 -30.660 1.00 1.00 27 PRO A CA 9
ATOM 14482 C C . PRO A 1 27 ? -0.564 -3.310 -30.984 1.00 1.00 27 PRO A C 9
ATOM 14483 O O . PRO A 1 27 ? 0.180 -2.985 -30.040 1.00 1.00 27 PRO A O 9
ATOM 14494 N N . SER A 1 28 ? -0.193 -3.284 -32.339 1.00 1.00 28 SER A N 9
ATOM 14495 C CA . SER A 1 28 ? 1.118 -2.731 -32.878 1.00 1.00 28 SER A CA 9
ATOM 14496 C C . SER A 1 28 ? 1.351 -1.201 -32.535 1.00 1.00 28 SER A C 9
ATOM 14497 O O . SER A 1 28 ? 2.506 -0.795 -32.322 1.00 1.00 28 SER A O 9
ATOM 14505 N N . GLU A 1 29 ? 0.200 -0.386 -32.496 1.00 1.00 29 GLU A N 9
ATOM 14506 C CA . GLU A 1 29 ? 0.167 1.089 -32.089 1.00 1.00 29 GLU A CA 9
ATOM 14507 C C . GLU A 1 29 ? 0.410 1.260 -30.546 1.00 1.00 29 GLU A C 9
ATOM 14508 O O . GLU A 1 29 ? 1.024 2.255 -30.117 1.00 1.00 29 GLU A O 9
ATOM 14520 N N . LEU A 1 30 ? -0.133 0.253 -29.769 1.00 1.00 30 LEU A N 9
ATOM 14521 C CA . LEU A 1 30 ? 0.088 0.055 -28.289 1.00 1.00 30 LEU A CA 9
ATOM 14522 C C . LEU A 1 30 ? 1.567 -0.374 -27.894 1.00 1.00 30 LEU A C 9
ATOM 14523 O O . LEU A 1 30 ? 1.944 -0.341 -26.699 1.00 1.00 30 LEU A O 9
ATOM 14539 N N . ALA A 1 31 ? 2.375 -0.704 -28.962 1.00 1.00 31 ALA A N 9
ATOM 14540 C CA . ALA A 1 31 ? 3.817 -1.036 -28.925 1.00 1.00 31 ALA A CA 9
ATOM 14541 C C . ALA A 1 31 ? 4.684 0.189 -29.318 1.00 1.00 31 ALA A C 9
ATOM 14542 O O . ALA A 1 31 ? 5.793 0.338 -28.775 1.00 1.00 31 ALA A O 9
ATOM 14549 N N . ARG A 1 32 ? 4.147 1.066 -30.283 1.00 1.00 32 ARG A N 9
ATOM 14550 C CA . ARG A 1 32 ? 4.767 2.352 -30.775 1.00 1.00 32 ARG A CA 9
ATOM 14551 C C . ARG A 1 32 ? 4.923 3.396 -29.603 1.00 1.00 32 ARG A C 9
ATOM 14552 O O . ARG A 1 32 ? 6.018 3.954 -29.434 1.00 1.00 32 ARG A O 9
ATOM 14573 N N . ILE A 1 33 ? 3.782 3.639 -28.814 1.00 1.00 33 ILE A N 9
ATOM 14574 C CA . ILE A 1 33 ? 3.705 4.451 -27.550 1.00 1.00 33 ILE A CA 9
ATOM 14575 C C . ILE A 1 33 ? 4.186 3.504 -26.341 1.00 1.00 33 ILE A C 9
ATOM 14576 O O . ILE A 1 33 ? 3.349 2.978 -25.578 1.00 1.00 33 ILE A O 9
ATOM 14592 N N . LEU A 1 34 ? 5.573 3.292 -26.202 1.00 1.00 34 LEU A N 9
ATOM 14593 C CA . LEU A 1 34 ? 6.325 2.395 -25.195 1.00 1.00 34 LEU A CA 9
ATOM 14594 C C . LEU A 1 34 ? 7.862 2.282 -25.538 1.00 1.00 34 LEU A C 9
ATOM 14595 O O . LEU A 1 34 ? 8.293 2.708 -26.635 1.00 1.00 34 LEU A O 9
ATOM 14611 N N . ASP A 1 35 ? 8.662 1.677 -24.562 1.00 1.00 35 ASP A N 9
ATOM 14612 C CA . ASP A 1 35 ? 10.110 1.375 -24.692 1.00 1.00 35 ASP A CA 9
ATOM 14613 C C . ASP A 1 35 ? 10.256 -0.160 -25.002 1.00 1.00 35 ASP A C 9
ATOM 14614 O O . ASP A 1 35 ? 10.327 -1.028 -24.085 1.00 1.00 35 ASP A O 9
ATOM 14623 N N . MET A 1 36 ? 10.225 -0.454 -26.337 1.00 1.00 36 MET A N 9
ATOM 14624 C CA . MET A 1 36 ? 10.277 -1.834 -26.908 1.00 1.00 36 MET A CA 9
ATOM 14625 C C . MET A 1 36 ? 11.550 -2.087 -27.738 1.00 1.00 36 MET A C 9
ATOM 14626 O O . MET A 1 36 ? 11.996 -1.199 -28.503 1.00 1.00 36 MET A O 9
ATOM 14640 N N . ARG A 1 37 ? 12.102 -3.328 -27.556 1.00 1.00 37 ARG A N 9
ATOM 14641 C CA . ARG A 1 37 ? 13.326 -3.845 -28.250 1.00 1.00 37 ARG A CA 9
ATOM 14642 C C . ARG A 1 37 ? 12.994 -4.783 -29.455 1.00 1.00 37 ARG A C 9
ATOM 14643 O O . ARG A 1 37 ? 13.746 -4.750 -30.453 1.00 1.00 37 ARG A O 9
ATOM 14664 N N . GLY A 1 38 ? 11.874 -5.591 -29.337 1.00 1.00 38 GLY A N 9
ATOM 14665 C CA . GLY A 1 38 ? 11.414 -6.532 -30.380 1.00 1.00 38 GLY A CA 9
ATOM 14666 C C . GLY A 1 38 ? 11.434 -7.993 -29.945 1.00 1.00 38 GLY A C 9
ATOM 14667 O O . GLY A 1 38 ? 12.163 -8.796 -30.563 1.00 1.00 38 GLY A O 9
ATOM 14671 N N . LYS A 1 39 ? 10.633 -8.306 -28.878 1.00 1.00 39 LYS A N 9
ATOM 14672 C CA . LYS A 1 39 ? 10.483 -9.675 -28.301 1.00 1.00 39 LYS A CA 9
ATOM 14673 C C . LYS A 1 39 ? 9.063 -10.273 -28.513 1.00 1.00 39 LYS A C 9
ATOM 14674 O O . LYS A 1 39 ? 8.967 -11.482 -28.809 1.00 1.00 39 LYS A O 9
ATOM 14693 N N . GLY A 1 40 ? 7.997 -9.412 -28.351 1.00 1.00 40 GLY A N 9
ATOM 14694 C CA . GLY A 1 40 ? 6.588 -9.792 -28.491 1.00 1.00 40 GLY A CA 9
ATOM 14695 C C . GLY A 1 40 ? 5.692 -8.764 -27.851 1.00 1.00 40 GLY A C 9
ATOM 14696 O O . GLY A 1 40 ? 5.821 -8.511 -26.635 1.00 1.00 40 GLY A O 9
ATOM 14700 N N . SER A 1 41 ? 4.825 -8.147 -28.704 1.00 1.00 41 SER A N 9
ATOM 14701 C CA . SER A 1 41 ? 3.847 -7.094 -28.305 1.00 1.00 41 SER A CA 9
ATOM 14702 C C . SER A 1 41 ? 2.382 -7.409 -28.711 1.00 1.00 41 SER A C 9
ATOM 14703 O O . SER A 1 41 ? 1.469 -6.905 -28.038 1.00 1.00 41 SER A O 9
ATOM 14711 N N . LYS A 1 42 ? 2.166 -8.293 -29.774 1.00 1.00 42 LYS A N 9
ATOM 14712 C CA . LYS A 1 42 ? 0.822 -8.680 -30.344 1.00 1.00 42 LYS A CA 9
ATOM 14713 C C . LYS A 1 42 ? -0.045 -9.628 -29.416 1.00 1.00 42 LYS A C 9
ATOM 14714 O O . LYS A 1 42 ? -1.119 -9.187 -28.975 1.00 1.00 42 LYS A O 9
ATOM 14733 N N . LYS A 1 43 ? 0.475 -10.884 -29.105 1.00 1.00 43 LYS A N 9
ATOM 14734 C CA . LYS A 1 43 ? -0.184 -11.935 -28.226 1.00 1.00 43 LYS A CA 9
ATOM 14735 C C . LYS A 1 43 ? -0.153 -11.610 -26.691 1.00 1.00 43 LYS A C 9
ATOM 14736 O O . LYS A 1 43 ? -1.097 -11.970 -25.965 1.00 1.00 43 LYS A O 9
ATOM 14755 N N . VAL A 1 44 ? 0.968 -10.920 -26.257 1.00 1.00 44 VAL A N 9
ATOM 14756 C CA . VAL A 1 44 ? 1.243 -10.461 -24.808 1.00 1.00 44 VAL A CA 9
ATOM 14757 C C . VAL A 1 44 ? 0.155 -9.377 -24.348 1.00 1.00 44 VAL A C 9
ATOM 14758 O O . VAL A 1 44 ? -0.369 -9.487 -23.229 1.00 1.00 44 VAL A O 9
ATOM 14771 N N . ILE A 1 45 ? -0.167 -8.411 -25.304 1.00 1.00 45 ILE A N 9
ATOM 14772 C CA . ILE A 1 45 ? -1.200 -7.319 -25.100 1.00 1.00 45 ILE A CA 9
ATOM 14773 C C . ILE A 1 45 ? -2.705 -7.897 -25.059 1.00 1.00 45 ILE A C 9
ATOM 14774 O O . ILE A 1 45 ? -3.522 -7.414 -24.262 1.00 1.00 45 ILE A O 9
ATOM 14790 N N . LEU A 1 46 ? -3.011 -8.922 -25.961 1.00 1.00 46 LEU A N 9
ATOM 14791 C CA . LEU A 1 46 ? -4.324 -9.671 -26.093 1.00 1.00 46 LEU A CA 9
ATOM 14792 C C . LEU A 1 46 ? -4.708 -10.475 -24.796 1.00 1.00 46 LEU A C 9
ATOM 14793 O O . LEU A 1 46 ? -5.898 -10.514 -24.439 1.00 1.00 46 LEU A O 9
ATOM 14809 N N . GLU A 1 47 ? -3.655 -11.122 -24.136 1.00 1.00 47 GLU A N 9
ATOM 14810 C CA . GLU A 1 47 ? -3.765 -11.841 -22.798 1.00 1.00 47 GLU A CA 9
ATOM 14811 C C . GLU A 1 47 ? -3.905 -10.826 -21.606 1.00 1.00 47 GLU A C 9
ATOM 14812 O O . GLU A 1 47 ? -4.516 -11.163 -20.574 1.00 1.00 47 GLU A O 9
ATOM 14824 N N . ASP A 1 48 ? -3.279 -9.582 -21.800 1.00 1.00 48 ASP A N 9
ATOM 14825 C CA . ASP A 1 48 ? -3.416 -8.370 -20.891 1.00 1.00 48 ASP A CA 9
ATOM 14826 C C . ASP A 1 48 ? -4.884 -7.801 -20.919 1.00 1.00 48 ASP A C 9
ATOM 14827 O O . ASP A 1 48 ? -5.403 -7.383 -19.876 1.00 1.00 48 ASP A O 9
ATOM 14836 N N . LEU A 1 49 ? -5.536 -7.913 -22.162 1.00 1.00 49 LEU A N 9
ATOM 14837 C CA . LEU A 1 49 ? -6.974 -7.540 -22.448 1.00 1.00 49 LEU A CA 9
ATOM 14838 C C . LEU A 1 49 ? -8.010 -8.450 -21.733 1.00 1.00 49 LEU A C 9
ATOM 14839 O O . LEU A 1 49 ? -9.082 -7.963 -21.347 1.00 1.00 49 LEU A O 9
ATOM 14855 N N . LYS A 1 50 ? -7.650 -9.790 -21.591 1.00 1.00 50 LYS A N 9
ATOM 14856 C CA . LYS A 1 50 ? -8.441 -10.872 -20.868 1.00 1.00 50 LYS A CA 9
ATOM 14857 C C . LYS A 1 50 ? -8.586 -10.583 -19.334 1.00 1.00 50 LYS A C 9
ATOM 14858 O O . LYS A 1 50 ? -9.633 -10.891 -18.746 1.00 1.00 50 LYS A O 9
ATOM 14877 N N . VAL A 1 51 ? -7.475 -10.000 -18.722 1.00 1.00 51 VAL A N 9
ATOM 14878 C CA . VAL A 1 51 ? -7.364 -9.540 -17.283 1.00 1.00 51 VAL A CA 9
ATOM 14879 C C . VAL A 1 51 ? -8.072 -8.176 -17.053 1.00 1.00 51 VAL A C 9
ATOM 14880 O O . VAL A 1 51 ? -8.844 -8.074 -16.093 1.00 1.00 51 VAL A O 9
ATOM 14893 N N . ILE A 1 52 ? -7.858 -7.159 -18.009 1.00 1.00 52 ILE A N 9
ATOM 14894 C CA . ILE A 1 52 ? -8.496 -5.759 -17.985 1.00 1.00 52 ILE A CA 9
ATOM 14895 C C . ILE A 1 52 ? -10.070 -5.849 -18.189 1.00 1.00 52 ILE A C 9
ATOM 14896 O O . ILE A 1 52 ? -10.783 -5.097 -17.521 1.00 1.00 52 ILE A O 9
ATOM 14912 N N . SER A 1 53 ? -10.552 -6.739 -19.155 1.00 1.00 53 SER A N 9
ATOM 14913 C CA . SER A 1 53 ? -12.035 -6.989 -19.446 1.00 1.00 53 SER A CA 9
ATOM 14914 C C . SER A 1 53 ? -12.880 -7.460 -18.205 1.00 1.00 53 SER A C 9
ATOM 14915 O O . SER A 1 53 ? -14.063 -7.109 -18.107 1.00 1.00 53 SER A O 9
ATOM 14923 N N . LYS A 1 54 ? -12.199 -8.243 -17.275 1.00 1.00 54 LYS A N 9
ATOM 14924 C CA . LYS A 1 54 ? -12.777 -8.760 -15.978 1.00 1.00 54 LYS A CA 9
ATOM 14925 C C . LYS A 1 54 ? -12.922 -7.656 -14.872 1.00 1.00 54 LYS A C 9
ATOM 14926 O O . LYS A 1 54 ? -13.902 -7.696 -14.109 1.00 1.00 54 LYS A O 9
ATOM 14945 N N . ILE A 1 55 ? -11.918 -6.683 -14.829 1.00 1.00 55 ILE A N 9
ATOM 14946 C CA . ILE A 1 55 ? -11.901 -5.491 -13.872 1.00 1.00 55 ILE A CA 9
ATOM 14947 C C . ILE A 1 55 ? -12.859 -4.344 -14.433 1.00 1.00 55 ILE A C 9
ATOM 14948 O O . ILE A 1 55 ? -13.558 -3.709 -13.632 1.00 1.00 55 ILE A O 9
ATOM 14964 N N . ALA A 1 56 ? -12.855 -4.131 -15.830 1.00 1.00 56 ALA A N 9
ATOM 14965 C CA . ALA A 1 56 ? -13.692 -3.119 -16.591 1.00 1.00 56 ALA A CA 9
ATOM 14966 C C . ALA A 1 56 ? -15.245 -3.305 -16.515 1.00 1.00 56 ALA A C 9
ATOM 14967 O O . ALA A 1 56 ? -15.965 -2.301 -16.562 1.00 1.00 56 ALA A O 9
ATOM 14974 N N . LYS A 1 57 ? -15.719 -4.607 -16.369 1.00 1.00 57 LYS A N 9
ATOM 14975 C CA . LYS A 1 57 ? -17.190 -4.992 -16.265 1.00 1.00 57 LYS A CA 9
ATOM 14976 C C . LYS A 1 57 ? -17.682 -4.860 -14.752 1.00 1.00 57 LYS A C 9
ATOM 14977 O O . LYS A 1 57 ? -18.843 -4.496 -14.488 1.00 1.00 57 LYS A O 9
ATOM 14996 N N . ARG A 1 58 ? -16.701 -5.177 -13.839 1.00 1.00 58 ARG A N 9
ATOM 14997 C CA . ARG A 1 58 ? -16.793 -4.994 -12.318 1.00 1.00 58 ARG A CA 9
ATOM 14998 C C . ARG A 1 58 ? -16.801 -3.465 -11.890 1.00 1.00 58 ARG A C 9
ATOM 14999 O O . ARG A 1 58 ? -17.391 -3.100 -10.856 1.00 1.00 58 ARG A O 9
ATOM 15020 N N . GLU A 1 59 ? -16.110 -2.652 -12.752 1.00 1.00 59 GLU A N 9
ATOM 15021 C CA . GLU A 1 59 ? -16.014 -1.152 -12.671 1.00 1.00 59 GLU A CA 9
ATOM 15022 C C . GLU A 1 59 ? -17.233 -0.425 -13.392 1.00 1.00 59 GLU A C 9
ATOM 15023 O O . GLU A 1 59 ? -17.299 0.834 -13.446 1.00 1.00 59 GLU A O 9
ATOM 15035 N N . GLY A 1 60 ? -18.229 -1.279 -13.873 1.00 1.00 60 GLY A N 9
ATOM 15036 C CA . GLY A 1 60 ? -19.477 -0.847 -14.595 1.00 1.00 60 GLY A CA 9
ATOM 15037 C C . GLY A 1 60 ? -19.271 -0.117 -15.943 1.00 1.00 60 GLY A C 9
ATOM 15038 O O . GLY A 1 60 ? -20.065 0.790 -16.254 1.00 1.00 60 GLY A O 9
ATOM 15042 N N . MET A 1 61 ? -18.218 -0.539 -16.718 1.00 1.00 61 MET A N 9
ATOM 15043 C CA . MET A 1 61 ? -17.780 0.042 -18.010 1.00 1.00 61 MET A CA 9
ATOM 15044 C C . MET A 1 61 ? -17.853 -1.030 -19.112 1.00 1.00 61 MET A C 9
ATOM 15045 O O . MET A 1 61 ? -17.524 -2.222 -18.869 1.00 1.00 61 MET A O 9
ATOM 15059 N N . VAL A 1 62 ? -18.249 -0.571 -20.326 1.00 1.00 62 VAL A N 9
ATOM 15060 C CA . VAL A 1 62 ? -18.429 -1.430 -21.527 1.00 1.00 62 VAL A CA 9
ATOM 15061 C C . VAL A 1 62 ? -17.368 -1.143 -22.591 1.00 1.00 62 VAL A C 9
ATOM 15062 O O . VAL A 1 62 ? -17.207 0.021 -23.021 1.00 1.00 62 VAL A O 9
ATOM 15075 N N . LEU A 1 63 ? -16.650 -2.249 -22.984 1.00 1.00 63 LEU A N 9
ATOM 15076 C CA . LEU A 1 63 ? -15.608 -2.249 -24.035 1.00 1.00 63 LEU A CA 9
ATOM 15077 C C . LEU A 1 63 ? -16.193 -2.807 -25.336 1.00 1.00 63 LEU A C 9
ATOM 15078 O O . LEU A 1 63 ? -16.759 -3.934 -25.361 1.00 1.00 63 LEU A O 9
ATOM 15094 N N . LEU A 1 64 ? -16.087 -1.950 -26.387 1.00 1.00 64 LEU A N 9
ATOM 15095 C CA . LEU A 1 64 ? -16.567 -2.245 -27.743 1.00 1.00 64 LEU A CA 9
ATOM 15096 C C . LEU A 1 64 ? -15.382 -2.466 -28.671 1.00 1.00 64 LEU A C 9
ATOM 15097 O O . LEU A 1 64 ? -14.450 -1.623 -28.758 1.00 1.00 64 LEU A O 9
ATOM 15113 N N . ILE A 1 65 ? -15.438 -3.653 -29.314 1.00 1.00 65 ILE A N 9
ATOM 15114 C CA . ILE A 1 65 ? -14.405 -4.163 -30.260 1.00 1.00 65 ILE A CA 9
ATOM 15115 C C . ILE A 1 65 ? -14.982 -4.019 -31.696 1.00 1.00 65 ILE A C 9
ATOM 15116 O O . ILE A 1 65 ? -16.095 -4.517 -31.975 1.00 1.00 65 ILE A O 9
ATOM 15132 N N . LYS A 1 66 ? -14.166 -3.348 -32.577 1.00 1.00 66 LYS A N 9
ATOM 15133 C CA . LYS A 1 66 ? -14.499 -3.078 -34.011 1.00 1.00 66 LYS A CA 9
ATOM 15134 C C . LYS A 1 66 ? -14.274 -4.373 -34.893 1.00 1.00 66 LYS A C 9
ATOM 15135 O O . LYS A 1 66 ? -13.183 -4.979 -34.747 1.00 1.00 66 LYS A O 9
ATOM 15154 N N . PRO A 1 67 ? -15.284 -4.859 -35.818 1.00 1.00 67 PRO A N 9
ATOM 15155 C CA . PRO A 1 67 ? -15.138 -6.147 -36.593 1.00 1.00 67 PRO A CA 9
ATOM 15156 C C . PRO A 1 67 ? -13.990 -6.202 -37.630 1.00 1.00 67 PRO A C 9
ATOM 15157 O O . PRO A 1 67 ? -13.859 -5.314 -38.510 1.00 1.00 67 PRO A O 9
ATOM 15168 N N . ALA A 1 68 ? -13.116 -7.256 -37.413 1.00 1.00 68 ALA A N 9
ATOM 15169 C CA . ALA A 1 68 ? -11.939 -7.586 -38.309 1.00 1.00 68 ALA A CA 9
ATOM 15170 C C . ALA A 1 68 ? -12.446 -7.953 -39.733 1.00 1.00 68 ALA A C 9
ATOM 15171 O O . ALA A 1 68 ? -13.452 -8.687 -39.848 1.00 1.00 68 ALA A O 9
ATOM 15178 N N . GLN A 1 69 ? -11.736 -7.475 -40.805 1.00 1.00 69 GLN A N 9
ATOM 15179 C CA . GLN A 1 69 ? -12.197 -7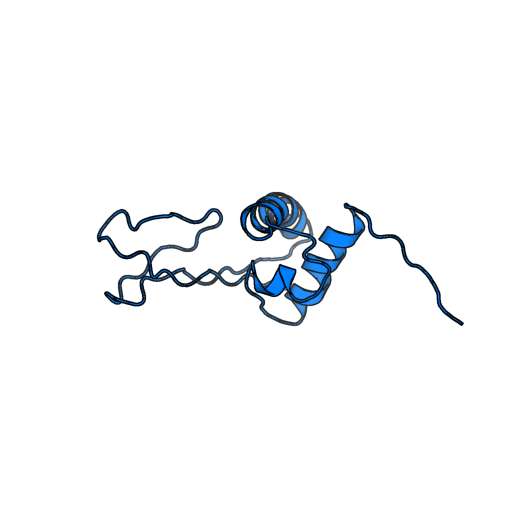.610 -42.219 1.00 1.00 69 GLN A CA 9
ATOM 15180 C C . GLN A 1 69 ? -11.077 -7.982 -43.185 1.00 1.00 69 GLN A C 9
ATOM 15181 O O . GLN A 1 69 ? -9.913 -7.565 -43.005 1.00 1.00 69 GLN A O 9
ATOM 15195 N N . CYS A 1 70 ? -11.488 -8.776 -44.241 1.00 1.00 70 CYS A N 9
ATOM 15196 C CA . CYS A 1 70 ? -10.633 -9.185 -45.380 1.00 1.00 70 CYS A CA 9
ATOM 15197 C C . CYS A 1 70 ? -10.806 -8.114 -46.490 1.00 1.00 70 CYS A C 9
ATOM 15198 O O . CYS A 1 70 ? -11.937 -7.883 -46.991 1.00 1.00 70 CYS A O 9
ATOM 15206 N N . ARG A 1 71 ? -9.659 -7.442 -46.805 1.00 1.00 71 ARG A N 9
ATOM 15207 C CA . ARG A 1 71 ? -9.543 -6.289 -47.757 1.00 1.00 71 ARG A CA 9
ATOM 15208 C C . ARG A 1 71 ? -9.298 -6.690 -49.256 1.00 1.00 71 ARG A C 9
ATOM 15209 O O . ARG A 1 71 ? -9.456 -5.825 -50.154 1.00 1.00 71 ARG A O 9
ATOM 15230 N N . LYS A 1 72 ? -8.987 -8.011 -49.504 1.00 1.00 72 LYS A N 9
ATOM 15231 C CA . LYS A 1 72 ? -8.691 -8.595 -50.848 1.00 1.00 72 LYS A CA 9
ATOM 15232 C C . LYS A 1 72 ? -9.944 -9.204 -51.550 1.00 1.00 72 LYS A C 9
ATOM 15233 O O . LYS A 1 72 ? -10.126 -8.965 -52.761 1.00 1.00 72 LYS A O 9
ATOM 15252 N N . CYS A 1 73 ? -10.758 -10.006 -50.765 1.00 1.00 73 CYS A N 9
ATOM 15253 C CA . CYS A 1 73 ? -12.028 -10.633 -51.252 1.00 1.00 73 CYS A CA 9
ATOM 15254 C C . CYS A 1 73 ? -13.298 -9.800 -50.912 1.00 1.00 73 CYS A C 9
ATOM 15255 O O . CYS A 1 73 ? -14.298 -9.888 -51.662 1.00 1.00 73 CYS A O 9
ATOM 15263 N N . GLY A 1 74 ? -13.213 -8.999 -49.794 1.00 1.00 74 GLY A N 9
ATOM 15264 C CA . GLY A 1 74 ? -14.351 -8.184 -49.294 1.00 1.00 74 GLY A CA 9
ATOM 15265 C C . GLY A 1 74 ? -15.072 -8.793 -48.090 1.00 1.00 74 GLY A C 9
ATOM 15266 O O . GLY A 1 74 ? -15.772 -8.056 -47.371 1.00 1.00 74 GLY A O 9
ATOM 15270 N N . PHE A 1 75 ? -14.899 -10.172 -47.909 1.00 1.00 75 PHE A N 9
ATOM 15271 C CA . PHE A 1 75 ? -15.494 -10.999 -46.796 1.00 1.00 75 PHE A CA 9
ATOM 15272 C C . PHE A 1 75 ? -15.282 -10.391 -45.374 1.00 1.00 75 PHE A C 9
ATOM 15273 O O . PHE A 1 75 ? -14.134 -10.069 -44.976 1.00 1.00 75 PHE A O 9
ATOM 15290 N N . VAL A 1 76 ? -16.443 -10.228 -44.674 1.00 1.00 76 VAL A N 9
ATOM 15291 C CA . VAL A 1 76 ? -16.523 -9.613 -43.309 1.00 1.00 76 VAL A CA 9
ATOM 15292 C C . VAL A 1 76 ? -16.640 -10.734 -42.257 1.00 1.00 76 VAL A C 9
ATOM 15293 O O . VAL A 1 76 ? -17.589 -11.544 -42.284 1.00 1.00 76 VAL A O 9
ATOM 15306 N N . PHE A 1 77 ? -15.613 -10.702 -41.357 1.00 1.00 77 PHE A N 9
ATOM 15307 C CA . PHE A 1 77 ? -15.480 -11.635 -40.226 1.00 1.00 77 PHE A CA 9
ATOM 15308 C C . PHE A 1 77 ? -15.875 -10.942 -38.902 1.00 1.00 77 PHE A C 9
ATOM 15309 O O . PHE A 1 77 ? -15.667 -9.719 -38.735 1.00 1.00 77 PHE A O 9
ATOM 15326 N N . LYS A 1 78 ? -16.451 -11.754 -37.966 1.00 1.00 78 LYS A N 9
ATOM 15327 C CA . LYS A 1 78 ? -16.910 -11.287 -36.610 1.00 1.00 78 LYS A CA 9
ATOM 15328 C C . LYS A 1 78 ? -15.739 -10.821 -35.693 1.00 1.00 78 LYS A C 9
ATOM 15329 O O . LYS A 1 78 ? -14.663 -11.464 -35.700 1.00 1.00 78 LYS A O 9
ATOM 15348 N N . ALA A 1 79 ? -15.964 -9.668 -34.930 1.00 1.00 79 ALA A N 9
ATOM 15349 C CA . ALA A 1 79 ? -14.956 -9.020 -33.994 1.00 1.00 79 ALA A CA 9
ATOM 15350 C C . ALA A 1 79 ? -14.408 -10.005 -32.928 1.00 1.00 79 ALA A C 9
ATOM 15351 O O . ALA A 1 79 ? -15.142 -10.472 -32.009 1.00 1.00 79 ALA A O 9
ATOM 15358 N N . GLU A 1 80 ? -13.107 -10.333 -33.137 1.00 1.00 80 GLU A N 9
ATOM 15359 C CA . GLU A 1 80 ? -12.365 -11.333 -32.355 1.00 1.00 80 GLU A CA 9
ATOM 15360 C C . GLU A 1 80 ? -11.140 -10.736 -31.603 1.00 1.00 80 GLU A C 9
ATOM 15361 O O . GLU A 1 80 ? -10.773 -9.557 -31.786 1.00 1.00 80 GLU A O 9
ATOM 15373 N N . ILE A 1 81 ? -10.583 -11.609 -30.726 1.00 1.00 81 ILE A N 9
ATOM 15374 C CA . ILE A 1 81 ? -9.370 -11.306 -29.891 1.00 1.00 81 ILE A CA 9
ATOM 15375 C C . ILE A 1 81 ? -8.152 -11.997 -30.606 1.00 1.00 81 ILE A C 9
ATOM 15376 O O . ILE A 1 81 ? -7.507 -11.329 -31.435 1.00 1.00 81 ILE A O 9
ATOM 15392 N N . ASN A 1 82 ? -7.867 -13.315 -30.273 1.00 1.00 82 ASN A N 9
ATOM 15393 C CA . ASN A 1 82 ? -6.798 -14.170 -30.991 1.00 1.00 82 ASN A CA 9
ATOM 15394 C C . ASN A 1 82 ? -7.097 -14.249 -32.560 1.00 1.00 82 ASN A C 9
ATOM 15395 O O . ASN A 1 82 ? -8.294 -14.314 -32.919 1.00 1.00 82 ASN A O 9
ATOM 15406 N N . ILE A 1 83 ? -6.033 -14.280 -33.447 1.00 1.00 83 ILE A N 9
ATOM 15407 C CA . ILE A 1 83 ? -6.216 -14.239 -34.951 1.00 1.00 83 ILE A CA 9
ATOM 15408 C C . ILE A 1 83 ? -6.056 -15.689 -35.571 1.00 1.00 83 ILE A C 9
ATOM 15409 O O . ILE A 1 83 ? -5.061 -16.355 -35.228 1.00 1.00 83 ILE A O 9
ATOM 15425 N N . PRO A 1 84 ? -7.047 -16.202 -36.515 1.00 1.00 84 PRO A N 9
ATOM 15426 C CA . PRO A 1 84 ? -6.898 -17.523 -37.248 1.00 1.00 84 PRO A CA 9
ATOM 15427 C C . PRO A 1 84 ? -5.775 -17.478 -38.340 1.00 1.00 84 PRO A C 9
ATOM 15428 O O . PRO A 1 84 ? -5.643 -16.449 -39.049 1.00 1.00 84 PRO A O 9
ATOM 15439 N N . SER A 1 85 ? -4.973 -18.592 -38.442 1.00 1.00 85 SER A N 9
ATOM 15440 C CA . SER A 1 85 ? -3.822 -18.754 -39.425 1.00 1.00 85 SER A CA 9
ATOM 15441 C C . SER A 1 85 ? -4.254 -18.821 -40.937 1.00 1.00 85 SER A C 9
ATOM 15442 O O . SER A 1 85 ? -3.500 -18.356 -41.810 1.00 1.00 85 SER A O 9
ATOM 15450 N N . ARG A 1 86 ? -5.485 -19.412 -41.172 1.00 1.00 86 ARG A N 9
ATOM 15451 C CA . ARG A 1 86 ? -6.138 -19.585 -42.509 1.00 1.00 86 ARG A CA 9
ATOM 15452 C C . ARG A 1 86 ? -7.671 -19.589 -42.367 1.00 1.00 86 ARG A C 9
ATOM 15453 O O . ARG A 1 86 ? -8.223 -20.372 -41.546 1.00 1.00 86 ARG A O 9
ATOM 15474 N N . CYS A 1 87 ? -8.375 -18.616 -43.074 1.00 1.00 87 CYS A N 9
ATOM 15475 C CA . CYS A 1 87 ? -9.893 -18.539 -43.193 1.00 1.00 87 CYS A CA 9
ATOM 15476 C C . CYS A 1 87 ? -10.482 -19.854 -43.931 1.00 1.00 87 CYS A C 9
ATOM 15477 O O . CYS A 1 87 ? -9.683 -20.433 -44.700 1.00 1.00 87 CYS A O 9
ATOM 15485 N N . PRO A 1 88 ? -11.847 -20.386 -43.767 1.00 1.00 88 PRO A N 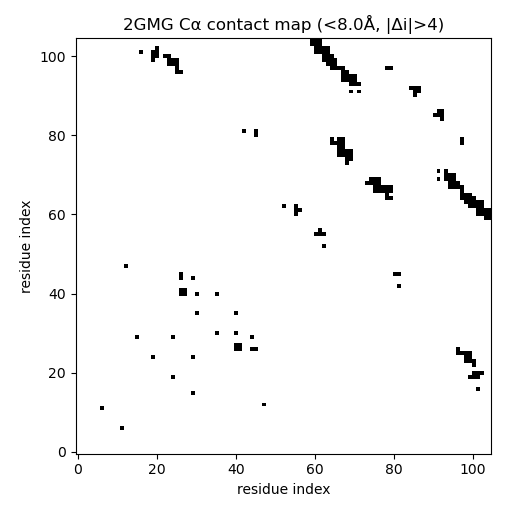9
ATOM 15486 C CA . PRO A 1 88 ? -12.351 -21.674 -44.462 1.00 1.00 88 PRO A CA 9
ATOM 15487 C C . PRO A 1 88 ? -12.147 -21.718 -46.020 1.00 1.00 88 PRO A C 9
ATOM 15488 O O . PRO A 1 88 ? -11.653 -22.742 -46.532 1.00 1.00 88 PRO A O 9
ATOM 15499 N N . LYS A 1 89 ? -12.544 -20.608 -46.725 1.00 1.00 89 LYS A N 9
ATOM 15500 C CA . LYS A 1 89 ? -12.309 -20.336 -48.172 1.00 1.00 89 LYS A CA 9
ATOM 15501 C C . LYS A 1 89 ? -11.506 -19.019 -48.228 1.00 1.00 89 LYS A C 9
ATOM 15502 O O . LYS A 1 89 ? -11.821 -18.079 -47.460 1.00 1.00 89 LYS A O 9
ATOM 15521 N N . CYS A 1 90 ? -10.471 -18.883 -49.186 1.00 1.00 90 CYS A N 9
ATOM 15522 C CA . CYS A 1 90 ? -9.484 -17.703 -49.330 1.00 1.00 90 CYS A CA 9
ATOM 15523 C C . CYS A 1 90 ? -8.511 -17.693 -48.116 1.00 1.00 90 CYS A C 9
ATOM 15524 O O . CYS A 1 90 ? -8.968 -17.762 -46.954 1.00 1.00 90 CYS A O 9
ATOM 15532 N N . LYS A 1 91 ? -7.205 -17.583 -48.429 1.00 1.00 91 LYS A N 9
ATOM 15533 C CA . LYS A 1 91 ? -6.101 -17.608 -47.403 1.00 1.00 91 LYS A CA 9
ATOM 15534 C C . LYS A 1 91 ? -5.251 -16.293 -47.393 1.00 1.00 91 LYS A C 9
ATOM 15535 O O . LYS A 1 91 ? -3.996 -16.303 -47.240 1.00 1.00 91 LYS A O 9
ATOM 15554 N N . SER A 1 92 ? -5.985 -15.124 -47.525 1.00 1.00 92 SER A N 9
ATOM 15555 C CA . SER A 1 92 ? -5.430 -13.735 -47.519 1.00 1.00 92 SER A CA 9
ATOM 15556 C C . SER A 1 92 ? -4.747 -13.354 -46.180 1.00 1.00 92 SER A C 9
ATOM 15557 O O . SER A 1 92 ? -5.341 -13.500 -45.083 1.00 1.00 92 SER A O 9
ATOM 15565 N N . GLU A 1 93 ? -3.463 -12.915 -46.344 1.00 1.00 93 GLU A N 9
ATOM 15566 C CA . GLU A 1 93 ? -2.568 -12.474 -45.228 1.00 1.00 93 GLU A CA 9
ATOM 15567 C C . GLU A 1 93 ? -2.745 -10.945 -44.893 1.00 1.00 93 GLU A C 9
ATOM 15568 O O . GLU A 1 93 ? -2.099 -10.410 -43.952 1.00 1.00 93 GLU A O 9
ATOM 15580 N N . TRP A 1 94 ? -3.699 -10.293 -45.660 1.00 1.00 94 TRP A N 9
ATOM 15581 C CA . TRP A 1 94 ? -4.104 -8.903 -45.521 1.00 1.00 94 TRP A CA 9
ATOM 15582 C C . TRP A 1 94 ? -5.525 -8.884 -44.898 1.00 1.00 94 TRP A C 9
ATOM 15583 O O . TRP A 1 94 ? -6.581 -9.008 -45.586 1.00 1.00 94 TRP A O 9
ATOM 15604 N N . ILE A 1 95 ? -5.477 -8.837 -43.560 1.00 1.00 95 ILE A N 9
ATOM 15605 C CA . ILE A 1 95 ? -6.659 -8.782 -42.657 1.00 1.00 95 ILE A CA 9
ATOM 15606 C C . ILE A 1 95 ? -6.446 -7.571 -41.734 1.00 1.00 95 ILE A C 9
ATOM 15607 O O . ILE A 1 95 ? -5.304 -7.308 -41.275 1.00 1.00 95 ILE A O 9
ATOM 15623 N N . GLU A 1 96 ? -7.594 -6.873 -41.409 1.00 1.00 96 GLU A N 9
ATOM 15624 C CA . GLU A 1 96 ? -7.640 -5.666 -40.541 1.00 1.00 96 GLU A CA 9
ATOM 15625 C C . GLU A 1 96 ? -7.713 -6.083 -39.060 1.00 1.00 96 GLU A C 9
ATOM 15626 O O . GLU A 1 96 ? -8.560 -6.939 -38.687 1.00 1.00 96 GLU A O 9
ATOM 15638 N N . GLU A 1 97 ? -6.789 -5.486 -38.232 1.00 1.00 97 GLU A N 9
ATOM 15639 C CA . GLU A 1 97 ? -6.662 -5.768 -36.778 1.00 1.00 97 GLU A CA 9
ATOM 15640 C C . GLU A 1 97 ? -7.763 -5.032 -35.927 1.00 1.00 97 GLU A C 9
ATOM 15641 O O . GLU A 1 97 ? -7.984 -3.825 -36.181 1.00 1.00 97 GLU A O 9
ATOM 15653 N N . PRO A 1 98 ? -8.499 -5.740 -34.903 1.00 1.00 98 PRO A N 9
ATOM 15654 C CA . PRO A 1 98 ? -9.608 -5.117 -34.066 1.00 1.00 98 PRO A CA 9
ATOM 15655 C C . PRO A 1 98 ? -9.152 -3.945 -33.159 1.00 1.00 98 PRO A C 9
ATOM 15656 O O . PRO A 1 98 ? -7.974 -3.926 -32.737 1.00 1.00 98 PRO A O 9
ATOM 15667 N N . ARG A 1 99 ? -10.114 -3.002 -32.839 1.00 1.00 99 ARG A N 9
ATOM 15668 C CA . ARG A 1 99 ? -9.866 -1.790 -32.038 1.00 1.00 99 ARG A CA 9
ATOM 15669 C C . ARG A 1 99 ? -10.622 -1.888 -30.718 1.00 1.00 99 ARG A C 9
ATOM 15670 O O . ARG A 1 99 ? -11.833 -2.234 -30.688 1.00 1.00 99 ARG A O 9
ATOM 15691 N N . PHE A 1 100 ? -9.864 -1.573 -29.646 1.00 1.00 100 PHE A N 9
ATOM 15692 C CA . PHE A 1 100 ? -10.337 -1.616 -28.244 1.00 1.00 100 PHE A CA 9
ATOM 15693 C C . PHE A 1 100 ? -10.391 -0.189 -27.685 1.00 1.00 100 PHE A C 9
ATOM 15694 O O . PHE A 1 100 ? -9.393 0.554 -27.754 1.00 1.00 100 PHE A O 9
ATOM 15711 N N . LYS A 1 101 ? -11.610 0.183 -27.190 1.00 1.00 101 LYS A N 9
ATOM 15712 C CA . LYS A 1 101 ? -11.938 1.529 -26.627 1.00 1.00 101 LYS A CA 9
ATOM 15713 C C . LYS A 1 101 ? -12.728 1.391 -25.309 1.00 1.00 101 LYS A C 9
ATOM 15714 O O . LYS A 1 101 ? -13.525 0.434 -25.155 1.00 1.00 101 LYS A O 9
ATOM 15733 N N . LEU A 1 102 ? -12.522 2.386 -24.391 1.00 1.00 102 LEU A N 9
ATOM 15734 C CA . LEU A 1 102 ? -13.193 2.478 -23.077 1.00 1.00 102 LEU A CA 9
ATOM 15735 C C . LEU A 1 102 ? -13.997 3.773 -22.994 1.00 1.00 102 LEU A C 9
ATOM 15736 O O . LEU A 1 102 ? -13.464 4.877 -23.298 1.00 1.00 102 LEU A O 9
ATOM 15752 N N . GLU A 1 103 ? -15.292 3.603 -22.603 1.00 1.00 103 GLU A N 9
ATOM 15753 C CA . GLU A 1 103 ? -16.261 4.706 -22.452 1.00 1.00 103 GLU A CA 9
ATOM 15754 C C . GLU A 1 103 ? -16.755 4.797 -21.006 1.00 1.00 103 GLU A C 9
ATOM 15755 O O . GLU A 1 103 ? -17.158 3.770 -20.396 1.00 1.00 103 GLU A O 9
ATOM 15767 N N . ARG A 1 104 ? -16.672 6.055 -20.480 1.00 1.00 104 ARG A N 9
ATOM 15768 C CA . ARG A 1 104 ? -17.104 6.422 -19.099 1.00 1.00 104 ARG A CA 9
ATOM 15769 C C . ARG A 1 104 ? -18.546 6.975 -19.070 1.00 1.00 104 ARG A C 9
ATOM 15770 O O . ARG A 1 104 ? -18.866 8.010 -19.725 1.00 1.00 104 ARG A O 9
ATOM 15791 N N . LYS A 1 105 ? -19.498 6.194 -18.318 1.00 1.00 105 LYS A N 9
ATOM 15792 C CA . LYS A 1 105 ? -21.011 6.506 -18.110 1.00 1.00 105 LYS A CA 9
ATOM 15793 C C . LYS A 1 105 ? -21.349 6.838 -16.570 1.00 1.00 105 LYS A C 9
ATOM 15794 O O . LYS A 1 105 ? -21.181 5.963 -15.660 1.00 1.00 105 LYS A O 9
ATOM 15814 N N . ALA A 1 1 ? 18.225 9.030 -23.552 1.00 1.00 1 ALA A N 10
ATOM 15815 C CA . ALA A 1 1 ? 18.094 8.015 -22.477 1.00 1.00 1 ALA A CA 10
ATOM 15816 C C . ALA A 1 1 ? 18.752 8.518 -21.191 1.00 1.00 1 ALA A C 10
ATOM 15817 O O . ALA A 1 1 ? 19.853 9.126 -21.237 1.00 1.00 1 ALA A O 10
ATOM 15826 N N . HIS A 1 2 ? 18.072 8.269 -20.047 1.00 1.00 2 HIS A N 10
ATOM 15827 C CA . HIS A 1 2 ? 18.581 8.679 -18.734 1.00 1.00 2 HIS A CA 10
ATOM 15828 C C . HIS A 1 2 ? 18.977 7.466 -17.896 1.00 1.00 2 HIS A C 10
ATOM 15829 O O . HIS A 1 2 ? 18.543 6.327 -18.189 1.00 1.00 2 HIS A O 10
ATOM 15844 N N . HIS A 1 3 ? 19.804 7.725 -16.837 1.00 1.00 3 HIS A N 10
ATOM 15845 C CA . HIS A 1 3 ? 20.242 6.676 -15.898 1.00 1.00 3 HIS A CA 10
ATOM 15846 C C . HIS A 1 3 ? 19.084 6.157 -14.990 1.00 1.00 3 HIS A C 10
ATOM 15847 O O . HIS A 1 3 ? 19.085 4.965 -14.630 1.00 1.00 3 HIS A O 10
ATOM 15862 N N . HIS A 1 4 ? 18.106 7.076 -14.708 1.00 1.00 4 HIS A N 10
ATOM 15863 C CA . HIS A 1 4 ? 16.922 6.772 -13.920 1.00 1.00 4 HIS A CA 10
ATOM 15864 C C . HIS A 1 4 ? 15.669 6.740 -14.794 1.00 1.00 4 HIS A C 10
ATOM 15865 O O . HIS A 1 4 ? 15.322 7.748 -15.467 1.00 1.00 4 HIS A O 10
ATOM 15880 N N . HIS A 1 5 ? 15.028 5.550 -14.814 1.00 1.00 5 HIS A N 10
ATOM 15881 C CA . HIS A 1 5 ? 13.806 5.319 -15.593 1.00 1.00 5 HIS A CA 10
ATOM 15882 C C . HIS A 1 5 ? 12.654 4.913 -14.662 1.00 1.00 5 HIS A C 10
ATOM 15883 O O . HIS A 1 5 ? 12.899 4.461 -13.518 1.00 1.00 5 HIS A O 10
ATOM 15898 N N . HIS A 1 6 ? 11.388 5.076 -15.165 1.00 1.00 6 HIS A N 10
ATOM 15899 C CA . HIS A 1 6 ? 10.179 4.713 -14.410 1.00 1.00 6 HIS A CA 10
ATOM 15900 C C . HIS A 1 6 ? 9.771 3.248 -14.650 1.00 1.00 6 HIS A C 10
ATOM 15901 O O . HIS A 1 6 ? 9.578 2.816 -15.817 1.00 1.00 6 HIS A O 10
ATOM 15916 N N . HIS A 1 7 ? 9.726 2.476 -13.536 1.00 1.00 7 HIS A N 10
ATOM 15917 C CA . HIS A 1 7 ? 9.376 1.053 -13.604 1.00 1.00 7 HIS A CA 10
ATOM 15918 C C . HIS A 1 7 ? 8.118 0.762 -12.795 1.00 1.00 7 HIS A C 10
ATOM 15919 O O . HIS A 1 7 ? 7.953 1.312 -11.676 1.00 1.00 7 HIS A O 10
ATOM 15934 N N . GLY A 1 8 ? 7.239 -0.072 -13.382 1.00 1.00 8 GLY A N 10
ATOM 15935 C CA . GLY A 1 8 ? 6.006 -0.436 -12.720 1.00 1.00 8 GLY A CA 10
ATOM 15936 C C . GLY A 1 8 ? 5.154 -1.325 -13.559 1.00 1.00 8 GLY A C 10
ATOM 15937 O O . GLY A 1 8 ? 4.839 -0.965 -14.712 1.00 1.00 8 GLY A O 10
ATOM 15941 N N . SER A 1 9 ? 4.787 -2.494 -12.982 1.00 1.00 9 SER A N 10
ATOM 15942 C CA . SER A 1 9 ? 3.912 -3.480 -13.661 1.00 1.00 9 SER A CA 10
ATOM 15943 C C . SER A 1 9 ? 2.408 -3.195 -13.452 1.00 1.00 9 SER A C 10
ATOM 15944 O O . SER A 1 9 ? 1.595 -3.489 -14.354 1.00 1.00 9 SER A O 10
ATOM 15952 N N . ALA A 1 10 ? 2.078 -2.571 -12.275 1.00 1.00 10 ALA A N 10
ATOM 15953 C CA . ALA A 1 10 ? 0.704 -2.185 -11.917 1.00 1.00 10 ALA A CA 10
ATOM 15954 C C . ALA A 1 10 ? 0.250 -0.865 -12.581 1.00 1.00 10 ALA A C 10
ATOM 15955 O O . ALA A 1 10 ? -0.946 -0.702 -12.877 1.00 1.00 10 ALA A O 10
ATOM 15962 N N . THR A 1 11 ? 1.247 0.013 -12.884 1.00 1.00 11 THR A N 10
ATOM 15963 C CA . THR A 1 11 ? 1.019 1.334 -13.523 1.00 1.00 11 THR A CA 10
ATOM 15964 C C . THR A 1 11 ? 0.887 1.241 -15.048 1.00 1.00 11 THR A C 10
ATOM 15965 O O . THR A 1 11 ? 0.099 1.994 -15.636 1.00 1.00 11 THR A O 10
ATOM 15976 N N . ARG A 1 12 ? 1.682 0.269 -15.626 1.00 1.00 12 ARG A N 10
ATOM 15977 C CA . ARG A 1 12 ? 1.662 -0.009 -17.099 1.00 1.00 12 ARG A CA 10
ATOM 15978 C C . ARG A 1 12 ? 0.265 -0.424 -17.593 1.00 1.00 12 ARG A C 10
ATOM 15979 O O . ARG A 1 12 ? -0.188 0.078 -18.635 1.00 1.00 12 ARG A O 10
ATOM 16000 N N . ARG A 1 13 ? -0.448 -1.209 -16.719 1.00 1.00 13 ARG A N 10
ATOM 16001 C CA . ARG A 1 13 ? -1.849 -1.608 -16.944 1.00 1.00 13 ARG A CA 10
ATOM 16002 C C . ARG A 1 13 ? -2.821 -0.426 -16.784 1.00 1.00 13 ARG A C 10
ATOM 16003 O O . ARG A 1 13 ? -3.774 -0.309 -17.573 1.00 1.00 13 ARG A O 10
ATOM 16024 N N . GLU A 1 14 ? -2.469 0.474 -15.813 1.00 1.00 14 GLU A N 10
ATOM 16025 C CA . GLU A 1 14 ? -3.223 1.728 -15.565 1.00 1.00 14 GLU A CA 10
ATOM 16026 C C . GLU A 1 14 ? -3.132 2.713 -16.747 1.00 1.00 14 GLU A C 10
ATOM 16027 O O . GLU A 1 14 ? -4.119 3.392 -17.056 1.00 1.00 14 GLU A O 10
ATOM 16039 N N . LYS A 1 15 ? -1.951 2.693 -17.458 1.00 1.00 15 LYS A N 10
ATOM 16040 C CA . LYS A 1 15 ? -1.695 3.530 -18.637 1.00 1.00 15 LYS A CA 10
ATOM 16041 C C . LYS A 1 15 ? -2.529 3.119 -19.855 1.00 1.00 15 LYS A C 10
ATOM 16042 O O . LYS A 1 15 ? -2.909 3.986 -20.669 1.00 1.00 15 LYS A O 10
ATOM 16061 N N . ILE A 1 16 ? -2.865 1.795 -19.922 1.00 1.00 16 ILE A N 10
ATOM 16062 C CA . ILE A 1 16 ? -3.714 1.233 -20.993 1.00 1.00 16 ILE A CA 10
ATOM 16063 C C . ILE A 1 16 ? -5.164 1.762 -20.892 1.00 1.00 16 ILE A C 10
ATOM 16064 O O . ILE A 1 16 ? -5.729 2.177 -21.883 1.00 1.00 16 ILE A O 10
ATOM 16080 N N . ILE A 1 17 ? -5.700 1.748 -19.672 1.00 1.00 17 ILE A N 10
ATOM 16081 C CA . ILE A 1 17 ? -7.065 2.211 -19.368 1.00 1.00 17 ILE A CA 10
ATOM 16082 C C . ILE A 1 17 ? -7.180 3.765 -19.259 1.00 1.00 17 ILE A C 10
ATOM 16083 O O . ILE A 1 17 ? -8.236 4.311 -18.859 1.00 1.00 17 ILE A O 10
ATOM 16099 N N . GLU A 1 18 ? -6.021 4.465 -19.517 1.00 1.00 18 GLU A N 10
ATOM 16100 C CA . GLU A 1 18 ? -5.904 5.898 -19.366 1.00 1.00 18 GLU A CA 10
ATOM 16101 C C . GLU A 1 18 ? -5.795 6.631 -20.713 1.00 1.00 18 GLU A C 10
ATOM 16102 O O . GLU A 1 18 ? -6.391 7.716 -20.852 1.00 1.00 18 GLU A O 10
ATOM 16114 N N . LEU A 1 19 ? -5.026 6.039 -21.667 1.00 1.00 19 LEU A N 10
ATOM 16115 C CA . LEU A 1 19 ? -4.827 6.614 -23.000 1.00 1.00 19 LEU A CA 10
ATOM 16116 C C . LEU A 1 19 ? -5.882 6.154 -24.015 1.00 1.00 19 LEU A C 10
ATOM 16117 O O . LEU A 1 19 ? -6.150 6.876 -25.006 1.00 1.00 19 LEU A O 10
ATOM 16133 N N . LEU A 1 20 ? -6.561 5.003 -23.697 1.00 1.00 20 LEU A N 10
ATOM 16134 C CA . LEU A 1 20 ? -7.526 4.359 -24.573 1.00 1.00 20 LEU A CA 10
ATOM 16135 C C . LEU A 1 20 ? -8.951 4.932 -24.465 1.00 1.00 20 LEU A C 10
ATOM 16136 O O . LEU A 1 20 ? -9.795 4.659 -25.364 1.00 1.00 20 LEU A O 10
ATOM 16152 N N . LEU A 1 21 ? -9.196 5.830 -23.433 1.00 1.00 21 LEU A N 10
ATOM 16153 C CA . LEU A 1 21 ? -10.483 6.449 -23.176 1.00 1.00 21 LEU A CA 10
ATOM 16154 C C . LEU A 1 21 ? -10.675 7.765 -23.975 1.00 1.00 21 LEU A C 10
ATOM 16155 O O . LEU A 1 21 ? -11.798 8.320 -24.009 1.00 1.00 21 LEU A O 10
ATOM 16171 N N . GLU A 1 22 ? -9.566 8.216 -24.619 1.00 1.00 22 GLU A N 10
ATOM 16172 C CA . GLU A 1 22 ? -9.559 9.419 -25.449 1.00 1.00 22 GLU A CA 10
ATOM 16173 C C . GLU A 1 22 ? -9.546 9.119 -26.958 1.00 1.00 22 GLU A C 10
ATOM 16174 O O . GLU A 1 22 ? -10.036 9.956 -27.747 1.00 1.00 22 GLU A O 10
ATOM 16186 N N . GLY A 1 23 ? -9.012 7.936 -27.332 1.00 1.00 23 GLY A N 10
ATOM 16187 C CA . GLY A 1 23 ? -8.959 7.526 -28.715 1.00 1.00 23 GLY A CA 10
ATOM 16188 C C . GLY A 1 23 ? -8.687 6.061 -28.866 1.00 1.00 23 GLY A C 10
ATOM 16189 O O . GLY A 1 23 ? -8.658 5.311 -27.855 1.00 1.00 23 GLY A O 10
ATOM 16193 N N . ASP A 1 24 ? -8.506 5.624 -30.127 1.00 1.00 24 ASP A N 10
ATOM 16194 C CA . ASP A 1 24 ? -8.224 4.237 -30.440 1.00 1.00 24 ASP A CA 10
ATOM 16195 C C . ASP A 1 24 ? -6.803 4.090 -30.939 1.00 1.00 24 ASP A C 10
ATOM 16196 O O . ASP A 1 24 ? -6.336 4.885 -31.798 1.00 1.00 24 ASP A O 10
ATOM 16205 N N . TYR A 1 25 ? -6.094 3.096 -30.372 1.00 1.00 25 TYR A N 10
ATOM 16206 C CA . TYR A 1 25 ? -4.728 2.810 -30.755 1.00 1.00 25 TYR A CA 10
ATOM 16207 C C . TYR A 1 25 ? -4.515 1.346 -30.806 1.00 1.00 25 TYR A C 10
ATOM 16208 O O . TYR A 1 25 ? -5.052 0.588 -29.951 1.00 1.00 25 TYR A O 10
ATOM 16226 N N . SER A 1 26 ? -3.714 0.924 -31.797 1.00 1.00 26 SER A N 10
ATOM 16227 C CA . SER A 1 26 ? -3.358 -0.463 -31.996 1.00 1.00 26 SER A CA 10
ATOM 16228 C C . SER A 1 26 ? -2.284 -0.906 -30.963 1.00 1.00 26 SER A C 10
ATOM 16229 O O . SER A 1 26 ? -1.685 -0.015 -30.336 1.00 1.00 26 SER A O 10
ATOM 16237 N N . PRO A 1 27 ? -2.079 -2.276 -30.680 1.00 1.00 27 PRO A N 10
ATOM 16238 C CA . PRO A 1 27 ? -1.042 -2.755 -29.730 1.00 1.00 27 PRO A CA 10
ATOM 16239 C C . PRO A 1 27 ? 0.406 -2.233 -30.001 1.00 1.00 27 PRO A C 10
ATOM 16240 O O . PRO A 1 27 ? 1.105 -1.816 -29.053 1.00 1.00 27 PRO A O 10
ATOM 16251 N N . SER A 1 28 ? 0.805 -2.241 -31.332 1.00 1.00 28 SER A N 10
ATOM 16252 C CA . SER A 1 28 ? 2.084 -1.671 -31.805 1.00 1.00 28 SER A CA 10
ATOM 16253 C C . SER A 1 28 ? 2.158 -0.134 -31.568 1.00 1.00 28 SER A C 10
ATOM 16254 O O . SER A 1 28 ? 3.247 0.389 -31.294 1.00 1.00 28 SER A O 10
ATOM 16262 N N . GLU A 1 29 ? 0.940 0.519 -31.600 1.00 1.00 29 GLU A N 10
ATOM 16263 C CA . GLU A 1 29 ? 0.767 1.962 -31.334 1.00 1.00 29 GLU A CA 10
ATOM 16264 C C . GLU A 1 29 ? 0.845 2.286 -29.811 1.00 1.00 29 GLU A C 10
ATOM 16265 O O . GLU A 1 29 ? 1.504 3.271 -29.444 1.00 1.00 29 GLU A O 10
ATOM 16277 N N . LEU A 1 30 ? 0.270 1.336 -28.988 1.00 1.00 30 LEU A N 10
ATOM 16278 C CA . LEU A 1 30 ? 0.410 1.371 -27.506 1.00 1.00 30 LEU A CA 10
ATOM 16279 C C . LEU A 1 30 ? 1.867 1.072 -27.058 1.00 1.00 30 LEU A C 10
ATOM 16280 O O . LEU A 1 30 ? 2.201 1.197 -25.867 1.00 1.00 30 LEU A O 10
ATOM 16296 N N . ALA A 1 31 ? 2.721 0.762 -28.083 1.00 1.00 31 ALA A N 10
ATOM 16297 C CA . ALA A 1 31 ? 4.141 0.573 -27.902 1.00 1.00 31 ALA A CA 10
ATOM 16298 C C . ALA A 1 31 ? 4.927 1.795 -28.326 1.00 1.00 31 ALA A C 10
ATOM 16299 O O . ALA A 1 31 ? 5.993 2.060 -27.749 1.00 1.00 31 ALA A O 10
ATOM 16306 N N . ARG A 1 32 ? 4.352 2.576 -29.313 1.00 1.00 32 ARG A N 10
ATOM 16307 C CA . ARG A 1 32 ? 4.938 3.850 -29.803 1.00 1.00 32 ARG A CA 10
ATOM 16308 C C . ARG A 1 32 ? 4.971 4.929 -28.706 1.00 1.00 32 ARG A C 10
ATOM 16309 O O . ARG A 1 32 ? 6.020 5.545 -28.482 1.00 1.00 32 ARG A O 10
ATOM 16330 N N . ILE A 1 33 ? 3.823 5.078 -27.971 1.00 1.00 33 ILE A N 10
ATOM 16331 C CA . ILE A 1 33 ? 3.690 5.973 -26.819 1.00 1.00 33 ILE A CA 10
ATOM 16332 C C . ILE A 1 33 ? 4.310 5.304 -25.558 1.00 1.00 33 ILE A C 10
ATOM 16333 O O . ILE A 1 33 ? 3.568 4.832 -24.648 1.00 1.00 33 ILE A O 10
ATOM 16349 N N . LEU A 1 34 ? 5.624 5.308 -25.457 1.00 1.00 34 LEU A N 10
ATOM 16350 C CA . LEU A 1 34 ? 6.333 4.620 -24.359 1.00 1.00 34 LEU A CA 10
ATOM 16351 C C . LEU A 1 34 ? 7.831 4.531 -24.652 1.00 1.00 34 LEU A C 10
ATOM 16352 O O . LEU A 1 34 ? 8.297 5.056 -25.692 1.00 1.00 34 LEU A O 10
ATOM 16368 N N . ASP A 1 35 ? 8.562 3.894 -23.707 1.00 1.00 35 ASP A N 10
ATOM 16369 C CA . ASP A 1 35 ? 9.990 3.626 -23.838 1.00 1.00 35 ASP A CA 10
ATOM 16370 C C . ASP A 1 35 ? 10.257 2.094 -23.861 1.00 1.00 35 ASP A C 10
ATOM 16371 O O . ASP A 1 35 ? 11.205 1.572 -23.222 1.00 1.00 35 ASP A O 10
ATOM 16380 N N . MET A 1 36 ? 9.445 1.368 -24.653 1.00 1.00 36 MET A N 10
ATOM 16381 C CA . MET A 1 36 ? 9.515 -0.103 -24.718 1.00 1.00 36 MET A CA 10
ATOM 16382 C C . MET A 1 36 ? 9.902 -0.594 -26.125 1.00 1.00 36 MET A C 10
ATOM 16383 O O . MET A 1 36 ? 9.669 0.127 -27.119 1.00 1.00 36 MET A O 10
ATOM 16397 N N . ARG A 1 37 ? 10.374 -1.858 -26.180 1.00 1.00 37 ARG A N 10
ATOM 16398 C CA . ARG A 1 37 ? 10.695 -2.506 -27.441 1.00 1.00 37 ARG A CA 10
ATOM 16399 C C . ARG A 1 37 ? 9.585 -3.499 -27.798 1.00 1.00 37 ARG A C 10
ATOM 16400 O O . ARG A 1 37 ? 8.955 -4.105 -26.889 1.00 1.00 37 ARG A O 10
ATOM 16421 N N . GLY A 1 38 ? 9.353 -3.658 -29.127 1.00 1.00 38 GLY A N 10
ATOM 16422 C CA . GLY A 1 38 ? 8.295 -4.528 -29.610 1.00 1.00 38 GLY A CA 10
ATOM 16423 C C . GLY A 1 38 ? 8.769 -5.923 -29.794 1.00 1.00 38 GLY A C 10
ATOM 16424 O O . GLY A 1 38 ? 9.362 -6.500 -28.841 1.00 1.00 38 GLY A O 10
ATOM 16428 N N . LYS A 1 39 ? 8.558 -6.472 -31.036 1.00 1.00 39 LYS A N 10
ATOM 16429 C CA . LYS A 1 39 ? 8.942 -7.883 -31.438 1.00 1.00 39 LYS A CA 10
ATOM 16430 C C . LYS A 1 39 ? 8.289 -8.951 -30.501 1.00 1.00 39 LYS A C 10
ATOM 16431 O O . LYS A 1 39 ? 8.949 -9.527 -29.587 1.00 1.00 39 LYS A O 10
ATOM 16450 N N . GLY A 1 40 ? 6.946 -9.051 -30.604 1.00 1.00 40 GLY A N 10
ATOM 16451 C CA . GLY A 1 40 ? 6.203 -9.974 -29.742 1.00 1.00 40 GLY A CA 10
ATOM 16452 C C . GLY A 1 40 ? 5.466 -9.286 -28.609 1.00 1.00 40 GLY A C 10
ATOM 16453 O O . GLY A 1 40 ? 5.672 -9.642 -27.432 1.00 1.00 40 GLY A O 10
ATOM 16457 N N . SER A 1 41 ? 4.655 -8.287 -28.984 1.00 1.00 41 SER A N 10
ATOM 16458 C CA . SER A 1 41 ? 3.908 -7.450 -28.033 1.00 1.00 41 SER A CA 10
ATOM 16459 C C . SER A 1 41 ? 2.405 -7.559 -28.225 1.00 1.00 41 SER A C 10
ATOM 16460 O O . SER A 1 41 ? 1.639 -7.265 -27.286 1.00 1.00 41 SER A O 10
ATOM 16468 N N . LYS A 1 42 ? 1.996 -8.077 -29.422 1.00 1.00 42 LYS A N 10
ATOM 16469 C CA . LYS A 1 42 ? 0.576 -8.189 -29.845 1.00 1.00 42 LYS A CA 10
ATOM 16470 C C . LYS A 1 42 ? -0.251 -9.151 -28.963 1.00 1.00 42 LYS A C 10
ATOM 16471 O O . LYS A 1 42 ? -1.348 -8.766 -28.536 1.00 1.00 42 LYS A O 10
ATOM 16490 N N . LYS A 1 43 ? 0.369 -10.318 -28.612 1.00 1.00 43 LYS A N 10
ATOM 16491 C CA . LYS A 1 43 ? -0.256 -11.340 -27.752 1.00 1.00 43 LYS A CA 10
ATOM 16492 C C . LYS A 1 43 ? -0.337 -10.921 -26.271 1.00 1.00 43 LYS A C 10
ATOM 16493 O O . LYS A 1 43 ? -1.270 -11.308 -25.556 1.00 1.00 43 LYS A O 10
ATOM 16512 N N . VAL A 1 44 ? 0.637 -10.057 -25.882 1.00 1.00 44 VAL A N 10
ATOM 16513 C CA . VAL A 1 44 ? 0.746 -9.518 -24.503 1.00 1.00 44 VAL A CA 10
ATOM 16514 C C . VAL A 1 44 ? -0.427 -8.561 -24.170 1.00 1.00 44 VAL A C 10
ATOM 16515 O O . VAL A 1 44 ? -0.999 -8.644 -23.076 1.00 1.00 44 VAL A O 10
ATOM 16528 N N . ILE A 1 45 ? -0.752 -7.701 -25.158 1.00 1.00 45 ILE A N 10
ATOM 16529 C CA . ILE A 1 45 ? -1.835 -6.714 -25.027 1.00 1.00 45 ILE A CA 10
ATOM 16530 C C . ILE A 1 45 ? -3.214 -7.355 -25.112 1.00 1.00 45 ILE A C 10
ATOM 16531 O O . ILE A 1 45 ? -4.132 -6.898 -24.420 1.00 1.00 45 ILE A O 10
ATOM 16547 N N . LEU A 1 46 ? -3.334 -8.342 -26.015 1.00 1.00 46 LEU A N 10
ATOM 16548 C CA . LEU A 1 46 ? -4.571 -9.087 -26.236 1.00 1.00 46 LEU A CA 10
ATOM 16549 C C . LEU A 1 46 ? -4.994 -9.905 -25.000 1.00 1.00 46 LEU A C 10
ATOM 16550 O O . LEU A 1 46 ? -6.199 -9.989 -24.710 1.00 1.00 46 LEU A O 10
ATOM 16566 N N . GLU A 1 47 ? -3.956 -10.426 -24.271 1.00 1.00 47 GLU A N 10
ATOM 16567 C CA . GLU A 1 47 ? -4.144 -11.122 -22.988 1.00 1.00 47 GLU A CA 10
ATOM 16568 C C . GLU A 1 47 ? -4.433 -10.124 -21.845 1.00 1.00 47 GLU A C 10
ATOM 16569 O O . GLU A 1 47 ? -5.144 -10.463 -20.880 1.00 1.00 47 GLU A O 10
ATOM 16581 N N . ASP A 1 48 ? -3.910 -8.844 -22.034 1.00 1.00 48 ASP A N 10
ATOM 16582 C CA . ASP A 1 48 ? -4.193 -7.698 -21.135 1.00 1.00 48 ASP A CA 10
ATOM 16583 C C . ASP A 1 48 ? -5.661 -7.260 -21.218 1.00 1.00 48 ASP A C 10
ATOM 16584 O O . ASP A 1 48 ? -6.259 -6.920 -20.193 1.00 1.00 48 ASP A O 10
ATOM 16593 N N . LEU A 1 49 ? -6.266 -7.483 -22.435 1.00 1.00 49 LEU A N 10
ATOM 16594 C CA . LEU A 1 49 ? -7.696 -7.236 -22.688 1.00 1.00 49 LEU A CA 10
ATOM 16595 C C . LEU A 1 49 ? -8.625 -8.159 -21.931 1.00 1.00 49 LEU A C 10
ATOM 16596 O O . LEU A 1 49 ? -9.707 -7.715 -21.515 1.00 1.00 49 LEU A O 10
ATOM 16612 N N . LYS A 1 50 ? -8.131 -9.404 -21.733 1.00 1.00 50 LYS A N 10
ATOM 16613 C CA . LYS A 1 50 ? -8.839 -10.458 -20.984 1.00 1.00 50 LYS A CA 10
ATOM 16614 C C . LYS A 1 50 ? -9.058 -10.089 -19.506 1.00 1.00 50 LYS A C 10
ATOM 16615 O O . LYS A 1 50 ? -10.144 -10.305 -18.966 1.00 1.00 50 LYS A O 10
ATOM 16634 N N . VAL A 1 51 ? -8.045 -9.387 -18.928 1.00 1.00 51 VAL A N 10
ATOM 16635 C CA . VAL A 1 51 ? -8.039 -8.911 -17.535 1.00 1.00 51 VAL A CA 10
ATOM 16636 C C . VAL A 1 51 ? -8.960 -7.695 -17.335 1.00 1.00 51 VAL A C 10
ATOM 16637 O O . VAL A 1 51 ? -9.803 -7.731 -16.437 1.00 1.00 51 VAL A O 10
ATOM 16650 N N . ILE A 1 52 ? -8.876 -6.739 -18.291 1.00 1.00 52 ILE A N 10
ATOM 16651 C CA . ILE A 1 52 ? -9.640 -5.483 -18.253 1.00 1.00 52 ILE A CA 10
ATOM 16652 C C . ILE A 1 52 ? -11.137 -5.715 -18.558 1.00 1.00 52 ILE A C 10
ATOM 16653 O O . ILE A 1 52 ? -11.966 -4.999 -17.994 1.00 1.00 52 ILE A O 10
ATOM 16669 N N . SER A 1 53 ? -11.431 -6.713 -19.426 1.00 1.00 53 SER A N 10
ATOM 16670 C CA . SER A 1 53 ? -12.815 -7.063 -19.815 1.00 1.00 53 SER A CA 10
ATOM 16671 C C . SER A 1 53 ? -13.658 -7.589 -18.626 1.00 1.00 53 SER A C 10
ATOM 16672 O O . SER A 1 53 ? -14.865 -7.289 -18.551 1.00 1.00 53 SER A O 10
ATOM 16680 N N . LYS A 1 54 ? -12.958 -8.280 -17.665 1.00 1.00 54 LYS A N 10
ATOM 16681 C CA . LYS A 1 54 ? -13.580 -8.815 -16.438 1.00 1.00 54 LYS A CA 10
ATOM 16682 C C . LYS A 1 54 ? -13.975 -7.721 -15.444 1.00 1.00 54 LYS A C 10
ATOM 16683 O O . LYS A 1 54 ? -15.027 -7.819 -14.797 1.00 1.00 54 LYS A O 10
ATOM 16702 N N . ILE A 1 55 ? -13.144 -6.648 -15.422 1.00 1.00 55 ILE A N 10
ATOM 16703 C CA . ILE A 1 55 ? -13.352 -5.487 -14.547 1.00 1.00 55 ILE A CA 10
ATOM 16704 C C . ILE A 1 55 ? -14.321 -4.485 -15.167 1.00 1.00 55 ILE A C 10
ATOM 16705 O O . ILE A 1 55 ? -15.173 -3.988 -14.432 1.00 1.00 55 ILE A O 10
ATOM 16721 N N . ALA A 1 56 ? -14.202 -4.274 -16.517 1.00 1.00 56 ALA A N 10
ATOM 16722 C CA . ALA A 1 56 ? -15.042 -3.342 -17.270 1.00 1.00 56 ALA A CA 10
ATOM 16723 C C . ALA A 1 56 ? -16.572 -3.670 -17.187 1.00 1.00 56 ALA A C 10
ATOM 16724 O O . ALA A 1 56 ? -17.389 -2.764 -17.328 1.00 1.00 56 ALA A O 10
ATOM 16731 N N . LYS A 1 57 ? -16.861 -4.967 -16.961 1.00 1.00 57 LYS A N 10
ATOM 16732 C CA . LYS A 1 57 ? -18.263 -5.479 -16.874 1.00 1.00 57 LYS A CA 10
ATOM 16733 C C . LYS A 1 57 ? -18.884 -5.433 -15.480 1.00 1.00 57 LYS A C 10
ATOM 16734 O O . LYS A 1 57 ? -20.098 -5.185 -15.323 1.00 1.00 57 LYS A O 10
ATOM 16753 N N . ARG A 1 58 ? -18.013 -5.685 -14.479 1.00 1.00 58 ARG A N 10
ATOM 16754 C CA . ARG A 1 58 ? -18.342 -5.422 -13.040 1.00 1.00 58 ARG A CA 10
ATOM 16755 C C . ARG A 1 58 ? -18.417 -3.890 -12.732 1.00 1.00 58 ARG A C 10
ATOM 16756 O O . ARG A 1 58 ? -19.106 -3.466 -11.796 1.00 1.00 58 ARG A O 10
ATOM 16777 N N . GLU A 1 59 ? -17.766 -3.101 -13.653 1.00 1.00 59 GLU A N 10
ATOM 16778 C CA . GLU A 1 59 ? -17.745 -1.647 -13.583 1.00 1.00 59 GLU A CA 10
ATOM 16779 C C . GLU A 1 59 ? -18.667 -0.985 -14.619 1.00 1.00 59 GLU A C 10
ATOM 16780 O O . GLU A 1 59 ? -18.700 0.275 -14.739 1.00 1.00 59 GLU A O 10
ATOM 16792 N N . GLY A 1 60 ? -19.533 -1.831 -15.270 1.00 1.00 60 GLY A N 10
ATOM 16793 C CA . GLY A 1 60 ? -20.490 -1.332 -16.274 1.00 1.00 60 GLY A CA 10
ATOM 16794 C C . GLY A 1 60 ? -19.885 -0.956 -17.618 1.00 1.00 60 GLY A C 10
ATOM 16795 O O . GLY A 1 60 ? -20.253 -1.568 -18.625 1.00 1.00 60 GLY A O 10
ATOM 16799 N N . MET A 1 61 ? -18.934 0.056 -17.542 1.00 1.00 61 MET A N 10
ATOM 16800 C CA . MET A 1 61 ? -18.225 0.581 -18.753 1.00 1.00 61 MET A CA 10
ATOM 16801 C C . MET A 1 61 ? -17.865 -0.568 -19.738 1.00 1.00 61 MET A C 10
ATOM 16802 O O . MET A 1 61 ? -17.226 -1.558 -19.385 1.00 1.00 61 MET A O 10
ATOM 16816 N N . VAL A 1 62 ? -18.470 -0.496 -20.908 1.00 1.00 62 VAL A N 10
ATOM 16817 C CA . VAL A 1 62 ? -18.410 -1.580 -21.898 1.00 1.00 62 VAL A CA 10
ATOM 16818 C C . VAL A 1 62 ? -17.429 -1.253 -23.011 1.00 1.00 62 VAL A C 10
ATOM 16819 O O . VAL A 1 62 ? -17.432 -0.111 -23.522 1.00 1.00 62 VAL A O 10
ATOM 16832 N N . LEU A 1 63 ? -16.600 -2.254 -23.363 1.00 1.00 63 LEU A N 10
ATOM 16833 C CA . LEU A 1 63 ? -15.642 -2.115 -24.454 1.00 1.00 63 LEU A CA 10
ATOM 16834 C C . LEU A 1 63 ? -16.244 -2.641 -25.765 1.00 1.00 63 LEU A C 10
ATOM 16835 O O . LEU A 1 63 ? -16.818 -3.761 -25.794 1.00 1.00 63 LEU A O 10
ATOM 16851 N N . LEU A 1 64 ? -16.201 -1.778 -26.811 1.00 1.00 64 LEU A N 10
ATOM 16852 C CA . LEU A 1 64 ? -16.734 -2.129 -28.138 1.00 1.00 64 LEU A CA 10
ATOM 16853 C C . LEU A 1 64 ? -15.608 -2.505 -29.099 1.00 1.00 64 LEU A C 10
ATOM 16854 O O . LEU A 1 64 ? -14.593 -1.768 -29.215 1.00 1.00 64 LEU A O 10
ATOM 16870 N N . ILE A 1 65 ? -15.775 -3.676 -29.736 1.00 1.00 65 ILE A N 10
ATOM 16871 C CA . ILE A 1 65 ? -14.772 -4.212 -30.663 1.00 1.00 65 ILE A CA 10
ATOM 16872 C C . ILE A 1 65 ? -15.331 -4.178 -32.087 1.00 1.00 65 ILE A C 10
ATOM 16873 O O . ILE A 1 65 ? -16.441 -4.707 -32.337 1.00 1.00 65 ILE A O 10
ATOM 16889 N N . LYS A 1 66 ? -14.525 -3.563 -33.002 1.00 1.00 66 LYS A N 10
ATOM 16890 C CA . LYS A 1 66 ? -14.873 -3.481 -34.402 1.00 1.00 66 LYS A CA 10
ATOM 16891 C C . LYS A 1 66 ? -14.479 -4.775 -35.134 1.00 1.00 66 LYS A C 10
ATOM 16892 O O . LYS A 1 66 ? -13.389 -5.337 -34.881 1.00 1.00 66 LYS A O 10
ATOM 16911 N N . PRO A 1 67 ? -15.400 -5.335 -36.033 1.00 1.00 67 PRO A N 10
ATOM 16912 C CA . PRO A 1 67 ? -15.150 -6.613 -36.720 1.00 1.00 67 PRO A CA 10
ATOM 16913 C C . PRO A 1 67 ? -14.020 -6.608 -37.773 1.00 1.00 67 PRO A C 10
ATOM 16914 O O . PRO A 1 67 ? -13.940 -5.763 -38.712 1.00 1.00 67 PRO A O 10
ATOM 16925 N N . ALA A 1 68 ? -13.095 -7.572 -37.505 1.00 1.00 68 ALA A N 10
ATOM 16926 C CA . ALA A 1 68 ? -11.948 -7.842 -38.378 1.00 1.00 68 ALA A CA 10
ATOM 16927 C C . ALA A 1 68 ? -12.423 -8.473 -39.684 1.00 1.00 68 ALA A C 10
ATOM 16928 O O . ALA A 1 68 ? -13.377 -9.272 -39.701 1.00 1.00 68 ALA A O 10
ATOM 16935 N N . GLN A 1 69 ? -11.783 -8.060 -40.774 1.00 1.00 69 GLN A N 10
ATOM 16936 C CA . GLN A 1 69 ? -12.199 -8.457 -42.120 1.00 1.00 69 GLN A CA 10
ATOM 16937 C C . GLN A 1 69 ? -10.985 -8.759 -43.014 1.00 1.00 69 GLN A C 10
ATOM 16938 O O . GLN A 1 69 ? -9.872 -8.262 -42.745 1.00 1.00 69 GLN A O 10
ATOM 16952 N N . CYS A 1 70 ? -11.247 -9.549 -44.072 1.00 1.00 70 CYS A N 10
ATOM 16953 C CA . CYS A 1 70 ? -10.263 -9.803 -45.133 1.00 1.00 70 CYS A CA 10
ATOM 16954 C C . CYS A 1 70 ? -10.416 -8.729 -46.219 1.00 1.00 70 CYS A C 10
ATOM 16955 O O . CYS A 1 70 ? -11.545 -8.504 -46.743 1.00 1.00 70 CYS A O 10
ATOM 16963 N N . ARG A 1 71 ? -9.295 -8.052 -46.519 1.00 1.00 71 ARG A N 10
ATOM 16964 C CA . ARG A 1 71 ? -9.292 -6.899 -47.456 1.00 1.00 71 ARG A CA 10
ATOM 16965 C C . ARG A 1 71 ? -9.020 -7.288 -48.925 1.00 1.00 71 ARG A C 10
ATOM 16966 O O . ARG A 1 71 ? -9.165 -6.437 -49.842 1.00 1.00 71 ARG A O 10
ATOM 16987 N N . LYS A 1 72 ? -8.732 -8.600 -49.147 1.00 1.00 72 LYS A N 10
ATOM 16988 C CA . LYS A 1 72 ? -8.421 -9.140 -50.469 1.00 1.00 72 LYS A CA 10
ATOM 16989 C C . LYS A 1 72 ? -9.640 -9.753 -51.180 1.00 1.00 72 LYS A C 10
ATOM 16990 O O . LYS A 1 72 ? -9.950 -9.346 -52.316 1.00 1.00 72 LYS A O 10
ATOM 17009 N N . CYS A 1 73 ? -10.364 -10.621 -50.433 1.00 1.00 73 CYS A N 10
ATOM 17010 C CA . CYS A 1 73 ? -11.535 -11.321 -50.978 1.00 1.00 73 CYS A CA 10
ATOM 17011 C C . CYS A 1 73 ? -12.859 -10.609 -50.655 1.00 1.00 73 CYS A C 10
ATOM 17012 O O . CYS A 1 73 ? -13.868 -10.833 -51.367 1.00 1.00 73 CYS A O 10
ATOM 17020 N N . GLY A 1 74 ? -12.822 -9.741 -49.590 1.00 1.00 74 GLY A N 10
ATOM 17021 C CA . GLY A 1 74 ? -14.008 -9.043 -49.139 1.00 1.00 74 GLY A CA 10
ATOM 17022 C C . GLY A 1 74 ? -14.694 -9.709 -47.983 1.00 1.00 74 GLY A C 10
ATOM 17023 O O . GLY A 1 74 ? -15.516 -9.056 -47.322 1.00 1.00 74 GLY A O 10
ATOM 17027 N N . PHE A 1 75 ? -14.362 -11.048 -47.773 1.00 1.00 75 PHE A N 10
ATOM 17028 C CA . PHE A 1 75 ? -14.908 -11.862 -46.680 1.00 1.00 75 PHE A CA 10
ATOM 17029 C C . PHE A 1 75 ? -14.724 -11.177 -45.305 1.00 1.00 75 PHE A C 10
ATOM 17030 O O . PHE A 1 75 ? -13.637 -10.668 -44.996 1.00 1.00 75 PHE A O 10
ATOM 17047 N N . VAL A 1 76 ? -15.827 -11.149 -44.563 1.00 1.00 76 VAL A N 10
ATOM 17048 C CA . VAL A 1 76 ? -15.877 -10.458 -43.277 1.00 1.00 76 VAL A CA 10
ATOM 17049 C C . VAL A 1 76 ? -15.904 -11.463 -42.146 1.00 1.00 76 VAL A C 10
ATOM 17050 O O . VAL A 1 76 ? -16.704 -12.431 -42.179 1.00 1.00 76 VAL A O 10
ATOM 17063 N N . PHE A 1 77 ? -14.968 -11.260 -41.216 1.00 1.00 77 PHE A N 10
ATOM 17064 C CA . PHE A 1 77 ? -14.885 -12.121 -40.031 1.00 1.00 77 PHE A CA 10
ATOM 17065 C C . PHE A 1 77 ? -15.602 -11.502 -38.854 1.00 1.00 77 PHE A C 10
ATOM 17066 O O . PHE A 1 77 ? -15.674 -10.256 -38.742 1.00 1.00 77 PHE A O 10
ATOM 17083 N N . LYS A 1 78 ? -16.143 -12.385 -37.972 1.00 1.00 78 LYS A N 10
ATOM 17084 C CA . LYS A 1 78 ? -16.827 -11.943 -36.736 1.00 1.00 78 LYS A CA 10
ATOM 17085 C C . LYS A 1 78 ? -15.825 -11.283 -35.770 1.00 1.00 78 LYS A C 10
ATOM 17086 O O . LYS A 1 78 ? -14.621 -11.655 -35.787 1.00 1.00 78 LYS A O 10
ATOM 17105 N N . ALA A 1 79 ? -16.316 -10.282 -34.976 1.00 1.00 79 ALA A N 10
ATOM 17106 C CA . ALA A 1 79 ? -15.472 -9.504 -34.041 1.00 1.00 79 ALA A CA 10
ATOM 17107 C C . ALA A 1 79 ? -14.897 -10.413 -32.925 1.00 1.00 79 ALA A C 10
ATOM 17108 O O . ALA A 1 79 ? -15.651 -10.986 -32.094 1.00 1.00 79 ALA A O 10
ATOM 17115 N N . GLU A 1 80 ? -13.561 -10.613 -33.017 1.00 1.00 80 GLU A N 10
ATOM 17116 C CA . GLU A 1 80 ? -12.837 -11.531 -32.144 1.00 1.00 80 GLU A CA 10
ATOM 17117 C C . GLU A 1 80 ? -11.713 -10.772 -31.391 1.00 1.00 80 GLU A C 10
ATOM 17118 O O . GLU A 1 80 ? -11.589 -9.543 -31.496 1.00 1.00 80 GLU A O 10
ATOM 17130 N N . ILE A 1 81 ? -11.030 -11.532 -30.525 1.00 1.00 81 ILE A N 10
ATOM 17131 C CA . ILE A 1 81 ? -9.942 -11.013 -29.697 1.00 1.00 81 ILE A CA 10
ATOM 17132 C C . ILE A 1 81 ? -8.577 -11.507 -30.253 1.00 1.00 81 ILE A C 10
ATOM 17133 O O . ILE A 1 81 ? -7.889 -10.731 -30.947 1.00 1.00 81 ILE A O 10
ATOM 17149 N N . ASN A 1 82 ? -8.189 -12.771 -29.879 1.00 1.00 82 ASN A N 10
ATOM 17150 C CA . ASN A 1 82 ? -7.002 -13.444 -30.458 1.00 1.00 82 ASN A CA 10
ATOM 17151 C C . ASN A 1 82 ? -7.246 -13.685 -31.964 1.00 1.00 82 ASN A C 10
ATOM 17152 O O . ASN A 1 82 ? -8.426 -13.903 -32.381 1.00 1.00 82 ASN A O 10
ATOM 17163 N N . ILE A 1 83 ? -6.171 -13.620 -32.749 1.00 1.00 83 ILE A N 10
ATOM 17164 C CA . ILE A 1 83 ? -6.253 -13.682 -34.196 1.00 1.00 83 ILE A CA 10
ATOM 17165 C C . ILE A 1 83 ? -5.617 -14.991 -34.719 1.00 1.00 83 ILE A C 10
ATOM 17166 O O . ILE A 1 83 ? -4.522 -15.360 -34.266 1.00 1.00 83 ILE A O 10
ATOM 17182 N N . PRO A 1 84 ? -6.297 -15.683 -35.743 1.00 1.00 84 PRO A N 10
ATOM 17183 C CA . PRO A 1 84 ? -5.697 -16.834 -36.432 1.00 1.00 84 PRO A CA 10
ATOM 17184 C C . PRO A 1 84 ? -4.560 -16.462 -37.425 1.00 1.00 84 PRO A C 10
ATOM 17185 O O . PRO A 1 84 ? -4.531 -15.330 -37.983 1.00 1.00 84 PRO A O 10
ATOM 17196 N N . SER A 1 85 ? -3.642 -17.435 -37.608 1.00 1.00 85 SER A N 10
ATOM 17197 C CA . SER A 1 85 ? -2.485 -17.291 -38.515 1.00 1.00 85 SER A CA 10
ATOM 17198 C C . SER A 1 85 ? -2.841 -17.628 -39.977 1.00 1.00 85 SER A C 10
ATOM 17199 O O . SER A 1 85 ? -2.125 -17.207 -40.913 1.00 1.00 85 SER A O 10
ATOM 17207 N N . ARG A 1 86 ? -3.960 -18.390 -40.148 1.00 1.00 86 ARG A N 10
ATOM 17208 C CA . ARG A 1 86 ? -4.462 -18.790 -41.452 1.00 1.00 86 ARG A CA 10
ATOM 17209 C C . ARG A 1 86 ? -5.973 -18.800 -41.465 1.00 1.00 86 ARG A C 10
ATOM 17210 O O . ARG A 1 86 ? -6.614 -19.237 -40.471 1.00 1.00 86 ARG A O 10
ATOM 17231 N N . CYS A 1 87 ? -6.548 -18.406 -42.640 1.00 1.00 87 CYS A N 10
ATOM 17232 C CA . CYS A 1 87 ? -7.993 -18.420 -42.857 1.00 1.00 87 CYS A CA 10
ATOM 17233 C C . CYS A 1 87 ? -8.479 -19.861 -43.131 1.00 1.00 87 CYS A C 10
ATOM 17234 O O . CYS A 1 87 ? -7.735 -20.650 -43.762 1.00 1.00 87 CYS A O 10
ATOM 17242 N N . PRO A 1 88 ? -9.704 -20.277 -42.583 1.00 1.00 88 PRO A N 10
ATOM 17243 C CA . PRO A 1 88 ? -10.289 -21.621 -42.878 1.00 1.00 88 PRO A CA 10
ATOM 17244 C C . PRO A 1 88 ? -10.810 -21.823 -44.345 1.00 1.00 88 PRO A C 10
ATOM 17245 O O . PRO A 1 88 ? -11.022 -22.977 -44.772 1.00 1.00 88 PRO A O 10
ATOM 17256 N N . LYS A 1 89 ? -10.964 -20.683 -45.078 1.00 1.00 89 LYS A N 10
ATOM 17257 C CA . LYS A 1 89 ? -11.413 -20.733 -46.470 1.00 1.00 89 LYS A CA 10
ATOM 17258 C C . LYS A 1 89 ? -10.204 -20.824 -47.427 1.00 1.00 89 LYS A C 10
ATOM 17259 O O . LYS A 1 89 ? -10.007 -21.889 -48.050 1.00 1.00 89 LYS A O 10
ATOM 17278 N N . CYS A 1 90 ? -9.413 -19.726 -47.528 1.00 1.00 90 CYS A N 10
ATOM 17279 C CA . CYS A 1 90 ? -8.224 -19.666 -48.343 1.00 1.00 90 CYS A CA 10
ATOM 17280 C C . CYS A 1 90 ? -6.986 -19.399 -47.465 1.00 1.00 90 CYS A C 10
ATOM 17281 O O . CYS A 1 90 ? -7.090 -19.349 -46.213 1.00 1.00 90 CYS A O 10
ATOM 17289 N N . LYS A 1 91 ? -5.854 -19.119 -48.145 1.00 1.00 91 LYS A N 10
ATOM 17290 C CA . LYS A 1 91 ? -4.597 -18.789 -47.478 1.00 1.00 91 LYS A CA 10
ATOM 17291 C C . LYS A 1 91 ? -4.309 -17.276 -47.515 1.00 1.00 91 LYS A C 10
ATOM 17292 O O . LYS A 1 91 ? -3.137 -16.828 -47.438 1.00 1.00 91 LYS A O 10
ATOM 17311 N N . SER A 1 92 ? -5.420 -16.468 -47.650 1.00 1.00 92 SER A N 10
ATOM 17312 C CA . SER A 1 92 ? -5.335 -15.000 -47.672 1.00 1.00 92 SER A CA 10
ATOM 17313 C C . SER A 1 92 ? -4.888 -14.465 -46.287 1.00 1.00 92 SER A C 10
ATOM 17314 O O . SER A 1 92 ? -5.580 -14.671 -45.249 1.00 1.00 92 SER A O 10
ATOM 17322 N N . GLU A 1 93 ? -3.663 -13.894 -46.292 1.00 1.00 93 GLU A N 10
ATOM 17323 C CA . GLU A 1 93 ? -3.051 -13.368 -45.051 1.00 1.00 93 GLU A CA 10
ATOM 17324 C C . GLU A 1 93 ? -3.333 -11.861 -44.803 1.00 1.00 93 GLU A C 10
ATOM 17325 O O . GLU A 1 93 ? -2.759 -11.238 -43.871 1.00 1.00 93 GLU A O 10
ATOM 17337 N N . TRP A 1 94 ? -4.299 -11.302 -45.604 1.00 1.00 94 TRP A N 10
ATOM 17338 C CA . TRP A 1 94 ? -4.691 -9.902 -45.511 1.00 1.00 94 TRP A CA 10
ATOM 17339 C C . TRP A 1 94 ? -5.865 -9.690 -44.551 1.00 1.00 94 TRP A C 10
ATOM 17340 O O . TRP A 1 94 ? -7.063 -9.769 -44.934 1.00 1.00 94 TRP A O 10
ATOM 17361 N N . ILE A 1 95 ? -5.502 -9.497 -43.276 1.00 1.00 95 ILE A N 10
ATOM 17362 C CA . ILE A 1 95 ? -6.498 -9.293 -42.222 1.00 1.00 95 ILE A CA 10
ATOM 17363 C C . ILE A 1 95 ? -6.350 -7.882 -41.648 1.00 1.00 95 ILE A C 10
ATOM 17364 O O . ILE A 1 95 ? -5.217 -7.426 -41.400 1.00 1.00 95 ILE A O 10
ATOM 17380 N N . GLU A 1 96 ? -7.524 -7.249 -41.410 1.00 1.00 96 GLU A N 10
ATOM 17381 C CA . GLU A 1 96 ? -7.581 -5.943 -40.758 1.00 1.00 96 GLU A CA 10
ATOM 17382 C C . GLU A 1 96 ? -7.784 -6.139 -39.255 1.00 1.00 96 GLU A C 10
ATOM 17383 O O . GLU A 1 96 ? -8.611 -6.984 -38.837 1.00 1.00 96 GLU A O 10
ATOM 17395 N N . GLU A 1 97 ? -6.971 -5.408 -38.438 1.00 1.00 97 GLU A N 10
ATOM 17396 C CA . GLU A 1 97 ? -6.998 -5.536 -36.984 1.00 1.00 97 GLU A CA 10
ATOM 17397 C C . GLU A 1 97 ? -8.171 -4.756 -36.356 1.00 1.00 97 GLU A C 10
ATOM 17398 O O . GLU A 1 97 ? -8.557 -3.685 -36.875 1.00 1.00 97 GLU A O 10
ATOM 17410 N N . PRO A 1 98 ? -8.835 -5.331 -35.252 1.00 1.00 98 PRO A N 10
ATOM 17411 C CA . PRO A 1 98 ? -9.952 -4.653 -34.578 1.00 1.00 98 PRO A CA 10
ATOM 17412 C C . PRO A 1 98 ? -9.560 -3.411 -33.738 1.00 1.00 98 PRO A C 10
ATOM 17413 O O . PRO A 1 98 ? -8.351 -3.170 -33.449 1.00 1.00 98 PRO A O 10
ATOM 17424 N N . ARG A 1 99 ? -10.607 -2.601 -33.425 1.00 1.00 99 ARG A N 10
ATOM 17425 C CA . ARG A 1 99 ? -10.453 -1.388 -32.652 1.00 1.00 99 ARG A CA 10
ATOM 17426 C C . ARG A 1 99 ? -11.090 -1.562 -31.281 1.00 1.00 99 ARG A C 10
ATOM 17427 O O . ARG A 1 99 ? -12.216 -2.112 -31.159 1.00 1.00 99 ARG A O 10
ATOM 17448 N N . PHE A 1 100 ? -10.325 -1.131 -30.256 1.00 1.00 100 PHE A N 10
ATOM 17449 C CA . PHE A 1 100 ? -10.758 -1.245 -28.860 1.00 1.00 100 PHE A CA 10
ATOM 17450 C C . PHE A 1 100 ? -10.913 0.125 -28.250 1.00 1.00 100 PHE A C 10
ATOM 17451 O O . PHE A 1 100 ? -9.988 0.961 -28.344 1.00 1.00 100 PHE A O 10
ATOM 17468 N N . LYS A 1 101 ? -12.108 0.368 -27.679 1.00 1.00 101 LYS A N 10
ATOM 17469 C CA . LYS A 1 101 ? -12.440 1.669 -27.073 1.00 1.00 101 LYS A CA 10
ATOM 17470 C C . LYS A 1 101 ? -13.233 1.488 -25.783 1.00 1.00 101 LYS A C 10
ATOM 17471 O O . LYS A 1 101 ? -13.902 0.444 -25.603 1.00 1.00 101 LYS A O 10
ATOM 17490 N N . LEU A 1 102 ? -13.176 2.519 -24.903 1.00 1.00 102 LEU A N 10
ATOM 17491 C CA . LEU A 1 102 ? -13.912 2.526 -23.646 1.00 1.00 102 LEU A CA 10
ATOM 17492 C C . LEU A 1 102 ? -14.825 3.733 -23.587 1.00 1.00 102 LEU A C 10
ATOM 17493 O O . LEU A 1 102 ? -14.395 4.878 -23.894 1.00 1.00 102 LEU A O 10
ATOM 17509 N N . GLU A 1 103 ? -16.096 3.467 -23.229 1.00 1.00 103 GLU A N 10
ATOM 17510 C CA . GLU A 1 103 ? -17.106 4.518 -23.135 1.00 1.00 103 GLU A CA 10
ATOM 17511 C C . GLU A 1 103 ? -17.695 4.564 -21.730 1.00 1.00 103 GLU A C 10
ATOM 17512 O O . GLU A 1 103 ? -17.937 3.500 -21.114 1.00 1.00 103 GLU A O 10
ATOM 17524 N N . ARG A 1 104 ? -17.937 5.809 -21.259 1.00 1.00 104 ARG A N 10
ATOM 17525 C CA . ARG A 1 104 ? -18.516 6.031 -19.921 1.00 1.00 104 ARG A CA 10
ATOM 17526 C C . ARG A 1 104 ? -20.049 6.182 -19.987 1.00 1.00 104 ARG A C 10
ATOM 17527 O O . ARG A 1 104 ? -20.556 7.099 -20.682 1.00 1.00 104 ARG A O 10
ATOM 17548 N N . LYS A 1 105 ? -20.822 5.187 -19.282 1.00 1.00 105 LYS A N 10
ATOM 17549 C CA . LYS A 1 105 ? -22.376 5.104 -19.184 1.00 1.00 105 LYS A CA 10
ATOM 17550 C C . LYS A 1 105 ? -22.901 5.386 -17.687 1.00 1.00 105 LYS A C 10
ATOM 17551 O O . LYS A 1 105 ? -22.580 4.614 -16.726 1.00 1.00 105 LYS A O 10
#

Solvent-accessible surface area: 9349 Å² total; per-residue (Å²): 161,186,176,181,174,178,112,39,88,78,77,110,92,100,89,12,52,118,39,3,72,169,21,55,67,21,2,52,75,12,12,158,83,74,129,120,263,59,220,60,42,108,155,87,16,12,110,28,9,105,76,7,43,169,91,1,164,224,101,51,13,74,40,106,71,114,78,10,76,2,186,150,74,54,88,102,39,186,50,80,79,72,84,55,100,184,14,122,151,65,188,25,128,166,54,65,66,4,117,5,89,10,97,193,238

B-factor: mean 1.0, std 0.0, range [1.0, 1.0]

InterPro domains:
  IPR036390 Winged helix DNA-binding domain superfamily [SSF46785] (2-96)
  IPR038767 PF0610-like transcription regulator [PTHR40663] (2-97)
  IPR049159 PF0610-like, winged HTH, N-terminal [PF21476] (3-56)
  IPR057022 PF0610-like, rubredoxin-like zinc beta-ribbon, C-terminal domain [PF23470] (59-97)

Organism: Pyrococcus furiosus (strain ATCC 43587 / DSM 3638 / JCM 8422 / Vc1) (NCBI:txid186497)

Nearest PDB structures (foldseek):
  2gmg-assembly1_A  TM=9.459E-01  e=2.126E-19  Pyrococcus furiosus DSM 3638
  7z1m-assembly1_L  TM=5.325E-01  e=7.489E-01  Saccharomyces cerevisiae W303
  8pex-assembly1_E  TM=2.761E-01  e=5.795E+00  Escherichia coli
  2gmg-assembly1_A  TM=9.180E-01  e=4.655E-19  Pyrococcus furiosus DSM 3638
  6i72-assembly1_A  TM=4.076E-01  e=2.388E-01  Fragaria x ananassa

Sequence (105 aa):
AHHHHHHGSATRREKIIELLLEGDYSPSELARILDMRGKGSKKVILEDLKVISKIAKREGMVLLIKPAQCRKCGFVFKAEINIPSRCPKCKSEWIEEPRFKLERKAHHHHHHGSATRREKIIELLLEGDYSPSELARILDMRGKGSKKVILEDLKVISKIAKREGMVLLIKPAQCRKCGFVFKAEINIPSRCPKCKSEWIEEPRFKLERKAHHHHHHGSATRREKIIELLLEGDYSPSELARILDMRGKGSKKVILEDLKVISKIAKREGMVLLIKPAQCRKCGFVFKAEINIPSRCPKCKSEWIEEPRFKLERKAHHHHHHGSATRREKIIELLLEGDYSPSELARILDMRGKGSKKVILEDLKVISKIAKREGMVLLIKPAQCRKCGFVFKAEINIPSRCPKCKSEWIEEPRFKLERKAHHHHHHGSATRREKIIELLLEGDYSPSELARILDMRGKGSKKVILEDLKVISKIAKREGMVLLIKPAQCRKCGFVFKAEINIPSRCPKCKSEWIEEPRFKLERKAHHHHHHGSATRREKIIELLLEGDYSPSELARILDMRGKGSKKVILEDLKVISKIAKREGMVLLIKPAQCRKCGFVFKAEINIPSRCPKCKSEWIEEPRFKLERKAHHHHHHGSATRREKIIELLLEGDYSPSELARILDMRGKGSKKVILEDLKVISKIAKREGMVLLIKPAQCRKCGFVFKAEINIPSRCPKCKSEWIEEPRFKLERKAHHHHHHGSATRREKIIELLLEGDYSPSELARILDMRGKGSKKVILEDLKVISKIAKREGMVLLIKPAQCRKCGFVFKAEINIPSRCPKCKSEWIEEPRFKLERKAHHHHHHGSATRREKIIELLLEGDYSPSELARILDMRGKGSKKVILEDLKVISKIAKREGMVLLIKPAQCRKCGFVFKAEINIPSRCPKCKSEWIEEPRFKLERKAHHHHHHGSATRREKIIELLLEGDYSPSELARILDMRGKGSKKVILEDLKVISKIAKREGMVLLIKPAQCRKCGFVFKAEINIPSRCPKCKSEWIEEPRFKLERK

Secondary structure (DSSP, 8-state):
--------HHHHHHHHHHHTTTS-B-TTHHHHSS---SS--HHHHHHHHHHHHHHHTTTTEEEEEPPPBBTTT--BPPP-SSPPSS-SSS----BPPP-EEEEE-

Radius of gyration: 16.09 Å; Cα contacts (8 Å, |Δi|>4): 112; chains: 1; bounding box: 42×39×39 Å